Protein AF-0000000075585868 (afdb_homodimer)

Solvent-accessible surface area (backbone atoms only — not comparable to full-atom values): 58533 Å² total; per-residue (Å²): 136,66,82,73,65,58,44,35,64,57,44,41,52,47,52,51,50,49,51,44,43,50,49,41,49,50,51,48,49,52,52,46,49,53,54,52,51,53,47,49,53,52,50,51,51,36,48,53,51,29,33,47,51,21,40,40,52,28,52,28,49,52,51,51,44,54,46,36,36,45,55,50,44,45,71,47,59,74,42,99,74,31,48,68,58,28,42,47,48,16,54,26,70,57,27,80,34,19,35,36,26,30,76,89,39,43,64,52,47,43,61,59,72,79,59,60,94,83,49,54,39,66,80,35,68,60,39,44,48,11,58,72,63,67,39,70,40,60,50,71,80,43,65,36,87,64,78,63,44,65,26,32,38,33,17,26,45,34,72,54,97,90,39,75,62,28,30,33,32,30,31,28,66,55,61,68,58,37,52,54,33,50,64,38,48,54,42,92,73,23,41,23,31,29,30,34,77,90,25,28,21,69,30,40,69,52,72,88,46,46,66,34,50,48,48,78,55,18,83,67,47,45,54,65,56,42,52,55,36,32,72,33,90,81,51,74,62,43,76,33,46,47,90,84,39,56,25,38,27,49,30,37,69,28,67,89,54,63,35,30,43,32,44,35,36,32,45,67,72,72,43,47,57,57,57,52,45,52,52,54,50,51,53,47,44,55,54,45,47,52,53,43,50,51,52,51,46,52,58,46,49,58,57,49,50,50,49,48,51,52,31,50,53,34,33,35,40,36,76,56,71,14,52,40,73,67,73,56,80,42,82,64,78,26,66,60,18,49,33,24,44,23,45,38,43,27,36,47,48,49,28,52,47,44,48,52,48,46,54,42,24,53,48,41,36,51,43,20,49,50,49,42,52,51,33,50,51,49,46,54,48,37,53,50,45,52,52,36,50,52,51,33,53,53,30,49,52,52,33,51,53,36,40,51,49,36,32,51,40,26,54,52,38,32,52,47,30,53,50,40,26,52,46,26,52,54,28,28,51,36,30,53,52,31,41,51,34,32,49,52,39,42,52,42,38,51,53,42,50,53,48,38,52,51,42,32,50,47,18,51,52,39,30,49,52,17,50,52,42,32,52,54,17,59,73,53,48,85,82,13,56,69,49,31,54,51,18,51,50,45,27,53,49,17,51,50,39,32,52,47,31,52,52,41,49,53,41,39,54,51,38,44,51,37,35,54,53,27,36,53,34,36,53,51,32,27,51,40,24,51,50,38,31,54,46,28,52,51,39,40,53,41,27,49,49,35,37,51,32,32,51,52,34,52,54,30,51,51,53,38,52,52,34,52,52,52,46,50,52,48,40,53,51,48,52,52,48,31,54,52,50,45,52,44,22,50,51,38,39,51,42,19,50,51,44,42,53,56,43,64,52,37,44,62,132,136,67,83,73,65,61,44,36,62,58,43,42,51,47,50,51,50,50,50,45,42,50,50,42,49,51,52,49,49,51,52,46,48,52,53,52,51,54,46,49,53,52,49,50,52,36,47,52,51,29,33,46,50,22,41,40,50,27,49,28,50,54,51,51,46,54,44,36,36,45,54,50,42,46,70,46,60,73,42,99,73,30,47,68,58,28,42,47,49,18,53,27,69,58,27,81,37,19,33,36,26,31,76,88,38,44,64,52,49,42,59,60,74,80,59,60,93,83,48,55,39,66,78,34,67,60,39,44,50,10,58,71,65,69,39,68,40,62,49,71,81,41,67,36,87,65,78,64,42,67,25,31,37,33,16,26,45,34,72,55,98,90,39,76,60,28,28,36,33,30,30,30,66,56,60,69,58,36,52,55,33,50,64,39,47,55,42,94,72,24,42,22,31,29,29,34,76,87,26,29,21,68,30,40,68,50,71,87,47,46,64,34,49,48,49,76,56,17,82,67,48,44,54,66,57,44,51,54,35,32,73,33,90,81,51,75,61,43,76,35,46,48,91,85,39,56,26,38,28,49,31,36,68,29,67,87,54,60,36,29,44,33,43,35,38,30,46,68,73,73,42,45,57,57,55,52,45,52,52,53,50,50,53,47,44,55,54,45,47,50,54,43,50,53,54,51,46,52,58,46,48,60,58,50,50,50,50,49,52,52,32,51,52,32,34,35,40,35,76,55,72,14,52,41,75,68,73,56,82,42,84,62,79,25,66,60,17,49,32,24,44,23,45,40,44,26,35,48,48,50,28,53,46,46,48,52,47,48,54,42,22,53,49,41,37,52,43,22,49,51,48,42,53,50,34,52,52,49,46,52,48,37,52,51,45,52,52,36,50,52,51,35,53,52,31,50,51,52,33,51,51,36,39,52,48,37,33,52,40,26,52,50,38,33,52,49,30,54,50,39,26,51,46,25,51,52,27,29,52,36,30,54,51,31,41,53,35,32,50,52,38,41,52,42,38,49,52,42,50,52,48,38,51,51,41,32,48,46,17,48,51,41,28,49,53,17,50,53,42,32,51,53,16,57,74,53,49,84,83,13,55,69,50,32,52,52,18,50,52,45,27,51,49,18,50,50,37,32,52,47,30,52,50,42,48,54,41,39,54,52,36,44,51,37,34,55,53,27,36,52,33,36,51,51,32,27,51,40,23,52,50,39,33,53,47,30,54,50,39,38,52,40,26,50,50,35,36,51,33,33,53,52,33,52,55,28,50,52,53,37,51,51,33,51,53,53,46,51,52,48,41,53,51,48,52,52,49,33,54,53,49,45,51,44,23,51,50,37,39,51,41,20,48,50,46,43,52,55,42,63,52,37,43,63,133

Secondary structure (DSSP, 8-state):
--GGGGGSHHHHHHHHHHHHHHHHHHHHHHHHHHHHHHHHHHHHHHHHHHHHHHHHHHHHHHHHHHHHHHHHTHHHHTSS--HHHHHHHHHHHTEEEEEEEETTS-EEES--TT--TT--GGGSHHHHHHHHHSS-EEPPPEE-TTT-SEEEEEEEEEEETTEEEEEEEEEEESHHHHHHHHT--SSTT-EEEEEETTSBEEEESSGGGTTSBGGGT-TT--HHHHHHHHH-TTSPPEEEEETTEEEEEEEEEPTTSSEEEEEEEEHHHHHHHHHHHHHHHHHHHHHHHHHHHHHHHHHHHHHHHHHHHHHHHHHHHHTS--BTT------SSSHHHHHHHHHHHHHHHHHHHHHHHHHHHHHHHHHHHHHHHHHHHHHHHHHHHHHHHHHHHHHHHHHHHHHHHHHHHHHHHHHHHHHHHHHHHHHHHHHHHHHHHHHHHHHHHHHHHHHHHHHHHHHHHHHHHHHHHHHHHHHTGGGGHHHHHHHHHHHHHHHHHHHHHHHHHHHHHHHHHHHHHHHHHHHHHHHHHHHHHHHHHHHHHHHHHHHHHHHHHHHHHHHHHHHHHHHHHHHHHHHHHHHHHHHHHHHHHHHHHHHHHHHHTSB--/--GGGGGSHHHHHHHHHHHHHHHHHHHHHHHHHHHHHHHHHHHHHHHHHHHHHHHHHHHHHHHHHHHHHHHHTHHHHTSS--HHHHHHHHHHHTEEEEEEEETTS-EEES--TT--TT--GGGSHHHHHHHHHSS-EEPPPEE-TTT-SEEEEEEEEEEETTEEEEEEEEEEESHHHHHHHHT--SSTT-EEEEEETTSBEEEESSGGGTTSBGGGT-TT--HHHHHHHHH-TTSPPEEEEETTEEEEEEEEEPTTSSEEEEEEEEHHHHHHHHHHHHHHHHHHHHHHHHHHHHHHHHHHHHHHHHHHHHHHHHHHHHTS--BTT------SSSHHHHHHHHHHHHHHHHHHHHHHHHHHHHHHHHHHHHHHHHHHHHHHHHHHHHHHHHHHHHHHHHHHHHHHHHHHHHHHHHHHHHHHHHHHHHHHHHHHHHHHHHHHHHHHHHHHHHHHHHHHHHHHHHHHHHHHHHHHHHHTGGGGHHHHHHHHHHHHHHHHHHHHHHHHHHHHHHHHHHHHHHHHHHHHHHHHHHHHHHHHHHHHHHHHHHHHHHHHHHHHHHHHHHHHHHHHHHHHHHHHHHHHHHHHHHHHHHHHHHHHHHHHTSB--

pLDDT: mean 87.14, std 6.69, range [33.53, 96.56]

Organism: Burkholderia mallei (strain ATCC 23344) (NCBI:txid243160)

InterPro domains:
  IPR003660 HAMP domain [PF00672] (305-352)
  IPR003660 HAMP domain [PS50885] (301-355)
  IPR003660 HAMP domain [SM00304] (301-355)
  IPR004089 Methyl-accepting chemotaxis protein (MCP) signalling domain [PF00015] (415-570)
  IPR004089 Methyl-accepting chemotaxis protein (MCP) signalling domain [PS50111] (360-589)
  IPR004089 Methyl-accepting chemotaxis protein (MCP) signalling domain [SM00283] (356-603)
  IPR004090 Chemotaxis methyl-accepting receptor [PR00260] (377-406)
  IPR004090 Chemotaxis methyl-accepting receptor [PR00260] (454-481)
  IPR004090 Chemotaxis methyl-accepting receptor [PR00260] (483-512)
  IPR004090 Chemotaxis methyl-accepting receptor [PR00260] (531-560)
  IPR029151 Periplasmic sensor-like domain superfamily [SSF103190] (95-179)
  IPR033479 Double Cache domain 1 [PF02743] (85-263)

Radius of gyration: 98.24 Å; Cα contacts (8 Å, |Δi|>4): 2006; chains: 2; bounding box: 54×299×159 Å

Sequence (1210 aa):
MSPFMLSSIRSRILVACLAIVIGSLVINTALNYFVANRYNRESISQNLSAVLTGHEAGIADWVASKTQMIVSVEDAAISPDPIPALKQIAAAGGFTNVYVGYADKTAKFSDPTGIPPDYDPTGRPWYKQAAQAGKPVVTPPYVDVGTGKLVVAFAAPIMRDGALKGVVSGDVAMDSVIANVKAIHPTPGSFGMLVDRSGHIVAHADSKLTLKPVTDLSDDLSIDALAAASADENAAPIDAHVAGAAKLMRARAVPGTDWLTVVALDKSDVTAGMHSLLLVSIGTLVALAAVAALIVGAITGVAFRGLARIRDAMESIGSGTGDLTQRLPDSGRDEVAQIARSFNAFVSKLQEVMRVIRDASESVRHAAGEIASGNHDLSRRTESAAASLQQTAASIEEITSTVTQSAGAARQANDIATNAASVASRGGTVVSDVVSTMHEIEGASGKIADIIGVIDGIAFQTNILALNAAVEAARAGEEGRGFAVVAGEVRSLAQRSAQAAKEIKALIDSSVTSVSTGATLVQQAGQTMSDIVGTVSNVTTIMREISNAADEQTRGIQEVNRAVAQLDEMVQQNAALVEQSAAAASALQTQAVELADAVGQFKVAMSPFMLSSIRSRILVACLAIVIGSLVINTALNYFVANRYNRESISQNLSAVLTGHEAGIADWVASKTQMIVSVEDAAISPDPIPALKQIAAAGGFTNVYVGYADKTAKFSDPTGIPPDYDPTGRPWYKQAAQAGKPVVTPPYVDVGTGKLVVAFAAPIMRDGALKGVVSGDVAMDSVIANVKAIHPTPGSFGMLVDRSGHIVAHADSKLTLKPVTDLSDDLSIDALAAASADENAAPIDAHVAGAAKLMRARAVPGTDWLTVVALDKSDVTAGMHSLLLVSIGTLVALAAVAALIVGAITGVAFRGLARIRDAMESIGSGTGDLTQRLPDSGRDEVAQIARSFNAFVSKLQEVMRVIRDASESVRHAAGEIASGNHDLSRRTESAAASLQQTAASIEEITSTVTQSAGAARQANDIATNAASVASRGGTVVSDVVSTMHEIEGASGKIADIIGVIDGIAFQTNILALNAAVEAARAGEEGRGFAVVAGEVRSLAQRSAQAAKEIKALIDSSVTSVSTGATLVQQAGQTMSDIVGTVSNVTTIMREISNAADEQTRGIQEVNRAVAQLDEMVQQNAALVEQSAAAASALQTQAVELADAVGQFKVA

Structure (mmCIF, N/CA/C/O backbone):
data_AF-0000000075585868-model_v1
#
loop_
_entity.id
_entity.type
_entity.pdbx_description
1 polymer 'Methyl-accepting chemotaxis protein, putative'
#
loop_
_atom_site.group_PDB
_atom_site.id
_atom_site.type_symbol
_atom_site.label_atom_id
_atom_site.label_alt_id
_atom_site.label_comp_id
_atom_site.label_asym_id
_atom_site.label_entity_id
_atom_site.label_seq_id
_atom_site.pdbx_PDB_ins_code
_atom_site.Cartn_x
_atom_site.Cartn_y
_atom_site.Cartn_z
_atom_site.occupancy
_atom_site.B_iso_or_equiv
_atom_site.auth_seq_id
_atom_site.auth_comp_id
_atom_site.auth_asym_id
_atom_site.auth_atom_id
_atom_site.pdbx_PDB_model_num
ATOM 1 N N . MET A 1 1 ? -19.531 33.844 6.598 1 33.53 1 MET A N 1
ATOM 2 C CA . MET A 1 1 ? -18.469 32.875 6.34 1 33.53 1 MET A CA 1
ATOM 3 C C . MET A 1 1 ? -18.875 31.484 6.785 1 33.53 1 MET A C 1
ATOM 5 O O . MET A 1 1 ? -19.203 31.266 7.957 1 33.53 1 MET A O 1
ATOM 9 N N . SER A 1 2 ? -19.328 30.531 6.016 1 41 2 SER A N 1
ATOM 10 C CA . SER A 1 2 ? -20.156 29.344 6.176 1 41 2 SER A CA 1
ATOM 11 C C . SER A 1 2 ? -19.469 28.297 7.047 1 41 2 SER A C 1
ATOM 13 O O . SER A 1 2 ? -18.234 28.188 7.051 1 41 2 SER A O 1
ATOM 15 N N . PRO A 1 3 ? -20.062 27.625 7.828 1 47.03 3 PRO A N 1
ATOM 16 C CA . PRO A 1 3 ? -19.625 26.547 8.727 1 47.03 3 PRO A CA 1
ATOM 17 C C . PRO A 1 3 ? -18.766 25.5 8.031 1 47.03 3 PRO A C 1
ATOM 19 O O . PRO A 1 3 ? -18.078 24.719 8.688 1 47.03 3 PRO A O 1
ATOM 22 N N . PHE A 1 4 ? -18.875 25.266 6.816 1 48.06 4 PHE A N 1
ATOM 23 C CA . PHE A 1 4 ? -18.25 24.281 5.93 1 48.06 4 PHE A CA 1
ATOM 24 C C . PHE A 1 4 ? -16.766 24.594 5.754 1 48.06 4 PHE A C 1
ATOM 26 O O . PHE A 1 4 ? -15.992 23.703 5.363 1 48.06 4 PHE A O 1
ATOM 33 N N . MET A 1 5 ? -16.359 25.75 5.715 1 49.78 5 MET A N 1
ATOM 34 C CA . MET A 1 5 ? -15 26.203 5.465 1 49.78 5 MET A CA 1
ATOM 35 C C . MET A 1 5 ? -14.062 25.797 6.602 1 49.78 5 MET A C 1
ATOM 37 O O . MET A 1 5 ? -12.844 25.797 6.438 1 49.78 5 MET A O 1
ATOM 41 N N . LEU A 1 6 ? -14.516 25.359 7.793 1 64.69 6 LEU A N 1
ATOM 42 C CA . LEU A 1 6 ? -13.703 24.938 8.93 1 64.69 6 LEU A CA 1
ATOM 43 C C . LEU A 1 6 ? -13.453 23.438 8.875 1 64.69 6 LEU A C 1
ATOM 45 O O . LEU A 1 6 ? -13.078 22.828 9.883 1 64.69 6 LEU A O 1
ATOM 49 N N . SER A 1 7 ? -13.648 22.953 7.789 1 69.38 7 SER A N 1
ATOM 50 C CA . SER A 1 7 ? -13.516 21.5 7.723 1 69.38 7 SER A CA 1
ATOM 51 C C . SER A 1 7 ? -12.07 21.094 7.48 1 69.38 7 SER A C 1
ATOM 53 O O . SER A 1 7 ? -11.656 20 7.879 1 69.38 7 SER A O 1
ATOM 55 N N . SER A 1 8 ? -11.25 22.031 7.047 1 78.88 8 SER A N 1
ATOM 56 C CA . SER A 1 8 ? -9.852 21.688 6.809 1 78.88 8 SER A CA 1
ATOM 57 C C . SER A 1 8 ? -8.977 22.078 7.996 1 78.88 8 SER A C 1
ATOM 59 O O . SER A 1 8 ? -9.273 23.031 8.703 1 78.88 8 SER A O 1
ATOM 61 N N . ILE A 1 9 ? -8.031 21.266 8.336 1 79.25 9 ILE A N 1
ATOM 62 C CA . ILE A 1 9 ? -7.074 21.578 9.398 1 79.25 9 ILE A CA 1
ATOM 63 C C . ILE A 1 9 ? -6.379 22.906 9.094 1 79.25 9 ILE A C 1
ATOM 65 O O . ILE A 1 9 ? -6.164 23.719 9.992 1 79.25 9 ILE A O 1
ATOM 69 N N . ARG A 1 10 ? -6.16 23.172 7.844 1 80.56 10 ARG A N 1
ATOM 70 C CA . ARG A 1 10 ? -5.551 24.422 7.406 1 80.56 10 ARG A CA 1
ATOM 71 C C . ARG A 1 10 ? -6.414 25.609 7.797 1 80.56 10 ARG A C 1
ATOM 73 O O . ARG A 1 10 ? -5.918 26.578 8.391 1 80.56 10 ARG A O 1
ATOM 80 N N . SER A 1 11 ? -7.621 25.484 7.461 1 81.12 11 SER A N 1
ATOM 81 C CA . SER A 1 11 ? -8.547 26.578 7.746 1 81.12 11 SER A CA 1
ATOM 82 C C . SER A 1 11 ? -8.75 26.766 9.25 1 81.12 11 SER A C 1
ATOM 84 O O . SER A 1 11 ? -8.867 27.891 9.734 1 81.12 11 SER A O 1
ATOM 86 N N . ARG A 1 12 ? -8.695 25.672 9.938 1 81.81 12 ARG A N 1
ATOM 87 C CA . ARG A 1 12 ? -8.867 25.75 11.391 1 81.81 12 ARG A CA 1
ATOM 88 C C . ARG A 1 12 ? -7.688 26.453 12.047 1 81.81 12 ARG A C 1
ATOM 90 O O . ARG A 1 12 ? -7.875 27.281 12.938 1 81.81 12 ARG A O 1
ATOM 97 N N . ILE A 1 13 ? -6.531 26.156 11.547 1 82.06 13 ILE A N 1
ATOM 98 C CA . ILE A 1 13 ? -5.332 26.781 12.102 1 82.06 13 ILE A CA 1
ATOM 99 C C . ILE A 1 13 ? -5.312 28.266 11.742 1 82.06 13 ILE A C 1
ATOM 101 O O . ILE A 1 13 ? -5.027 29.109 12.602 1 82.06 13 ILE A O 1
ATOM 105 N N . LEU A 1 14 ? -5.695 28.562 10.547 1 82.88 14 LEU A N 1
ATOM 106 C CA . LEU A 1 14 ? -5.707 29.953 10.094 1 82.88 14 LEU A CA 1
ATOM 107 C C . LEU A 1 14 ? -6.723 30.766 10.875 1 82.88 14 LEU A C 1
ATOM 109 O O . LEU A 1 14 ? -6.41 31.859 11.359 1 82.88 14 LEU A O 1
ATOM 113 N N . VAL A 1 15 ? -7.902 30.25 11.047 1 82.25 15 VAL A N 1
ATOM 114 C CA . VAL A 1 15 ? -8.969 30.953 11.742 1 82.25 15 VAL A CA 1
ATOM 115 C C . VAL A 1 15 ? -8.617 31.109 13.219 1 82.25 15 VAL A C 1
ATOM 117 O O . VAL A 1 15 ? -8.844 32.156 13.812 1 82.25 15 VAL A O 1
ATOM 120 N N . ALA A 1 16 ? -8.031 30.078 13.781 1 82.38 16 ALA A N 1
ATOM 121 C CA . ALA A 1 16 ? -7.656 30.141 15.188 1 82.38 16 ALA A CA 1
ATOM 122 C C . ALA A 1 16 ? -6.555 31.172 15.422 1 82.38 16 ALA A C 1
ATOM 124 O O . ALA A 1 16 ? -6.625 31.953 16.375 1 82.38 16 ALA A O 1
ATOM 125 N N . CYS A 1 17 ? -5.551 31.219 14.539 1 82.5 17 CYS A N 1
ATOM 126 C CA . CYS A 1 17 ? -4.457 32.188 14.664 1 82.5 17 CYS A CA 1
ATOM 127 C C . CYS A 1 17 ? -4.953 33.594 14.492 1 82.5 17 CYS A C 1
ATOM 129 O O . CYS A 1 17 ? -4.582 34.5 15.258 1 82.5 17 CYS A O 1
ATOM 131 N N . LEU A 1 18 ? -5.855 33.781 13.477 1 84.81 18 LEU A N 1
ATOM 132 C CA . LEU A 1 18 ? -6.398 35.125 13.234 1 84.81 18 LEU A CA 1
ATOM 133 C C . LEU A 1 18 ? -7.273 35.562 14.398 1 84.81 18 LEU A C 1
ATOM 135 O O . LEU A 1 18 ? -7.219 36.719 14.805 1 84.81 18 LEU A O 1
ATOM 139 N N . ALA A 1 19 ? -8.047 34.656 14.93 1 83.88 19 ALA A N 1
ATOM 140 C CA . ALA A 1 19 ? -8.898 34.969 16.078 1 83.88 19 ALA A CA 1
ATOM 141 C C . ALA A 1 19 ? -8.062 35.344 17.297 1 83.88 19 ALA A C 1
ATOM 143 O O . ALA A 1 19 ? -8.398 36.281 18.016 1 83.88 19 ALA A O 1
ATOM 144 N N . ILE A 1 20 ? -6.953 34.719 17.453 1 84.69 20 ILE A N 1
ATOM 145 C CA . ILE A 1 20 ? -6.082 35 18.594 1 84.69 20 ILE A CA 1
ATOM 146 C C . ILE A 1 20 ? -5.402 36.344 18.422 1 84.69 20 ILE A C 1
ATOM 148 O O . ILE A 1 20 ? -5.332 37.125 19.359 1 84.69 20 ILE A O 1
ATOM 152 N N . VAL A 1 21 ? -4.93 36.656 17.188 1 83.12 21 VAL A N 1
ATOM 153 C CA . VAL A 1 21 ? -4.242 37.906 16.922 1 83.12 21 VAL A CA 1
ATOM 154 C C . VAL A 1 21 ? -5.215 39.062 17.078 1 83.12 21 VAL A C 1
ATOM 156 O O . VAL A 1 21 ? -4.922 40.031 17.797 1 83.12 21 VAL A O 1
ATOM 159 N N . ILE A 1 22 ? -6.398 38.906 16.469 1 83.88 22 ILE A N 1
ATOM 160 C CA . ILE A 1 22 ? -7.398 39.969 16.531 1 83.88 22 ILE A CA 1
ATOM 161 C C . ILE A 1 22 ? -7.895 40.125 17.969 1 83.88 22 ILE A C 1
ATOM 163 O O . ILE A 1 22 ? -7.984 41.25 18.469 1 83.88 22 ILE A O 1
ATOM 167 N N . GLY A 1 23 ? -8.18 39.031 18.641 1 83.81 23 GLY A N 1
ATOM 168 C CA . GLY A 1 23 ? -8.625 39.062 20.016 1 83.81 23 GLY A CA 1
ATOM 169 C C . GLY A 1 23 ? -7.605 39.688 20.953 1 83.81 23 GLY A C 1
ATOM 170 O O . GLY A 1 23 ? -7.953 40.5 21.812 1 83.81 23 GLY A O 1
ATOM 171 N N . SER A 1 24 ? -6.355 39.344 20.734 1 83.25 24 SER A N 1
ATOM 172 C CA . SER A 1 24 ? -5.289 39.875 21.578 1 83.25 24 SER A CA 1
ATOM 173 C C . SER A 1 24 ? -5.102 41.375 21.375 1 83.25 24 SER A C 1
ATOM 175 O O . SER A 1 24 ? -4.91 42.125 22.344 1 83.25 24 SER A O 1
ATOM 177 N N . LEU A 1 25 ? -5.184 41.781 20.141 1 83.25 25 LEU A N 1
ATOM 178 C CA . LEU A 1 25 ? -4.996 43.188 19.828 1 83.25 25 LEU A CA 1
ATOM 179 C C . LEU A 1 25 ? -6.164 44.031 20.344 1 83.25 25 LEU A C 1
ATOM 181 O O . LEU A 1 25 ? -5.965 45.125 20.859 1 83.25 25 LEU A O 1
ATOM 185 N N . VAL A 1 26 ? -7.387 43.438 20.25 1 83.56 26 VAL A N 1
ATOM 186 C CA . VAL A 1 26 ? -8.578 44.125 20.734 1 83.56 26 VAL A CA 1
ATOM 187 C C . VAL A 1 26 ? -8.531 44.25 22.25 1 83.56 26 VAL A C 1
ATOM 189 O O . VAL A 1 26 ? -8.789 45.312 22.812 1 83.56 26 VAL A O 1
ATOM 192 N N . ILE A 1 27 ? -8.133 43.219 22.922 1 84.56 27 ILE A N 1
ATOM 193 C CA . ILE A 1 27 ? -8.07 43.219 24.375 1 84.56 27 ILE A CA 1
ATOM 194 C C . ILE A 1 27 ? -6.98 44.188 24.844 1 84.56 27 ILE A C 1
ATOM 196 O O . ILE A 1 27 ? -7.195 44.969 25.766 1 84.56 27 ILE A O 1
ATOM 200 N N . ASN A 1 28 ? -5.867 44.125 24.141 1 82.31 28 ASN A N 1
ATOM 201 C CA . ASN A 1 28 ? -4.77 45.031 24.484 1 82.31 28 ASN A CA 1
ATOM 202 C C . ASN A 1 28 ? -5.156 46.5 24.297 1 82.31 28 ASN A C 1
ATOM 204 O O . ASN A 1 28 ? -4.867 47.344 25.156 1 82.31 28 ASN A O 1
ATOM 208 N N . THR A 1 29 ? -5.812 46.688 23.188 1 79.94 29 THR A N 1
ATOM 209 C CA . THR A 1 29 ? -6.223 48.062 22.875 1 79.94 29 THR A CA 1
ATOM 210 C C . THR A 1 29 ? -7.273 48.531 23.875 1 79.94 29 THR A C 1
ATOM 212 O O . THR A 1 29 ? -7.223 49.688 24.344 1 79.94 29 THR A O 1
ATOM 215 N N . ALA A 1 30 ? -8.203 47.719 24.25 1 83.12 30 ALA A N 1
ATOM 216 C CA . ALA A 1 30 ? -9.266 48.062 25.188 1 83.12 30 ALA A CA 1
ATOM 217 C C . ALA A 1 30 ? -8.695 48.375 26.578 1 83.12 30 ALA A C 1
ATOM 219 O O . ALA A 1 30 ? -9.055 49.344 27.203 1 83.12 30 ALA A O 1
ATOM 220 N N . LEU A 1 31 ? -7.75 47.594 27.016 1 82.44 31 LEU A N 1
ATOM 221 C CA . LEU A 1 31 ? -7.16 47.781 28.328 1 82.44 31 LEU A CA 1
ATOM 222 C C . LEU A 1 31 ? -6.305 49.062 28.375 1 82.44 31 LEU A C 1
ATOM 224 O O . LEU A 1 31 ? -6.355 49.812 29.344 1 82.44 31 LEU A O 1
ATOM 228 N N . ASN A 1 32 ? -5.602 49.281 27.281 1 79.5 32 ASN A N 1
ATOM 229 C CA . ASN A 1 32 ? -4.789 50.469 27.203 1 79.5 32 ASN A CA 1
ATOM 230 C C . ASN A 1 32 ? -5.652 51.719 27.188 1 79.5 32 ASN A C 1
ATOM 232 O O . ASN A 1 32 ? -5.305 52.719 27.812 1 79.5 32 ASN A O 1
ATOM 236 N N . TYR A 1 33 ? -6.742 51.594 26.516 1 80.12 33 TYR A N 1
ATOM 237 C CA . TYR A 1 33 ? -7.656 52.75 26.438 1 80.12 33 TYR A CA 1
ATOM 238 C C . TYR A 1 33 ? -8.273 53.031 27.797 1 80.12 33 TYR A C 1
ATOM 240 O O . TYR A 1 33 ? -8.414 54.188 28.188 1 80.12 33 TYR A O 1
ATOM 248 N N . PHE A 1 34 ? -8.594 52.031 28.547 1 82.75 34 PHE A N 1
ATOM 249 C CA . PHE A 1 34 ? -9.211 52.188 29.859 1 82.75 34 PHE A CA 1
ATOM 250 C C . PHE A 1 34 ? -8.242 52.844 30.844 1 82.75 34 PHE A C 1
ATOM 252 O O . PHE A 1 34 ? -8.609 53.75 31.578 1 82.75 34 PHE A O 1
ATOM 259 N N . VAL A 1 35 ? -7.062 52.406 30.828 1 79.88 35 VAL A N 1
ATOM 260 C CA . VAL A 1 35 ? -6.051 52.938 31.734 1 79.88 35 VAL A CA 1
ATOM 261 C C . VAL A 1 35 ? -5.727 54.406 31.359 1 79.88 35 VAL A C 1
ATOM 263 O O . VAL A 1 35 ? -5.656 55.281 32.219 1 79.88 35 VAL A O 1
ATOM 266 N N . ALA A 1 36 ? -5.594 54.688 30.062 1 79.38 36 ALA A N 1
ATOM 267 C CA . ALA A 1 36 ? -5.293 56.031 29.578 1 79.38 36 ALA A CA 1
ATOM 268 C C . ALA A 1 36 ? -6.41 57 29.938 1 79.38 36 ALA A C 1
ATOM 270 O O . ALA A 1 36 ? -6.148 58.156 30.312 1 79.38 36 ALA A O 1
ATOM 271 N N . ASN A 1 37 ? -7.633 56.531 29.812 1 82.75 37 ASN A N 1
ATOM 272 C CA . ASN A 1 37 ? -8.789 57.375 30.094 1 82.75 37 ASN A CA 1
ATOM 273 C C . ASN A 1 37 ? -8.859 57.75 31.578 1 82.75 37 ASN A C 1
ATOM 275 O O . ASN A 1 37 ? -9.203 58.875 31.922 1 82.75 37 ASN A O 1
ATOM 279 N N . ARG A 1 38 ? -8.539 56.844 32.406 1 82.94 38 ARG A N 1
ATOM 280 C CA . ARG A 1 38 ? -8.562 57.094 33.844 1 82.94 38 ARG A CA 1
ATOM 281 C C . ARG A 1 38 ? -7.527 58.156 34.25 1 82.94 38 ARG A C 1
ATOM 283 O O . ARG A 1 38 ? -7.832 59.094 34.969 1 82.94 38 ARG A O 1
ATOM 290 N N . TYR A 1 39 ? -6.363 58.031 33.75 1 78.81 39 TYR A N 1
ATOM 291 C CA . TYR A 1 39 ? -5.297 58.969 34.062 1 78.81 39 TYR A CA 1
ATOM 292 C C . TYR A 1 39 ? -5.566 60.344 33.469 1 78.81 39 TYR A C 1
ATOM 294 O O . TYR A 1 39 ? -5.258 61.375 34.062 1 78.81 39 TYR A O 1
ATOM 302 N N . ASN A 1 40 ? -6.219 60.312 32.281 1 82.56 40 ASN A N 1
ATOM 303 C CA . ASN A 1 40 ? -6.562 61.562 31.625 1 82.56 40 ASN A CA 1
ATOM 304 C C . ASN A 1 40 ? -7.594 62.375 32.438 1 82.56 40 ASN A C 1
ATOM 306 O O . ASN A 1 40 ? -7.469 63.594 32.562 1 82.56 40 ASN A O 1
ATOM 310 N N . ARG A 1 41 ? -8.523 61.781 33.031 1 82.69 41 ARG A N 1
ATOM 311 C CA . ARG A 1 41 ? -9.555 62.438 33.812 1 82.69 41 ARG A CA 1
ATOM 312 C C . ARG A 1 41 ? -8.961 63.031 35.094 1 82.69 41 ARG A C 1
ATOM 314 O O . ARG A 1 41 ? -9.328 64.188 35.469 1 82.69 41 ARG A O 1
ATOM 321 N N . GLU A 1 42 ? -8.094 62.281 35.656 1 82.19 42 GLU A N 1
ATOM 322 C CA . GLU A 1 42 ? -7.438 62.781 36.844 1 82.19 42 GLU A CA 1
ATOM 323 C C . GLU A 1 42 ? -6.582 64 36.531 1 82.19 42 GLU A C 1
ATOM 325 O O . GLU A 1 42 ? -6.59 65 37.281 1 82.19 42 GLU A O 1
ATOM 330 N N . SER A 1 43 ? -5.914 63.906 35.438 1 82.62 43 SER A N 1
ATOM 331 C CA . SER A 1 43 ? -5.059 65 35 1 82.62 43 SER A CA 1
ATOM 332 C C . SER A 1 43 ? -5.875 66.25 34.688 1 82.62 43 SER A C 1
ATOM 334 O O . SER A 1 43 ? -5.484 67.375 35.062 1 82.62 43 SER A O 1
ATOM 336 N N . ILE A 1 44 ? -7 66.125 34.062 1 83.69 44 ILE A N 1
ATOM 337 C CA . ILE A 1 44 ? -7.875 67.188 33.719 1 83.69 44 ILE A CA 1
ATOM 338 C C . ILE A 1 44 ? -8.367 67.938 35 1 83.69 44 ILE A C 1
ATOM 340 O O . ILE A 1 44 ? -8.328 69.125 35.094 1 83.69 44 ILE A O 1
ATOM 344 N N . SER A 1 45 ? -8.75 67.125 35.938 1 86.31 45 SER A N 1
ATOM 345 C CA . SER A 1 45 ? -9.273 67.688 37.188 1 86.31 45 SER A CA 1
ATOM 346 C C . SER A 1 45 ? -8.211 68.5 37.938 1 86.31 45 SER A C 1
ATOM 348 O O . SER A 1 45 ? -8.484 69.562 38.438 1 86.31 45 SER A O 1
ATOM 350 N N . GLN A 1 46 ? -7.012 67.938 37.969 1 83 46 GLN A N 1
ATOM 351 C CA . GLN A 1 46 ? -5.914 68.625 38.656 1 83 46 GLN A CA 1
ATOM 352 C C . GLN A 1 46 ? -5.527 69.938 37.938 1 83 46 GLN A C 1
ATOM 354 O O . GLN A 1 46 ? -5.293 70.938 38.594 1 83 46 GLN A O 1
ATOM 359 N N . ASN A 1 47 ? -5.543 69.812 36.625 1 83.94 47 ASN A N 1
ATOM 360 C CA . ASN A 1 47 ? -5.176 71 35.844 1 83.94 47 ASN A CA 1
ATOM 361 C C . ASN A 1 47 ? -6.207 72.125 36 1 83.94 47 ASN A C 1
ATOM 363 O O . ASN A 1 47 ? -5.84 73.312 36.125 1 83.94 47 ASN A O 1
ATOM 367 N N . LEU A 1 48 ? -7.422 71.812 36 1 87.5 48 LEU A N 1
ATOM 368 C CA . LEU A 1 48 ? -8.492 72.812 36.156 1 87.5 48 LEU A CA 1
ATOM 369 C C . LEU A 1 48 ? -8.398 73.5 37.531 1 87.5 48 LEU A C 1
ATOM 371 O O . LEU A 1 48 ? -8.547 74.688 37.625 1 87.5 48 LEU A O 1
ATOM 375 N N . SER A 1 49 ? -8.109 72.75 38.5 1 87.81 49 SER A N 1
ATOM 376 C CA . SER A 1 49 ? -8 73.25 39.875 1 87.81 49 SER A CA 1
ATOM 377 C C . SER A 1 49 ? -6.812 74.188 40 1 87.81 49 SER A C 1
ATOM 379 O O . SER A 1 49 ? -6.906 75.25 40.625 1 87.81 49 SER A O 1
ATOM 381 N N . ALA A 1 50 ? -5.75 73.812 39.344 1 86.62 50 ALA A N 1
ATOM 382 C CA . ALA A 1 50 ? -4.535 74.625 39.438 1 86.62 50 ALA A CA 1
ATOM 383 C C . ALA A 1 50 ? -4.719 76 38.719 1 86.62 50 ALA A C 1
ATOM 385 O O . ALA A 1 50 ? -4.316 77 39.25 1 86.62 50 ALA A O 1
ATOM 386 N N . VAL A 1 51 ? -5.328 75.938 37.594 1 89 51 VAL A N 1
ATOM 387 C CA . VAL A 1 51 ? -5.586 77.188 36.812 1 89 51 VAL A CA 1
ATOM 388 C C . VAL A 1 51 ? -6.523 78.062 37.594 1 89 51 VAL A C 1
ATOM 390 O O . VAL A 1 51 ? -6.285 79.312 37.688 1 89 51 VAL A O 1
ATOM 393 N N . LEU A 1 52 ? -7.492 77.5 38.188 1 90.56 52 LEU A N 1
ATOM 394 C CA . LEU A 1 52 ? -8.477 78.312 38.938 1 90.56 52 LEU A CA 1
ATOM 395 C C . LEU A 1 52 ? -7.848 78.938 40.188 1 90.56 52 LEU A C 1
ATOM 397 O O . LEU A 1 52 ? -8.164 80.062 40.531 1 90.56 52 LEU A O 1
ATOM 401 N N . THR A 1 53 ? -7.012 78.188 40.781 1 87.44 53 THR A N 1
ATOM 402 C CA . THR A 1 53 ? -6.359 78.688 42 1 87.44 53 THR A CA 1
ATOM 403 C C . THR A 1 53 ? -5.52 79.938 41.688 1 87.44 53 THR A C 1
ATOM 405 O O . THR A 1 53 ? -5.527 80.938 42.438 1 87.44 53 THR A O 1
ATOM 408 N N . GLY A 1 54 ? -4.859 79.938 40.562 1 87.38 54 GLY A N 1
ATOM 409 C CA . GLY A 1 54 ? -4.043 81.062 40.188 1 87.38 54 GLY A CA 1
ATOM 410 C C . GLY A 1 54 ? -4.855 82.312 39.906 1 87.38 54 GLY A C 1
ATOM 411 O O . GLY A 1 54 ? -4.527 83.375 40.438 1 87.38 54 GLY A O 1
ATOM 412 N N . HIS A 1 55 ? -5.906 82.25 39.281 1 90.25 55 HIS A N 1
ATOM 413 C CA . HIS A 1 55 ? -6.734 83.375 38.938 1 90.25 55 HIS A CA 1
ATOM 414 C C . HIS A 1 55 ? -7.555 83.875 40.125 1 90.25 55 HIS A C 1
ATOM 416 O O . HIS A 1 55 ? -7.707 85.062 40.312 1 90.25 55 HIS A O 1
ATOM 422 N N . GLU A 1 56 ? -8.008 82.938 40.875 1 91.12 56 GLU A N 1
ATOM 423 C CA . GLU A 1 56 ? -8.781 83.25 42.062 1 91.12 56 GLU A CA 1
ATOM 424 C C . GLU A 1 56 ? -7.93 84.062 43.062 1 91.12 56 GLU A C 1
ATOM 426 O O . GLU A 1 56 ? -8.414 85 43.656 1 91.12 56 GLU A O 1
ATOM 431 N N . ALA A 1 57 ? -6.746 83.688 43.188 1 87.62 57 ALA A N 1
ATOM 432 C CA . ALA A 1 57 ? -5.844 84.375 44.094 1 87.62 57 ALA A CA 1
ATOM 433 C C . ALA A 1 57 ? -5.641 85.875 43.656 1 87.62 57 ALA A C 1
ATOM 435 O O . ALA A 1 57 ? -5.598 86.75 44.469 1 87.62 57 ALA A O 1
ATOM 436 N N . GLY A 1 58 ? -5.582 86 42.375 1 86.75 58 GLY A N 1
ATOM 437 C CA . GLY A 1 58 ? -5.449 87.375 41.844 1 86.75 58 GLY A CA 1
ATOM 438 C C . GLY A 1 58 ? -6.668 88.25 42.094 1 86.75 58 GLY A C 1
ATOM 439 O O . GLY A 1 58 ? -6.543 89.375 42.5 1 86.75 58 GLY A O 1
ATOM 440 N N . ILE A 1 59 ? -7.77 87.688 42 1 91.19 59 ILE A N 1
ATOM 441 C CA . ILE A 1 59 ? -9.016 88.438 42.188 1 91.19 59 ILE A CA 1
ATOM 442 C C . ILE A 1 59 ? -9.242 88.688 43.688 1 91.19 59 ILE A C 1
ATOM 444 O O . ILE A 1 59 ? -9.664 89.812 44.062 1 91.19 59 ILE A O 1
ATOM 448 N N . ALA A 1 60 ? -8.93 87.75 44.438 1 92.44 60 ALA A N 1
ATOM 449 C CA . ALA A 1 60 ? -9.07 87.875 45.875 1 92.44 60 ALA A CA 1
ATOM 450 C C . ALA A 1 60 ? -8.172 89 46.406 1 92.44 60 ALA A C 1
ATOM 452 O O . ALA A 1 60 ? -8.594 89.812 47.281 1 92.44 60 ALA A O 1
ATOM 453 N N . ASP A 1 61 ? -7.062 89.062 45.875 1 90.31 61 ASP A N 1
ATOM 454 C CA . ASP A 1 61 ? -6.117 90.062 46.281 1 90.31 61 ASP A CA 1
ATOM 455 C C . ASP A 1 61 ? -6.602 91.438 45.844 1 90.31 61 ASP A C 1
ATOM 457 O O . ASP A 1 61 ? -6.418 92.438 46.562 1 90.31 61 ASP A O 1
ATOM 461 N N . TRP A 1 62 ? -7.145 91.562 44.688 1 90.88 62 TRP A N 1
ATOM 462 C CA . TRP A 1 62 ? -7.723 92.75 44.188 1 90.88 62 TRP A CA 1
ATOM 463 C C . TRP A 1 62 ? -8.844 93.25 45.094 1 90.88 62 TRP A C 1
ATOM 465 O O . TRP A 1 62 ? -8.891 94.438 45.438 1 90.88 62 TRP A O 1
ATOM 475 N N . VAL A 1 63 ? -9.602 92.438 45.562 1 93.06 63 VAL A N 1
ATOM 476 C CA . VAL A 1 63 ? -10.727 92.75 46.438 1 93.06 63 VAL A CA 1
ATOM 477 C C . VAL A 1 63 ? -10.211 93.188 47.781 1 93.06 63 VAL A C 1
ATOM 479 O O . VAL A 1 63 ? -10.664 94.188 48.344 1 93.06 63 VAL A O 1
ATOM 482 N N . ALA A 1 64 ? -9.312 92.562 48.25 1 92.12 64 ALA A N 1
ATOM 483 C CA . ALA A 1 64 ? -8.75 92.875 49.562 1 92.12 64 ALA A CA 1
ATOM 484 C C . ALA A 1 64 ? -8.078 94.188 49.562 1 92.12 64 ALA A C 1
ATOM 486 O O . ALA A 1 64 ? -8.219 95 50.531 1 92.12 64 ALA A O 1
ATOM 487 N N . SER A 1 65 ? -7.441 94.438 48.531 1 91.75 65 SER A N 1
ATOM 488 C CA . SER A 1 65 ? -6.723 95.688 48.406 1 91.75 65 SER A CA 1
ATOM 489 C C . SER A 1 65 ? -7.684 96.875 48.344 1 91.75 65 SER A C 1
ATOM 491 O O . SER A 1 65 ? -7.512 97.875 49.031 1 91.75 65 SER A O 1
ATOM 493 N N . LYS A 1 66 ? -8.641 96.812 47.531 1 94.69 66 LYS A N 1
ATOM 494 C CA . LYS A 1 66 ? -9.625 97.875 47.406 1 94.69 66 LYS A CA 1
ATOM 495 C C . LYS A 1 66 ? -10.398 98.062 48.688 1 94.69 66 LYS A C 1
ATOM 497 O O . LYS A 1 66 ? -10.672 99.188 49.094 1 94.69 66 LYS A O 1
ATOM 502 N N . THR A 1 67 ? -10.688 97.062 49.375 1 94.56 67 THR A N 1
ATOM 503 C CA . THR A 1 67 ? -11.375 97.125 50.656 1 94.56 67 THR A CA 1
ATOM 504 C C . THR A 1 67 ? -10.516 97.812 51.688 1 94.56 67 THR A C 1
ATOM 506 O O . THR A 1 67 ? -11.008 98.688 52.406 1 94.56 67 THR A O 1
ATOM 509 N N . GLN A 1 68 ? -9.344 97.5 51.625 1 93.62 68 GLN A N 1
ATOM 510 C CA . GLN A 1 68 ? -8.422 98.125 52.562 1 93.62 68 GLN A CA 1
ATOM 511 C C . GLN A 1 68 ? -8.297 99.625 52.312 1 93.62 68 GLN A C 1
ATOM 513 O O . GLN A 1 68 ? -8.203 100.375 53.25 1 93.62 68 GLN A O 1
ATOM 518 N N . MET A 1 69 ? -8.336 100 51.156 1 94.5 69 MET A N 1
ATOM 519 C CA . MET A 1 69 ? -8.242 101.438 50.781 1 94.5 69 MET A CA 1
ATOM 520 C C . MET A 1 69 ? -9.445 102.188 51.312 1 94.5 69 MET A C 1
ATOM 522 O O . MET A 1 69 ? -9.297 103.25 51.875 1 94.5 69 MET A O 1
ATOM 526 N N . ILE A 1 70 ? -10.516 101.625 51.188 1 95.19 70 ILE A N 1
ATOM 527 C CA . ILE A 1 70 ? -11.742 102.25 51.625 1 95.19 70 ILE A CA 1
ATOM 528 C C . ILE A 1 70 ? -11.828 102.312 53.125 1 95.19 70 ILE A C 1
ATOM 530 O O . ILE A 1 70 ? -12.211 103.312 53.719 1 95.19 70 ILE A O 1
ATOM 534 N N . VAL A 1 71 ? -11.398 101.312 53.781 1 94.19 71 VAL A N 1
ATOM 535 C CA . VAL A 1 71 ? -11.398 101.188 55.25 1 94.19 71 VAL A CA 1
ATOM 536 C C . VAL A 1 71 ? -10.422 102.25 55.812 1 94.19 71 VAL A C 1
ATOM 538 O O . VAL A 1 71 ? -10.672 102.812 56.875 1 94.19 71 VAL A O 1
ATOM 541 N N . SER A 1 72 ? -9.453 102.562 55.094 1 92.81 72 SER A N 1
ATOM 542 C CA . SER A 1 72 ? -8.391 103.438 55.594 1 92.81 72 SER A CA 1
ATOM 543 C C . SER A 1 72 ? -8.859 104.875 55.656 1 92.81 72 SER A C 1
ATOM 545 O O . SER A 1 72 ? -8.266 105.688 56.375 1 92.81 72 SER A O 1
ATOM 547 N N . VAL A 1 73 ? -9.883 105.188 55 1 93.06 73 VAL A N 1
ATOM 548 C CA . VAL A 1 73 ? -10.305 106.562 54.938 1 93.06 73 VAL A CA 1
ATOM 549 C C . VAL A 1 73 ? -11.43 106.812 55.969 1 93.06 73 VAL A C 1
ATOM 551 O O . VAL A 1 73 ? -11.914 107.938 56.094 1 93.06 73 VAL A O 1
ATOM 554 N N . GLU A 1 74 ? -11.695 105.875 56.781 1 92.19 74 GLU A N 1
ATOM 555 C CA . GLU A 1 74 ? -12.797 105.938 57.75 1 92.19 74 GLU A CA 1
ATOM 556 C C . GLU A 1 74 ? -12.633 107.125 58.688 1 92.19 74 GLU A C 1
ATOM 558 O O . GLU A 1 74 ? -13.562 107.875 58.906 1 92.19 74 GLU A O 1
ATOM 563 N N . ASP A 1 75 ? -11.484 107.312 59.25 1 90.56 75 ASP A N 1
ATOM 564 C CA . ASP A 1 75 ? -11.234 108.375 60.219 1 90.56 75 ASP A CA 1
ATOM 565 C C . ASP A 1 75 ? -11.289 109.75 59.562 1 90.56 75 ASP A C 1
ATOM 567 O O . ASP A 1 75 ? -11.859 110.688 60.156 1 90.56 75 ASP A O 1
ATOM 571 N N . ALA A 1 76 ? -10.758 109.875 58.406 1 91.62 76 ALA A N 1
ATOM 572 C CA . ALA A 1 76 ? -10.773 111.125 57.688 1 91.62 76 ALA A CA 1
ATOM 573 C C . ALA A 1 76 ? -12.188 111.5 57.25 1 91.62 76 ALA A C 1
ATOM 575 O O . ALA A 1 76 ? -12.531 112.625 57.156 1 91.62 76 ALA A O 1
ATOM 576 N N . ALA A 1 77 ? -12.938 110.5 57.094 1 92.5 77 ALA A N 1
ATOM 577 C CA . ALA A 1 77 ? -14.297 110.688 56.594 1 92.5 77 ALA A CA 1
ATOM 578 C C . ALA A 1 77 ? -15.18 111.375 57.625 1 92.5 77 ALA A C 1
ATOM 580 O O . ALA A 1 77 ? -16.172 112.062 57.281 1 92.5 77 ALA A O 1
ATOM 581 N N . ILE A 1 78 ? -14.82 111.312 58.875 1 89.81 78 ILE A N 1
ATOM 582 C CA . ILE A 1 78 ? -15.648 111.938 59.906 1 89.81 78 ILE A CA 1
ATOM 583 C C . ILE A 1 78 ? -14.992 113.188 60.406 1 89.81 78 ILE A C 1
ATOM 585 O O . ILE A 1 78 ? -15.477 113.812 61.344 1 89.81 78 ILE A O 1
ATOM 589 N N . SER A 1 79 ? -13.969 113.625 59.781 1 90.06 79 SER A N 1
ATOM 590 C CA . SER A 1 79 ? -13.328 114.938 60.062 1 90.06 79 SER A CA 1
ATOM 591 C C . SER A 1 79 ? -14.094 116.062 59.438 1 90.06 79 SER A C 1
ATOM 593 O O . SER A 1 79 ? -14.969 115.875 58.594 1 90.06 79 SER A O 1
ATOM 595 N N . PRO A 1 80 ? -13.859 117.375 59.938 1 88.88 80 PRO A N 1
ATOM 596 C CA . PRO A 1 80 ? -14.602 118.562 59.406 1 88.88 80 PRO A CA 1
ATOM 597 C C . PRO A 1 80 ? -14.438 118.75 57.906 1 88.88 80 PRO A C 1
ATOM 599 O O . PRO A 1 80 ? -15.367 119.188 57.219 1 88.88 80 PRO A O 1
ATOM 602 N N . ASP A 1 81 ? -13.273 118.375 57.344 1 91 81 ASP A N 1
ATOM 603 C CA . ASP A 1 81 ? -13.031 118.5 55.906 1 91 81 ASP A CA 1
ATOM 604 C C . ASP A 1 81 ? -12.453 117.188 55.344 1 91 81 ASP A C 1
ATOM 606 O O . ASP A 1 81 ? -11.234 117.062 55.188 1 91 81 ASP A O 1
ATOM 610 N N . PRO A 1 82 ? -13.312 116.25 54.938 1 92.94 82 PRO A N 1
ATOM 611 C CA . PRO A 1 82 ? -12.852 114.938 54.5 1 92.94 82 PRO A CA 1
ATOM 612 C C . PRO A 1 82 ? -12.43 114.938 53.031 1 92.94 82 PRO A C 1
ATOM 614 O O . PRO A 1 82 ? -11.836 113.938 52.562 1 92.94 82 PRO A O 1
ATOM 617 N N . ILE A 1 83 ? -12.562 115.875 52.188 1 93.38 83 ILE A N 1
ATOM 618 C CA . ILE A 1 83 ? -12.484 115.875 50.75 1 93.38 83 ILE A CA 1
ATOM 619 C C . ILE A 1 83 ? -11.055 115.625 50.312 1 93.38 83 ILE A C 1
ATOM 621 O O . ILE A 1 83 ? -10.836 114.812 49.406 1 93.38 83 ILE A O 1
ATOM 625 N N . PRO A 1 84 ? -10.023 116.188 50.969 1 89 84 PRO A N 1
ATOM 626 C CA . PRO A 1 84 ? -8.664 115.875 50.5 1 89 84 PRO A CA 1
ATOM 627 C C . PRO A 1 84 ? -8.305 114.438 50.656 1 89 84 PRO A C 1
ATOM 629 O O . PRO A 1 84 ? -7.656 113.875 49.781 1 89 84 PRO A O 1
ATOM 632 N N . ALA A 1 85 ? -8.766 113.812 51.656 1 91.31 85 ALA A N 1
ATOM 633 C CA . ALA A 1 85 ? -8.492 112.375 51.875 1 91.31 85 ALA A CA 1
ATOM 634 C C . ALA A 1 85 ? -9.242 111.5 50.875 1 91.31 85 ALA A C 1
ATOM 636 O O . ALA A 1 85 ? -8.711 110.5 50.375 1 91.31 85 ALA A O 1
ATOM 637 N N . LEU A 1 86 ? -10.477 111.875 50.562 1 95.38 86 LEU A N 1
ATOM 638 C CA . LEU A 1 86 ? -11.273 111.188 49.562 1 95.38 86 LEU A CA 1
ATOM 639 C C . LEU A 1 86 ? -10.641 111.25 48.188 1 95.38 86 LEU A C 1
ATOM 641 O O . LEU A 1 86 ? -10.578 110.25 47.469 1 95.38 86 LEU A O 1
ATOM 645 N N . LYS A 1 87 ? -10.094 112.438 47.875 1 93.62 87 LYS A N 1
ATOM 646 C CA . LYS A 1 87 ? -9.453 112.625 46.562 1 93.62 87 LYS A CA 1
ATOM 647 C C . LYS A 1 87 ? -8.156 111.812 46.469 1 93.62 87 LYS A C 1
ATOM 649 O O . LYS A 1 87 ? -7.832 111.25 45.438 1 93.62 87 LYS A O 1
ATOM 654 N N . GLN A 1 88 ? -7.5 111.688 47.562 1 91.88 88 GLN A N 1
ATOM 655 C CA . GLN A 1 88 ? -6.246 110.938 47.594 1 91.88 88 GLN A CA 1
ATOM 656 C C . GLN A 1 88 ? -6.488 109.438 47.375 1 91.88 88 GLN A C 1
ATOM 658 O O . GLN A 1 88 ? -5.758 108.812 46.625 1 91.88 88 GLN A O 1
ATOM 663 N N . ILE A 1 89 ? -7.461 108.938 48 1 93.75 89 ILE A N 1
ATOM 664 C CA . ILE A 1 89 ? -7.758 107.5 47.875 1 93.75 89 ILE A CA 1
ATOM 665 C C . ILE A 1 89 ? -8.312 107.188 46.5 1 93.75 89 ILE A C 1
ATOM 667 O O . ILE A 1 89 ? -8.039 106.125 45.906 1 93.75 89 ILE A O 1
ATOM 671 N N . ALA A 1 90 ? -9.078 108.062 45.969 1 94.44 90 ALA A N 1
ATOM 672 C CA . ALA A 1 90 ? -9.586 107.875 44.625 1 94.44 90 ALA A CA 1
ATOM 673 C C . ALA A 1 90 ? -8.438 107.75 43.625 1 94.44 90 ALA A C 1
ATOM 675 O O . ALA A 1 90 ? -8.461 106.875 42.75 1 94.44 90 ALA A O 1
ATOM 676 N N . ALA A 1 91 ? -7.457 108.562 43.812 1 92.06 91 ALA A N 1
ATOM 677 C CA . ALA A 1 91 ? -6.301 108.562 42.906 1 92.06 91 ALA A CA 1
ATOM 678 C C . ALA A 1 91 ? -5.438 107.312 43.188 1 92.06 91 ALA A C 1
ATOM 680 O O . ALA A 1 91 ? -4.926 106.688 42.25 1 92.06 91 ALA A O 1
ATOM 681 N N . ALA A 1 92 ? -5.328 106.938 44.406 1 92.25 92 ALA A N 1
ATOM 682 C CA . ALA A 1 92 ? -4.465 105.875 44.812 1 92.25 92 ALA A CA 1
ATOM 683 C C . ALA A 1 92 ? -5.039 104.5 44.344 1 92.25 92 ALA A C 1
ATOM 685 O O . ALA A 1 92 ? -4.293 103.625 43.906 1 92.25 92 ALA A O 1
ATOM 686 N N . GLY A 1 93 ? -6.305 104.438 44.438 1 93 93 GLY A N 1
ATOM 687 C CA . GLY A 1 93 ? -6.914 103.125 44.156 1 93 93 GLY A CA 1
ATOM 688 C C . GLY A 1 93 ? -7.547 103.062 42.781 1 93 93 GLY A C 1
ATOM 689 O O . GLY A 1 93 ? -8.031 102.062 42.344 1 93 93 GLY A O 1
ATOM 690 N N . GLY A 1 94 ? -7.516 104.188 42.062 1 90.38 94 GLY A N 1
ATOM 691 C CA . GLY A 1 94 ? -8.172 104.25 40.781 1 90.38 94 GLY A CA 1
ATOM 692 C C . GLY A 1 94 ? -9.68 104.188 40.875 1 90.38 94 GLY A C 1
ATOM 693 O O . GLY A 1 94 ? -10.328 103.562 40.031 1 90.38 94 GLY A O 1
ATOM 694 N N . PHE A 1 95 ? -10.227 104.688 41.938 1 93.12 95 PHE A N 1
ATOM 695 C CA . PHE A 1 95 ? -11.68 104.688 42.094 1 93.12 95 PHE A CA 1
ATOM 696 C C . PHE A 1 95 ? -12.266 105.875 41.25 1 93.12 95 PHE A C 1
ATOM 698 O O . PHE A 1 95 ? -11.68 106.938 41.156 1 93.12 95 PHE A O 1
ATOM 705 N N . THR A 1 96 ? -13.297 105.625 40.625 1 90.56 96 THR A N 1
ATOM 706 C CA . THR A 1 96 ? -13.992 106.688 39.906 1 90.56 96 THR A CA 1
ATOM 707 C C . THR A 1 96 ? -14.5 107.75 40.875 1 90.56 96 THR A C 1
ATOM 709 O O . THR A 1 96 ? -14.531 108.938 40.531 1 90.56 96 THR A O 1
ATOM 712 N N . ASN A 1 97 ? -14.875 107.312 42 1 92.06 97 ASN A N 1
ATOM 713 C CA . ASN A 1 97 ? -15.336 108.188 43.062 1 92.06 97 ASN A CA 1
ATOM 714 C C . ASN A 1 97 ? -15.195 107.562 44.438 1 92.06 97 ASN A C 1
ATOM 716 O O . ASN A 1 97 ? -15.344 106.312 44.562 1 92.06 97 ASN A O 1
ATOM 720 N N . VAL A 1 98 ? -14.828 108.312 45.344 1 95.56 98 VAL A N 1
ATOM 721 C CA . VAL A 1 98 ? -14.852 107.938 46.75 1 95.56 98 VAL A CA 1
ATOM 722 C C . VAL A 1 98 ? -15.719 108.875 47.562 1 95.56 98 VAL A C 1
ATOM 724 O O . VAL A 1 98 ? -15.578 110.125 47.406 1 95.56 98 VAL A O 1
ATOM 727 N N . TYR A 1 99 ? -16.562 108.375 48.344 1 94.88 99 TYR A N 1
ATOM 728 C CA . TYR A 1 99 ? -17.531 109.25 49 1 94.88 99 TYR A CA 1
ATOM 729 C C . TYR A 1 99 ? -17.938 108.688 50.344 1 94.88 99 TYR A C 1
ATOM 731 O O . TYR A 1 99 ? -17.688 107.5 50.625 1 94.88 99 TYR A O 1
ATOM 739 N N . VAL A 1 100 ? -18.547 109.625 51.156 1 95.94 100 VAL A N 1
ATOM 740 C CA . VAL A 1 100 ? -19.047 109.25 52.469 1 95.94 100 VAL A CA 1
ATOM 741 C C . VAL A 1 100 ? -20.484 109.75 52.625 1 95.94 100 VAL A C 1
ATOM 743 O O . VAL A 1 100 ? -20.812 110.812 52.188 1 95.94 100 VAL A O 1
ATOM 746 N N . GLY A 1 101 ? -21.297 108.812 53.031 1 95.12 101 GLY A N 1
ATOM 747 C CA . GLY A 1 101 ? -22.656 109.125 53.438 1 95.12 101 GLY A CA 1
ATOM 748 C C . GLY A 1 101 ? -22.875 109.125 54.938 1 95.12 101 GLY A C 1
ATOM 749 O O . GLY A 1 101 ? -22.422 108.188 55.625 1 95.12 101 GLY A O 1
ATOM 750 N N . TYR A 1 102 ? -23.531 110.25 55.375 1 93.56 102 TYR A N 1
ATOM 751 C CA . TYR A 1 102 ? -23.75 110.375 56.812 1 93.56 102 TYR A CA 1
ATOM 752 C C . TYR A 1 102 ? -25.188 110.062 57.156 1 93.56 102 TYR A C 1
ATOM 754 O O . TYR A 1 102 ? -26.078 110.062 56.312 1 93.56 102 TYR A O 1
ATOM 762 N N . ALA A 1 103 ? -25.438 109.75 58.375 1 89.06 103 ALA A N 1
ATOM 763 C CA . ALA A 1 103 ? -26.75 109.375 58.875 1 89.06 103 ALA A CA 1
ATOM 764 C C . ALA A 1 103 ? -27.75 110.5 58.719 1 89.06 103 ALA A C 1
ATOM 766 O O . ALA A 1 103 ? -28.969 110.25 58.625 1 89.06 103 ALA A O 1
ATOM 767 N N . ASP A 1 104 ? -27.281 111.75 58.75 1 88.69 104 ASP A N 1
ATOM 768 C CA . ASP A 1 104 ? -28.156 112.938 58.625 1 88.69 104 ASP A CA 1
ATOM 769 C C . ASP A 1 104 ? -28.547 113.188 57.188 1 88.69 104 ASP A C 1
ATOM 771 O O . ASP A 1 104 ? -29 114.25 56.844 1 88.69 104 ASP A O 1
ATOM 775 N N . LYS A 1 105 ? -28.172 112.312 56.188 1 91 105 LYS A N 1
ATOM 776 C CA . LYS A 1 105 ? -28.562 112.312 54.781 1 91 105 LYS A CA 1
ATOM 777 C C . LYS A 1 105 ? -27.703 113.25 53.969 1 91 105 LYS A C 1
ATOM 779 O O . LYS A 1 105 ? -28.094 113.688 52.906 1 91 105 LYS A O 1
ATOM 784 N N . THR A 1 106 ? -26.625 113.688 54.531 1 92.56 106 THR A N 1
ATOM 785 C CA . THR A 1 106 ? -25.641 114.438 53.75 1 92.56 106 THR A CA 1
ATOM 786 C C . THR A 1 106 ? -24.516 113.562 53.281 1 92.56 106 THR A C 1
ATOM 788 O O . THR A 1 106 ? -24.297 112.5 53.812 1 92.56 106 THR A O 1
ATOM 791 N N . ALA A 1 107 ? -23.891 114 52.219 1 94.44 107 ALA A N 1
ATOM 792 C CA . ALA A 1 107 ? -22.797 113.188 51.656 1 94.44 107 ALA A CA 1
ATOM 793 C C . ALA A 1 107 ? -21.688 114.125 51.125 1 94.44 107 ALA A C 1
ATOM 795 O O . ALA A 1 107 ? -21.922 115.312 50.812 1 94.44 107 ALA A O 1
ATOM 796 N N . LYS A 1 108 ? -20.5 113.75 51.156 1 95.25 108 LYS A N 1
ATOM 797 C CA . LYS A 1 108 ? -19.344 114.375 50.562 1 95.25 108 LYS A CA 1
ATOM 798 C C . LYS A 1 108 ? -18.656 113.438 49.562 1 95.25 108 LYS A C 1
ATOM 800 O O . LYS A 1 108 ? -18.578 112.25 49.781 1 95.25 108 LYS A O 1
ATOM 805 N N . PHE A 1 109 ? -18.266 114.062 48.469 1 94 109 PHE A N 1
ATOM 806 C CA . PHE A 1 109 ? -17.703 113.312 47.375 1 94 109 PHE A CA 1
ATOM 807 C C . PHE A 1 109 ? -16.312 113.812 47 1 94 109 PHE A C 1
ATOM 809 O O . PHE A 1 109 ? -16.062 115 47.094 1 94 109 PHE A O 1
ATOM 816 N N . SER A 1 110 ? -15.484 112.875 46.594 1 94.31 110 SER A N 1
ATOM 817 C CA . SER A 1 110 ? -14.211 113.312 46 1 94.31 110 SER A CA 1
ATOM 818 C C . SER A 1 110 ? -14.43 114.062 44.719 1 94.31 110 SER A C 1
ATOM 820 O O . SER A 1 110 ? -13.688 115 44.406 1 94.31 110 SER A O 1
ATOM 822 N N . ASP A 1 111 ? -15.383 113.625 43.969 1 91.5 111 ASP A N 1
ATOM 823 C CA . ASP A 1 111 ? -15.82 114.312 42.719 1 91.5 111 ASP A CA 1
ATOM 824 C C . ASP A 1 111 ? -17.344 114.438 42.719 1 91.5 111 ASP A C 1
ATOM 826 O O . ASP A 1 111 ? -18.078 113.562 42.406 1 91.5 111 ASP A O 1
ATOM 830 N N . PRO A 1 112 ? -17.797 115.625 42.969 1 89.31 112 PRO A N 1
ATOM 831 C CA . PRO A 1 112 ? -19.234 115.812 43.062 1 89.31 112 PRO A CA 1
ATOM 832 C C . PRO A 1 112 ? -19.906 116.062 41.719 1 89.31 112 PRO A C 1
ATOM 834 O O . PRO A 1 112 ? -21.109 116.312 41.656 1 89.31 112 PRO A O 1
ATOM 837 N N . THR A 1 113 ? -19.172 115.875 40.688 1 86.81 113 THR A N 1
ATOM 838 C CA . THR A 1 113 ? -19.703 116.125 39.344 1 86.81 113 THR A 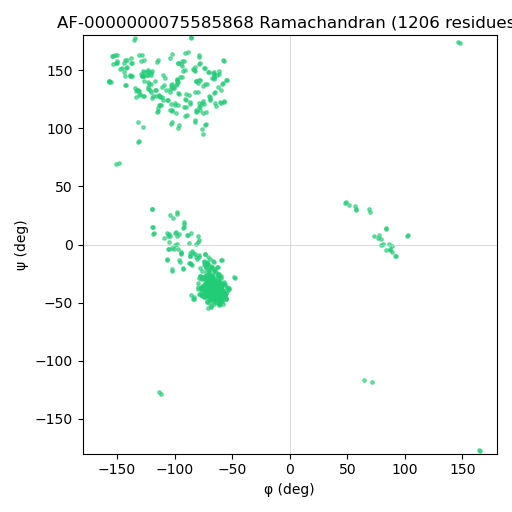CA 1
ATOM 839 C C . THR A 1 113 ? -20.906 115.25 39.062 1 86.81 113 THR A C 1
ATOM 841 O O . THR A 1 113 ? -20.812 114 39.219 1 86.81 113 THR A O 1
ATOM 844 N N . GLY A 1 114 ? -22.094 115.75 38.75 1 81.81 114 GLY A N 1
ATOM 845 C CA . GLY A 1 114 ? -23.266 115 38.344 1 81.81 114 GLY A CA 1
ATOM 846 C C . GLY A 1 114 ? -24.125 114.562 39.5 1 81.81 114 GLY A C 1
ATOM 847 O O . GLY A 1 114 ? -25.141 113.875 39.312 1 81.81 114 GLY A O 1
ATOM 848 N N . ILE A 1 115 ? -23.734 114.875 40.719 1 86.31 115 ILE A N 1
ATOM 849 C CA . ILE A 1 115 ? -24.484 114.438 41.906 1 86.31 115 ILE A CA 1
ATOM 850 C C . ILE A 1 115 ? -25.516 115.5 42.281 1 86.31 115 ILE A C 1
ATOM 852 O O . ILE A 1 115 ? -25.172 116.688 42.469 1 86.31 115 ILE A O 1
ATOM 856 N N . PRO A 1 116 ? -26.703 115.125 42.375 1 84.56 116 PRO A N 1
ATOM 857 C CA . PRO A 1 116 ? -27.75 116.125 42.719 1 84.56 116 PRO A CA 1
ATOM 858 C C . PRO A 1 116 ? -27.594 116.688 44.156 1 84.56 116 PRO A C 1
ATOM 860 O O . PRO A 1 116 ? -27.125 116 45.031 1 84.56 116 PRO A O 1
ATOM 863 N N . PRO A 1 117 ? -27.969 117.938 44.312 1 83.31 117 PRO A N 1
ATOM 864 C CA . PRO A 1 117 ? -27.828 118.625 45.625 1 83.31 117 PRO A CA 1
ATOM 865 C C . PRO A 1 117 ? -28.672 117.938 46.719 1 83.31 117 PRO A C 1
ATOM 867 O O . PRO A 1 117 ? -28.344 118 47.875 1 83.31 117 PRO A O 1
ATOM 870 N N . ASP A 1 118 ? -29.766 117.25 46.281 1 85.62 118 ASP A N 1
ATOM 871 C CA . ASP A 1 118 ? -30.656 116.562 47.219 1 85.62 118 ASP A CA 1
ATOM 872 C C . ASP A 1 118 ? -30.312 115.062 47.312 1 85.62 118 ASP A C 1
ATOM 874 O O . ASP A 1 118 ? -31.172 114.25 47.688 1 85.62 118 ASP A O 1
ATOM 878 N N . TYR A 1 119 ? -29.062 114.75 47.031 1 89.12 119 TYR A N 1
ATOM 879 C CA . TYR A 1 119 ? -28.641 113.375 47.062 1 89.12 119 TYR A CA 1
ATOM 880 C C . TYR A 1 119 ? -28.719 112.812 48.469 1 89.12 119 TYR A C 1
ATOM 882 O O . TYR A 1 119 ? -28.109 113.312 49.406 1 89.12 119 TYR A O 1
ATOM 890 N N . ASP A 1 120 ? -29.531 111.688 48.656 1 91.31 120 ASP A N 1
ATOM 891 C CA . ASP A 1 120 ? -29.656 110.938 49.906 1 91.31 120 ASP A CA 1
ATOM 892 C C . ASP A 1 120 ? -28.875 109.625 49.875 1 91.31 120 ASP A C 1
ATOM 894 O O . ASP A 1 120 ? -29.297 108.688 49.25 1 91.31 120 ASP A O 1
ATOM 898 N N . PRO A 1 121 ? -27.734 109.562 50.531 1 92.44 121 PRO A N 1
ATOM 899 C CA . PRO A 1 121 ? -26.922 108.375 50.531 1 92.44 121 PRO A CA 1
ATOM 900 C C . PRO A 1 121 ? -27.562 107.25 51.281 1 92.44 121 PRO A C 1
ATOM 902 O O . PRO A 1 121 ? -27.266 106.062 51.031 1 92.44 121 PRO A O 1
ATOM 905 N N . THR A 1 122 ? -28.406 107.438 52.219 1 92 122 THR A N 1
ATOM 906 C CA . THR A 1 122 ? -28.938 106.375 53.125 1 92 122 THR A CA 1
ATOM 907 C C . THR A 1 122 ? -29.891 105.438 52.406 1 92 122 THR A C 1
ATOM 909 O O . THR A 1 122 ? -30.156 104.375 52.906 1 92 122 THR A O 1
ATOM 912 N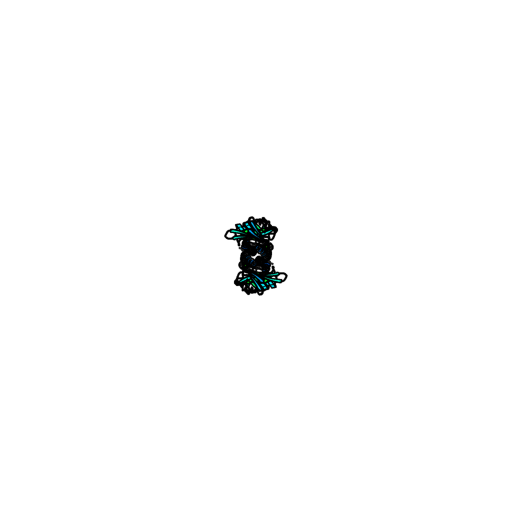 N . GLY A 1 123 ? -30.406 105.75 51.312 1 88.44 123 GLY A N 1
ATOM 913 C CA . GLY A 1 123 ? -31.297 104.938 50.531 1 88.44 123 GLY A CA 1
ATOM 914 C C . GLY A 1 123 ? -30.578 104.125 49.469 1 88.44 123 GLY A C 1
ATOM 915 O O . GLY A 1 123 ? -31.203 103.312 48.781 1 88.44 123 GLY A O 1
ATOM 916 N N . ARG A 1 124 ? -29.375 104.312 49.281 1 87.62 124 ARG A N 1
ATOM 917 C CA . ARG A 1 124 ? -28.609 103.688 48.219 1 87.62 124 ARG A CA 1
ATOM 918 C C . ARG A 1 124 ? -28.156 102.312 48.656 1 87.62 124 ARG A C 1
ATOM 920 O O . ARG A 1 124 ? -27.875 102.062 49.844 1 87.62 124 ARG A O 1
ATOM 927 N N . PRO A 1 125 ? -27.969 101.375 47.75 1 85.69 125 PRO A N 1
ATOM 928 C CA . PRO A 1 125 ? -27.609 100 48.094 1 85.69 125 PRO A CA 1
ATOM 929 C C . PRO A 1 125 ? -26.281 99.938 48.844 1 85.69 125 PRO A C 1
ATOM 931 O O . PRO A 1 125 ? -26.156 99.125 49.781 1 85.69 125 PRO A O 1
ATOM 934 N N . TRP A 1 126 ? -25.312 100.688 48.438 1 90.69 126 TRP A N 1
ATOM 935 C CA . TRP A 1 126 ? -24 100.625 49.094 1 90.69 126 TRP A CA 1
ATOM 936 C C . TRP A 1 126 ? -24.094 101 50.562 1 90.69 126 TRP A C 1
ATOM 938 O O . TRP A 1 126 ? -23.438 100.375 51.406 1 90.69 126 TRP A O 1
ATOM 948 N N . TYR A 1 127 ? -24.906 101.938 50.875 1 92.62 127 TYR A N 1
ATOM 949 C CA . TYR A 1 127 ? -25.062 102.438 52.25 1 92.62 127 TYR A CA 1
ATOM 950 C C . TYR A 1 127 ? -25.828 101.375 53.062 1 92.62 127 TYR A C 1
ATOM 952 O O . TYR A 1 127 ? -25.406 101 54.156 1 92.62 127 TYR A O 1
ATOM 960 N N . LYS A 1 128 ? -26.875 100.812 52.469 1 92.38 128 LYS A N 1
ATOM 961 C CA . LYS A 1 128 ? -27.734 99.812 53.156 1 92.38 128 LYS A CA 1
ATOM 962 C C . LYS A 1 128 ? -26.984 98.5 53.438 1 92.38 128 LYS A C 1
ATOM 964 O O . LYS A 1 128 ? -27.047 98 54.531 1 92.38 128 LYS A O 1
ATOM 969 N N . GLN A 1 129 ? -26.344 98.25 52.531 1 91 129 GLN A N 1
ATOM 970 C CA . GLN A 1 129 ? -25.641 96.938 52.656 1 91 129 GLN A CA 1
ATOM 971 C C . GLN A 1 129 ? -24.531 97.062 53.688 1 91 129 GLN A C 1
ATOM 973 O O . GLN A 1 129 ? -24.391 96.125 54.5 1 91 129 GLN A O 1
ATOM 978 N N . ALA A 1 130 ? -23.703 97.938 53.562 1 93.88 130 ALA A N 1
ATOM 979 C CA . ALA A 1 130 ? -22.594 98.125 54.5 1 93.88 130 ALA A CA 1
ATOM 980 C C . ALA A 1 130 ? -23.109 98.312 55.938 1 93.88 130 ALA A C 1
ATOM 982 O O . ALA A 1 130 ? -22.562 97.812 56.906 1 93.88 130 ALA A O 1
ATOM 983 N N . ALA A 1 131 ? -24.234 99.188 56 1 93.94 131 ALA A N 1
ATOM 984 C CA . ALA A 1 131 ? -24.828 99.438 57.312 1 93.94 131 ALA A CA 1
ATOM 985 C C . ALA A 1 131 ? -25.406 98.188 57.938 1 93.94 131 ALA A C 1
ATOM 987 O O . ALA A 1 131 ? -25.266 97.938 59.125 1 93.94 131 ALA A O 1
ATOM 988 N N . GLN A 1 132 ? -26.047 97.438 57.156 1 92.62 132 GLN A N 1
ATOM 989 C CA . GLN A 1 132 ? -26.672 96.188 57.625 1 92.62 132 GLN A CA 1
ATOM 990 C C . GLN A 1 132 ? -25.625 95.125 58 1 92.62 132 GLN A C 1
ATOM 992 O O . GLN A 1 132 ? -25.781 94.438 58.969 1 92.62 132 GLN A O 1
ATOM 997 N N . ALA A 1 133 ? -24.594 95.062 57.25 1 91 133 ALA A N 1
ATOM 998 C CA . ALA A 1 133 ? -23.562 94.062 57.469 1 91 133 ALA A CA 1
ATOM 999 C C . ALA A 1 133 ? -22.672 94.375 58.656 1 91 133 ALA A C 1
ATOM 1001 O O . ALA A 1 133 ? -22.141 93.5 59.312 1 91 133 ALA A O 1
ATOM 1002 N N . GLY A 1 134 ? -22.406 95.562 58.781 1 90.19 134 GLY A N 1
ATOM 1003 C CA . GLY A 1 134 ? -21.531 96.062 59.875 1 90.19 134 GLY A CA 1
ATOM 1004 C C . GLY A 1 134 ? -20.062 95.812 59.594 1 90.19 134 GLY A C 1
ATOM 1005 O O . GLY A 1 134 ? -19.219 95.938 60.469 1 90.19 134 GLY A O 1
ATOM 1006 N N . LYS A 1 135 ? -19.797 95.375 58.406 1 91.94 135 LYS A N 1
ATOM 1007 C CA . LYS A 1 135 ? -18.438 95.125 57.938 1 91.94 135 LYS A CA 1
ATOM 1008 C C . LYS A 1 135 ? -18.312 95.562 56.469 1 91.94 135 LYS A C 1
ATOM 1010 O O . LYS A 1 135 ? -19.312 95.812 55.812 1 91.94 135 LYS A O 1
ATOM 1015 N N . PRO A 1 136 ? -17.094 95.812 56 1 93.62 136 PRO A N 1
ATOM 1016 C CA . PRO A 1 136 ? -16.922 96.25 54.594 1 93.62 136 PRO A CA 1
ATOM 1017 C C . PRO A 1 136 ? -17.562 95.25 53.625 1 93.62 136 PRO A C 1
ATOM 1019 O O . PRO A 1 136 ? -17.5 94 53.844 1 93.62 136 PRO A O 1
ATOM 1022 N N . VAL A 1 137 ? -18.172 95.625 52.594 1 92.56 137 VAL A N 1
ATOM 1023 C CA . VAL A 1 137 ? -18.859 94.75 51.656 1 92.56 137 VAL A CA 1
ATOM 1024 C C . VAL A 1 137 ? -18.531 95.25 50.219 1 92.56 137 VAL A C 1
ATOM 1026 O O . VAL A 1 137 ? -18.156 96.375 50 1 92.56 137 VAL A O 1
ATOM 1029 N N . VAL A 1 138 ? -18.656 94.312 49.375 1 91.81 138 VAL A N 1
ATOM 1030 C CA . VAL A 1 138 ? -18.594 94.625 47.938 1 91.81 138 VAL A CA 1
ATOM 1031 C C . VAL A 1 138 ? -19.969 94.438 47.312 1 91.81 138 VAL A C 1
ATOM 1033 O O . VAL A 1 138 ? -20.625 93.438 47.531 1 91.81 138 VAL A O 1
ATOM 1036 N N . THR A 1 139 ? -20.422 95.438 46.656 1 87.56 139 THR A N 1
ATOM 1037 C CA . THR A 1 139 ? -21.734 95.375 46.062 1 87.56 139 THR A CA 1
ATOM 1038 C C . THR A 1 139 ? -21.688 94.562 44.75 1 87.56 139 THR A C 1
ATOM 1040 O O . THR A 1 139 ? -20.625 94.438 44.156 1 87.56 139 THR A O 1
ATOM 1043 N N . PRO A 1 140 ? -22.766 94 44.344 1 82.12 140 PRO A N 1
ATOM 1044 C CA . PRO A 1 140 ? -22.828 93.562 42.938 1 82.12 140 PRO A CA 1
ATOM 1045 C C . PRO A 1 140 ? -22.609 94.688 41.938 1 82.12 140 PRO A C 1
ATOM 1047 O O . PRO A 1 140 ? -22.75 95.875 42.281 1 82.12 140 PRO A O 1
ATOM 1050 N N . PRO A 1 141 ? -22.203 94.25 40.688 1 82.19 141 PRO A N 1
ATOM 1051 C CA . PRO A 1 141 ? -22.031 95.312 39.719 1 82.19 141 PRO A CA 1
ATOM 1052 C C . PRO A 1 141 ? -23.328 96.062 39.438 1 82.19 141 PRO A C 1
ATOM 1054 O O . PRO A 1 141 ? -24.406 95.5 39.375 1 82.19 141 PRO A O 1
ATOM 1057 N N . TYR A 1 142 ? -23.234 97.375 39.406 1 77.06 142 TYR A N 1
ATOM 1058 C CA . TYR A 1 142 ? -24.375 98.25 39.094 1 77.06 142 TYR A CA 1
ATOM 1059 C C . TYR A 1 142 ? -23.938 99.438 38.281 1 77.06 142 TYR A C 1
ATOM 1061 O O . TYR A 1 142 ? -22.75 99.75 38.156 1 77.06 142 TYR A O 1
ATOM 1069 N N . VAL A 1 143 ? -24.812 100.125 37.531 1 76.31 143 VAL A N 1
ATOM 1070 C CA . VAL A 1 143 ? -24.547 101.25 36.688 1 76.31 143 VAL A CA 1
ATOM 1071 C C . VAL A 1 143 ? -24.438 102.5 37.562 1 76.31 143 VAL A C 1
ATOM 1073 O O . VAL A 1 143 ? -25.375 102.875 38.312 1 76.31 143 VAL A O 1
ATOM 1076 N N . ASP A 1 144 ? -23.328 103.125 37.469 1 73.44 144 ASP A N 1
ATOM 1077 C CA . ASP A 1 144 ? -23.078 104.375 38.219 1 73.44 144 ASP A CA 1
ATOM 1078 C C . ASP A 1 144 ? -23.984 105.5 37.75 1 73.44 144 ASP A C 1
ATOM 1080 O O . ASP A 1 144 ? -24.172 105.688 36.562 1 73.44 144 ASP A O 1
ATOM 1084 N N . VAL A 1 145 ? -24.641 106.188 38.562 1 67.44 145 VAL A N 1
ATOM 1085 C CA . VAL A 1 145 ? -25.609 107.25 38.25 1 67.44 145 VAL A CA 1
ATOM 1086 C C . VAL A 1 145 ? -24.891 108.438 37.594 1 67.44 145 VAL A C 1
ATOM 1088 O O . VAL A 1 145 ? -25.438 109.062 36.719 1 67.44 145 VAL A O 1
ATOM 1091 N N . GLY A 1 146 ? -23.656 108.625 37.969 1 67.62 146 GLY A N 1
ATOM 1092 C CA . GLY A 1 146 ? -22.906 109.75 37.469 1 67.62 146 GLY A CA 1
ATOM 1093 C C . GLY A 1 146 ? -22.281 109.5 36.094 1 67.62 146 GLY A C 1
ATOM 1094 O O . GLY A 1 146 ? -22.516 110.25 35.156 1 67.62 146 GLY A O 1
ATOM 1095 N N . THR A 1 147 ? -21.672 108.375 36 1 71.69 147 THR A N 1
ATOM 1096 C CA . THR A 1 147 ? -20.875 108.062 34.812 1 71.69 147 THR A CA 1
ATOM 1097 C C . THR A 1 147 ? -21.625 107.125 33.875 1 71.69 147 THR A C 1
ATOM 1099 O O . THR A 1 147 ? -21.297 107.062 32.688 1 71.69 147 THR A O 1
ATOM 1102 N N . GLY A 1 148 ? -22.625 106.375 34.312 1 70.44 148 GLY A N 1
ATOM 1103 C CA . GLY A 1 148 ? -23.328 105.375 33.531 1 70.44 148 GLY A CA 1
ATOM 1104 C C . GLY A 1 148 ? -22.531 104.125 33.281 1 70.44 148 GLY A C 1
ATOM 1105 O O . GLY A 1 148 ? -22.938 103.25 32.5 1 70.44 148 GLY A O 1
ATOM 1106 N N . LYS A 1 149 ? -21.422 104.062 33.906 1 75.12 149 LYS A N 1
ATOM 1107 C CA . LYS A 1 149 ? -20.562 102.875 33.688 1 75.12 149 LYS A CA 1
ATOM 1108 C C . LYS A 1 149 ? -20.812 101.812 34.75 1 75.12 149 LYS A C 1
ATOM 1110 O O . LYS A 1 149 ? -21.281 102.125 35.844 1 75.12 149 LYS A O 1
ATOM 1115 N N . LEU A 1 150 ? -20.516 100.625 34.406 1 77 150 LEU A N 1
ATOM 1116 C CA . LEU A 1 150 ? -20.656 99.5 35.344 1 77 150 LEU A CA 1
ATOM 1117 C C . LEU A 1 150 ? -19.531 99.5 36.375 1 77 150 LEU A C 1
ATOM 1119 O O . LEU A 1 150 ? -18.359 99.438 36 1 77 150 LEU A O 1
ATOM 1123 N N . VAL A 1 151 ? -19.922 99.75 37.594 1 85.56 151 VAL A N 1
ATOM 1124 C CA . VAL A 1 151 ? -18.922 99.812 38.656 1 85.56 151 VAL A CA 1
ATOM 1125 C C . VAL A 1 151 ? -19.297 98.875 39.812 1 85.56 151 VAL A C 1
ATOM 1127 O O . VAL A 1 151 ? -20.438 98.438 39.875 1 85.56 151 VAL A O 1
ATOM 1130 N N . VAL A 1 152 ? -18.344 98.5 40.594 1 89.81 152 VAL A N 1
ATOM 1131 C CA . VAL A 1 152 ? -18.516 97.875 41.875 1 89.81 152 VAL A CA 1
ATOM 1132 C C . VAL A 1 152 ? -18.125 98.812 43 1 89.81 152 VAL A C 1
ATOM 1134 O O . VAL A 1 152 ? -17.156 99.562 42.906 1 89.81 152 VAL A O 1
ATOM 1137 N N . ALA A 1 153 ? -18.969 98.75 43.969 1 92.69 153 ALA A N 1
ATOM 1138 C CA . ALA A 1 153 ? -18.703 99.688 45.094 1 92.69 153 ALA A CA 1
ATOM 1139 C C . ALA A 1 153 ? -18.109 98.875 46.25 1 92.69 153 ALA A C 1
ATOM 1141 O O . ALA A 1 153 ? -18.547 97.75 46.562 1 92.69 153 ALA A O 1
ATOM 1142 N N . PHE A 1 154 ? -17.125 99.375 46.781 1 95.56 154 PHE A N 1
ATOM 1143 C CA . PHE A 1 154 ? -16.562 98.938 48.062 1 95.56 154 PHE A CA 1
ATOM 1144 C C . PHE A 1 154 ? -17.016 99.812 49.188 1 95.56 154 PHE A C 1
ATOM 1146 O O . PHE A 1 154 ? -16.656 101 49.219 1 95.56 154 PHE A O 1
ATOM 1153 N N . ALA A 1 155 ? -17.797 99.312 50.094 1 95.88 155 ALA A N 1
ATOM 1154 C CA . ALA A 1 155 ? -18.391 100.125 51.125 1 95.88 155 ALA A CA 1
ATOM 1155 C C . ALA A 1 155 ? -18.016 99.625 52.5 1 95.88 155 ALA A C 1
ATOM 1157 O O . ALA A 1 155 ? -17.938 98.438 52.75 1 95.88 155 ALA A O 1
ATOM 1158 N N . ALA A 1 156 ? -17.719 100.5 53.375 1 96 156 ALA A N 1
ATOM 1159 C CA . ALA A 1 156 ? -17.375 100.125 54.75 1 96 156 ALA A CA 1
ATOM 1160 C C . ALA A 1 156 ? -18.125 101.062 55.75 1 96 156 ALA A C 1
ATOM 1162 O O . ALA A 1 156 ? -18.141 102.25 55.594 1 96 156 ALA A O 1
ATOM 1163 N N . PRO A 1 157 ? -18.656 100.438 56.719 1 95.38 157 PRO A N 1
ATOM 1164 C CA . PRO A 1 157 ? -19.328 101.25 57.719 1 95.38 157 PRO A CA 1
ATOM 1165 C C . PRO A 1 157 ? -18.344 101.938 58.688 1 95.38 157 PRO A C 1
ATOM 1167 O O . PRO A 1 157 ? -17.328 101.312 59.062 1 95.38 157 PRO A O 1
ATOM 1170 N N . ILE A 1 158 ? -18.641 103.188 59.062 1 94.88 158 ILE A N 1
ATOM 1171 C CA . ILE A 1 158 ? -17.844 103.875 60.062 1 94.88 158 ILE A CA 1
ATOM 1172 C C . ILE A 1 158 ? -18.516 103.75 61.438 1 94.88 158 ILE A C 1
ATOM 1174 O O . ILE A 1 158 ? -19.406 104.562 61.781 1 94.88 158 ILE A O 1
ATOM 1178 N N . MET A 1 159 ? -17.953 102.812 62.188 1 92.12 159 MET A N 1
ATOM 1179 C CA . MET A 1 159 ? -18.5 102.562 63.531 1 92.12 159 MET A CA 1
ATOM 1180 C C . MET A 1 159 ? -17.656 103.25 64.625 1 92.12 159 MET A C 1
ATOM 1182 O O . MET A 1 159 ? -16.453 103 64.688 1 92.12 159 MET A O 1
ATOM 1186 N N . ARG A 1 160 ? -18.219 104.125 65.375 1 88.5 160 ARG A N 1
ATOM 1187 C CA . ARG A 1 160 ? -17.562 104.75 66.562 1 88.5 160 ARG A CA 1
ATOM 1188 C C . ARG A 1 160 ? -18.406 104.625 67.812 1 88.5 160 ARG A C 1
ATOM 1190 O O . ARG A 1 160 ? -19.594 104.938 67.812 1 88.5 160 ARG A O 1
ATOM 1197 N N . ASP A 1 161 ? -17.906 104.125 68.938 1 85.81 161 ASP A N 1
ATOM 1198 C CA . ASP A 1 161 ? -18.578 103.875 70.188 1 85.81 161 ASP A CA 1
ATOM 1199 C C . ASP A 1 161 ? -19.891 103.125 70 1 85.81 161 ASP A C 1
ATOM 1201 O O . ASP A 1 161 ? -20.906 103.5 70.625 1 85.81 161 ASP A O 1
ATOM 1205 N N . GLY A 1 162 ? -19.938 102.188 69 1 85.75 162 GLY A N 1
ATOM 1206 C CA . GLY A 1 162 ? -21.078 101.312 68.812 1 85.75 162 GLY A CA 1
ATOM 1207 C C . GLY A 1 162 ? -22.141 101.938 67.938 1 85.75 162 GLY A C 1
ATOM 1208 O O . GLY A 1 162 ? -23.156 101.25 67.625 1 85.75 162 GLY A O 1
ATOM 1209 N N . ALA A 1 163 ? -22 103.188 67.5 1 88.56 163 ALA A N 1
ATOM 1210 C CA . ALA A 1 163 ? -22.984 103.875 66.688 1 88.56 163 ALA A CA 1
ATOM 1211 C C . ALA A 1 163 ? -22.453 104.062 65.25 1 88.56 163 ALA A C 1
ATOM 1213 O O . ALA A 1 163 ? -21.25 104.312 65.062 1 88.56 163 ALA A O 1
ATOM 1214 N N . LEU A 1 164 ? -23.312 104 64.312 1 93.38 164 LEU A N 1
ATOM 1215 C CA . LEU A 1 164 ? -22.969 104.25 62.938 1 93.38 164 LEU A CA 1
ATOM 1216 C C . LEU A 1 164 ? -22.922 105.688 62.656 1 93.38 164 LEU A C 1
ATOM 1218 O O . LEU A 1 164 ? -23.938 106.438 62.75 1 93.38 164 LEU A O 1
ATOM 1222 N N . LYS A 1 165 ? -21.766 106.25 62.312 1 92.69 165 LYS A N 1
ATOM 1223 C CA . LYS A 1 165 ? -21.578 107.688 62.031 1 92.69 165 LYS A CA 1
ATOM 1224 C C . LYS A 1 165 ? -21.734 107.938 60.562 1 92.69 165 LYS A C 1
ATOM 1226 O O . LYS A 1 165 ? -22.031 109.062 60.156 1 92.69 165 LYS A O 1
ATOM 1231 N N . GLY A 1 166 ? -21.578 106.875 59.719 1 94.5 166 GLY A N 1
ATOM 1232 C CA . GLY A 1 166 ? -21.672 107 58.25 1 94.5 166 GLY A CA 1
ATOM 1233 C C . GLY A 1 166 ? -21.109 105.75 57.531 1 94.5 166 GLY A C 1
ATOM 1234 O O . GLY A 1 166 ? -20.75 104.75 58.156 1 94.5 166 GLY A O 1
ATOM 1235 N N . VAL A 1 167 ? -21.125 105.812 56.188 1 96.31 167 VAL A N 1
ATOM 1236 C CA . VAL A 1 167 ? -20.547 104.812 55.344 1 96.31 167 VAL A CA 1
ATOM 1237 C C . VAL A 1 167 ? -19.656 105.438 54.281 1 96.31 167 VAL A C 1
ATOM 1239 O O . VAL A 1 167 ? -20.062 106.375 53.625 1 96.31 167 VAL A O 1
ATOM 1242 N N . VAL A 1 168 ? -18.469 104.938 54.188 1 96.5 168 VAL A N 1
ATOM 1243 C CA . VAL A 1 168 ? -17.562 105.312 53.125 1 96.5 168 VAL A CA 1
ATOM 1244 C C . VAL A 1 168 ? -17.578 104.312 51.969 1 96.5 168 VAL A C 1
ATOM 1246 O O . VAL A 1 168 ? -17.656 103.125 52.25 1 96.5 168 VAL A O 1
ATOM 1249 N N . SER A 1 169 ? -17.531 104.812 50.812 1 95.81 169 SER A N 1
ATOM 1250 C CA . SER A 1 169 ? -17.594 103.875 49.656 1 95.81 169 SER A CA 1
ATOM 1251 C C . SER A 1 169 ? -16.75 104.375 48.5 1 95.81 169 SER A C 1
ATOM 1253 O O . SER A 1 169 ? -16.453 105.625 48.438 1 95.81 169 SER A O 1
ATOM 1255 N N . GLY A 1 170 ? -16.25 103.562 47.688 1 94.88 170 GLY A N 1
ATOM 1256 C CA . GLY A 1 170 ? -15.539 103.812 46.469 1 94.88 170 GLY A CA 1
ATOM 1257 C C . GLY A 1 170 ? -16 103 45.281 1 94.88 170 GLY A C 1
ATOM 1258 O O . GLY A 1 170 ? -16.281 101.812 45.438 1 94.88 170 GLY A O 1
ATOM 1259 N N . ASP A 1 171 ? -16.188 103.625 44.188 1 93.75 171 ASP A N 1
ATOM 1260 C CA . ASP A 1 171 ? -16.578 102.938 42.969 1 93.75 171 ASP A CA 1
ATOM 1261 C C . ASP A 1 171 ? -15.359 102.625 42.094 1 93.75 171 ASP A C 1
ATOM 1263 O O . ASP A 1 171 ? -14.523 103.562 41.906 1 93.75 171 ASP A O 1
ATOM 1267 N N . VAL A 1 172 ? -15.289 101.438 41.719 1 90.88 172 VAL A N 1
ATOM 1268 C CA . VAL A 1 172 ? -14.164 101.062 40.875 1 90.88 172 VAL A CA 1
ATOM 1269 C C . VAL A 1 172 ? -14.672 100.375 39.625 1 90.88 172 VAL A C 1
ATOM 1271 O O . VAL A 1 172 ? -15.648 99.625 39.688 1 90.88 172 VAL A O 1
ATOM 1274 N N . ALA A 1 173 ? -13.953 100.625 38.469 1 87.19 173 ALA A N 1
ATOM 1275 C CA . ALA A 1 173 ? -14.227 99.875 37.25 1 87.19 173 ALA A CA 1
ATOM 1276 C C . ALA A 1 173 ? -13.719 98.438 37.312 1 87.19 173 ALA A C 1
ATOM 1278 O O . ALA A 1 173 ? -12.734 98.188 38 1 87.19 173 ALA A O 1
ATOM 1279 N N . MET A 1 174 ? -14.289 97.562 36.656 1 85.56 174 MET A N 1
ATOM 1280 C CA . MET A 1 174 ? -14.008 96.125 36.719 1 85.56 174 MET A CA 1
ATOM 1281 C C . MET A 1 174 ? -12.961 95.688 35.688 1 85.56 174 MET A C 1
ATOM 1283 O O . MET A 1 174 ? -12.75 94.5 35.438 1 85.56 174 MET A O 1
ATOM 1287 N N . ASP A 1 175 ? -12.273 96.5 35.125 1 83.88 175 ASP A N 1
ATOM 1288 C CA . ASP A 1 175 ? -11.391 96.25 34 1 83.88 175 ASP A CA 1
ATOM 1289 C C . ASP A 1 175 ? -10.289 95.25 34.375 1 83.88 175 ASP A C 1
ATOM 1291 O O . ASP A 1 175 ? -9.984 94.375 33.594 1 83.88 175 ASP A O 1
ATOM 1295 N N . SER A 1 176 ? -9.727 95.438 35.531 1 84.56 176 SER A N 1
ATOM 1296 C CA . SER A 1 176 ? -8.641 94.562 35.938 1 84.56 176 SER A CA 1
ATOM 1297 C C . SER A 1 176 ? -9.156 93.125 36.156 1 84.56 176 SER A C 1
ATOM 1299 O O . SER A 1 176 ? -8.477 92.125 35.812 1 84.56 176 SER A O 1
ATOM 1301 N N . VAL A 1 177 ? -10.281 93 36.75 1 88.75 177 VAL A N 1
ATOM 1302 C CA . VAL A 1 177 ? -10.883 91.75 37 1 88.75 177 VAL A CA 1
ATOM 1303 C C . VAL A 1 177 ? -11.273 91.062 35.656 1 88.75 177 VAL A C 1
ATOM 1305 O O . VAL A 1 177 ? -11.07 89.875 35.469 1 88.75 177 VAL A O 1
ATOM 1308 N N . ILE A 1 178 ? -11.844 91.812 34.781 1 88.69 178 ILE A N 1
ATOM 1309 C CA . ILE A 1 178 ? -12.211 91.312 33.469 1 88.69 178 ILE A CA 1
ATOM 1310 C C . ILE A 1 178 ? -10.969 90.812 32.719 1 88.69 178 ILE A C 1
ATOM 1312 O O . ILE A 1 178 ? -10.984 89.75 32.062 1 88.69 178 ILE A O 1
ATOM 1316 N N . ALA A 1 179 ? -9.945 91.562 32.812 1 87.44 179 ALA A N 1
ATOM 1317 C CA . ALA A 1 179 ? -8.695 91.125 32.188 1 87.44 179 ALA A CA 1
ATOM 1318 C C . ALA A 1 179 ? -8.164 89.812 32.75 1 87.44 179 ALA A C 1
ATOM 1320 O O . ALA A 1 179 ? -7.637 89 32.031 1 87.44 179 ALA A O 1
ATOM 1321 N N . ASN A 1 180 ? -8.25 89.75 34 1 89.62 180 ASN A N 1
ATOM 1322 C CA . ASN A 1 180 ? -7.852 88.5 34.688 1 89.62 180 ASN A CA 1
ATOM 1323 C C . ASN A 1 180 ? -8.672 87.312 34.188 1 89.62 180 ASN A C 1
ATOM 1325 O O . ASN A 1 180 ? -8.109 86.25 33.844 1 89.62 180 ASN A O 1
ATOM 1329 N N . VAL A 1 181 ? -9.914 87.438 34.125 1 91.75 181 VAL A N 1
ATOM 1330 C CA . VAL A 1 181 ? -10.812 86.375 33.719 1 91.75 181 VAL A CA 1
ATOM 1331 C C . VAL A 1 181 ? -10.57 86 32.219 1 91.75 181 VAL A C 1
ATOM 1333 O O . VAL A 1 181 ? -10.609 84.875 31.828 1 91.75 181 VAL A O 1
ATOM 1336 N N . LYS A 1 182 ? -10.344 87 31.422 1 89.81 182 LYS A N 1
ATOM 1337 C CA . LYS A 1 182 ? -10.094 86.812 30 1 89.81 182 LYS A CA 1
ATOM 1338 C C . LYS A 1 182 ? -8.789 86.062 29.75 1 89.81 182 LYS A C 1
ATOM 1340 O O . LYS A 1 182 ? -8.625 85.438 28.719 1 89.81 182 LYS A O 1
ATOM 1345 N N . ALA A 1 183 ? -7.941 86.125 30.688 1 88.06 183 ALA A N 1
ATOM 1346 C CA . ALA A 1 183 ? -6.645 85.5 30.562 1 88.06 183 ALA A CA 1
ATOM 1347 C C . ALA A 1 183 ? -6.762 84 30.812 1 88.06 183 ALA A C 1
ATOM 1349 O O . ALA A 1 183 ? -5.836 83.25 30.531 1 88.06 183 ALA A O 1
ATOM 1350 N N . ILE A 1 184 ? -7.871 83.562 31.281 1 90.88 184 ILE A N 1
ATOM 1351 C CA . ILE A 1 184 ? -8.094 82.125 31.547 1 90.88 184 ILE A CA 1
ATOM 1352 C C . ILE A 1 184 ? -8.312 81.375 30.234 1 90.88 184 ILE A C 1
ATOM 1354 O O . ILE A 1 184 ? -9.445 81.312 29.734 1 90.88 184 ILE A O 1
ATOM 1358 N N . HIS A 1 185 ? -7.266 80.812 29.719 1 87.88 185 HIS A N 1
ATOM 1359 C CA . HIS A 1 185 ? -7.336 80 28.484 1 87.88 185 HIS A CA 1
ATOM 1360 C C . HIS A 1 185 ? -6.312 78.875 28.484 1 87.88 185 HIS A C 1
ATOM 1362 O O . HIS A 1 185 ? -5.398 78.875 27.656 1 87.88 185 HIS A O 1
ATOM 1368 N N . PRO A 1 186 ? -6.531 77.875 29.328 1 84.5 186 PRO A N 1
ATOM 1369 C CA . PRO A 1 186 ? -5.586 76.75 29.391 1 84.5 186 PRO A CA 1
ATOM 1370 C C . PRO A 1 186 ? -5.508 76 28.062 1 84.5 186 PRO A C 1
ATOM 1372 O O . PRO A 1 186 ? -4.465 75.438 27.75 1 84.5 186 PRO A O 1
ATOM 1375 N N . THR A 1 187 ? -6.574 75.938 27.422 1 85.69 187 THR A N 1
ATOM 1376 C CA . THR A 1 187 ? -6.605 75.375 26.078 1 85.69 187 THR A CA 1
ATOM 1377 C C . THR A 1 187 ? -7.277 76.312 25.094 1 85.69 187 THR A C 1
ATOM 1379 O O . THR A 1 187 ? -7.957 77.25 25.484 1 85.69 187 THR A O 1
ATOM 1382 N N . PRO A 1 188 ? -7.102 76.125 23.766 1 82.69 188 PRO A N 1
ATOM 1383 C CA . PRO A 1 188 ? -7.664 77 22.781 1 82.69 188 PRO A CA 1
ATOM 1384 C C . PRO A 1 188 ? -9.18 77.188 22.906 1 82.69 188 PRO A C 1
ATOM 1386 O O . PRO A 1 188 ? -9.711 78.25 22.75 1 82.69 188 PRO A O 1
ATOM 1389 N N . GLY A 1 189 ? -9.867 76.188 23.234 1 85.25 189 GLY A N 1
ATOM 1390 C CA . GLY A 1 189 ? -11.32 76.25 23.328 1 85.25 189 GLY A CA 1
ATOM 1391 C C . GLY A 1 189 ? -11.82 76.5 24.734 1 85.25 189 GLY A C 1
ATOM 1392 O O . GLY A 1 189 ? -13.016 76.375 25 1 85.25 189 GLY A O 1
ATOM 1393 N N . SER A 1 190 ? -10.961 76.812 25.641 1 89.75 190 SER A N 1
ATOM 1394 C CA . SER A 1 190 ? -11.336 77.062 27.031 1 89.75 190 SER A CA 1
ATOM 1395 C C . SER A 1 190 ? -11.625 78.5 27.312 1 89.75 190 SER A C 1
ATOM 1397 O O . SER A 1 190 ? -11.281 79.375 26.516 1 89.75 190 SER A O 1
ATOM 1399 N N . PHE A 1 191 ? -12.375 78.875 28.359 1 91.69 191 PHE A N 1
ATOM 1400 C CA . PHE A 1 191 ? -12.617 80.25 28.781 1 91.69 191 PHE A CA 1
ATOM 1401 C C . PHE A 1 191 ? -12.914 80.312 30.266 1 91.69 191 PHE A C 1
ATOM 1403 O O . PHE A 1 191 ? -13.203 79.25 30.891 1 91.69 191 PHE A O 1
ATOM 1410 N N . GLY A 1 192 ? -12.797 81.5 30.859 1 92.75 192 GLY A N 1
ATOM 1411 C CA . GLY A 1 192 ? -13.133 81.75 32.25 1 92.75 192 GLY A CA 1
ATOM 1412 C C . GLY A 1 192 ? -14.297 82.688 32.406 1 92.75 192 GLY A C 1
ATOM 1413 O O . GLY A 1 192 ? -14.648 83.438 31.469 1 92.75 192 GLY A O 1
ATOM 1414 N N . MET A 1 193 ? -14.898 82.625 33.5 1 94.06 193 MET A N 1
ATOM 1415 C CA . MET A 1 193 ? -15.953 83.562 33.812 1 94.06 193 MET A CA 1
ATOM 1416 C C . MET A 1 193 ? -16.078 83.75 35.312 1 94.06 193 MET A C 1
ATOM 1418 O O . MET A 1 193 ? -15.594 82.938 36.125 1 94.06 193 MET A O 1
ATOM 1422 N N . LEU A 1 194 ? -16.625 84.938 35.625 1 94.06 194 LEU A N 1
ATOM 1423 C CA . LEU A 1 194 ? -16.938 85.25 37 1 94.06 194 LEU A CA 1
ATOM 1424 C C . LEU A 1 194 ? -18.453 85.375 37.188 1 94.06 194 LEU A C 1
ATOM 1426 O O . LEU A 1 194 ? -19.125 86.125 36.438 1 94.06 194 LEU A O 1
ATOM 1430 N N . VAL A 1 195 ? -18.922 84.625 38.219 1 93.19 195 VAL A N 1
ATOM 1431 C CA . VAL A 1 195 ? -20.375 84.625 38.438 1 93.19 195 VAL A CA 1
ATOM 1432 C C . VAL A 1 195 ? -20.656 85 39.906 1 93.19 195 VAL A C 1
ATOM 1434 O O . VAL A 1 195 ? -19.906 84.625 40.812 1 93.19 195 VAL A O 1
ATOM 1437 N N . ASP A 1 196 ? -21.703 85.688 40.031 1 89.75 196 ASP A N 1
ATOM 1438 C CA . ASP A 1 196 ? -22.109 86.062 41.375 1 89.75 196 ASP A CA 1
ATOM 1439 C C . ASP A 1 196 ? -23.062 85 41.938 1 89.75 196 ASP A C 1
ATOM 1441 O O . ASP A 1 196 ? -23.562 84.125 41.219 1 89.75 196 ASP A O 1
ATOM 1445 N N . ARG A 1 197 ? -23.297 85 43.188 1 86.06 197 ARG A N 1
ATOM 1446 C CA . ARG A 1 197 ? -24.078 83.938 43.875 1 86.06 197 ARG A CA 1
ATOM 1447 C C . ARG A 1 197 ? -25.531 84 43.438 1 86.06 197 ARG A C 1
ATOM 1449 O O . ARG A 1 197 ? -26.266 83 43.625 1 86.06 197 ARG A O 1
ATOM 1456 N N . SER A 1 198 ? -25.953 85.125 42.875 1 85.81 198 SER A N 1
ATOM 1457 C CA . SER A 1 198 ? -27.312 85.25 42.344 1 85.81 198 SER A CA 1
ATOM 1458 C C . SER A 1 198 ? -27.406 84.625 40.969 1 85.81 198 SER A C 1
ATOM 1460 O O . SER A 1 198 ? -28.516 84.438 40.438 1 85.81 198 SER A O 1
ATOM 1462 N N . GLY A 1 199 ? -26.297 84.312 40.375 1 88.62 199 GLY A N 1
ATOM 1463 C CA . GLY A 1 199 ? -26.281 83.562 39.094 1 88.62 199 GLY A CA 1
ATOM 1464 C C . GLY A 1 199 ? -26.016 84.438 37.906 1 88.62 199 GLY A C 1
ATOM 1465 O O . GLY A 1 199 ? -26.188 84 36.75 1 88.62 199 GLY A O 1
ATOM 1466 N N . HIS A 1 200 ? -25.672 85.688 38.125 1 90.38 200 HIS A N 1
ATOM 1467 C CA . HIS A 1 200 ? -25.375 86.625 37 1 90.38 200 HIS A CA 1
ATOM 1468 C C . HIS A 1 200 ? -23.875 86.688 36.719 1 90.38 200 HIS A C 1
ATOM 1470 O O . HIS A 1 200 ? -23.062 86.625 37.656 1 90.38 200 HIS A O 1
ATOM 1476 N N . ILE A 1 201 ? -23.562 86.812 35.5 1 92.12 201 ILE A N 1
ATOM 1477 C CA . ILE A 1 201 ? -22.172 86.875 35.062 1 92.12 201 ILE A CA 1
ATOM 1478 C C . ILE A 1 201 ? -21.609 88.312 35.344 1 92.12 201 ILE A C 1
ATOM 1480 O O . ILE A 1 201 ? -22.125 89.312 34.875 1 92.12 201 ILE A O 1
ATOM 1484 N N . VAL A 1 202 ? -20.656 88.188 36.125 1 89.94 202 VAL A N 1
ATOM 1485 C CA . VAL A 1 202 ? -20 89.438 36.5 1 89.94 202 VAL A CA 1
ATOM 1486 C C . VAL A 1 202 ? -18.953 89.812 35.469 1 89.94 202 VAL A C 1
ATOM 1488 O O . VAL A 1 202 ? -18.844 91 35.094 1 89.94 202 VAL A O 1
ATOM 1491 N N . ALA A 1 203 ? -18.172 88.812 35.031 1 90.56 203 ALA A N 1
ATOM 1492 C CA . ALA A 1 203 ? -17.125 89 34.031 1 90.56 203 ALA A CA 1
ATOM 1493 C C . ALA A 1 203 ? -17.016 87.812 33.094 1 90.56 203 ALA A C 1
ATOM 1495 O O . ALA A 1 203 ? -17.125 86.688 33.562 1 90.56 203 ALA A O 1
ATOM 1496 N N . HIS A 1 204 ? -16.875 88.062 31.953 1 89.88 204 HIS A N 1
ATOM 1497 C CA . HIS A 1 204 ? -16.703 87.062 30.906 1 89.88 204 HIS A CA 1
ATOM 1498 C C . HIS A 1 204 ? -15.875 87.625 29.75 1 89.88 204 HIS A C 1
ATOM 1500 O O . HIS A 1 204 ? -15.781 88.812 29.562 1 89.88 204 HIS A O 1
ATOM 1506 N N . ALA A 1 205 ? -15.258 86.688 29.031 1 81.69 205 ALA A N 1
ATOM 1507 C CA . ALA A 1 205 ? -14.484 87.125 27.875 1 81.69 205 ALA A CA 1
ATOM 1508 C C . ALA A 1 205 ? -15.375 87.875 26.859 1 81.69 205 ALA A C 1
ATOM 1510 O O . ALA A 1 205 ? -14.93 88.75 26.188 1 81.69 205 ALA A O 1
ATOM 1511 N N . ASP A 1 206 ? -16.594 87.438 26.734 1 84.88 206 ASP A N 1
ATOM 1512 C CA . ASP A 1 206 ? -17.594 88.062 25.906 1 84.88 206 ASP A CA 1
ATOM 1513 C C . ASP A 1 206 ? -18.375 89.125 26.703 1 84.88 206 ASP A C 1
ATOM 1515 O O . ASP A 1 206 ? -19.203 88.75 27.547 1 84.88 206 ASP A O 1
ATOM 1519 N N . SER A 1 207 ? -18.172 90.312 26.344 1 81.69 207 SER A N 1
ATOM 1520 C CA . SER A 1 207 ? -18.75 91.438 27.078 1 81.69 207 SER A CA 1
ATOM 1521 C C . SER A 1 207 ? -20.266 91.438 27 1 81.69 207 SER A C 1
ATOM 1523 O O . SER A 1 207 ? -20.953 92 27.859 1 81.69 207 SER A O 1
ATOM 1525 N N . LYS A 1 208 ? -20.875 90.75 25.969 1 86.5 208 LYS A N 1
ATOM 1526 C CA . LYS A 1 208 ? -22.312 90.688 25.781 1 86.5 208 LYS A CA 1
ATOM 1527 C C . LYS A 1 208 ? -22.969 89.812 26.859 1 86.5 208 LYS A C 1
ATOM 1529 O O . LYS A 1 208 ? -24.172 89.938 27.109 1 86.5 208 LYS A O 1
ATOM 1534 N N . LEU A 1 209 ? -22.141 89.125 27.578 1 88.31 209 LEU A N 1
ATOM 1535 C CA . LEU A 1 209 ? -22.688 88.188 28.562 1 88.31 209 LEU A CA 1
ATOM 1536 C C . LEU A 1 209 ? -22.656 88.812 29.953 1 88.31 209 LEU A C 1
ATOM 1538 O O . LEU A 1 209 ? -23.188 88.188 30.906 1 88.31 209 LEU A O 1
ATOM 1542 N N . THR A 1 210 ? -22.203 89.938 30.031 1 84.56 210 THR A N 1
ATOM 1543 C CA . THR A 1 210 ? -22.094 90.562 31.344 1 84.56 210 THR A CA 1
ATOM 1544 C C . THR A 1 210 ? -23.469 90.875 31.906 1 84.56 210 THR A C 1
ATOM 1546 O O . THR A 1 210 ? -24.344 91.375 31.203 1 84.56 210 THR A O 1
ATOM 1549 N N . LEU A 1 211 ? -23.703 90.438 33.062 1 87.38 211 LEU A N 1
ATOM 1550 C CA . LEU A 1 211 ? -24.906 90.688 33.875 1 87.38 211 LEU A CA 1
ATOM 1551 C C . LEU A 1 211 ? -26.031 89.75 33.438 1 87.38 211 LEU A C 1
ATOM 1553 O O . LEU A 1 211 ? -27.125 89.75 34 1 87.38 211 LEU A O 1
ATOM 1557 N N . LYS A 1 212 ? -25.781 88.938 32.5 1 90 212 LYS A N 1
ATOM 1558 C CA . LYS A 1 212 ? -26.766 87.938 32.094 1 90 212 LYS A CA 1
ATOM 1559 C C . LYS A 1 212 ? -26.703 86.688 33 1 90 212 LYS A C 1
ATOM 1561 O O . LYS A 1 212 ? -25.672 86.438 33.625 1 90 212 LYS A O 1
ATOM 1566 N N . PRO A 1 213 ? -27.812 86.062 33.156 1 91.56 213 PRO A N 1
ATOM 1567 C CA . PRO A 1 213 ? -27.781 84.875 33.969 1 91.56 213 PRO A CA 1
ATOM 1568 C C . PRO A 1 213 ? -26.938 83.75 33.312 1 91.56 213 PRO A C 1
ATOM 1570 O O . PRO A 1 213 ? -26.844 83.688 32.094 1 91.56 213 PRO A O 1
ATOM 1573 N N . VAL A 1 214 ? -26.312 82.938 34.125 1 90.81 214 VAL A N 1
ATOM 1574 C CA . VAL A 1 214 ? -25.422 81.875 33.656 1 90.81 214 VAL A CA 1
ATOM 1575 C C . VAL A 1 214 ? -26.219 80.875 32.781 1 90.81 214 VAL A C 1
ATOM 1577 O O . VAL A 1 214 ? -25.656 80.25 31.906 1 90.81 214 VAL A O 1
ATOM 1580 N N . THR A 1 215 ? -27.5 80.75 33 1 90.62 215 THR A N 1
ATOM 1581 C CA . THR A 1 215 ? -28.375 79.875 32.25 1 90.62 215 THR A CA 1
ATOM 1582 C C . THR A 1 215 ? -28.438 80.312 30.781 1 90.62 215 THR A C 1
ATOM 1584 O O . THR A 1 215 ? -28.828 79.5 29.922 1 90.62 215 THR A O 1
ATOM 1587 N N . ASP A 1 216 ? -28.062 81.562 30.453 1 89.25 216 ASP A N 1
ATOM 1588 C CA . ASP A 1 216 ? -27.984 82 29.062 1 89.25 216 ASP A CA 1
ATOM 1589 C C . ASP A 1 216 ? -26.797 81.375 28.344 1 89.25 216 ASP A C 1
ATOM 1591 O O . ASP A 1 216 ? -26.781 81.312 27.109 1 89.25 216 ASP A O 1
ATOM 1595 N N . LEU A 1 217 ? -25.859 81.125 29.109 1 88.19 217 LEU A N 1
ATOM 1596 C CA . LEU A 1 217 ? -24.688 80.438 28.531 1 88.19 217 LEU A CA 1
ATOM 1597 C C . LEU A 1 217 ? -24.953 79 28.266 1 88.19 217 LEU A C 1
ATOM 1599 O O . LEU A 1 217 ? -24.531 78.438 27.234 1 88.19 217 LEU A O 1
ATOM 1603 N N . SER A 1 218 ? -25.562 78.375 29.203 1 88.06 218 SER A N 1
ATOM 1604 C CA . SER A 1 218 ? -25.922 77 29.062 1 88.06 218 SER A CA 1
ATOM 1605 C C . SER A 1 218 ? -27.094 76.625 29.953 1 88.06 218 SER A C 1
ATOM 1607 O O . SER A 1 218 ? -27.141 77 31.125 1 88.06 218 SER A O 1
ATOM 1609 N N . ASP A 1 219 ? -28 75.812 29.422 1 84.19 219 ASP A N 1
ATOM 1610 C CA . ASP A 1 219 ? -29.172 75.375 30.156 1 84.19 219 ASP A CA 1
ATOM 1611 C C . ASP A 1 219 ? -28.797 74.375 31.25 1 84.19 219 ASP A C 1
ATOM 1613 O O . ASP A 1 219 ? -29.547 74.125 32.188 1 84.19 219 ASP A O 1
ATOM 1617 N N . ASP A 1 220 ? -27.578 73.875 31.078 1 83.19 220 ASP A N 1
ATOM 1618 C CA . ASP A 1 220 ? -27.125 72.875 32 1 83.19 220 ASP A CA 1
ATOM 1619 C C . ASP A 1 220 ? -26.484 73.438 33.25 1 83.19 220 ASP A C 1
ATOM 1621 O O . ASP A 1 220 ? -26.156 72.75 34.188 1 83.19 220 ASP A O 1
ATOM 1625 N N . LEU A 1 221 ? -26.297 74.688 33.156 1 85 221 LEU A N 1
ATOM 1626 C CA . LEU A 1 221 ? -25.547 75.375 34.219 1 85 221 LEU A CA 1
ATOM 1627 C C . LEU A 1 221 ? -26.469 76 35.219 1 85 221 LEU A C 1
ATOM 1629 O O . LEU A 1 221 ? -27.453 76.688 34.812 1 85 221 LEU A O 1
ATOM 1633 N N . SER A 1 222 ? -26.375 75.625 36.406 1 86.19 222 SER A N 1
ATOM 1634 C CA . SER A 1 222 ? -27.094 76.312 37.5 1 86.19 222 SER A CA 1
ATOM 1635 C C . SER A 1 222 ? -26.125 76.875 38.562 1 86.19 222 SER A C 1
ATOM 1637 O O . SER A 1 222 ? -25.047 76.25 38.75 1 86.19 222 SER A O 1
ATOM 1639 N N . ILE A 1 223 ? -26.562 77.938 39.125 1 86.94 223 ILE A N 1
ATOM 1640 C CA . ILE A 1 223 ? -25.734 78.5 40.156 1 86.94 223 ILE A CA 1
ATOM 1641 C C . ILE A 1 223 ? -25.562 77.562 41.312 1 86.94 223 ILE A C 1
ATOM 1643 O O . ILE A 1 223 ? -24.5 77.5 41.938 1 86.94 223 ILE A O 1
ATOM 1647 N N . ASP A 1 224 ? -26.5 76.75 41.438 1 86.75 224 ASP A N 1
ATOM 1648 C CA . ASP A 1 224 ? -26.422 75.75 42.5 1 86.75 224 ASP A CA 1
ATOM 1649 C C . ASP A 1 224 ? -25.344 74.688 42.188 1 86.75 224 ASP A C 1
ATOM 1651 O O . ASP A 1 224 ? -24.594 74.312 43.094 1 86.75 224 ASP A O 1
ATOM 1655 N N . ALA A 1 225 ? -25.328 74.375 41.031 1 85.75 225 ALA A N 1
ATOM 1656 C CA . ALA A 1 225 ? -24.328 73.438 40.625 1 85.75 225 ALA A CA 1
ATOM 1657 C C . ALA A 1 225 ? -22.922 74 40.719 1 85.75 225 ALA A C 1
ATOM 1659 O O . ALA A 1 225 ? -22 73.312 41.188 1 85.75 225 ALA A O 1
ATOM 1660 N N . LEU A 1 226 ? -22.766 75.125 40.344 1 87.88 226 LEU A N 1
ATOM 1661 C CA . LEU A 1 226 ? -21.484 75.812 40.406 1 87.88 226 LEU A CA 1
ATOM 1662 C C . LEU A 1 226 ? -21.047 76.062 41.844 1 87.88 226 LEU A C 1
ATOM 1664 O O . LEU A 1 226 ? -19.875 75.875 42.188 1 87.88 226 LEU A O 1
ATOM 1668 N N . ALA A 1 227 ? -22 76.375 42.625 1 87.12 227 ALA A N 1
ATOM 1669 C CA . ALA A 1 227 ? -21.703 76.625 44.062 1 87.12 227 ALA A CA 1
ATOM 1670 C C . ALA A 1 227 ? -21.312 75.312 44.75 1 87.12 227 ALA A C 1
ATOM 1672 O O . ALA A 1 227 ? -20.375 75.312 45.562 1 87.12 227 ALA A O 1
ATOM 1673 N N . ALA A 1 228 ? -21.984 74.312 44.375 1 84.69 228 ALA A N 1
ATOM 1674 C CA . ALA A 1 228 ? -21.672 73 44.938 1 84.69 228 ALA A CA 1
ATOM 1675 C C . ALA A 1 228 ? -20.266 72.562 44.531 1 84.69 228 ALA A C 1
ATOM 1677 O O . ALA A 1 228 ? -19.531 72 45.344 1 84.69 228 ALA A O 1
ATOM 1678 N N . ALA A 1 229 ? -19.953 72.812 43.344 1 80.94 229 ALA A N 1
ATOM 1679 C CA . ALA A 1 229 ? -18.625 72.438 42.844 1 80.94 229 ALA A CA 1
ATOM 1680 C C . ALA A 1 229 ? -17.531 73.25 43.5 1 80.94 229 ALA A C 1
ATOM 1682 O O . ALA A 1 229 ? -16.406 72.812 43.656 1 80.94 229 ALA A O 1
ATOM 1683 N N . SER A 1 230 ? -17.828 74.438 43.812 1 83.75 230 SER A N 1
ATOM 1684 C CA . SER A 1 230 ? -16.844 75.312 44.438 1 83.75 230 SER A CA 1
ATOM 1685 C C . SER A 1 230 ? -16.562 74.938 45.875 1 83.75 230 SER A C 1
ATOM 1687 O O . SER A 1 230 ? -15.5 75.25 46.406 1 83.75 230 SER A O 1
ATOM 1689 N N . ALA A 1 231 ? -17.5 74.188 46.438 1 81 231 ALA A N 1
ATOM 1690 C CA . ALA A 1 231 ? -17.375 73.812 47.844 1 81 231 ALA A CA 1
ATOM 1691 C C . ALA A 1 231 ? -16.422 72.688 48.031 1 81 231 ALA A C 1
ATOM 1693 O O . ALA A 1 231 ? -15.805 72.5 49.094 1 81 231 ALA A O 1
ATOM 1694 N N . ASP A 1 232 ? -16.344 71.875 47 1 79.25 232 ASP A N 1
ATOM 1695 C CA . ASP A 1 232 ? -15.484 70.688 47.062 1 79.25 232 ASP A CA 1
ATOM 1696 C C . ASP A 1 232 ? -14.328 70.812 46.062 1 79.25 232 ASP A C 1
ATOM 1698 O O . ASP A 1 232 ? -14.547 70.688 44.844 1 79.25 232 ASP A O 1
ATOM 1702 N N . GLU A 1 233 ? -13.188 70.875 46.594 1 73.88 233 GLU A N 1
ATOM 1703 C CA . GLU A 1 233 ? -12 71 45.75 1 73.88 233 GLU A CA 1
ATOM 1704 C C . GLU A 1 233 ? -11.734 69.75 45 1 73.88 233 GLU A C 1
ATOM 1706 O O . GLU A 1 233 ? -11.078 69.75 43.938 1 73.88 233 GLU A O 1
ATOM 1711 N N . ASN A 1 234 ? -12.305 68.688 45.469 1 77.38 234 ASN A N 1
ATOM 1712 C CA . ASN A 1 234 ? -12.031 67.375 44.875 1 77.38 234 ASN A CA 1
ATOM 1713 C C . ASN A 1 234 ? -13.219 66.875 44.031 1 77.38 234 ASN A C 1
ATOM 1715 O O . ASN A 1 234 ? -13.195 65.75 43.531 1 77.38 234 ASN A O 1
ATOM 1719 N N . ALA A 1 235 ? -14.18 67.75 43.875 1 82.06 235 ALA A N 1
ATOM 1720 C CA . ALA A 1 235 ? -15.359 67.375 43.125 1 82.06 235 ALA A CA 1
ATOM 1721 C C . ALA A 1 235 ? -15.023 67.25 41.625 1 82.06 235 ALA A C 1
ATOM 1723 O O . ALA A 1 235 ? -14.141 67.938 41.125 1 82.06 235 ALA A O 1
ATOM 1724 N N . ALA A 1 236 ? -15.711 66.375 41 1 86.56 236 ALA A N 1
ATOM 1725 C CA . ALA A 1 236 ? -15.555 66.188 39.562 1 86.56 236 ALA A CA 1
ATOM 1726 C C . ALA A 1 236 ? -16.031 67.438 38.812 1 86.56 236 ALA A C 1
ATOM 1728 O O . ALA A 1 236 ? -16.969 68.125 39.25 1 86.56 236 ALA A O 1
ATOM 1729 N N . PRO A 1 237 ? -15.227 67.625 37.719 1 88.94 237 PRO A N 1
ATOM 1730 C CA . PRO A 1 237 ? -15.688 68.812 36.906 1 88.94 237 PRO A CA 1
ATOM 1731 C C . PRO A 1 237 ? -17.109 68.625 36.375 1 88.94 237 PRO A C 1
ATOM 1733 O O . PRO A 1 237 ? -17.547 67.5 36.125 1 88.94 237 PRO A O 1
ATOM 1736 N N . ILE A 1 238 ? -17.812 69.688 36.281 1 89.31 238 ILE A N 1
ATOM 1737 C CA . ILE A 1 238 ? -19.188 69.688 35.812 1 89.31 238 ILE A CA 1
ATOM 1738 C C . ILE A 1 238 ? -19.203 69.625 34.281 1 89.31 238 ILE A C 1
ATOM 1740 O O . ILE A 1 238 ? -18.5 70.438 33.625 1 89.31 238 ILE A O 1
ATOM 1744 N N . ASP A 1 239 ? -19.984 68.75 33.781 1 89.94 239 ASP A N 1
ATOM 1745 C CA . ASP A 1 239 ? -20.203 68.688 32.344 1 89.94 239 ASP A CA 1
ATOM 1746 C C . ASP A 1 239 ? -21.312 69.625 31.906 1 89.94 239 ASP A C 1
ATOM 1748 O O . ASP A 1 239 ? -22.422 69.625 32.469 1 89.94 239 ASP A O 1
ATOM 1752 N N . ALA A 1 240 ? -20.953 70.5 31.016 1 89.88 240 ALA A N 1
ATOM 1753 C CA . ALA A 1 240 ? -21.969 71.438 30.484 1 89.88 240 ALA A CA 1
ATOM 1754 C C . ALA A 1 240 ? -21.766 71.688 29 1 89.88 240 ALA A C 1
ATOM 1756 O O . ALA A 1 240 ? -20.656 71.5 28.484 1 89.88 240 ALA A O 1
ATOM 1757 N N . HIS A 1 241 ? -22.844 72 28.328 1 91.88 241 HIS A N 1
ATOM 1758 C CA . HIS A 1 241 ? -22.766 72.312 26.906 1 91.88 241 HIS A CA 1
ATOM 1759 C C . HIS A 1 241 ? -22.891 73.812 26.703 1 91.88 241 HIS A C 1
ATOM 1761 O O . HIS A 1 241 ? -23.859 74.438 27.141 1 91.88 241 HIS A O 1
ATOM 1767 N N . VAL A 1 242 ? -21.828 74.375 26.203 1 89.38 242 VAL A N 1
ATOM 1768 C CA . VAL A 1 242 ? -21.828 75.812 25.891 1 89.38 242 VAL A CA 1
ATOM 1769 C C . VAL A 1 242 ? -21.719 76 24.391 1 89.38 242 VAL A C 1
ATOM 1771 O O . VAL A 1 242 ? -20.75 75.562 23.766 1 89.38 242 VAL A O 1
ATOM 1774 N N . ALA A 1 243 ? -22.781 76.688 23.766 1 83.88 243 ALA A N 1
ATOM 1775 C CA . ALA A 1 243 ? -22.812 76.938 22.328 1 83.88 243 ALA A CA 1
ATOM 1776 C C . ALA A 1 243 ? -22.594 75.688 21.516 1 83.88 243 ALA A C 1
ATOM 1778 O O . ALA A 1 243 ? -21.844 75.688 20.547 1 83.88 243 ALA A O 1
ATOM 1779 N N . GLY A 1 244 ? -23.094 74.5 22.016 1 83.81 244 GLY A N 1
ATOM 1780 C CA . GLY A 1 244 ? -23.062 73.25 21.297 1 83.81 244 GLY A CA 1
ATOM 1781 C C . GLY A 1 244 ? -21.828 72.438 21.578 1 83.81 244 GLY A C 1
ATOM 1782 O O . GLY A 1 244 ? -21.719 71.312 21.141 1 83.81 244 GLY A O 1
ATOM 1783 N N . ALA A 1 245 ? -20.875 72.938 22.219 1 89.94 245 ALA A N 1
ATOM 1784 C CA . ALA A 1 245 ? -19.641 72.188 22.516 1 89.94 245 ALA A CA 1
ATOM 1785 C C . ALA A 1 245 ? -19.641 71.688 23.969 1 89.94 245 ALA A C 1
ATOM 1787 O O . ALA A 1 245 ? -20.078 72.438 24.875 1 89.94 245 ALA A O 1
ATOM 1788 N N . ALA A 1 246 ? -19.25 70.438 24.172 1 91.5 246 ALA A N 1
ATOM 1789 C CA . ALA A 1 246 ? -19.141 69.875 25.516 1 91.5 246 ALA A CA 1
ATOM 1790 C C . ALA A 1 246 ? -17.984 70.5 26.281 1 91.5 246 ALA A C 1
ATOM 1792 O O . ALA A 1 246 ? -16.859 70.625 25.75 1 91.5 246 ALA A O 1
ATOM 1793 N N . LYS A 1 247 ? -18.266 71.062 27.453 1 92.38 247 LYS A N 1
ATOM 1794 C CA . LYS A 1 247 ? -17.25 71.75 28.297 1 92.38 247 LYS A CA 1
ATOM 1795 C C . LYS A 1 247 ? -17.172 71.062 29.672 1 92.38 247 LYS A C 1
ATOM 1797 O O . LYS A 1 247 ? -18.172 70.5 30.156 1 92.38 247 LYS A O 1
ATOM 1802 N N . LEU A 1 248 ? -15.953 71.062 30.266 1 92.25 248 LEU A N 1
ATOM 1803 C CA . LEU A 1 248 ? -15.719 70.688 31.656 1 92.25 248 LEU A CA 1
ATOM 1804 C C . LEU A 1 248 ? -15.43 71.938 32.531 1 92.25 248 LEU A C 1
ATOM 1806 O O . LEU A 1 248 ? -14.523 72.75 32.219 1 92.25 248 LEU A O 1
ATOM 1810 N N . MET A 1 249 ? -16.25 72 33.531 1 92.06 249 MET A N 1
ATOM 1811 C CA . MET A 1 249 ? -16.141 73.25 34.281 1 92.06 249 MET A CA 1
ATOM 1812 C C . MET A 1 249 ? -15.859 73 35.75 1 92.06 249 MET A C 1
ATOM 1814 O O . MET A 1 249 ? -16.281 71.938 36.281 1 92.06 249 MET A O 1
ATOM 1818 N N . ARG A 1 250 ? -15.18 73.875 36.344 1 93.25 250 ARG A N 1
ATOM 1819 C CA . ARG A 1 250 ? -14.93 73.938 37.781 1 93.25 250 ARG A CA 1
ATOM 1820 C C . ARG A 1 250 ? -15.07 75.375 38.312 1 93.25 250 ARG A C 1
ATOM 1822 O O . ARG A 1 250 ? -14.805 76.312 37.594 1 93.25 250 ARG A O 1
ATOM 1829 N N . ALA A 1 251 ? -15.562 75.5 39.5 1 93.19 251 ALA A N 1
ATOM 1830 C CA . ALA A 1 251 ? -15.797 76.812 40.094 1 93.19 251 ALA A CA 1
ATOM 1831 C C . ALA A 1 251 ? -15.133 76.875 41.469 1 93.19 251 ALA A C 1
ATOM 1833 O O . ALA A 1 251 ? -14.977 75.875 42.156 1 93.19 251 ALA A O 1
ATOM 1834 N N . ARG A 1 252 ? -14.734 78.062 41.781 1 91.69 252 ARG A N 1
ATOM 1835 C CA . ARG A 1 252 ? -14.172 78.375 43.094 1 91.69 252 ARG A CA 1
ATOM 1836 C C . ARG A 1 252 ? -14.664 79.688 43.594 1 91.69 252 ARG A C 1
ATOM 1838 O O . ARG A 1 252 ? -14.797 80.625 42.812 1 91.69 252 ARG A O 1
ATOM 1845 N N . ALA A 1 253 ? -14.852 79.812 44.844 1 92.31 253 ALA A N 1
ATOM 1846 C CA . ALA A 1 253 ? -15.352 81 45.469 1 92.31 253 ALA A CA 1
ATOM 1847 C C . ALA A 1 253 ? -14.219 82 45.656 1 92.31 253 ALA A C 1
ATOM 1849 O O . ALA A 1 253 ? -13.109 81.625 46.062 1 92.31 253 ALA A O 1
ATOM 1850 N N . VAL A 1 254 ? -14.492 83.25 45.438 1 91.69 254 VAL A N 1
ATOM 1851 C CA . VAL A 1 254 ? -13.547 84.312 45.688 1 91.69 254 VAL A CA 1
ATOM 1852 C C . VAL A 1 254 ? -13.719 84.875 47.125 1 91.69 254 VAL A C 1
ATOM 1854 O O . VAL A 1 254 ? -14.766 85.375 47.469 1 91.69 254 VAL A O 1
ATOM 1857 N N . PRO A 1 255 ? -12.758 84.75 47.844 1 88.75 255 PRO A N 1
ATOM 1858 C CA . PRO A 1 255 ? -12.883 85.25 49.219 1 88.75 255 PRO A CA 1
ATOM 1859 C C . PRO A 1 255 ? -13.227 86.688 49.312 1 88.75 255 PRO A C 1
ATOM 1861 O O . PRO A 1 255 ? -12.703 87.5 48.531 1 88.75 255 PRO A O 1
ATOM 1864 N N . GLY A 1 256 ? -14.109 87.125 50.219 1 85 256 GLY A N 1
ATOM 1865 C CA . GLY A 1 256 ? -14.492 88.5 50.469 1 85 256 GLY A CA 1
ATOM 1866 C C . GLY A 1 256 ? -15.625 89 49.594 1 85 256 GLY A C 1
ATOM 1867 O O . GLY A 1 256 ? -16.094 90.125 49.719 1 85 256 GLY A O 1
ATOM 1868 N N . THR A 1 257 ? -15.992 88.062 48.656 1 89.38 257 THR A N 1
ATOM 1869 C CA . THR A 1 257 ? -17.078 88.438 47.75 1 89.38 257 THR A CA 1
ATOM 1870 C C . THR A 1 257 ? -18.062 87.312 47.625 1 89.38 257 THR A C 1
ATOM 1872 O O . THR A 1 257 ? -17.875 86.25 48.25 1 89.38 257 THR A O 1
ATOM 1875 N N . ASP A 1 258 ? -19.094 87.5 46.906 1 88.62 258 ASP A N 1
ATOM 1876 C CA . ASP A 1 258 ? -20.047 86.438 46.562 1 88.62 258 ASP A CA 1
ATOM 1877 C C . ASP A 1 258 ? -19.828 86 45.125 1 88.62 258 ASP A C 1
ATOM 1879 O O . ASP A 1 258 ? -20.75 85.438 44.5 1 88.62 258 ASP A O 1
ATOM 1883 N N . TRP A 1 259 ? -18.641 86.188 44.656 1 91.94 259 TRP A N 1
ATOM 1884 C CA . TRP A 1 259 ? -18.328 85.812 43.281 1 91.94 259 TRP A CA 1
ATOM 1885 C C . TRP A 1 259 ? -17.75 84.375 43.219 1 91.94 259 TRP A C 1
ATOM 1887 O O . TRP A 1 259 ? -17.141 83.938 44.188 1 91.94 259 TRP A O 1
ATOM 1897 N N . LEU A 1 260 ? -18.016 83.75 42.125 1 93.56 260 LEU A N 1
ATOM 1898 C CA . LEU A 1 260 ? -17.406 82.5 41.781 1 93.56 260 LEU A CA 1
ATOM 1899 C C . LEU A 1 260 ? -16.594 82.562 40.5 1 93.56 260 LEU A C 1
ATOM 1901 O O . LEU A 1 260 ? -17.078 83.125 39.5 1 93.56 260 LEU A O 1
ATOM 1905 N N . THR A 1 261 ? -15.367 82.125 40.594 1 93.75 261 THR A N 1
ATOM 1906 C CA . THR A 1 261 ? -14.562 82.062 39.375 1 93.75 261 THR A CA 1
ATOM 1907 C C . THR A 1 261 ? -14.742 80.688 38.719 1 93.75 261 THR A C 1
ATOM 1909 O O . THR A 1 261 ? -14.656 79.625 39.406 1 93.75 261 THR A O 1
ATOM 1912 N N . VAL A 1 262 ? -15.039 80.625 37.469 1 93.81 262 VAL A N 1
ATOM 1913 C CA . VAL A 1 262 ? -15.305 79.375 36.75 1 93.81 262 VAL A CA 1
ATOM 1914 C C . VAL A 1 262 ? -14.359 79.25 35.562 1 93.81 262 VAL A C 1
ATOM 1916 O O . VAL A 1 262 ? -14.117 80.25 34.844 1 93.81 262 VAL A O 1
ATOM 1919 N N . VAL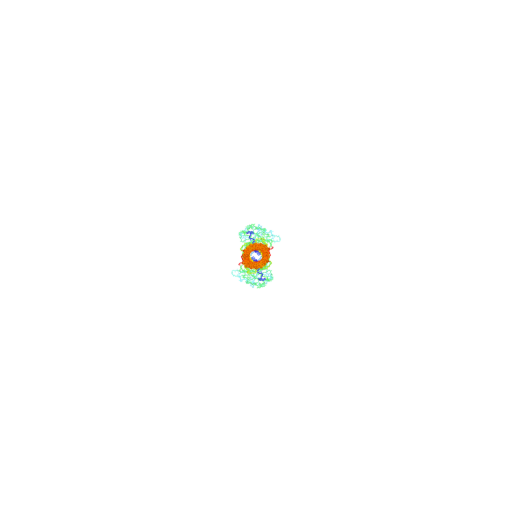 A 1 263 ? -13.805 78.125 35.375 1 93.19 263 VAL A N 1
ATOM 1920 C CA . VAL A 1 263 ? -13.023 77.75 34.188 1 93.19 263 VAL A CA 1
ATOM 1921 C C . VAL A 1 263 ? -13.719 76.688 33.406 1 93.19 263 VAL A C 1
ATOM 1923 O O . VAL A 1 263 ? -14.164 75.688 34 1 93.19 263 VAL A O 1
ATOM 1926 N N . ALA A 1 264 ? -13.922 76.875 32.156 1 92.69 264 ALA A N 1
ATOM 1927 C CA . ALA A 1 264 ? -14.531 75.875 31.25 1 92.69 264 ALA A CA 1
ATOM 1928 C C . ALA A 1 264 ? -13.523 75.375 30.234 1 92.69 264 ALA A C 1
ATOM 1930 O O . ALA A 1 264 ? -12.969 76.125 29.453 1 92.69 264 ALA A O 1
ATOM 1931 N N . LEU A 1 265 ? -13.32 74.062 30.297 1 90.75 265 LEU A N 1
ATOM 1932 C CA . LEU A 1 265 ? -12.422 73.375 29.375 1 90.75 265 LEU A CA 1
ATOM 1933 C C . LEU A 1 265 ? -13.203 72.625 28.281 1 90.75 265 LEU A C 1
ATOM 1935 O O . LEU A 1 265 ? -14.219 72 28.578 1 90.75 265 LEU A O 1
ATOM 1939 N N . ASP A 1 266 ? -12.672 72.75 27.016 1 90.56 266 ASP A N 1
ATOM 1940 C CA . ASP A 1 266 ? -13.305 72 25.922 1 90.56 266 ASP A CA 1
ATOM 1941 C C . ASP A 1 266 ? -12.961 70.562 25.984 1 90.56 266 ASP A C 1
ATOM 1943 O O . ASP A 1 266 ? -11.789 70.188 25.984 1 90.56 266 ASP A O 1
ATOM 1947 N N . LYS A 1 267 ? -14.008 69.812 26.047 1 88.81 267 LYS A N 1
ATOM 1948 C CA . LYS A 1 267 ? -13.812 68.375 26.141 1 88.81 267 LYS A CA 1
ATOM 1949 C C . LYS A 1 267 ? -13.07 67.812 24.906 1 88.81 267 LYS A C 1
ATOM 1951 O O . LYS A 1 267 ? -12.25 66.938 25.031 1 88.81 267 LYS A O 1
ATOM 1956 N N . SER A 1 268 ? -13.359 68.312 23.734 1 86.88 268 SER A N 1
ATOM 1957 C CA . SER A 1 268 ? -12.719 67.875 22.5 1 86.88 268 SER A CA 1
ATOM 1958 C C . SER A 1 268 ? -11.219 68.125 22.516 1 86.88 268 SER A C 1
ATOM 1960 O O . SER A 1 268 ? -10.43 67.375 22 1 86.88 268 SER A O 1
ATOM 1962 N N . ASP A 1 269 ? -10.805 69.188 23.188 1 82.12 269 ASP A N 1
ATOM 1963 C CA . ASP A 1 269 ? -9.391 69.562 23.266 1 82.12 269 ASP A CA 1
ATOM 1964 C C . ASP A 1 269 ? -8.625 68.625 24.156 1 82.12 269 ASP A C 1
ATOM 1966 O O . ASP A 1 269 ? -7.496 68.25 23.844 1 82.12 269 ASP A O 1
ATOM 1970 N N . VAL A 1 270 ? -9.305 68.125 25.172 1 79.38 270 VAL A N 1
ATOM 1971 C CA . VAL A 1 270 ? -8.57 67.375 26.156 1 79.38 270 VAL A CA 1
ATOM 1972 C C . VAL A 1 270 ? -8.672 65.875 25.844 1 79.38 270 VAL A C 1
ATOM 1974 O O . VAL A 1 270 ? -7.926 65.062 26.391 1 79.38 270 VAL A O 1
ATOM 1977 N N . THR A 1 271 ? -9.578 65.5 24.969 1 79.75 271 THR A N 1
ATOM 1978 C CA . THR A 1 271 ? -9.711 64.062 24.609 1 79.75 271 THR A CA 1
ATOM 1979 C C . THR A 1 271 ? -9.125 63.812 23.219 1 79.75 271 THR A C 1
ATOM 1981 O O . THR A 1 271 ? -9.164 62.656 22.734 1 79.75 271 THR A O 1
ATOM 1984 N N . ALA A 1 272 ? -8.695 64.812 22.531 1 76.56 272 ALA A N 1
ATOM 1985 C CA . ALA A 1 272 ? -8.133 64.625 21.188 1 76.56 272 ALA A CA 1
ATOM 1986 C C . ALA A 1 272 ? -7.031 63.594 21.172 1 76.56 272 ALA A C 1
ATOM 1988 O O . ALA A 1 272 ? -6.953 62.781 20.234 1 76.56 272 ALA A O 1
ATOM 1989 N N . GLY A 1 273 ? -6.227 63.562 22.188 1 73.75 273 GLY A N 1
ATOM 1990 C CA . GLY A 1 273 ? -5.168 62.562 22.281 1 73.75 273 GLY A CA 1
ATOM 1991 C C . GLY A 1 273 ? -5.688 61.125 22.359 1 73.75 273 GLY A C 1
ATOM 1992 O O . GLY A 1 273 ? -5.133 60.219 21.719 1 73.75 273 GLY A O 1
ATOM 1993 N N . MET A 1 274 ? -6.805 60.844 22.953 1 79.56 274 MET A N 1
ATOM 1994 C CA . MET A 1 274 ? -7.402 59.531 23.125 1 79.56 274 MET A CA 1
ATOM 1995 C C . MET A 1 274 ? -7.984 59.031 21.812 1 79.56 274 MET A C 1
ATOM 1997 O O . MET A 1 274 ? -7.836 57.844 21.484 1 79.56 274 MET A O 1
ATOM 2001 N N . HIS A 1 275 ? -8.641 59.875 21.047 1 79.69 275 HIS A N 1
ATOM 2002 C CA . HIS A 1 275 ? -9.195 59.5 19.75 1 79.69 275 HIS A CA 1
ATOM 2003 C C . HIS A 1 275 ? -8.094 59.125 18.766 1 79.69 275 HIS A C 1
ATOM 2005 O O . HIS A 1 275 ? -8.234 58.156 18.016 1 79.69 275 HIS A O 1
ATOM 2011 N N . SER A 1 276 ? -6.992 59.812 18.828 1 78.19 276 SER A N 1
ATOM 2012 C CA . SER A 1 276 ? -5.855 59.531 17.969 1 78.19 276 SER A CA 1
ATOM 2013 C C . SER A 1 276 ? -5.227 58.188 18.344 1 78.19 276 SER A C 1
ATOM 2015 O O . SER A 1 276 ? -4.836 57.406 17.469 1 78.19 276 SER A O 1
ATOM 2017 N N . LEU A 1 277 ? -5.23 57.875 19.609 1 77.62 277 LEU A N 1
ATOM 2018 C CA . LEU A 1 277 ? -4.727 56.594 20.078 1 77.62 277 LEU A CA 1
ATOM 2019 C C . LEU A 1 277 ? -5.586 55.469 19.547 1 77.62 277 LEU A C 1
ATOM 2021 O O . LEU A 1 277 ? -5.059 54.438 19.109 1 77.62 277 LEU A O 1
ATOM 2025 N N . LEU A 1 278 ? -6.895 55.625 19.516 1 79.25 278 LEU A N 1
ATOM 2026 C CA . LEU A 1 278 ? -7.816 54.594 19.062 1 79.25 278 LEU A CA 1
ATOM 2027 C C . LEU A 1 278 ? -7.664 54.344 17.562 1 79.25 278 LEU A C 1
ATOM 2029 O O . LEU A 1 278 ? -7.672 53.219 17.094 1 79.25 278 LEU A O 1
ATOM 2033 N N . LEU A 1 279 ? -7.434 55.438 16.766 1 80.62 279 LEU A N 1
ATOM 2034 C CA . LEU A 1 279 ? -7.32 55.312 15.312 1 80.62 279 LEU A CA 1
ATOM 2035 C C . LEU A 1 279 ? -6.02 54.594 14.93 1 80.62 279 LEU A C 1
ATOM 2037 O O . LEU A 1 279 ? -6.008 53.75 14.047 1 80.62 279 LEU A O 1
ATOM 2041 N N . VAL A 1 280 ? -4.957 54.969 15.594 1 79.38 280 VAL A N 1
ATOM 2042 C CA . VAL A 1 280 ? -3.672 54.312 15.328 1 79.38 280 VAL A CA 1
ATOM 2043 C C . VAL A 1 280 ? -3.729 52.844 15.734 1 79.38 280 VAL A C 1
ATOM 2045 O O . VAL A 1 280 ? -3.207 52 15.023 1 79.38 280 VAL A O 1
ATOM 2048 N N . SER A 1 281 ? -4.441 52.594 16.844 1 82.25 281 SER A N 1
ATOM 2049 C CA . SER A 1 281 ? -4.559 51.219 17.328 1 82.25 281 SER A CA 1
ATOM 2050 C C . SER A 1 281 ? -5.363 50.375 16.344 1 82.25 281 SER A C 1
ATOM 2052 O O . SER A 1 281 ? -5.004 49.219 16.078 1 82.25 281 SER A O 1
ATOM 2054 N N . ILE A 1 282 ? -6.461 50.875 15.719 1 81.62 282 ILE A N 1
ATOM 2055 C CA . ILE A 1 282 ? -7.289 50.156 14.766 1 81.62 282 ILE A CA 1
ATOM 2056 C C . ILE A 1 282 ? -6.504 49.906 13.484 1 81.62 282 ILE A C 1
ATOM 2058 O O . ILE A 1 282 ? -6.531 48.781 12.93 1 81.62 282 ILE A O 1
ATOM 2062 N N . GLY A 1 283 ? -5.777 51 13 1 81.81 283 GLY A N 1
ATOM 2063 C CA . GLY A 1 283 ? -4.945 50.812 11.82 1 81.81 283 GLY A CA 1
ATOM 2064 C C . GLY A 1 283 ? -3.877 49.75 11.992 1 81.81 283 GLY A C 1
ATOM 2065 O O . GLY A 1 283 ? -3.676 48.938 11.109 1 81.81 283 GLY A O 1
ATOM 2066 N N . THR A 1 284 ? -3.252 49.781 13.125 1 82.38 284 THR A N 1
ATOM 2067 C CA . THR A 1 284 ? -2.213 48.781 13.398 1 82.38 284 THR A CA 1
ATOM 2068 C C . THR A 1 284 ? -2.809 47.375 13.5 1 82.38 284 THR A C 1
ATOM 2070 O O . THR A 1 284 ? -2.203 46.406 13.047 1 82.38 284 THR A O 1
ATOM 2073 N N . LEU A 1 285 ? -4.043 47.281 14.055 1 81.25 285 LEU A N 1
ATOM 2074 C CA . LEU A 1 285 ? -4.742 46 14.172 1 81.25 285 LEU A CA 1
ATOM 2075 C C . LEU A 1 285 ? -4.984 45.375 12.797 1 81.25 285 LEU A C 1
ATOM 2077 O O . LEU A 1 285 ? -4.695 44.219 12.578 1 81.25 285 LEU A O 1
ATOM 2081 N N . VAL A 1 286 ? -5.465 46.156 11.867 1 82.94 286 VAL A N 1
ATOM 2082 C CA . VAL A 1 286 ? -5.801 45.656 10.539 1 82.94 286 VAL A CA 1
ATOM 2083 C C . VAL A 1 286 ? -4.527 45.25 9.797 1 82.94 286 VAL A C 1
ATOM 2085 O O . VAL A 1 286 ? -4.477 44.219 9.164 1 82.94 286 VAL A O 1
ATOM 2088 N N . ALA A 1 287 ? -3.49 46.125 9.953 1 84.94 287 ALA A N 1
ATOM 2089 C CA . ALA A 1 287 ? -2.227 45.844 9.273 1 84.94 287 ALA A CA 1
ATOM 2090 C C . ALA A 1 287 ? -1.593 44.562 9.805 1 84.94 287 ALA A C 1
ATOM 2092 O O . ALA A 1 287 ? -1.174 43.719 9.031 1 84.94 287 ALA A O 1
ATOM 2093 N N . LEU A 1 288 ? -1.584 44.406 11.094 1 85.31 288 LEU A N 1
ATOM 2094 C CA . LEU A 1 288 ? -0.943 43.25 11.711 1 85.31 288 LEU A CA 1
ATOM 2095 C C . LEU A 1 288 ? -1.763 41.969 11.469 1 85.31 288 LEU A C 1
ATOM 2097 O O . LEU A 1 288 ? -1.202 40.906 11.281 1 85.31 288 LEU A O 1
ATOM 2101 N N . ALA A 1 289 ? -3.078 42.062 11.484 1 82.19 289 ALA A N 1
ATOM 2102 C CA . ALA A 1 289 ? -3.943 40.938 11.172 1 82.19 289 ALA A CA 1
ATOM 2103 C C . ALA A 1 289 ? -3.719 40.469 9.742 1 82.19 289 ALA A C 1
ATOM 2105 O O . ALA A 1 289 ? -3.672 39.25 9.492 1 82.19 289 ALA A O 1
ATOM 2106 N N . ALA A 1 290 ? -3.557 41.344 8.812 1 85.25 290 ALA A N 1
ATOM 2107 C CA . ALA A 1 290 ? -3.316 41 7.414 1 85.25 290 ALA A CA 1
ATOM 2108 C C . ALA A 1 290 ? -1.974 40.281 7.246 1 85.25 290 ALA A C 1
ATOM 2110 O O . ALA A 1 290 ? -1.876 39.281 6.543 1 85.25 290 ALA A O 1
ATOM 2111 N N . VAL A 1 291 ? -0.926 40.844 7.891 1 84.56 291 VAL A N 1
ATOM 2112 C CA . VAL A 1 291 ? 0.402 40.25 7.828 1 84.56 291 VAL A CA 1
ATOM 2113 C C . VAL A 1 291 ? 0.363 38.844 8.43 1 84.56 291 VAL A C 1
ATOM 2115 O O . VAL A 1 291 ? 0.948 37.906 7.879 1 84.56 291 VAL A O 1
ATOM 2118 N N . ALA A 1 292 ? -0.375 38.719 9.562 1 83.5 292 ALA A N 1
ATOM 2119 C CA . ALA A 1 292 ? -0.518 37.406 10.203 1 83.5 292 ALA A CA 1
ATOM 2120 C C . ALA A 1 292 ? -1.211 36.406 9.273 1 83.5 292 ALA A C 1
ATOM 2122 O O . ALA A 1 292 ? -0.776 35.281 9.148 1 83.5 292 ALA A O 1
ATOM 2123 N N . ALA A 1 293 ? -2.262 36.812 8.641 1 81.81 293 ALA A N 1
ATOM 2124 C CA . ALA A 1 293 ? -3.008 35.969 7.715 1 81.81 293 ALA A CA 1
ATOM 2125 C C . ALA A 1 293 ? -2.121 35.5 6.562 1 81.81 293 ALA A C 1
ATOM 2127 O O . ALA A 1 293 ? -2.174 34.344 6.16 1 81.81 293 ALA A O 1
ATOM 2128 N N . LEU A 1 294 ? -1.293 36.375 6.074 1 84.75 294 LEU A N 1
ATOM 2129 C CA . LEU A 1 294 ? -0.422 36.062 4.945 1 84.75 294 LEU A CA 1
ATOM 2130 C C . LEU A 1 294 ? 0.649 35.062 5.348 1 84.75 294 LEU A C 1
ATOM 2132 O O . LEU A 1 294 ? 0.889 34.062 4.637 1 84.75 294 LEU A O 1
ATOM 2136 N N . ILE A 1 295 ? 1.238 35.219 6.523 1 83.38 295 ILE A N 1
ATOM 2137 C CA . ILE A 1 295 ? 2.334 34.344 6.969 1 83.38 295 ILE A CA 1
ATOM 2138 C C . ILE A 1 295 ? 1.797 32.969 7.312 1 83.38 295 ILE A C 1
ATOM 2140 O O . ILE A 1 295 ? 2.326 31.953 6.844 1 83.38 295 ILE A O 1
ATOM 2144 N N . VAL A 1 296 ? 0.728 32.938 8.109 1 81.25 296 VAL A N 1
ATOM 2145 C CA . VAL A 1 296 ? 0.155 31.656 8.523 1 81.25 296 VAL A CA 1
ATOM 2146 C C . VAL A 1 296 ? -0.426 30.938 7.312 1 81.25 296 VAL A C 1
ATOM 2148 O O . VAL A 1 296 ? -0.299 29.719 7.191 1 81.25 296 VAL A O 1
ATOM 2151 N N . GLY A 1 297 ? -1.022 31.656 6.406 1 81.81 297 GLY A N 1
ATOM 2152 C CA . GLY A 1 297 ? -1.552 31.062 5.184 1 81.81 297 GLY A CA 1
ATOM 2153 C C . GLY A 1 297 ? -0.481 30.438 4.309 1 81.81 297 GLY A C 1
ATOM 2154 O O . GLY A 1 297 ? -0.675 29.344 3.766 1 81.81 297 GLY A O 1
ATOM 2155 N N . ALA A 1 298 ? 0.627 31.078 4.199 1 82.81 298 ALA A N 1
ATOM 2156 C CA . ALA A 1 298 ? 1.726 30.562 3.383 1 82.81 298 ALA A CA 1
ATOM 2157 C C . ALA A 1 298 ? 2.322 29.297 3.988 1 82.81 298 ALA A C 1
ATOM 2159 O O . ALA A 1 298 ? 2.568 28.328 3.279 1 82.81 298 ALA A O 1
ATOM 2160 N N . ILE A 1 299 ? 2.523 29.266 5.281 1 79.94 299 ILE A N 1
ATOM 2161 C CA . ILE A 1 299 ? 3.137 28.141 5.957 1 79.94 299 ILE A CA 1
ATOM 2162 C C . ILE A 1 299 ? 2.205 26.922 5.895 1 79.94 299 ILE A C 1
ATOM 2164 O O . ILE A 1 299 ? 2.631 25.828 5.551 1 79.94 299 ILE A O 1
ATOM 2168 N N . THR A 1 300 ? 0.95 27.172 6.191 1 80.31 300 THR A N 1
ATOM 2169 C CA . THR A 1 300 ? -0.015 26.078 6.164 1 80.31 300 THR A CA 1
ATOM 2170 C C . THR A 1 300 ? -0.266 25.609 4.73 1 80.31 300 THR A C 1
ATOM 2172 O O . THR A 1 300 ? -0.485 24.422 4.488 1 80.31 300 THR A O 1
ATOM 2175 N N . GLY A 1 301 ? -0.161 26.484 3.775 1 81.25 301 GLY A N 1
ATOM 2176 C CA . GLY A 1 301 ? -0.347 26.125 2.377 1 81.25 301 GLY A CA 1
ATOM 2177 C C . GLY A 1 301 ? 0.689 25.141 1.869 1 81.25 301 GLY A C 1
ATOM 2178 O O . GLY A 1 301 ? 0.347 24.156 1.215 1 81.25 301 GLY A O 1
ATOM 2179 N N . VAL A 1 302 ? 1.896 25.359 2.127 1 78.62 302 VAL A N 1
ATOM 2180 C CA . VAL A 1 302 ? 2.988 24.5 1.681 1 78.62 302 VAL A CA 1
ATOM 2181 C C . VAL A 1 302 ? 2.881 23.125 2.35 1 78.62 302 VAL A C 1
ATOM 2183 O O . VAL A 1 302 ? 3.023 22.094 1.689 1 78.62 302 VAL A O 1
ATOM 2186 N N . ALA A 1 303 ? 2.631 23.094 3.633 1 76 303 ALA A N 1
ATOM 2187 C CA . ALA A 1 303 ? 2.535 21.844 4.387 1 76 303 ALA A CA 1
ATOM 2188 C C . ALA A 1 303 ? 1.368 21 3.898 1 76 303 ALA A C 1
ATOM 2190 O O . ALA A 1 303 ? 1.512 19.781 3.707 1 76 303 ALA A O 1
ATOM 2191 N N . PHE A 1 304 ? 0.321 21.594 3.574 1 80 304 PHE A N 1
ATOM 2192 C CA . PHE A 1 304 ? -0.886 20.828 3.262 1 80 304 PHE A CA 1
ATOM 2193 C C . PHE A 1 304 ? -0.896 20.406 1.797 1 80 304 PHE A C 1
ATOM 2195 O O . PHE A 1 304 ? -1.596 19.469 1.421 1 80 304 PHE A O 1
ATOM 2202 N N . ARG A 1 305 ? -0.106 21 0.986 1 85.19 305 ARG A N 1
ATOM 2203 C CA . ARG A 1 305 ? 0.084 20.516 -0.379 1 85.19 305 ARG A CA 1
ATOM 2204 C C . ARG A 1 305 ? 0.786 19.172 -0.391 1 85.19 305 ARG A C 1
ATOM 2206 O O . ARG A 1 305 ? 0.455 18.297 -1.2 1 85.19 305 ARG A O 1
ATOM 2213 N N . GLY A 1 306 ? 1.688 19.078 0.442 1 80 306 GLY A N 1
ATOM 2214 C CA . GLY A 1 306 ? 2.359 17.797 0.574 1 80 306 GLY A CA 1
ATOM 2215 C C . GLY A 1 306 ? 1.431 16.688 1.004 1 80 306 GLY A C 1
ATOM 2216 O O . GLY A 1 306 ? 1.497 15.57 0.47 1 80 306 GLY A O 1
ATOM 2217 N N . LEU A 1 307 ? 0.552 16.922 1.876 1 81.69 307 LEU A N 1
ATOM 2218 C CA . LEU A 1 307 ? -0.409 15.938 2.359 1 81.69 307 LEU A CA 1
ATOM 2219 C C . LEU A 1 307 ? -1.393 15.555 1.258 1 81.69 307 LEU A C 1
ATOM 2221 O O . LEU A 1 307 ? -1.78 14.391 1.146 1 81.69 307 LEU A O 1
ATOM 2225 N N . ALA A 1 308 ? -1.693 16.531 0.49 1 82 308 ALA A N 1
ATOM 2226 C CA . ALA A 1 308 ? -2.6 16.266 -0.623 1 82 308 ALA A CA 1
ATOM 2227 C C . ALA A 1 308 ? -1.961 15.328 -1.637 1 82 308 ALA A C 1
ATOM 2229 O O . ALA A 1 308 ? -2.629 14.438 -2.178 1 82 308 ALA A O 1
ATOM 2230 N N . ARG A 1 309 ? -0.692 15.383 -1.894 1 87 309 ARG A N 1
ATOM 2231 C CA . ARG A 1 309 ? 0.025 14.5 -2.807 1 87 309 ARG A CA 1
ATOM 2232 C C . ARG A 1 309 ? 0.018 13.062 -2.295 1 87 309 ARG A C 1
ATOM 2234 O O . ARG A 1 309 ? -0.129 12.117 -3.076 1 87 309 ARG A O 1
ATOM 2241 N N . ILE A 1 310 ? 0.186 12.984 -1.078 1 84.69 310 ILE A N 1
ATOM 2242 C CA . ILE A 1 310 ? 0.174 11.656 -0.469 1 84.69 310 ILE A CA 1
ATOM 2243 C C . ILE A 1 310 ? -1.208 11.023 -0.629 1 84.69 310 ILE A C 1
ATOM 2245 O O . ILE A 1 310 ? -1.325 9.867 -1.024 1 84.69 310 ILE A O 1
ATOM 2249 N N . ARG A 1 311 ? -2.18 11.867 -0.252 1 82.94 311 ARG A N 1
ATOM 2250 C CA . ARG A 1 311 ? -3.555 11.406 -0.409 1 82.94 311 ARG A CA 1
ATOM 2251 C C . ARG A 1 311 ? -3.83 10.977 -1.848 1 82.94 311 ARG A C 1
ATOM 2253 O O . ARG A 1 311 ? -4.371 9.898 -2.088 1 82.94 311 ARG A O 1
ATOM 2260 N N . ASP A 1 312 ? -3.412 11.82 -2.789 1 83.62 312 ASP A N 1
ATOM 2261 C CA . ASP A 1 312 ? -3.658 11.555 -4.203 1 83.62 312 ASP A CA 1
ATOM 2262 C C . ASP A 1 312 ? -2.924 10.297 -4.656 1 83.62 312 ASP A C 1
ATOM 2264 O O . ASP A 1 312 ? -3.457 9.508 -5.438 1 83.62 312 ASP A O 1
ATOM 2268 N N . ALA A 1 313 ? -1.729 10.094 -4.242 1 83.06 313 ALA A N 1
ATOM 2269 C CA . ALA A 1 313 ? -0.946 8.906 -4.586 1 83.06 313 ALA A CA 1
ATOM 2270 C C . ALA A 1 313 ? -1.609 7.641 -4.055 1 83.06 313 ALA A C 1
ATOM 2272 O O . ALA A 1 313 ? -1.707 6.641 -4.77 1 83.06 313 ALA A O 1
ATOM 2273 N N . MET A 1 314 ? -2.104 7.633 -2.914 1 83.62 314 MET A N 1
ATOM 2274 C CA . MET A 1 314 ? -2.777 6.492 -2.309 1 83.62 314 MET A CA 1
ATOM 2275 C C . MET A 1 314 ? -4.098 6.199 -3.016 1 83.62 314 MET A C 1
ATOM 2277 O O . MET A 1 314 ? -4.438 5.039 -3.244 1 83.62 314 MET A O 1
ATOM 2281 N N . GLU A 1 315 ? -4.75 7.309 -3.307 1 81.31 315 GLU A N 1
ATOM 2282 C CA . GLU A 1 315 ? -6.008 7.16 -4.031 1 81.31 315 GLU A CA 1
ATOM 2283 C C . GLU A 1 315 ? -5.781 6.562 -5.418 1 81.31 315 GLU A C 1
ATOM 2285 O O . GLU A 1 315 ? -6.566 5.73 -5.875 1 81.31 315 GLU A O 1
ATOM 2290 N N . SER A 1 316 ? -4.742 7.012 -6.02 1 82.31 316 SER A N 1
ATOM 2291 C CA . SER A 1 316 ? -4.41 6.504 -7.348 1 82.31 316 SER A CA 1
ATOM 2292 C C . SER A 1 316 ? -4.109 5.008 -7.309 1 82.31 316 SER A C 1
ATOM 2294 O O . SER A 1 316 ? -4.488 4.273 -8.219 1 82.31 316 SER A O 1
ATOM 2296 N N . ILE A 1 317 ? -3.461 4.535 -6.379 1 78.81 317 ILE A N 1
ATOM 2297 C CA . ILE A 1 317 ? -3.123 3.123 -6.262 1 78.81 317 ILE A CA 1
ATOM 2298 C C . ILE A 1 317 ? -4.348 2.338 -5.801 1 78.81 317 ILE A C 1
ATOM 2300 O O . ILE A 1 317 ? -4.621 1.246 -6.305 1 78.81 317 ILE A O 1
ATOM 2304 N N . GLY A 1 318 ? -5.105 2.867 -4.785 1 73.44 318 GLY A N 1
ATOM 2305 C CA . GLY A 1 318 ? -6.266 2.188 -4.23 1 73.44 318 GLY A CA 1
ATOM 2306 C C . GLY A 1 318 ? -7.426 2.1 -5.203 1 73.44 318 GLY A C 1
ATOM 2307 O O . GLY A 1 318 ? -8.062 1.052 -5.328 1 73.44 318 GLY A O 1
ATOM 2308 N N . SER A 1 319 ? -7.891 3.188 -5.793 1 68.25 319 SER A N 1
ATOM 2309 C CA . SER A 1 319 ? -9.094 3.221 -6.613 1 68.25 319 SER A CA 1
ATOM 2310 C C . SER A 1 319 ? -8.758 3.34 -8.094 1 68.25 319 SER A C 1
ATOM 2312 O O . SER A 1 319 ? -9.609 3.092 -8.953 1 68.25 319 SER A O 1
ATOM 2314 N N . GLY A 1 320 ? -7.539 3.643 -8.477 1 63.12 320 GLY A N 1
ATOM 2315 C CA . GLY A 1 320 ? -7.273 4.008 -9.859 1 63.12 320 GLY A CA 1
ATOM 2316 C C . GLY A 1 320 ? -6.41 2.994 -10.594 1 63.12 320 GLY A C 1
ATOM 2317 O O . GLY A 1 320 ? -6.738 1.807 -10.633 1 63.12 320 GLY A O 1
ATOM 2318 N N . THR A 1 321 ? -5.309 3.537 -11.203 1 67.19 321 THR A N 1
ATOM 2319 C CA . THR A 1 321 ? -4.422 2.912 -12.18 1 67.19 321 THR A CA 1
ATOM 2320 C C . THR A 1 321 ? -3.516 1.885 -11.508 1 67.19 321 THR A C 1
ATOM 2322 O O . THR A 1 321 ? -2.906 1.052 -12.18 1 67.19 321 THR A O 1
ATOM 2325 N N . GLY A 1 322 ? -3.568 1.862 -10.078 1 78.56 322 GLY A N 1
ATOM 2326 C CA . GLY A 1 322 ? -2.73 0.917 -9.359 1 78.56 322 GLY A CA 1
ATOM 2327 C C . GLY A 1 322 ? -1.254 1.071 -9.672 1 78.56 322 GLY A C 1
ATOM 2328 O O . GLY A 1 322 ? -0.531 0.079 -9.781 1 78.56 322 GLY A O 1
ATOM 2329 N N . ASP A 1 323 ? -0.788 2.225 -9.984 1 82.25 323 ASP A N 1
ATOM 2330 C CA . ASP A 1 323 ? 0.593 2.469 -10.391 1 82.25 323 ASP A CA 1
ATOM 2331 C C . ASP A 1 323 ? 1.539 2.389 -9.195 1 82.25 323 ASP A C 1
ATOM 2333 O O . ASP A 1 323 ? 1.662 3.348 -8.43 1 82.25 323 ASP A O 1
ATOM 2337 N N . LEU A 1 324 ? 2.258 1.252 -9.109 1 87 324 LEU A N 1
ATOM 2338 C CA . LEU A 1 324 ? 3.174 1.035 -7.996 1 87 324 LEU A CA 1
ATOM 2339 C C . LEU A 1 324 ? 4.559 1.591 -8.312 1 87 324 LEU A C 1
ATOM 2341 O O . LEU A 1 324 ? 5.5 1.396 -7.543 1 87 324 LEU A O 1
ATOM 2345 N N . THR A 1 325 ? 4.668 2.324 -9.461 1 87.06 325 THR A N 1
ATOM 2346 C CA . THR A 1 325 ? 5.957 2.908 -9.828 1 87.06 325 THR A CA 1
ATOM 2347 C C . THR A 1 325 ? 6.055 4.348 -9.336 1 87.06 325 THR A C 1
ATOM 2349 O O . THR A 1 325 ? 7.125 4.957 -9.383 1 87.06 325 THR A O 1
ATOM 2352 N N . GLN A 1 326 ? 4.984 4.902 -8.812 1 84.94 326 GLN A N 1
ATOM 2353 C CA . GLN A 1 326 ? 4.945 6.285 -8.344 1 84.94 326 GLN A CA 1
ATOM 2354 C C . GLN A 1 326 ? 5.719 6.445 -7.039 1 84.94 326 GLN A C 1
ATOM 2356 O O . GLN A 1 326 ? 5.691 5.562 -6.18 1 84.94 326 GLN A O 1
ATOM 2361 N N . ARG A 1 327 ? 6.445 7.543 -7.012 1 89.5 327 ARG A N 1
ATOM 2362 C CA . ARG A 1 327 ? 7.188 7.895 -5.805 1 89.5 327 ARG A CA 1
ATOM 2363 C C . ARG A 1 327 ? 6.883 9.32 -5.371 1 89.5 327 ARG A C 1
ATOM 2365 O O . ARG A 1 327 ? 6.609 10.188 -6.207 1 89.5 327 ARG A O 1
ATOM 2372 N N . LEU A 1 328 ? 6.844 9.594 -4.074 1 87.25 328 LEU A N 1
ATOM 2373 C CA . LEU A 1 328 ? 6.629 10.93 -3.518 1 87.25 328 LEU A CA 1
ATOM 2374 C C . LEU A 1 328 ? 7.957 11.57 -3.129 1 87.25 328 LEU A C 1
ATOM 2376 O O . LEU A 1 328 ? 8.867 10.891 -2.658 1 87.25 328 LEU A O 1
ATOM 2380 N N . PRO A 1 329 ? 8.102 12.891 -3.449 1 85.94 329 PRO A N 1
ATOM 2381 C CA . PRO A 1 329 ? 9.305 13.562 -2.965 1 85.94 329 PRO A CA 1
ATOM 2382 C C . PRO A 1 329 ? 9.461 13.484 -1.448 1 85.94 329 PRO A C 1
ATOM 2384 O O . PRO A 1 329 ? 8.539 13.844 -0.709 1 85.94 329 PRO A O 1
ATOM 2387 N N . ASP A 1 330 ? 10.523 12.969 -1.046 1 82.5 330 ASP A N 1
ATOM 2388 C CA . ASP A 1 330 ? 10.703 12.742 0.384 1 82.5 330 ASP A CA 1
ATOM 2389 C C . ASP A 1 330 ? 11.914 13.508 0.915 1 82.5 330 ASP A C 1
ATOM 2391 O O . ASP A 1 330 ? 12.492 13.133 1.931 1 82.5 330 ASP A O 1
ATOM 2395 N N . SER A 1 331 ? 12.109 14.703 0.178 1 80.31 331 SER A N 1
ATOM 2396 C CA . SER A 1 331 ? 13.234 15.531 0.604 1 80.31 331 SER A CA 1
ATOM 2397 C C . SER A 1 331 ? 12.852 16.406 1.79 1 80.31 331 SER A C 1
ATOM 2399 O O . SER A 1 331 ? 11.758 16.984 1.818 1 80.31 331 SER A O 1
ATOM 2401 N N . GLY A 1 332 ? 13.344 16.109 3.039 1 76.56 332 GLY A N 1
ATOM 2402 C CA . GLY A 1 332 ? 13.062 16.922 4.215 1 76.56 332 GLY A CA 1
ATOM 2403 C C . GLY A 1 332 ? 12.961 16.109 5.488 1 76.56 332 GLY A C 1
ATOM 2404 O O . GLY A 1 332 ? 13.156 14.891 5.469 1 76.56 332 GLY A O 1
ATOM 2405 N N . ARG A 1 333 ? 12.836 16.719 6.496 1 82.75 333 ARG A N 1
ATOM 2406 C CA . ARG A 1 333 ? 12.812 16.016 7.77 1 82.75 333 ARG A CA 1
ATOM 2407 C C . ARG A 1 333 ? 11.492 16.234 8.492 1 82.75 333 ARG A C 1
ATOM 2409 O O . ARG A 1 333 ? 11.336 15.852 9.656 1 82.75 333 ARG A O 1
ATOM 2416 N N . ASP A 1 334 ? 10.43 16.875 7.797 1 78.75 334 ASP A N 1
ATOM 2417 C CA . ASP A 1 334 ? 9.164 17.172 8.453 1 78.75 334 ASP A CA 1
ATOM 2418 C C . ASP A 1 334 ? 8.219 15.969 8.383 1 78.75 334 ASP A C 1
ATOM 2420 O O . ASP A 1 334 ? 8.602 14.898 7.91 1 78.75 334 ASP A O 1
ATOM 2424 N N . GLU A 1 335 ? 7.066 16.078 8.961 1 81.12 335 GLU A N 1
ATOM 2425 C CA . GLU A 1 335 ? 6.086 15 9.055 1 81.12 335 GLU A CA 1
ATOM 2426 C C . GLU A 1 335 ? 5.656 14.531 7.668 1 81.12 335 GLU A C 1
ATOM 2428 O O . GLU A 1 335 ? 5.473 13.328 7.445 1 81.12 335 GLU A O 1
ATOM 2433 N N . VAL A 1 336 ? 5.578 15.453 6.723 1 81.31 336 VAL A N 1
ATOM 2434 C CA . VAL A 1 336 ? 5.148 15.109 5.371 1 81.31 336 VAL A CA 1
ATOM 2435 C C . VAL A 1 336 ? 6.23 14.297 4.672 1 81.31 336 VAL A C 1
ATOM 2437 O O . VAL A 1 336 ? 5.934 13.297 4.012 1 81.31 336 VAL A O 1
ATOM 2440 N N . ALA A 1 337 ? 7.469 14.664 4.801 1 83.56 337 ALA A N 1
ATOM 2441 C CA . ALA A 1 337 ? 8.586 13.93 4.223 1 83.56 337 ALA A CA 1
ATOM 2442 C C . ALA A 1 337 ? 8.695 12.531 4.828 1 83.56 337 ALA A C 1
ATOM 2444 O O . ALA A 1 337 ? 9 11.562 4.125 1 83.56 337 ALA A O 1
ATOM 2445 N N . GLN A 1 338 ? 8.43 12.43 6.055 1 83.5 338 GLN A N 1
ATOM 2446 C CA . GLN A 1 338 ? 8.477 11.133 6.719 1 83.5 338 GLN A CA 1
ATOM 2447 C C . GLN A 1 338 ? 7.383 10.203 6.188 1 83.5 338 GLN A C 1
ATOM 2449 O O . GLN A 1 338 ? 7.629 9.023 5.945 1 83.5 338 GLN A O 1
ATOM 2454 N N . ILE A 1 339 ? 6.254 10.711 6.023 1 85.06 339 ILE A N 1
ATOM 2455 C CA . ILE A 1 339 ? 5.152 9.922 5.48 1 85.06 339 ILE A CA 1
ATOM 2456 C C . ILE A 1 339 ? 5.465 9.523 4.039 1 85.06 339 ILE A C 1
ATOM 2458 O O . ILE A 1 339 ? 5.203 8.391 3.631 1 85.06 339 ILE A O 1
ATOM 2462 N N . ALA A 1 340 ? 6 10.469 3.326 1 87.31 340 ALA A N 1
ATOM 2463 C CA . ALA A 1 340 ? 6.375 10.188 1.943 1 87.31 340 ALA A CA 1
ATOM 2464 C C . ALA A 1 340 ? 7.398 9.062 1.87 1 87.31 340 ALA A C 1
ATOM 2466 O O . ALA A 1 340 ? 7.293 8.172 1.021 1 87.31 340 ALA A O 1
ATOM 2467 N N . ARG A 1 341 ? 8.336 9.031 2.727 1 87.12 341 ARG A N 1
ATOM 2468 C CA . ARG A 1 341 ? 9.344 7.969 2.762 1 87.12 341 ARG A CA 1
ATOM 2469 C C . ARG A 1 341 ? 8.711 6.625 3.1 1 87.12 341 ARG A C 1
ATOM 2471 O O . ARG A 1 341 ? 9.039 5.605 2.488 1 87.12 341 ARG A O 1
ATOM 2478 N N . SER A 1 342 ? 7.891 6.652 4.109 1 85.88 342 SER A N 1
ATOM 2479 C CA . SER A 1 342 ? 7.195 5.422 4.484 1 85.88 342 SER A CA 1
ATOM 2480 C C . SER A 1 342 ? 6.32 4.914 3.348 1 85.88 342 SER A C 1
ATOM 2482 O O . SER A 1 342 ? 6.25 3.707 3.104 1 85.88 342 SER A O 1
ATOM 2484 N N . PHE A 1 343 ? 5.707 5.781 2.699 1 88.19 343 PHE A N 1
ATOM 2485 C CA . PHE A 1 343 ? 4.922 5.441 1.52 1 88.19 343 PHE A CA 1
ATOM 2486 C C . PHE A 1 343 ? 5.801 4.824 0.441 1 88.19 343 PHE A C 1
ATOM 2488 O O . PHE A 1 343 ? 5.469 3.771 -0.111 1 88.19 343 PHE A O 1
ATOM 2495 N N . ASN A 1 344 ? 6.867 5.492 0.124 1 88.06 344 ASN A N 1
ATOM 2496 C CA . ASN A 1 344 ? 7.777 4.988 -0.895 1 88.06 344 ASN A CA 1
ATOM 2497 C C . ASN A 1 344 ? 8.305 3.6 -0.541 1 88.06 344 ASN A C 1
ATOM 2499 O O . ASN A 1 344 ? 8.414 2.732 -1.409 1 88.06 344 ASN A O 1
ATOM 2503 N N . ALA A 1 345 ? 8.586 3.436 0.7 1 85.56 345 ALA A N 1
ATOM 2504 C CA . ALA A 1 345 ? 9.055 2.129 1.156 1 85.56 345 ALA A CA 1
ATOM 2505 C C . ALA A 1 345 ? 7.965 1.073 1.01 1 85.56 345 ALA A C 1
ATOM 2507 O O . ALA A 1 345 ? 8.234 -0.045 0.563 1 85.56 345 ALA A O 1
ATOM 2508 N N . PHE A 1 346 ? 6.844 1.402 1.357 1 86.75 346 PHE A N 1
ATOM 2509 C CA . PHE A 1 346 ? 5.684 0.528 1.251 1 86.75 346 PHE A CA 1
ATOM 2510 C C . PHE A 1 346 ? 5.426 0.144 -0.201 1 86.75 346 PHE A C 1
ATOM 2512 O O . PHE A 1 346 ? 5.312 -1.04 -0.524 1 86.75 346 PHE A O 1
ATOM 2519 N N . VAL A 1 347 ? 5.363 1.124 -1.029 1 86.88 347 VAL A N 1
ATOM 2520 C CA . VAL A 1 347 ? 5.062 0.907 -2.439 1 86.88 347 VAL A CA 1
ATOM 2521 C C . VAL A 1 347 ? 6.191 0.113 -3.094 1 86.88 347 VAL A C 1
ATOM 2523 O O . VAL A 1 347 ? 5.941 -0.736 -3.953 1 86.88 347 VAL A O 1
ATOM 2526 N N . SER A 1 348 ? 7.391 0.385 -2.68 1 87.06 348 SER A N 1
ATOM 2527 C CA . SER A 1 348 ? 8.523 -0.363 -3.207 1 87.06 348 SER A CA 1
ATOM 2528 C C . SER A 1 348 ? 8.43 -1.842 -2.848 1 87.06 348 SER A C 1
ATOM 2530 O O . SER A 1 348 ? 8.688 -2.707 -3.686 1 87.06 348 SER A O 1
ATOM 2532 N N . LYS A 1 349 ? 8.125 -2.109 -1.702 1 85.19 349 LYS A N 1
ATOM 2533 C CA . LYS A 1 349 ? 7.941 -3.488 -1.261 1 85.19 349 LYS A CA 1
ATOM 2534 C C . LYS A 1 349 ? 6.824 -4.172 -2.039 1 85.19 349 LYS A C 1
ATOM 2536 O O . LYS A 1 349 ? 6.977 -5.309 -2.49 1 85.19 349 LYS A O 1
ATOM 2541 N N . LEU A 1 350 ? 5.809 -3.586 -2.223 1 86.44 350 LEU A N 1
ATOM 2542 C CA . LEU A 1 350 ? 4.688 -4.129 -2.984 1 86.44 350 LEU A CA 1
ATOM 2543 C C . LEU A 1 350 ? 5.082 -4.367 -4.438 1 86.44 350 LEU A C 1
ATOM 2545 O O . LEU A 1 350 ? 4.699 -5.375 -5.031 1 86.44 350 LEU A O 1
ATOM 2549 N N . GLN A 1 351 ? 5.73 -3.328 -4.887 1 88.38 351 GLN A N 1
ATOM 2550 C CA . GLN A 1 351 ? 6.199 -3.453 -6.266 1 88.38 351 GLN A CA 1
ATOM 2551 C C . GLN A 1 351 ? 7.055 -4.707 -6.441 1 88.38 351 GLN A C 1
ATOM 2553 O O . GLN A 1 351 ? 6.891 -5.441 -7.418 1 88.38 351 GLN A O 1
ATOM 2558 N N . GLU A 1 352 ? 7.891 -5.023 -5.566 1 86.81 352 GLU A N 1
ATOM 2559 C CA . GLU A 1 352 ? 8.758 -6.199 -5.613 1 86.81 352 GLU A CA 1
ATOM 2560 C C . GLU A 1 352 ? 7.945 -7.488 -5.523 1 86.81 352 GLU A C 1
ATOM 2562 O O . GLU A 1 352 ? 8.164 -8.422 -6.297 1 86.81 352 GLU A O 1
ATOM 2567 N N . VAL A 1 353 ? 7.078 -7.535 -4.66 1 85.56 353 VAL A N 1
ATOM 2568 C CA . VAL A 1 353 ? 6.242 -8.711 -4.465 1 85.56 353 VAL A CA 1
ATOM 2569 C C . VAL A 1 353 ? 5.398 -8.961 -5.715 1 85.56 353 VAL A C 1
ATOM 2571 O O . VAL A 1 353 ? 5.277 -10.102 -6.176 1 85.56 353 VAL A O 1
ATOM 2574 N N . MET A 1 354 ? 4.871 -7.961 -6.27 1 87.12 354 MET A N 1
ATOM 2575 C CA . MET A 1 354 ? 4.051 -8.094 -7.469 1 87.12 354 MET A CA 1
ATOM 2576 C C . MET A 1 354 ? 4.883 -8.57 -8.656 1 87.12 354 MET A C 1
ATOM 2578 O O . MET A 1 354 ? 4.395 -9.32 -9.5 1 87.12 354 MET A O 1
ATOM 2582 N N . ARG A 1 355 ? 6.094 -8.164 -8.688 1 89.5 355 ARG A N 1
ATOM 2583 C CA . ARG A 1 355 ? 6.992 -8.648 -9.734 1 89.5 355 ARG A CA 1
ATOM 2584 C C . ARG A 1 355 ? 7.227 -10.148 -9.602 1 89.5 355 ARG A C 1
ATOM 2586 O O . ARG A 1 355 ? 7.211 -10.875 -10.602 1 89.5 355 ARG A O 1
ATOM 2593 N N . VAL A 1 356 ? 7.43 -10.578 -8.438 1 86.94 356 VAL A N 1
ATOM 2594 C CA . VAL A 1 356 ? 7.641 -12 -8.18 1 86.94 356 VAL A CA 1
ATOM 2595 C C . VAL A 1 356 ? 6.395 -12.789 -8.578 1 86.94 356 VAL A C 1
ATOM 2597 O O . VAL A 1 356 ? 6.496 -13.836 -9.219 1 86.94 356 VAL A O 1
ATOM 2600 N N . ILE A 1 357 ? 5.324 -12.289 -8.281 1 85 357 ILE A N 1
ATOM 2601 C CA . ILE A 1 357 ? 4.066 -12.961 -8.594 1 85 357 ILE A CA 1
ATOM 2602 C C . ILE A 1 357 ? 3.861 -12.992 -10.109 1 85 357 ILE A C 1
ATOM 2604 O O . ILE A 1 357 ? 3.408 -14 -10.656 1 85 357 ILE A O 1
ATOM 2608 N N . ARG A 1 358 ? 4.191 -11.914 -10.711 1 86.75 358 ARG A N 1
ATOM 2609 C CA . ARG A 1 358 ? 4.09 -11.883 -12.164 1 86.75 358 ARG A CA 1
ATOM 2610 C C . ARG A 1 358 ? 4.977 -12.953 -12.797 1 86.75 358 ARG A C 1
ATOM 2612 O O . ARG A 1 358 ? 4.531 -13.695 -13.672 1 86.75 358 ARG A O 1
ATOM 2619 N N . ASP A 1 359 ? 6.16 -13.047 -12.359 1 87.62 359 ASP A N 1
ATOM 2620 C CA . ASP A 1 359 ? 7.102 -14.039 -12.875 1 87.62 359 ASP A CA 1
ATOM 2621 C C . ASP A 1 359 ? 6.617 -15.461 -12.578 1 87.62 359 ASP A C 1
ATOM 2623 O O . ASP A 1 359 ? 6.699 -16.344 -13.438 1 87.62 359 ASP A O 1
ATOM 2627 N N . ALA A 1 360 ? 6.145 -15.625 -11.43 1 83.88 360 ALA A N 1
ATOM 2628 C CA . ALA A 1 360 ? 5.613 -16.938 -11.047 1 83.88 360 ALA A CA 1
ATOM 2629 C C . ALA A 1 360 ? 4.406 -17.297 -11.906 1 83.88 360 ALA A C 1
ATOM 2631 O O . ALA A 1 360 ? 4.258 -18.453 -12.312 1 83.88 360 ALA A O 1
ATOM 2632 N N . SER A 1 361 ? 3.562 -16.391 -12.172 1 86 361 SER A N 1
ATOM 2633 C CA . SER A 1 361 ? 2.393 -16.625 -13.016 1 86 361 SER A CA 1
ATOM 2634 C C . SER A 1 361 ? 2.799 -17.062 -14.422 1 86 361 SER A C 1
ATOM 2636 O O . SER A 1 361 ? 2.201 -17.969 -14.992 1 86 361 SER A O 1
ATOM 2638 N N . GLU A 1 362 ? 3.801 -16.453 -14.961 1 87.31 362 GLU A N 1
ATOM 2639 C CA . GLU A 1 362 ? 4.301 -16.828 -16.281 1 87.31 362 GLU A CA 1
ATOM 2640 C C . GLU A 1 362 ? 4.895 -18.234 -16.281 1 87.31 362 GLU A C 1
ATOM 2642 O O . GLU A 1 362 ? 4.688 -19 -17.219 1 87.31 362 GLU A O 1
ATOM 2647 N N . SER A 1 363 ? 5.547 -18.484 -15.25 1 87.38 363 SER A N 1
ATOM 2648 C CA . SER A 1 363 ? 6.145 -19.812 -15.125 1 87.38 363 SER A CA 1
ATOM 2649 C C . SER A 1 363 ? 5.074 -20.891 -15.016 1 87.38 363 SER A C 1
ATOM 2651 O O . SER A 1 363 ? 5.191 -21.953 -15.633 1 87.38 363 SER A O 1
ATOM 2653 N N . VAL A 1 364 ? 4.078 -20.703 -14.273 1 86.62 364 VAL A N 1
ATOM 2654 C CA . VAL A 1 364 ? 2.969 -21.641 -14.133 1 86.62 364 VAL A CA 1
ATOM 2655 C C . VAL A 1 364 ? 2.273 -21.812 -15.484 1 86.62 364 VAL A C 1
ATOM 2657 O O . VAL A 1 364 ? 1.933 -22.938 -15.867 1 86.62 364 VAL A O 1
ATOM 2660 N N . ARG A 1 365 ? 2.105 -20.75 -16.172 1 86.81 365 ARG A N 1
ATOM 2661 C CA . ARG A 1 365 ? 1.49 -20.812 -17.484 1 86.81 365 ARG A CA 1
ATOM 2662 C C . ARG A 1 365 ? 2.314 -21.688 -18.438 1 86.81 365 ARG A C 1
ATOM 2664 O O . ARG A 1 365 ? 1.768 -22.531 -19.141 1 86.81 365 ARG A O 1
ATOM 2671 N N . HIS A 1 366 ? 3.59 -21.531 -18.438 1 88.12 366 HIS A N 1
ATOM 2672 C CA . HIS A 1 366 ? 4.488 -22.312 -19.281 1 88.12 366 HIS A CA 1
ATOM 2673 C C . HIS A 1 366 ? 4.465 -23.781 -18.875 1 88.12 366 HIS A C 1
ATOM 2675 O O . HIS A 1 366 ? 4.348 -24.656 -19.734 1 88.12 366 HIS A O 1
ATOM 2681 N N . ALA A 1 367 ? 4.52 -23.969 -17.625 1 84.75 367 ALA A N 1
ATOM 2682 C CA . ALA A 1 367 ? 4.504 -25.344 -17.125 1 84.75 367 ALA A CA 1
ATOM 2683 C C . ALA A 1 367 ? 3.184 -26.031 -17.469 1 84.75 367 ALA A C 1
ATOM 2685 O O . ALA A 1 367 ? 3.17 -27.203 -17.875 1 84.75 367 ALA A O 1
ATOM 2686 N N . ALA A 1 368 ? 2.096 -25.406 -17.297 1 86.06 368 ALA A N 1
ATOM 2687 C CA . ALA A 1 368 ? 0.784 -25.938 -17.656 1 86.06 368 ALA A CA 1
ATOM 2688 C C . ALA A 1 368 ? 0.714 -26.281 -19.141 1 86.06 368 ALA A C 1
ATOM 2690 O O . ALA A 1 368 ? 0.143 -27.297 -19.531 1 86.06 368 ALA A O 1
ATOM 2691 N N . GLY A 1 369 ? 1.29 -25.422 -19.938 1 87.25 369 GLY A N 1
ATOM 2692 C CA . GLY A 1 369 ? 1.365 -25.703 -21.359 1 87.25 369 GLY A CA 1
ATOM 2693 C C . GLY A 1 369 ? 2.168 -26.953 -21.688 1 87.25 369 GLY A C 1
ATOM 2694 O O . GLY A 1 369 ? 1.763 -27.75 -22.531 1 87.25 369 GLY A O 1
ATOM 2695 N N . GLU A 1 370 ? 3.244 -27.078 -21.047 1 86.94 370 GLU A N 1
ATOM 2696 C CA . GLU A 1 370 ? 4.09 -28.25 -21.25 1 86.94 370 GLU A CA 1
ATOM 2697 C C . GLU A 1 370 ? 3.367 -29.531 -20.828 1 86.94 370 GLU A C 1
ATOM 2699 O O . GLU A 1 370 ? 3.439 -30.547 -21.516 1 86.94 370 GLU A O 1
ATOM 2704 N N . ILE A 1 371 ? 2.723 -29.469 -19.766 1 84.25 371 ILE A N 1
ATOM 2705 C CA . ILE A 1 371 ? 1.984 -30.625 -19.266 1 84.25 371 ILE A CA 1
ATOM 2706 C C . ILE A 1 371 ? 0.846 -30.969 -20.219 1 84.25 371 ILE A C 1
ATOM 2708 O O . ILE A 1 371 ? 0.615 -32.125 -20.531 1 84.25 371 ILE A O 1
ATOM 2712 N N . ALA A 1 372 ? 0.17 -29.953 -20.672 1 86.56 372 ALA A N 1
ATOM 2713 C CA . ALA A 1 372 ? -0.906 -30.156 -21.625 1 86.56 372 ALA A CA 1
ATOM 2714 C C . ALA A 1 372 ? -0.381 -30.828 -22.891 1 86.56 372 ALA A C 1
ATOM 2716 O O . ALA A 1 372 ? -0.989 -31.766 -23.406 1 86.56 372 ALA A O 1
ATOM 2717 N N . SER A 1 373 ? 0.73 -30.375 -23.375 1 89.88 373 SER A N 1
ATOM 2718 C CA . SER A 1 373 ? 1.351 -30.953 -24.562 1 89.88 373 SER A CA 1
ATOM 2719 C C . SER A 1 373 ? 1.783 -32.375 -24.312 1 89.88 373 SER A C 1
ATOM 2721 O O . SER A 1 373 ? 1.542 -33.281 -25.156 1 89.88 373 SER A O 1
ATOM 2723 N N . GLY A 1 374 ? 2.422 -32.531 -23.203 1 86.56 374 GLY A N 1
ATOM 2724 C CA . GLY A 1 374 ? 2.803 -33.875 -22.828 1 86.56 374 GLY A CA 1
ATOM 2725 C C . GLY A 1 374 ? 1.62 -34.812 -22.703 1 86.56 374 GLY A C 1
ATOM 2726 O O . GLY A 1 374 ? 1.699 -36 -23.109 1 86.56 374 GLY A O 1
ATOM 2727 N N . ASN A 1 375 ? 0.583 -34.406 -22.219 1 87.5 375 ASN A N 1
ATOM 2728 C CA . ASN A 1 375 ? -0.64 -35.188 -22.078 1 87.5 375 ASN A CA 1
ATOM 2729 C C . ASN A 1 375 ? -1.239 -35.531 -23.438 1 87.5 375 ASN A C 1
ATOM 2731 O O . ASN A 1 375 ? -1.767 -36.625 -23.609 1 87.5 375 ASN A O 1
ATOM 2735 N N . HIS A 1 376 ? -1.19 -34.656 -24.344 1 89.62 376 HIS A N 1
ATOM 2736 C CA . HIS A 1 376 ? -1.663 -34.938 -25.688 1 89.62 376 HIS A CA 1
ATOM 2737 C C . HIS A 1 376 ? -0.838 -36.031 -26.344 1 89.62 376 HIS A C 1
ATOM 2739 O O . HIS A 1 376 ? -1.392 -36.938 -26.984 1 89.62 376 HIS A O 1
ATOM 2745 N N . ASP A 1 377 ? 0.403 -35.938 -26.141 1 89.38 377 ASP A N 1
ATOM 2746 C CA . ASP A 1 377 ? 1.296 -36.969 -26.672 1 89.38 377 ASP A CA 1
ATOM 2747 C C . ASP A 1 377 ? 1.003 -38.312 -26.047 1 89.38 377 ASP A C 1
ATOM 2749 O O . ASP A 1 377 ? 0.944 -39.344 -26.75 1 89.38 377 ASP A O 1
ATOM 2753 N N . LEU A 1 378 ? 0.814 -38.25 -24.797 1 88.06 378 LEU A N 1
ATOM 2754 C CA . LEU A 1 378 ? 0.517 -39.5 -24.078 1 88.06 378 LEU A CA 1
ATOM 2755 C C . LEU A 1 378 ? -0.8 -40.094 -24.547 1 88.06 378 LEU A C 1
ATOM 2757 O O . LEU A 1 378 ? -0.91 -41.312 -24.703 1 88.06 378 LEU A O 1
ATOM 2761 N N . SER A 1 379 ? -1.785 -39.25 -24.766 1 90.94 379 SER A N 1
ATOM 2762 C CA . SER A 1 379 ? -3.078 -39.719 -25.25 1 90.94 379 SER A CA 1
ATOM 2763 C C . SER A 1 379 ? -2.941 -40.406 -26.609 1 90.94 379 SER A C 1
ATOM 2765 O O . SER A 1 379 ? -3.463 -41.531 -26.797 1 90.94 379 SER A O 1
ATOM 2767 N N . ARG A 1 380 ? -2.215 -39.812 -27.5 1 90.62 380 ARG A N 1
ATOM 2768 C CA . ARG A 1 380 ? -1.996 -40.375 -28.828 1 90.62 380 ARG A CA 1
ATOM 2769 C C . ARG A 1 380 ? -1.266 -41.719 -28.734 1 90.62 380 ARG A C 1
ATOM 2771 O O . ARG A 1 380 ? -1.627 -42.688 -29.422 1 90.62 380 ARG A O 1
ATOM 2778 N N . ARG A 1 381 ? -0.314 -41.688 -27.891 1 87.62 381 ARG A N 1
ATOM 2779 C CA . ARG A 1 381 ? 0.472 -42.906 -27.719 1 87.62 381 ARG A CA 1
ATOM 2780 C C . ARG A 1 381 ? -0.37 -44.031 -27.094 1 87.62 381 ARG A C 1
ATOM 2782 O O . ARG A 1 381 ? -0.232 -45.188 -27.453 1 87.62 381 ARG A O 1
ATOM 2789 N N . THR A 1 382 ? -1.147 -43.688 -26.172 1 88.81 382 THR A N 1
ATOM 2790 C CA . THR A 1 382 ? -2.035 -44.656 -25.531 1 88.81 382 THR A CA 1
ATOM 2791 C C . THR A 1 382 ? -3.008 -45.25 -26.547 1 88.81 382 THR A C 1
ATOM 2793 O O . THR A 1 382 ? -3.24 -46.438 -26.547 1 88.81 382 THR A O 1
ATOM 2796 N N . GLU A 1 383 ? -3.529 -44.469 -27.469 1 91.06 383 GLU A N 1
ATOM 2797 C CA . GLU A 1 383 ? -4.426 -44.938 -28.531 1 91.06 383 GLU A CA 1
ATOM 2798 C C . GLU A 1 383 ? -3.705 -45.906 -29.469 1 91.06 383 GLU A C 1
ATOM 2800 O O . GLU A 1 383 ? -4.246 -46.938 -29.828 1 91.06 383 GLU A O 1
ATOM 2805 N N . SER A 1 384 ? -2.518 -45.5 -29.766 1 90.56 384 SER A N 1
ATOM 2806 C CA . SER A 1 384 ? -1.716 -46.344 -30.656 1 90.56 384 SER A CA 1
ATOM 2807 C C . SER A 1 384 ? -1.389 -47.656 -29.984 1 90.56 384 SER A C 1
ATOM 2809 O O . SER A 1 384 ? -1.41 -48.719 -30.641 1 90.56 384 SER A O 1
ATOM 2811 N N . ALA A 1 385 ? -1.105 -47.594 -28.75 1 89.75 385 ALA A N 1
ATOM 2812 C CA . ALA A 1 385 ? -0.808 -48.812 -28 1 89.75 385 ALA A CA 1
ATOM 2813 C C . ALA A 1 385 ? -2.023 -49.75 -27.953 1 89.75 385 ALA A C 1
ATOM 2815 O O . ALA A 1 385 ? -1.893 -50.969 -28.094 1 89.75 385 ALA A O 1
ATOM 2816 N N . ALA A 1 386 ? -3.184 -49.156 -27.734 1 90.88 386 ALA A N 1
ATOM 2817 C CA . ALA A 1 386 ? -4.414 -49.938 -27.719 1 90.88 386 ALA A CA 1
ATOM 2818 C C . ALA A 1 386 ? -4.613 -50.688 -29.047 1 90.88 386 ALA A C 1
ATOM 2820 O O . ALA A 1 386 ? -4.938 -51.875 -29.062 1 90.88 386 ALA A O 1
ATOM 2821 N N . ALA A 1 387 ? -4.367 -49.969 -30.141 1 91.62 387 ALA A N 1
ATOM 2822 C CA . ALA A 1 387 ? -4.512 -50.562 -31.469 1 91.62 387 ALA A CA 1
ATOM 2823 C C . ALA A 1 387 ? -3.508 -51.688 -31.672 1 91.62 387 ALA A C 1
ATOM 2825 O O . ALA A 1 387 ? -3.861 -52.75 -32.188 1 91.62 387 ALA A O 1
ATOM 2826 N N . SER A 1 388 ? -2.285 -51.438 -31.266 1 90.88 388 SER A N 1
ATOM 2827 C CA . SER A 1 388 ? -1.233 -52.438 -31.406 1 90.88 388 SER A CA 1
ATOM 2828 C C . SER A 1 388 ? -1.543 -53.688 -30.578 1 90.88 388 SER A C 1
ATOM 2830 O O . SER A 1 388 ? -1.309 -54.812 -31.031 1 90.88 388 SER A O 1
ATOM 2832 N N . LEU A 1 389 ? -2.096 -53.531 -29.438 1 92.88 389 LEU A N 1
ATOM 2833 C CA . LEU A 1 389 ? -2.453 -54.625 -28.562 1 92.88 389 LEU A CA 1
ATOM 2834 C C . LEU A 1 389 ? -3.596 -55.438 -29.156 1 92.88 389 LEU A C 1
ATOM 2836 O O . LEU A 1 389 ? -3.604 -56.688 -29.062 1 92.88 389 LEU A O 1
ATOM 2840 N N . GLN A 1 390 ? -4.574 -54.781 -29.797 1 92 390 GLN A N 1
ATOM 2841 C CA . GLN A 1 390 ? -5.668 -55.469 -30.469 1 92 390 GLN A CA 1
ATOM 2842 C C . GLN A 1 390 ? -5.148 -56.344 -31.609 1 92 390 GLN A C 1
ATOM 2844 O O . GLN A 1 390 ? -5.574 -57.5 -31.766 1 92 390 GLN A O 1
ATOM 2849 N N . GLN A 1 391 ? -4.254 -55.719 -32.312 1 89.75 391 GLN A N 1
ATOM 2850 C CA . GLN A 1 391 ? -3.652 -56.469 -33.406 1 89.75 391 GLN A CA 1
ATOM 2851 C C . GLN A 1 391 ? -2.863 -57.688 -32.906 1 89.75 391 GLN A C 1
ATOM 2853 O O . GLN A 1 391 ? -2.924 -58.75 -33.469 1 89.75 391 GLN A O 1
ATOM 2858 N N . THR A 1 392 ? -2.152 -57.469 -31.859 1 90.88 392 THR A N 1
ATOM 2859 C CA . THR A 1 392 ? -1.375 -58.562 -31.266 1 90.88 392 THR A CA 1
ATOM 2860 C C . THR A 1 392 ? -2.291 -59.688 -30.781 1 90.88 392 THR A C 1
ATOM 2862 O O . THR A 1 392 ? -2.029 -60.844 -31.031 1 90.88 392 THR A O 1
ATOM 2865 N N . ALA A 1 393 ? -3.334 -59.312 -30.109 1 92.94 393 ALA A N 1
ATOM 2866 C CA . ALA A 1 393 ? -4.293 -60.281 -29.625 1 92.94 393 ALA A CA 1
ATOM 2867 C C . ALA A 1 393 ? -4.871 -61.125 -30.766 1 92.94 393 ALA A C 1
ATOM 2869 O O . ALA A 1 393 ? -4.988 -62.344 -30.672 1 92.94 393 ALA A O 1
ATOM 2870 N N . ALA A 1 394 ? -5.191 -60.438 -31.859 1 93.12 394 ALA A N 1
ATOM 2871 C CA . ALA A 1 394 ? -5.738 -61.125 -33.031 1 93.12 394 ALA A CA 1
ATOM 2872 C C . ALA A 1 394 ? -4.715 -62.094 -33.625 1 93.12 394 ALA A C 1
ATOM 2874 O O . ALA A 1 394 ? -5.055 -63.219 -33.969 1 93.12 394 ALA A O 1
ATOM 2875 N N . SER A 1 395 ? -3.525 -61.594 -33.719 1 93.44 395 SER A N 1
ATOM 2876 C CA . SER A 1 395 ? -2.461 -62.438 -34.281 1 93.44 395 SER A CA 1
ATOM 2877 C C . SER A 1 395 ? -2.195 -63.656 -33.406 1 93.44 395 SER A C 1
ATOM 2879 O O . SER A 1 395 ? -1.986 -64.75 -33.938 1 93.44 395 SER A O 1
ATOM 2881 N N . ILE A 1 396 ? -2.238 -63.469 -32.125 1 94.25 396 ILE A N 1
ATOM 2882 C CA . ILE A 1 396 ? -1.992 -64.562 -31.203 1 94.25 396 ILE A CA 1
ATOM 2883 C C . ILE A 1 396 ? -3.127 -65.562 -31.297 1 94.25 396 ILE A C 1
ATOM 2885 O O . ILE A 1 396 ? -2.896 -66.812 -31.203 1 94.25 396 ILE A O 1
ATOM 2889 N N . GLU A 1 397 ? -4.336 -65.188 -31.5 1 93.31 397 GLU A N 1
ATOM 2890 C CA . GLU A 1 397 ? -5.457 -66.125 -31.703 1 93.31 397 GLU A CA 1
ATOM 2891 C C . GLU A 1 397 ? -5.266 -66.938 -32.969 1 93.31 397 GLU A C 1
ATOM 2893 O O . GLU A 1 397 ? -5.527 -68.125 -32.938 1 93.31 397 GLU A O 1
ATOM 2898 N N . GLU A 1 398 ? -4.816 -66.25 -33.938 1 93.5 398 GLU A N 1
ATOM 2899 C CA . GLU A 1 398 ? -4.562 -66.938 -35.188 1 93.5 398 GLU A CA 1
ATOM 2900 C C . GLU A 1 398 ? -3.453 -68 -35.031 1 93.5 398 GLU A C 1
ATOM 2902 O O . GLU A 1 398 ? -3.58 -69.125 -35.5 1 93.5 398 GLU A O 1
ATOM 2907 N N . ILE A 1 399 ? -2.441 -67.625 -34.375 1 93.88 399 ILE A N 1
ATOM 2908 C CA . ILE A 1 399 ? -1.324 -68.5 -34.125 1 93.88 399 ILE A CA 1
ATOM 2909 C C . ILE A 1 399 ? -1.794 -69.688 -33.281 1 93.88 399 ILE A C 1
ATOM 2911 O O . ILE A 1 399 ? -1.438 -70.875 -33.562 1 93.88 399 ILE A O 1
ATOM 2915 N N . THR A 1 400 ? -2.561 -69.438 -32.281 1 94.38 400 THR A N 1
ATOM 2916 C CA . THR A 1 400 ? -3.104 -70.5 -31.422 1 94.38 400 THR A CA 1
ATOM 2917 C C . THR A 1 400 ? -3.891 -71.5 -32.25 1 94.38 400 THR A C 1
ATOM 2919 O O . THR A 1 400 ? -3.715 -72.688 -32.062 1 94.38 400 THR A O 1
ATOM 2922 N N . SER A 1 401 ? -4.688 -71.062 -33.125 1 95.06 401 SER A N 1
ATOM 2923 C CA . SER A 1 401 ? -5.504 -71.875 -33.938 1 95.06 401 SER A CA 1
ATOM 2924 C C . SER A 1 401 ? -4.641 -72.75 -34.844 1 95.06 401 SER A C 1
ATOM 2926 O O . SER A 1 401 ? -4.883 -74 -34.969 1 95.06 401 SER A O 1
ATOM 2928 N N . THR A 1 402 ? -3.688 -72.125 -35.375 1 93.94 402 THR A N 1
ATOM 2929 C CA . THR A 1 402 ? -2.844 -72.875 -36.312 1 93.94 402 THR A CA 1
ATOM 2930 C C . THR A 1 402 ? -1.975 -73.875 -35.594 1 93.94 402 THR A C 1
ATOM 2932 O O . THR A 1 402 ? -1.672 -74.938 -36.125 1 93.94 402 THR A O 1
ATOM 2935 N N . VAL A 1 403 ? -1.532 -73.562 -34.438 1 94.62 403 VAL A N 1
ATOM 2936 C CA . VAL A 1 403 ? -0.759 -74.5 -33.625 1 94.62 403 VAL A CA 1
ATOM 2937 C C . VAL A 1 403 ? -1.618 -75.75 -33.281 1 94.62 403 VAL A C 1
ATOM 2939 O O . VAL A 1 403 ? -1.154 -76.875 -33.344 1 94.62 403 VAL A O 1
ATOM 2942 N N . THR A 1 404 ? -2.863 -75.5 -32.906 1 94.06 404 THR A N 1
ATOM 2943 C CA . THR A 1 404 ? -3.795 -76.562 -32.594 1 94.06 404 THR A CA 1
ATOM 2944 C C . THR A 1 404 ? -4.02 -77.438 -33.812 1 94.06 404 THR A C 1
ATOM 2946 O O . THR A 1 404 ? -4.062 -78.688 -33.719 1 94.06 404 THR A O 1
ATOM 2949 N N . GLN A 1 405 ? -4.113 -76.812 -34.906 1 92.44 405 GLN A N 1
ATOM 2950 C CA . GLN A 1 405 ? -4.285 -77.562 -36.156 1 92.44 405 GLN A CA 1
ATOM 2951 C C . GLN A 1 405 ? -3.074 -78.438 -36.469 1 92.44 405 GLN A C 1
ATOM 2953 O O . GLN A 1 405 ? -3.221 -79.625 -36.875 1 92.44 405 GLN A O 1
ATOM 2958 N N . SER A 1 406 ? -1.928 -77.875 -36.219 1 93.06 406 SER A N 1
ATOM 2959 C CA . SER A 1 406 ? -0.696 -78.625 -36.469 1 93.06 406 SER A CA 1
ATOM 2960 C C . SER A 1 406 ? -0.586 -79.812 -35.531 1 93.06 406 SER A C 1
ATOM 2962 O O . SER A 1 406 ? -0.202 -80.938 -35.969 1 93.06 406 SER A O 1
ATOM 2964 N N . ALA A 1 407 ? -0.935 -79.625 -34.312 1 92.44 407 ALA A N 1
ATOM 2965 C CA . ALA A 1 407 ? -0.917 -80.688 -33.344 1 92.44 407 ALA A CA 1
ATOM 2966 C C . ALA A 1 407 ? -1.898 -81.812 -33.75 1 92.44 407 ALA A C 1
ATOM 2968 O O . ALA A 1 407 ? -1.574 -83 -33.656 1 92.44 407 ALA A O 1
ATOM 2969 N N . GLY A 1 408 ? -3.08 -81.438 -34.188 1 93.38 408 GLY A N 1
ATOM 2970 C CA . GLY A 1 408 ? -4.066 -82.375 -34.656 1 93.38 408 GLY A CA 1
ATOM 2971 C C . GLY A 1 408 ? -3.623 -83.125 -35.875 1 93.38 408 GLY A C 1
ATOM 2972 O O . GLY A 1 408 ? -3.785 -84.375 -35.969 1 93.38 408 GLY A O 1
ATOM 2973 N N . ALA A 1 409 ? -3.049 -82.375 -36.719 1 92.88 409 ALA A N 1
ATOM 2974 C CA . ALA A 1 409 ? -2.527 -83 -37.969 1 92.88 409 ALA A CA 1
ATOM 2975 C C . ALA A 1 409 ? -1.413 -84 -37.625 1 92.88 409 ALA A C 1
ATOM 2977 O O . ALA A 1 409 ? -1.359 -85.062 -38.219 1 92.88 409 ALA A O 1
ATOM 2978 N N . ALA A 1 410 ? -0.596 -83.688 -36.75 1 93.19 410 ALA A N 1
ATOM 2979 C CA . ALA A 1 410 ? 0.496 -84.562 -36.344 1 93.19 410 ALA A CA 1
ATOM 2980 C C . ALA A 1 410 ? -0.039 -85.875 -35.75 1 93.19 410 ALA A C 1
ATOM 2982 O O . ALA A 1 410 ? 0.462 -86.938 -36.031 1 93.19 410 ALA A O 1
ATOM 2983 N N . ARG A 1 411 ? -1.091 -85.75 -34.938 1 93.25 411 ARG A N 1
ATOM 2984 C CA . ARG A 1 411 ? -1.699 -86.938 -34.312 1 93.25 411 ARG A CA 1
ATOM 2985 C C . ARG A 1 411 ? -2.326 -87.875 -35.375 1 93.25 411 ARG A C 1
ATOM 2987 O O . ARG A 1 411 ? -2.162 -89.062 -35.312 1 93.25 411 ARG A O 1
ATOM 2994 N N . GLN A 1 412 ? -2.938 -87.25 -36.281 1 92.56 412 GLN A N 1
ATOM 2995 C CA . GLN A 1 412 ? -3.561 -88 -37.375 1 92.56 412 GLN A CA 1
ATOM 2996 C C . GLN A 1 412 ? -2.512 -88.75 -38.219 1 92.56 412 GLN A C 1
ATOM 2998 O O . GLN A 1 412 ? -2.664 -89.938 -38.531 1 92.56 412 GLN A O 1
ATOM 3003 N N . ALA A 1 413 ? -1.497 -87.938 -38.469 1 91.75 413 ALA A N 1
ATOM 3004 C CA . ALA A 1 413 ? -0.406 -88.562 -39.25 1 91.75 413 ALA A CA 1
ATOM 3005 C C . ALA A 1 413 ? 0.225 -89.688 -38.5 1 91.75 413 ALA A C 1
ATOM 3007 O O . ALA A 1 413 ? 0.547 -90.75 -39.094 1 91.75 413 ALA A O 1
ATOM 3008 N N . ASN A 1 414 ? 0.396 -89.562 -37.219 1 91.25 414 ASN A N 1
ATOM 3009 C CA . ASN A 1 414 ? 0.934 -90.625 -36.406 1 91.25 414 ASN A CA 1
ATOM 3010 C C . ASN A 1 414 ? 0.055 -91.875 -36.438 1 91.25 414 ASN A C 1
ATOM 3012 O O . ASN A 1 414 ? 0.56 -93 -36.562 1 91.25 414 ASN A O 1
ATOM 3016 N N . ASP A 1 415 ? -1.24 -91.75 -36.438 1 92.31 415 ASP A N 1
ATOM 3017 C CA . ASP A 1 415 ? -2.18 -92.875 -36.5 1 92.31 415 ASP A CA 1
ATOM 3018 C C . ASP A 1 415 ? -2.102 -93.625 -37.844 1 92.31 415 ASP A C 1
ATOM 3020 O O . ASP A 1 415 ? -2.066 -94.812 -37.906 1 92.31 415 ASP A O 1
ATOM 3024 N N . ILE A 1 416 ? -2.018 -92.75 -38.812 1 89 416 ILE A N 1
ATOM 3025 C CA . ILE A 1 416 ? -1.941 -93.312 -40.188 1 89 416 ILE A CA 1
ATOM 3026 C C . ILE A 1 416 ? -0.635 -94.062 -40.344 1 89 416 ILE A C 1
ATOM 3028 O O . ILE A 1 416 ? -0.628 -95.188 -40.906 1 89 416 ILE A O 1
ATOM 3032 N N . ALA A 1 417 ? 0.403 -93.562 -39.844 1 87.38 417 ALA A N 1
ATOM 3033 C CA . ALA A 1 417 ? 1.716 -94.188 -39.938 1 87.38 417 ALA A CA 1
ATOM 3034 C C . ALA A 1 417 ? 1.75 -95.5 -39.156 1 87.38 417 ALA A C 1
ATOM 3036 O O . ALA A 1 417 ? 2.238 -96.5 -39.656 1 87.38 417 ALA A O 1
ATOM 3037 N N . THR A 1 418 ? 1.213 -95.562 -38.031 1 87.44 418 THR A N 1
ATOM 3038 C CA . THR A 1 418 ? 1.172 -96.75 -37.188 1 87.44 418 THR A CA 1
ATOM 3039 C C . THR A 1 418 ? 0.363 -97.875 -37.875 1 87.44 418 THR A C 1
ATOM 3041 O O . THR A 1 418 ? 0.773 -99 -37.875 1 87.44 418 THR A O 1
ATOM 3044 N N . ASN A 1 419 ? -0.712 -97.5 -38.438 1 88.62 419 ASN A N 1
ATOM 3045 C CA . ASN A 1 419 ? -1.523 -98.438 -39.188 1 88.62 419 ASN A CA 1
ATOM 3046 C C . ASN A 1 419 ? -0.779 -99 -40.406 1 88.62 419 ASN A C 1
ATOM 3048 O O . ASN A 1 419 ? -0.813 -100.188 -40.656 1 88.62 419 ASN A O 1
ATOM 3052 N N . ALA A 1 420 ? -0.111 -98.062 -41.062 1 85.5 420 ALA A N 1
ATOM 3053 C CA . ALA A 1 420 ? 0.672 -98.438 -42.219 1 85.5 420 ALA A CA 1
ATOM 3054 C C . ALA A 1 420 ? 1.764 -99.438 -41.812 1 85.5 420 ALA A C 1
ATOM 3056 O O . ALA A 1 420 ? 1.996 -100.438 -42.531 1 85.5 420 ALA A O 1
ATOM 3057 N N . ALA A 1 421 ? 2.414 -99.188 -40.688 1 85.44 421 ALA A N 1
ATOM 3058 C CA . ALA A 1 421 ? 3.447 -100.125 -40.188 1 85.44 421 ALA A CA 1
ATOM 3059 C C . ALA A 1 421 ? 2.869 -101.5 -39.875 1 85.44 421 ALA A C 1
ATOM 3061 O O . ALA A 1 421 ? 3.488 -102.5 -40.188 1 85.44 421 ALA A O 1
ATOM 3062 N N . SER A 1 422 ? 1.686 -101.562 -39.375 1 89.12 422 SER A N 1
ATOM 3063 C CA . SER A 1 422 ? 1.018 -102.812 -39.062 1 89.12 422 SER A CA 1
ATOM 3064 C C . SER A 1 422 ? 0.672 -103.625 -40.312 1 89.12 422 SER A C 1
ATOM 3066 O O . SER A 1 422 ? 0.888 -104.812 -40.375 1 89.12 422 SER A O 1
ATOM 3068 N N . VAL A 1 423 ? 0.236 -102.875 -41.219 1 84.31 423 VAL A N 1
ATOM 3069 C CA . VAL A 1 423 ? -0.128 -103.5 -42.5 1 84.31 423 VAL A CA 1
ATOM 3070 C C . VAL A 1 423 ? 1.123 -104.062 -43.188 1 84.31 423 VAL A C 1
ATOM 3072 O O . VAL A 1 423 ? 1.122 -105.188 -43.688 1 84.31 423 VAL A O 1
ATOM 3075 N N . ALA A 1 424 ? 2.158 -103.312 -43.125 1 84.5 424 ALA A N 1
ATOM 3076 C CA . ALA A 1 424 ? 3.422 -103.688 -43.719 1 84.5 424 ALA A CA 1
ATOM 3077 C C . ALA A 1 424 ? 3.98 -104.938 -43 1 84.5 424 ALA A C 1
ATOM 3079 O O . ALA A 1 424 ? 4.48 -105.875 -43.656 1 84.5 424 ALA A O 1
ATOM 3080 N N . SER A 1 425 ? 3.881 -105 -41.719 1 88.5 425 SER A N 1
ATOM 3081 C CA . SER A 1 425 ? 4.344 -106.188 -40.938 1 88.5 425 SER A CA 1
ATOM 3082 C C . SER A 1 425 ? 3.566 -107.438 -41.281 1 88.5 425 SER A C 1
ATOM 3084 O O . SER A 1 425 ? 4.156 -108.5 -41.469 1 88.5 425 SER A O 1
ATOM 3086 N N . ARG A 1 426 ? 2.305 -107.312 -41.469 1 85.44 426 ARG A N 1
ATOM 3087 C CA . ARG A 1 426 ? 1.476 -108.5 -41.875 1 85.44 426 ARG A CA 1
ATOM 3088 C C . ARG A 1 426 ? 1.836 -108.938 -43.281 1 85.44 426 ARG A C 1
ATOM 3090 O O . ARG A 1 426 ? 1.889 -110.125 -43.531 1 85.44 426 ARG A O 1
ATOM 3097 N N . GLY A 1 427 ? 2.059 -107.812 -44 1 83.12 427 GLY A N 1
ATOM 3098 C CA . GLY A 1 427 ? 2.512 -108.125 -45.344 1 83.12 427 GLY A CA 1
ATOM 3099 C C . GLY A 1 427 ? 3.822 -108.875 -45.375 1 83.12 427 GLY A C 1
ATOM 3100 O O . GLY A 1 427 ? 3.982 -109.875 -46.156 1 83.12 427 GLY A O 1
ATOM 3101 N N . GLY A 1 428 ? 4.73 -108.562 -44.5 1 83.56 428 GLY A N 1
ATOM 3102 C CA . GLY A 1 428 ? 5.988 -109.25 -44.375 1 83.56 428 GLY A CA 1
ATOM 3103 C C . GLY A 1 428 ? 5.801 -110.688 -44 1 83.56 428 GLY A C 1
ATOM 3104 O O . GLY A 1 428 ? 6.48 -111.562 -44.531 1 83.56 428 GLY A O 1
ATOM 3105 N N . THR A 1 429 ? 4.84 -111.125 -43.25 1 87.81 429 THR A N 1
ATOM 3106 C CA . THR A 1 429 ? 4.547 -112.5 -42.812 1 87.81 429 THR A CA 1
ATOM 3107 C C . THR A 1 429 ? 3.979 -113.312 -43.969 1 87.81 429 THR A C 1
ATOM 3109 O O . THR A 1 429 ? 4.363 -114.438 -44.188 1 87.81 429 THR A O 1
ATOM 3112 N N . VAL A 1 430 ? 3.127 -112.625 -44.688 1 84.62 430 VAL A N 1
ATOM 3113 C CA . VAL A 1 430 ? 2.52 -113.25 -45.844 1 84.62 430 VAL A CA 1
ATOM 3114 C C . VAL A 1 430 ? 3.598 -113.625 -46.875 1 84.62 430 VAL A C 1
ATOM 3116 O O . VAL A 1 430 ? 3.598 -114.75 -47.406 1 84.62 430 VAL A O 1
ATOM 3119 N N . VAL A 1 431 ? 4.516 -112.688 -47.031 1 85.56 431 VAL A N 1
ATOM 3120 C CA . VAL A 1 431 ? 5.613 -112.938 -47.969 1 85.56 431 VAL A CA 1
ATOM 3121 C C . VAL A 1 431 ? 6.484 -114.062 -47.5 1 85.56 431 VAL A C 1
ATOM 3123 O O . VAL A 1 431 ? 6.91 -114.938 -48.312 1 85.56 431 VAL A O 1
ATOM 3126 N N . SER A 1 432 ? 6.688 -114.25 -46.25 1 86.44 432 SER A N 1
ATOM 3127 C CA . SER A 1 432 ? 7.465 -115.312 -45.688 1 86.44 432 SER A CA 1
ATOM 3128 C C . SER A 1 432 ? 6.785 -116.688 -45.938 1 86.44 432 SER A C 1
ATOM 3130 O O . SER A 1 432 ? 7.445 -117.688 -46.281 1 86.44 432 SER A O 1
ATOM 3132 N N . ASP A 1 433 ? 5.527 -116.75 -45.875 1 87.44 433 ASP A N 1
ATOM 3133 C CA . ASP A 1 433 ? 4.762 -117.938 -46.125 1 87.44 433 ASP A CA 1
ATOM 3134 C C . ASP A 1 433 ? 4.863 -118.375 -47.594 1 87.44 433 ASP A C 1
ATOM 3136 O O . ASP A 1 433 ? 4.969 -119.562 -47.906 1 87.44 433 ASP A O 1
ATOM 3140 N N . VAL A 1 434 ? 4.891 -117.312 -48.375 1 86.94 434 VAL A N 1
ATOM 3141 C CA . VAL A 1 434 ? 4.996 -117.625 -49.812 1 86.94 434 VAL A CA 1
ATOM 3142 C C . VAL A 1 434 ? 6.363 -118.188 -50.125 1 86.94 434 VAL A C 1
ATOM 3144 O O . VAL A 1 434 ? 6.465 -119.125 -50.938 1 86.94 434 VAL A O 1
ATOM 3147 N N . VAL A 1 435 ? 7.375 -117.75 -49.531 1 84.62 435 VAL A N 1
ATOM 3148 C CA . VAL A 1 435 ? 8.719 -118.25 -49.719 1 84.62 435 VAL A CA 1
ATOM 3149 C C . VAL A 1 435 ? 8.781 -119.75 -49.312 1 84.62 435 VAL A C 1
ATOM 3151 O O . VAL A 1 435 ? 9.359 -120.562 -50 1 84.62 435 VAL A O 1
ATOM 3154 N N . SER A 1 436 ? 8.109 -120.062 -48.281 1 87.62 436 SER A N 1
ATOM 3155 C CA . SER A 1 436 ? 8.07 -121.438 -47.812 1 87.62 436 SER A CA 1
ATOM 3156 C C . SER A 1 436 ? 7.332 -122.375 -48.812 1 87.62 436 SER A C 1
ATOM 3158 O O . SER A 1 436 ? 7.777 -123.438 -49.125 1 87.62 436 SER A O 1
ATOM 3160 N N . THR A 1 437 ? 6.293 -121.75 -49.281 1 84.38 437 THR A N 1
ATOM 3161 C CA . THR A 1 437 ? 5.512 -122.5 -50.25 1 84.38 437 THR A CA 1
ATOM 3162 C C . THR A 1 437 ? 6.332 -122.75 -51.531 1 84.38 437 THR A C 1
ATOM 3164 O O . THR A 1 437 ? 6.289 -123.812 -52.094 1 84.38 437 THR A O 1
ATOM 3167 N N . MET A 1 438 ? 7.117 -121.812 -51.906 1 85.06 438 MET A N 1
ATOM 3168 C CA . MET A 1 438 ? 7.977 -121.938 -53.062 1 85.06 438 MET A CA 1
ATOM 3169 C C . MET A 1 438 ? 9.055 -123 -52.844 1 85.06 438 MET A C 1
ATOM 3171 O O . MET A 1 438 ? 9.352 -123.812 -53.781 1 85.06 438 MET A O 1
ATOM 3175 N N . HIS A 1 439 ? 9.469 -123.188 -51.688 1 85.31 439 HIS A N 1
ATOM 3176 C CA . HIS A 1 439 ? 10.445 -124.25 -51.375 1 85.31 439 HIS A CA 1
ATOM 3177 C C . HIS A 1 439 ? 9.812 -125.625 -51.438 1 85.31 439 HIS A C 1
ATOM 3179 O O . HIS A 1 439 ? 10.445 -126.562 -51.875 1 85.31 439 HIS A O 1
ATOM 3185 N N . GLU A 1 440 ? 8.648 -125.688 -51.031 1 86.94 440 GLU A N 1
ATOM 3186 C CA . GLU A 1 440 ? 7.93 -126.938 -51.094 1 86.94 440 GLU A CA 1
ATOM 3187 C C . GLU A 1 440 ? 7.73 -127.375 -52.562 1 86.94 440 GLU A C 1
ATOM 3189 O O . GLU A 1 440 ? 7.906 -128.625 -52.875 1 86.94 440 GLU A O 1
ATOM 3194 N N . ILE A 1 441 ? 7.516 -126.375 -53.281 1 87.38 441 ILE A N 1
ATOM 3195 C CA . ILE A 1 441 ? 7.316 -126.688 -54.688 1 87.38 441 ILE A CA 1
ATOM 3196 C C . ILE A 1 441 ? 8.633 -127.125 -55.344 1 87.38 441 ILE A C 1
ATOM 3198 O O . ILE A 1 441 ? 8.664 -128 -56.125 1 87.38 441 ILE A O 1
ATOM 3202 N N . GLU A 1 442 ? 9.602 -126.438 -54.969 1 85.62 442 GLU A N 1
ATOM 3203 C CA . GLU A 1 442 ? 10.93 -126.812 -55.438 1 85.62 442 GLU A CA 1
ATOM 3204 C C . GLU A 1 442 ? 11.281 -128.25 -55.031 1 85.62 442 GLU A C 1
ATOM 3206 O O . GLU A 1 442 ? 11.797 -129 -55.844 1 85.62 442 GLU A O 1
ATOM 3211 N N . GLY A 1 443 ? 10.953 -128.625 -53.844 1 88.19 443 GLY A N 1
ATOM 3212 C CA . GLY A 1 443 ? 11.203 -130 -53.375 1 88.19 443 GLY A CA 1
ATOM 3213 C C . GLY A 1 443 ? 10.398 -131.125 -54.125 1 88.19 443 GLY A C 1
ATOM 3214 O O . GLY A 1 443 ? 10.93 -132.125 -54.531 1 88.19 443 GLY A O 1
ATOM 3215 N N . ALA A 1 444 ? 9.227 -130.75 -54.281 1 89.31 444 ALA A N 1
ATOM 3216 C CA . ALA A 1 444 ? 8.352 -131.625 -55 1 89.31 444 ALA A CA 1
ATOM 3217 C C . ALA A 1 444 ? 8.828 -131.75 -56.438 1 89.31 444 ALA A C 1
ATOM 3219 O O . ALA A 1 444 ? 8.836 -132.875 -56.969 1 89.31 444 ALA A O 1
ATOM 3220 N N . SER A 1 445 ? 9.242 -130.75 -57 1 89.81 445 SER A N 1
ATOM 3221 C CA . SER A 1 445 ? 9.742 -130.75 -58.375 1 89.81 445 SER A CA 1
ATOM 3222 C C . SER A 1 445 ? 11.016 -131.625 -58.469 1 89.81 445 SER A C 1
ATOM 3224 O O . SER A 1 445 ? 11.195 -132.375 -59.438 1 89.81 445 SER A O 1
ATOM 3226 N N . GLY A 1 446 ? 11.75 -131.5 -57.5 1 88.25 446 GLY A N 1
ATOM 3227 C CA . GLY A 1 446 ? 12.938 -132.375 -57.469 1 88.25 446 GLY A CA 1
ATOM 3228 C C . GLY A 1 446 ? 12.609 -133.875 -57.375 1 88.25 446 GLY A C 1
ATOM 3229 O O . GLY A 1 446 ? 13.211 -134.625 -58.094 1 88.25 446 GLY A O 1
ATOM 3230 N N . LYS A 1 447 ? 11.703 -134.25 -56.688 1 92.94 447 LYS A N 1
ATOM 3231 C CA . LYS A 1 447 ? 11.281 -135.625 -56.531 1 92.94 447 LYS A CA 1
ATOM 3232 C C . LYS A 1 447 ? 10.672 -136.125 -57.844 1 92.94 447 LYS A C 1
ATOM 3234 O O . LYS A 1 447 ? 10.914 -137.25 -58.219 1 92.94 447 LYS A O 1
ATOM 3239 N N . ILE A 1 448 ? 10.031 -135.25 -58.344 1 92.38 448 ILE A N 1
ATOM 3240 C CA . ILE A 1 448 ? 9.414 -135.625 -59.625 1 92.38 448 ILE A CA 1
ATOM 3241 C C . ILE A 1 448 ? 10.508 -135.875 -60.656 1 92.38 448 ILE A C 1
ATOM 3243 O O . ILE A 1 448 ? 10.43 -136.75 -61.406 1 92.38 448 ILE A O 1
ATOM 3247 N N . ALA A 1 449 ? 11.438 -135 -60.625 1 90.25 449 ALA A N 1
ATOM 3248 C CA . ALA A 1 449 ? 12.555 -135.25 -61.562 1 90.25 449 ALA A CA 1
ATOM 3249 C C . ALA A 1 449 ? 13.234 -136.5 -61.344 1 90.25 449 ALA A C 1
ATOM 3251 O O . ALA A 1 449 ? 13.578 -137.25 -62.312 1 90.25 449 ALA A O 1
ATOM 3252 N N . ASP A 1 450 ? 13.281 -137 -60.219 1 92.56 450 ASP A N 1
ATOM 3253 C CA . ASP A 1 450 ? 13.906 -138.25 -59.906 1 92.56 450 ASP A CA 1
ATOM 3254 C C . ASP A 1 450 ? 13.047 -139.375 -60.406 1 92.56 450 ASP A C 1
ATOM 3256 O O . ASP A 1 450 ? 13.562 -140.375 -61 1 92.56 450 ASP A O 1
ATOM 3260 N N . ILE A 1 451 ? 11.914 -139.25 -60.156 1 95.31 451 ILE A N 1
ATOM 3261 C CA . ILE A 1 451 ? 11.008 -140.375 -60.5 1 95.31 451 ILE A CA 1
ATOM 3262 C C . ILE A 1 451 ? 10.898 -140.5 -62 1 95.31 451 ILE A C 1
ATOM 3264 O O . ILE A 1 451 ? 10.82 -141.625 -62.562 1 95.31 451 ILE A O 1
ATOM 3268 N N . ILE A 1 452 ? 10.93 -139.375 -62.562 1 94.69 452 ILE A N 1
ATOM 3269 C CA . ILE A 1 452 ? 10.867 -139.375 -64 1 94.69 452 ILE A CA 1
ATOM 3270 C C . ILE A 1 452 ? 12.133 -140 -64.562 1 94.69 452 ILE A C 1
ATOM 3272 O O . ILE A 1 452 ? 12.086 -140.625 -65.625 1 94.69 452 ILE A O 1
ATOM 3276 N N . GLY A 1 453 ? 13.148 -140 -64 1 91.94 453 GLY A N 1
ATOM 3277 C CA . GLY A 1 453 ? 14.359 -140.625 -64.375 1 91.94 453 GLY A CA 1
ATOM 3278 C C . GLY A 1 453 ? 14.211 -142.25 -64.312 1 91.94 453 GLY A C 1
ATOM 3279 O O . GLY A 1 453 ? 14.672 -142.875 -65.188 1 91.94 453 GLY A O 1
ATOM 3280 N N . VAL A 1 454 ? 13.547 -142.625 -63.406 1 93.38 454 VAL A N 1
ATOM 3281 C CA . VAL A 1 454 ? 13.281 -144 -63.219 1 93.38 454 VAL A CA 1
ATOM 3282 C C . VAL A 1 454 ? 12.359 -144.5 -64.312 1 93.38 454 VAL A C 1
ATOM 3284 O O . VAL A 1 454 ? 12.602 -145.625 -64.938 1 93.38 454 VAL A O 1
ATOM 3287 N N . ILE A 1 455 ? 11.484 -143.625 -64.625 1 94.06 455 ILE A N 1
ATOM 3288 C CA . ILE A 1 455 ? 10.539 -144 -65.625 1 94.06 455 ILE A CA 1
ATOM 3289 C C . ILE A 1 455 ? 11.258 -144.125 -67 1 94.06 455 ILE A C 1
ATOM 3291 O O . ILE A 1 455 ? 11.023 -145 -67.812 1 94.06 455 ILE A O 1
ATOM 3295 N N . ASP A 1 456 ? 12.016 -143.25 -67.188 1 92.94 456 ASP A N 1
ATOM 3296 C CA . ASP A 1 456 ? 12.82 -143.25 -68.438 1 92.94 456 ASP A CA 1
ATOM 3297 C C . ASP A 1 456 ? 13.711 -144.5 -68.5 1 92.94 456 ASP A C 1
ATOM 3299 O O . ASP A 1 456 ? 13.844 -145.125 -69.562 1 92.94 456 ASP A O 1
ATOM 3303 N N . GLY A 1 457 ? 14.227 -144.875 -67.5 1 93.12 457 GLY A N 1
ATOM 3304 C CA . GLY A 1 457 ? 15.008 -146.125 -67.375 1 93.12 457 GLY A CA 1
ATOM 3305 C C . GLY A 1 457 ? 14.188 -147.375 -67.625 1 93.12 457 GLY A C 1
ATOM 3306 O O . GLY A 1 457 ? 14.641 -148.25 -68.312 1 93.12 457 GLY A O 1
ATOM 3307 N N . ILE A 1 458 ? 13.141 -147.25 -67.062 1 93.56 458 ILE A N 1
ATOM 3308 C CA . ILE A 1 458 ? 12.227 -148.375 -67.25 1 93.56 458 ILE A CA 1
ATOM 3309 C C . ILE A 1 458 ? 11.82 -148.5 -68.75 1 93.56 458 ILE A C 1
ATOM 3311 O O . ILE A 1 458 ? 11.781 -149.625 -69.25 1 93.56 458 ILE A O 1
ATOM 3315 N N . ALA A 1 459 ? 11.547 -147.375 -69.25 1 94.94 459 ALA A N 1
ATOM 3316 C CA . ALA A 1 459 ? 11.18 -147.375 -70.688 1 94.94 459 ALA A CA 1
ATOM 3317 C C . ALA A 1 459 ? 12.328 -147.875 -71.562 1 94.94 459 ALA A C 1
ATOM 3319 O O . ALA A 1 459 ? 12.109 -148.625 -72.5 1 94.94 459 ALA A O 1
ATOM 3320 N N . PHE A 1 460 ? 13.43 -147.625 -71.25 1 92 460 PHE A N 1
ATOM 3321 C CA . PHE A 1 460 ? 14.609 -148.125 -71.938 1 92 460 PHE A CA 1
ATOM 3322 C C . PHE A 1 460 ? 14.797 -149.625 -71.812 1 92 460 PHE A C 1
ATOM 3324 O O . PHE A 1 460 ? 15.031 -150.375 -72.75 1 92 460 PHE A O 1
ATOM 3331 N N . GLN A 1 461 ? 14.672 -150.125 -70.688 1 94.12 461 GLN A N 1
ATOM 3332 C CA . GLN A 1 461 ? 14.828 -151.5 -70.375 1 94.12 461 GLN A CA 1
ATOM 3333 C C . GLN A 1 461 ? 13.734 -152.25 -71.062 1 94.12 461 GLN A C 1
ATOM 3335 O O . GLN A 1 461 ? 14.008 -153.375 -71.625 1 94.12 461 GLN A O 1
ATOM 3340 N N . THR A 1 462 ? 12.633 -151.625 -71 1 92.19 462 THR A N 1
ATOM 3341 C CA . THR A 1 462 ? 11.516 -152.25 -71.625 1 92.19 462 THR A CA 1
ATOM 3342 C C . THR A 1 462 ? 11.734 -152.375 -73.125 1 92.19 462 THR A C 1
ATOM 3344 O O . THR A 1 462 ? 11.422 -153.375 -73.812 1 92.19 462 THR A O 1
ATOM 3347 N N . ASN A 1 463 ? 12.219 -151.375 -73.688 1 92.19 463 ASN A N 1
ATOM 3348 C CA . ASN A 1 463 ? 12.539 -151.25 -75.062 1 92.19 463 ASN A CA 1
ATOM 3349 C C . ASN A 1 463 ? 13.586 -152.375 -75.438 1 92.19 463 ASN A C 1
ATOM 3351 O O . ASN A 1 463 ? 13.469 -153 -76.5 1 92.19 463 ASN A O 1
ATOM 3355 N N . ILE A 1 464 ? 14.461 -152.625 -74.75 1 92.06 464 ILE A N 1
ATOM 3356 C CA . ILE A 1 464 ? 15.531 -153.625 -75 1 92.06 464 ILE A CA 1
ATOM 3357 C C . ILE A 1 464 ? 14.977 -155 -74.938 1 92.06 464 ILE A C 1
ATOM 3359 O O . ILE A 1 464 ? 15.305 -155.875 -75.75 1 92.06 464 ILE A O 1
ATOM 3363 N N . LEU A 1 465 ? 14.227 -155.125 -73.938 1 90.75 465 LEU A N 1
ATOM 3364 C CA . LEU A 1 465 ? 13.617 -156.5 -73.75 1 90.75 465 LEU A CA 1
ATOM 3365 C C . LEU A 1 465 ? 12.703 -156.75 -74.938 1 90.75 465 LEU A C 1
ATOM 3367 O O . LEU A 1 465 ? 12.68 -157.875 -75.375 1 90.75 465 LEU A O 1
ATOM 3371 N N . ALA A 1 466 ? 12.094 -155.75 -75.375 1 90.12 466 ALA A N 1
ATOM 3372 C CA . ALA A 1 466 ? 11.203 -156 -76.5 1 90.12 466 ALA A CA 1
ATOM 3373 C C . ALA A 1 466 ? 12 -156.25 -77.812 1 90.12 466 ALA A C 1
ATOM 3375 O O . ALA A 1 466 ? 11.602 -157 -78.625 1 90.12 466 ALA A O 1
ATOM 3376 N N . LEU A 1 467 ? 13.109 -155.75 -77.938 1 89.38 467 LEU A N 1
ATOM 3377 C CA . LEU A 1 467 ? 13.984 -156 -79.062 1 89.38 467 LEU A CA 1
ATOM 3378 C C . LEU A 1 467 ? 14.555 -157.375 -79.062 1 89.38 467 LEU A C 1
ATOM 3380 O O . LEU A 1 467 ? 14.586 -158 -80.062 1 89.38 467 LEU A O 1
ATOM 3384 N N . ASN A 1 468 ? 14.891 -157.875 -78.062 1 88 468 ASN A N 1
ATOM 3385 C CA . ASN A 1 468 ? 15.422 -159.125 -77.875 1 88 468 ASN A CA 1
ATOM 3386 C C . ASN A 1 468 ? 14.352 -160.25 -78.188 1 88 468 ASN A C 1
ATOM 3388 O O . ASN A 1 468 ? 14.625 -161.25 -78.812 1 88 468 ASN A O 1
ATOM 3392 N N . ALA A 1 469 ? 13.219 -159.75 -77.688 1 84.94 469 ALA A N 1
ATOM 3393 C CA . ALA A 1 469 ? 12.094 -160.625 -77.875 1 84.94 469 ALA A CA 1
ATOM 3394 C C . ALA A 1 469 ? 11.727 -160.75 -79.375 1 84.94 469 ALA A C 1
ATOM 3396 O O . ALA A 1 469 ? 11.352 -161.75 -79.875 1 84.94 469 ALA A O 1
ATOM 3397 N N . ALA A 1 470 ? 11.914 -159.75 -80.062 1 87.06 470 ALA A N 1
ATOM 3398 C CA . ALA A 1 470 ? 11.656 -159.625 -81.5 1 87.06 470 ALA A CA 1
ATOM 3399 C C . ALA A 1 470 ? 12.688 -160.5 -82.25 1 87.06 470 ALA A C 1
ATOM 3401 O O . ALA A 1 470 ? 12.352 -161.125 -83.25 1 87.06 470 ALA A O 1
ATOM 3402 N N . VAL A 1 471 ? 13.805 -160.625 -81.875 1 85.06 471 VAL A N 1
ATOM 3403 C CA . VAL A 1 471 ? 14.867 -161.375 -82.562 1 85.06 471 VAL A CA 1
ATOM 3404 C C . VAL A 1 471 ? 14.656 -162.75 -82.312 1 85.06 471 VAL A C 1
ATOM 3406 O O . VAL A 1 471 ? 14.797 -163.625 -83.25 1 85.06 471 VAL A O 1
ATOM 3409 N N . GLU A 1 472 ? 14.352 -163.125 -81.188 1 80.31 472 GLU A N 1
ATOM 3410 C CA . GLU A 1 472 ? 14.125 -164.5 -80.875 1 80.31 472 GLU A CA 1
ATOM 3411 C C . GLU A 1 472 ? 12.898 -165 -81.625 1 80.31 472 GLU A C 1
ATOM 3413 O O . GLU A 1 472 ? 12.883 -166.125 -82 1 80.31 472 GLU A O 1
ATOM 3418 N N . ALA A 1 473 ? 11.891 -164.125 -81.688 1 84.12 473 ALA A N 1
ATOM 3419 C CA . ALA A 1 473 ? 10.688 -164.5 -82.438 1 84.12 473 ALA A CA 1
ATOM 3420 C C . ALA A 1 473 ? 10.992 -164.75 -83.938 1 84.12 473 ALA A C 1
ATOM 3422 O O . ALA A 1 473 ? 10.422 -165.625 -84.562 1 84.12 473 ALA A O 1
ATOM 3423 N N . ALA A 1 474 ? 11.836 -164.125 -84.438 1 82.25 474 ALA A N 1
ATOM 3424 C CA . ALA A 1 474 ? 12.25 -164.25 -85.875 1 82.25 474 ALA A CA 1
ATOM 3425 C C . ALA A 1 474 ? 13.031 -165.625 -86.062 1 82.25 474 ALA A C 1
ATOM 3427 O O . ALA A 1 474 ? 12.891 -166.25 -87.062 1 82.25 474 ALA A O 1
ATOM 3428 N N . ARG A 1 475 ? 13.719 -166 -85.188 1 80.25 475 ARG A N 1
ATOM 3429 C CA . ARG A 1 475 ? 14.555 -167.25 -85.25 1 80.25 475 ARG A CA 1
ATOM 3430 C C . ARG A 1 475 ? 13.711 -168.5 -85.188 1 80.25 475 ARG A C 1
ATOM 3432 O O . ARG A 1 475 ? 14.094 -169.5 -85.688 1 80.25 475 ARG A O 1
ATOM 3439 N N . ALA A 1 476 ? 12.617 -168.25 -84.5 1 80.5 476 ALA A N 1
ATOM 3440 C CA . ALA A 1 476 ? 11.734 -169.375 -84.312 1 80.5 476 ALA A CA 1
ATOM 3441 C C . ALA A 1 476 ? 10.867 -169.625 -85.5 1 80.5 476 ALA A C 1
ATOM 3443 O O . ALA A 1 476 ? 10.07 -170.625 -85.562 1 80.5 476 ALA A O 1
ATOM 3444 N N . GLY A 1 477 ? 10.914 -168.875 -86.625 1 78.25 477 GLY A N 1
ATOM 3445 C CA . GLY A 1 477 ? 10.281 -169 -87.938 1 78.25 477 GLY A CA 1
ATOM 3446 C C . GLY A 1 477 ? 8.781 -168.875 -87.875 1 78.25 477 GLY A C 1
ATOM 3447 O O . GLY A 1 477 ? 8.289 -167.875 -87.438 1 78.25 477 GLY A O 1
ATOM 3448 N N . GLU A 1 478 ? 7.957 -170 -88.25 1 76 478 GLU A N 1
ATOM 3449 C CA . GLU A 1 478 ? 6.504 -169.875 -88.375 1 76 478 GLU A CA 1
ATOM 3450 C C . GLU A 1 478 ? 5.809 -169.875 -87.062 1 76 478 GLU A C 1
ATOM 3452 O O . GLU A 1 478 ? 4.711 -169.375 -86.875 1 76 478 GLU A O 1
ATOM 3457 N N . GLU A 1 479 ? 6.465 -170.375 -86.062 1 74.31 479 GLU A N 1
ATOM 3458 C CA . GLU A 1 479 ? 5.887 -170.625 -84.75 1 74.31 479 GLU A CA 1
ATOM 3459 C C . GLU A 1 479 ? 6.047 -169.25 -83.938 1 74.31 479 GLU A C 1
ATOM 3461 O O . GLU A 1 479 ? 5.367 -169.125 -82.938 1 74.31 479 GLU A O 1
ATOM 3466 N N . GLY A 1 480 ? 6.773 -168.375 -84.5 1 77.81 480 GLY A N 1
ATOM 3467 C CA . GLY A 1 480 ? 7.082 -167.125 -83.75 1 77.81 480 GLY A CA 1
ATOM 3468 C C . GLY A 1 480 ? 6.363 -165.875 -84.312 1 77.81 480 GLY A C 1
ATOM 3469 O O . GLY A 1 480 ? 6.559 -164.875 -83.75 1 77.81 480 GLY A O 1
ATOM 3470 N N . ARG A 1 481 ? 5.594 -166.125 -85.188 1 84.38 481 ARG A N 1
ATOM 3471 C CA . ARG A 1 481 ? 4.953 -165 -85.812 1 84.38 481 ARG A CA 1
ATOM 3472 C C . ARG A 1 481 ? 4.078 -164.125 -84.812 1 84.38 481 ARG A C 1
ATOM 3474 O O . ARG A 1 481 ? 4.07 -163 -84.812 1 84.38 481 ARG A O 1
ATOM 3481 N N . GLY A 1 482 ? 3.422 -164.75 -84 1 81.25 482 GLY A N 1
ATOM 3482 C CA . GLY A 1 482 ? 2.572 -164.125 -83 1 81.25 482 GLY A CA 1
ATOM 3483 C C . GLY A 1 482 ? 3.355 -163.375 -81.938 1 81.25 482 GLY A C 1
ATOM 3484 O O . GLY A 1 482 ? 2.982 -162.25 -81.562 1 81.25 482 GLY A O 1
ATOM 3485 N N . PHE A 1 483 ? 4.535 -163.875 -81.562 1 82.69 483 PHE A N 1
ATOM 3486 C CA . PHE A 1 483 ? 5.391 -163.25 -80.562 1 82.69 483 PHE A CA 1
ATOM 3487 C C . PHE A 1 483 ? 6.105 -162 -81.125 1 82.69 483 PHE A C 1
ATOM 3489 O O . PHE A 1 483 ? 6.352 -161 -80.438 1 82.69 483 PHE A O 1
ATOM 3496 N N . ALA A 1 484 ? 6.312 -162.125 -82.438 1 85.75 484 ALA A N 1
ATOM 3497 C CA . ALA A 1 484 ? 6.957 -161 -83.062 1 85.75 484 ALA A CA 1
ATOM 3498 C C . ALA A 1 484 ? 6.047 -159.75 -83.125 1 85.75 484 ALA A C 1
ATOM 3500 O O . ALA A 1 484 ? 6.516 -158.625 -82.938 1 85.75 484 ALA A O 1
ATOM 3501 N N . VAL A 1 485 ? 4.758 -160 -83.125 1 87.81 485 VAL A N 1
ATOM 3502 C CA . VAL A 1 485 ? 3.783 -158.875 -83.125 1 87.81 485 VAL A CA 1
ATOM 3503 C C . VAL A 1 485 ? 3.68 -158.25 -81.688 1 87.81 485 VAL A C 1
ATOM 3505 O O . VAL A 1 485 ? 3.684 -157 -81.562 1 87.81 485 VAL A O 1
ATOM 3508 N N . VAL A 1 486 ? 3.766 -159.125 -80.812 1 88.25 486 VAL A N 1
ATOM 3509 C CA . VAL A 1 486 ? 3.686 -158.625 -79.375 1 88.25 486 VAL A CA 1
ATOM 3510 C C . VAL A 1 486 ? 4.957 -157.875 -79.062 1 88.25 486 VAL A C 1
ATOM 3512 O O . VAL A 1 486 ? 4.895 -156.75 -78.438 1 88.25 486 VAL A O 1
ATOM 3515 N N . ALA A 1 487 ? 6.066 -158.375 -79.438 1 86.56 487 ALA A N 1
ATOM 3516 C CA . ALA A 1 487 ? 7.34 -157.625 -79.188 1 86.56 487 ALA A CA 1
ATOM 3517 C C . ALA A 1 487 ? 7.41 -156.25 -79.875 1 86.56 487 ALA A C 1
ATOM 3519 O O . ALA A 1 487 ? 7.922 -155.375 -79.25 1 86.56 487 ALA A O 1
ATOM 3520 N N . GLY A 1 488 ? 6.82 -156.125 -81 1 87.94 488 GLY A N 1
ATOM 3521 C CA . GLY A 1 488 ? 6.777 -154.875 -81.75 1 87.94 488 GLY A CA 1
ATOM 3522 C C . GLY A 1 488 ? 5.891 -153.875 -81.062 1 87.94 488 GLY A C 1
ATOM 3523 O O . GLY A 1 488 ? 6.238 -152.75 -81 1 87.94 488 GLY A O 1
ATOM 3524 N N . GLU A 1 489 ? 4.863 -154.375 -80.5 1 92.19 489 GLU A N 1
ATOM 3525 C CA . GLU A 1 489 ? 3.941 -153.5 -79.875 1 92.19 489 GLU A CA 1
ATOM 3526 C C . GLU A 1 489 ? 4.52 -153 -78.5 1 92.19 489 GLU A C 1
ATOM 3528 O O . GLU A 1 489 ? 4.398 -151.875 -78.188 1 92.19 489 GLU A O 1
ATOM 3533 N N . VAL A 1 490 ? 5.141 -153.875 -77.75 1 92 490 VAL A N 1
ATOM 3534 C CA . VAL A 1 490 ? 5.766 -153.5 -76.5 1 92 490 VAL A CA 1
ATOM 3535 C C . VAL A 1 490 ? 6.914 -152.5 -76.75 1 92 490 VAL A C 1
ATOM 3537 O O . VAL A 1 490 ? 7.117 -151.5 -76 1 92 490 VAL A O 1
ATOM 3540 N N . ARG A 1 491 ? 7.566 -152.75 -77.875 1 93.44 491 ARG A N 1
ATOM 3541 C CA . ARG A 1 491 ? 8.648 -151.875 -78.188 1 93.44 491 ARG A CA 1
ATOM 3542 C C . ARG A 1 491 ? 8.102 -150.375 -78.5 1 93.44 491 ARG A C 1
ATOM 3544 O O . ARG A 1 491 ? 8.656 -149.375 -78.062 1 93.44 491 ARG A O 1
ATOM 3551 N N . SER A 1 492 ? 7.016 -150.375 -79.125 1 93.38 492 SER A N 1
ATOM 3552 C CA . SER A 1 492 ? 6.391 -149.125 -79.5 1 93.38 492 SER A CA 1
ATOM 3553 C C . SER A 1 492 ? 5.879 -148.375 -78.25 1 93.38 492 SER A C 1
ATOM 3555 O O . SER A 1 492 ? 6.039 -147.125 -78.125 1 93.38 492 SER A O 1
ATOM 3557 N N . LEU A 1 493 ? 5.441 -149 -77.312 1 93.69 493 LEU A N 1
ATOM 3558 C CA . LEU A 1 493 ? 4.938 -148.5 -76.062 1 93.69 493 LEU A CA 1
ATOM 3559 C C . LEU A 1 493 ? 6.086 -148 -75.188 1 93.69 493 LEU A C 1
ATOM 3561 O O . LEU A 1 493 ? 5.973 -146.875 -74.562 1 93.69 493 LEU A O 1
ATOM 3565 N N . ALA A 1 494 ? 7.113 -148.625 -75.188 1 93.81 494 ALA A N 1
ATOM 3566 C CA . ALA A 1 494 ? 8.297 -148.25 -74.438 1 93.81 494 ALA A CA 1
ATOM 3567 C C . ALA A 1 494 ? 8.867 -147 -75 1 93.81 494 ALA A C 1
ATOM 3569 O O . ALA A 1 494 ? 9.273 -146.125 -74.25 1 93.81 494 ALA A O 1
ATOM 3570 N N . GLN A 1 495 ? 8.781 -146.875 -76.312 1 93.25 495 GLN A N 1
ATOM 3571 C CA . GLN A 1 495 ? 9.273 -145.625 -77 1 93.25 495 GLN A CA 1
ATOM 3572 C C . GLN A 1 495 ? 8.367 -144.5 -76.688 1 93.25 495 GLN A C 1
ATOM 3574 O O . GLN A 1 495 ? 8.844 -143.375 -76.438 1 93.25 495 GLN A O 1
ATOM 3579 N N . ARG A 1 496 ? 7.23 -144.75 -76.562 1 93.31 496 ARG A N 1
ATOM 3580 C CA . ARG A 1 496 ? 6.285 -143.75 -76.25 1 93.31 496 ARG A CA 1
ATOM 3581 C C . ARG A 1 496 ? 6.43 -143.25 -74.75 1 93.31 496 ARG A C 1
ATOM 3583 O O . ARG A 1 496 ? 6.305 -142.125 -74.438 1 93.31 496 ARG A O 1
ATOM 3590 N N . SER A 1 497 ? 6.672 -144.125 -73.938 1 94 497 SER A N 1
ATOM 3591 C CA . SER A 1 497 ? 6.883 -143.75 -72.562 1 94 497 SER A CA 1
ATOM 3592 C C . SER A 1 497 ? 8.164 -143 -72.312 1 94 497 SER A C 1
ATOM 3594 O O . SER A 1 497 ? 8.195 -142 -71.5 1 94 497 SER A O 1
ATOM 3596 N N . ALA A 1 498 ? 9.109 -143.375 -73.062 1 93.06 498 ALA A N 1
ATOM 3597 C CA . ALA A 1 498 ? 10.375 -142.625 -73 1 93.06 498 ALA A CA 1
ATOM 3598 C C . ALA A 1 498 ? 10.203 -141.25 -73.5 1 93.06 498 ALA A C 1
ATOM 3600 O O . ALA A 1 498 ? 10.773 -140.25 -72.875 1 93.06 498 ALA A O 1
ATOM 3601 N N . GLN A 1 499 ? 9.398 -141.125 -74.5 1 94.62 499 GLN A N 1
ATOM 3602 C CA . GLN A 1 499 ? 9.148 -139.75 -75 1 94.62 499 GLN A CA 1
ATOM 3603 C C . GLN A 1 499 ? 8.336 -139 -74.062 1 94.62 499 GLN A C 1
ATOM 3605 O O . GLN A 1 499 ? 8.609 -137.75 -73.812 1 94.62 499 GLN A O 1
ATOM 3610 N N . ALA A 1 500 ? 7.52 -139.5 -73.375 1 93.69 500 ALA A N 1
ATOM 3611 C CA . ALA A 1 500 ? 6.715 -138.75 -72.375 1 93.69 500 ALA A CA 1
ATOM 3612 C C . ALA A 1 500 ? 7.57 -138.375 -71.188 1 93.69 500 ALA A C 1
ATOM 3614 O O . ALA A 1 500 ? 7.438 -137.25 -70.625 1 93.69 500 ALA A O 1
ATOM 3615 N N . ALA A 1 501 ? 8.398 -139.125 -70.75 1 92.62 501 ALA A N 1
ATOM 3616 C CA . ALA A 1 501 ? 9.305 -138.875 -69.688 1 92.62 501 ALA A CA 1
ATOM 3617 C C . ALA A 1 501 ? 10.203 -137.75 -70 1 92.62 501 ALA A C 1
ATOM 3619 O O . ALA A 1 501 ? 10.453 -136.875 -69.125 1 92.62 501 ALA A O 1
ATOM 3620 N N . LYS A 1 502 ? 10.57 -137.75 -71.25 1 94 502 LYS A N 1
ATOM 3621 C CA . LYS A 1 502 ? 11.422 -136.625 -71.688 1 94 502 LYS A CA 1
ATOM 3622 C C . LYS A 1 502 ? 10.656 -135.375 -71.688 1 94 502 LYS A C 1
ATOM 3624 O O . LYS A 1 502 ? 11.203 -134.25 -71.312 1 94 502 LYS A O 1
ATOM 3629 N N . GLU A 1 503 ? 9.484 -135.375 -71.938 1 94.06 503 GLU A N 1
ATOM 3630 C CA . GLU A 1 503 ? 8.656 -134.25 -71.938 1 94.06 503 GLU A CA 1
ATOM 3631 C C . GLU A 1 503 ? 8.406 -133.75 -70.5 1 94.06 503 GLU A C 1
ATOM 3633 O O . GLU A 1 503 ? 8.461 -132.5 -70.25 1 94.06 503 GLU A O 1
ATOM 3638 N N . ILE A 1 504 ? 8.227 -134.5 -69.625 1 94 504 ILE A N 1
ATOM 3639 C CA . ILE A 1 504 ? 7.988 -134.125 -68.25 1 94 504 ILE A CA 1
ATOM 3640 C C . ILE A 1 504 ? 9.258 -133.5 -67.625 1 94 504 ILE A C 1
ATOM 3642 O O . ILE A 1 504 ? 9.195 -132.5 -66.875 1 94 504 ILE A O 1
ATOM 3646 N N . LYS A 1 505 ? 10.312 -134.25 -68 1 92.12 505 LYS A N 1
ATOM 3647 C CA . LYS A 1 505 ? 11.578 -133.75 -67.5 1 92.12 505 LYS A CA 1
ATOM 3648 C C . LYS A 1 505 ? 11.789 -132.25 -67.875 1 92.12 505 LYS A C 1
ATOM 3650 O O . LYS A 1 505 ? 12.234 -131.5 -67.062 1 92.12 505 LYS A O 1
ATOM 3655 N N . ALA A 1 506 ? 11.367 -131.875 -69.125 1 93.19 506 ALA A N 1
ATOM 3656 C CA . ALA A 1 506 ? 11.508 -130.5 -69.562 1 93.19 506 ALA A CA 1
ATOM 3657 C C . ALA A 1 506 ? 10.578 -129.625 -68.812 1 93.19 506 ALA A C 1
ATOM 3659 O O . ALA A 1 506 ? 10.969 -128.5 -68.438 1 93.19 506 ALA A O 1
ATOM 3660 N N . LEU A 1 507 ? 9.516 -130 -68.438 1 91.12 507 LEU A N 1
ATOM 3661 C CA . LEU A 1 507 ? 8.531 -129.125 -67.75 1 91.12 507 LEU A CA 1
ATOM 3662 C C . LEU A 1 507 ? 8.945 -129 -66.312 1 91.12 507 LEU A C 1
ATOM 3664 O O . LEU A 1 507 ? 8.766 -127.875 -65.75 1 91.12 507 LEU A O 1
ATOM 3668 N N . ILE A 1 508 ? 9.523 -130 -65.75 1 90.88 508 ILE A N 1
ATOM 3669 C CA . ILE A 1 508 ? 9.969 -129.875 -64.375 1 90.88 508 ILE A CA 1
ATOM 3670 C C . ILE A 1 508 ? 11.141 -129 -64.25 1 90.88 508 ILE A C 1
ATOM 3672 O O . ILE A 1 508 ? 11.203 -128.125 -63.312 1 90.88 508 ILE A O 1
ATOM 3676 N N . ASP A 1 509 ? 11.969 -129.125 -65.25 1 89.38 509 ASP A N 1
ATOM 3677 C CA . ASP A 1 509 ? 13.102 -128.125 -65.312 1 89.38 509 ASP A CA 1
ATOM 3678 C C . ASP A 1 509 ? 12.633 -126.75 -65.375 1 89.38 509 ASP A C 1
ATOM 3680 O O . ASP A 1 509 ? 13.156 -125.812 -64.688 1 89.38 509 ASP A O 1
ATOM 3684 N N . SER A 1 510 ? 11.625 -126.562 -66.125 1 87.12 510 SER A N 1
ATOM 3685 C CA . SER A 1 510 ? 11.062 -125.25 -66.312 1 87.12 510 SER A CA 1
ATOM 3686 C C . SER A 1 510 ? 10.352 -124.75 -65 1 87.12 510 SER A C 1
ATOM 3688 O O . SER A 1 510 ? 10.461 -123.625 -64.625 1 87.12 510 SER A O 1
ATOM 3690 N N . SER A 1 511 ? 9.766 -125.625 -64.312 1 85.81 511 SER A N 1
ATOM 3691 C CA . SER A 1 511 ? 9.055 -125.312 -63.094 1 85.81 511 SER A CA 1
ATOM 3692 C C . SER A 1 511 ? 10.031 -124.938 -61.969 1 85.81 511 SER A C 1
ATOM 3694 O O . SER A 1 511 ? 9.805 -124 -61.219 1 85.81 511 SER A O 1
ATOM 3696 N N . VAL A 1 512 ? 11.047 -125.75 -61.969 1 85.31 512 VAL A N 1
ATOM 3697 C CA . VAL A 1 512 ? 12.062 -125.5 -60.938 1 85.31 512 VAL A CA 1
ATOM 3698 C C . VAL A 1 512 ? 12.68 -124.125 -61.156 1 85.31 512 VAL A C 1
ATOM 3700 O O . VAL A 1 512 ? 12.922 -123.375 -60.188 1 85.31 512 VAL A O 1
ATOM 3703 N N . THR A 1 513 ? 12.812 -123.75 -62.406 1 87.94 513 THR A N 1
ATOM 3704 C CA . THR A 1 513 ? 13.375 -122.438 -62.719 1 87.94 513 THR A CA 1
ATOM 3705 C C . THR A 1 513 ? 12.398 -121.312 -62.344 1 87.94 513 THR A C 1
ATOM 3707 O O . THR A 1 513 ? 12.797 -120.312 -61.781 1 87.94 513 THR A O 1
ATOM 3710 N N . SER A 1 514 ? 11.188 -121.562 -62.531 1 83.44 514 SER A N 1
ATOM 3711 C CA . SER A 1 514 ? 10.164 -120.562 -62.219 1 83.44 514 SER A CA 1
ATOM 3712 C C . SER A 1 514 ? 10.016 -120.375 -60.719 1 83.44 514 SER A C 1
ATOM 3714 O O . SER A 1 514 ? 9.867 -119.25 -60.219 1 83.44 514 SER A O 1
ATOM 3716 N N . VAL A 1 515 ? 10.117 -121.375 -59.938 1 84.06 515 VAL A N 1
ATOM 3717 C CA . VAL A 1 515 ? 10.008 -121.312 -58.5 1 84.06 515 VAL A CA 1
ATOM 3718 C C . VAL A 1 515 ? 11.195 -120.562 -57.906 1 84.06 515 VAL A C 1
ATOM 3720 O O . VAL A 1 515 ? 11.023 -119.75 -57 1 84.06 515 VAL A O 1
ATOM 3723 N N . SER A 1 516 ? 12.297 -120.938 -58.562 1 86.19 516 SER A N 1
ATOM 3724 C CA . SER A 1 516 ? 13.5 -120.25 -58.062 1 86.19 516 SER A CA 1
ATOM 3725 C C . SER A 1 516 ? 13.43 -118.75 -58.281 1 86.19 516 SER A C 1
ATOM 3727 O O . SER A 1 516 ? 13.742 -117.938 -57.406 1 86.19 516 SER A O 1
ATOM 3729 N N . THR A 1 517 ? 12.898 -118.375 -59.406 1 85.12 517 THR A N 1
ATOM 3730 C CA . THR A 1 517 ? 12.758 -116.938 -59.75 1 85.12 517 THR A CA 1
ATOM 3731 C C . THR A 1 517 ? 11.68 -116.312 -58.875 1 85.12 517 THR A C 1
ATOM 3733 O O . THR A 1 517 ? 11.875 -115.188 -58.344 1 85.12 517 THR A O 1
ATOM 3736 N N . GLY A 1 518 ? 10.695 -116.938 -58.625 1 80.06 518 GLY A N 1
ATOM 3737 C CA . GLY A 1 518 ? 9.625 -116.438 -57.781 1 80.06 518 GLY A CA 1
ATOM 3738 C C . GLY A 1 518 ? 10.047 -116.25 -56.312 1 80.06 518 GLY A C 1
ATOM 3739 O O . GLY A 1 518 ? 9.719 -115.25 -55.688 1 80.06 518 GLY A O 1
ATOM 3740 N N . ALA A 1 519 ? 10.75 -117.25 -55.906 1 82.38 519 ALA A N 1
ATOM 3741 C CA . ALA A 1 519 ? 11.227 -117.188 -54.531 1 82.38 519 ALA A CA 1
ATOM 3742 C C . ALA A 1 519 ? 12.109 -116 -54.281 1 82.38 519 ALA A C 1
ATOM 3744 O O . ALA A 1 519 ? 12 -115.312 -53.281 1 82.38 519 ALA A O 1
ATOM 3745 N N . THR A 1 520 ? 12.883 -115.688 -55.312 1 87.38 520 THR A N 1
ATOM 3746 C CA . THR A 1 520 ? 13.766 -114.5 -55.219 1 87.38 520 THR A CA 1
ATOM 3747 C C . THR A 1 520 ? 12.953 -113.25 -55.219 1 87.38 520 THR A C 1
ATOM 3749 O O . THR A 1 520 ? 13.234 -112.312 -54.438 1 87.38 520 THR A O 1
ATOM 3752 N N . LEU A 1 521 ? 11.945 -113.188 -55.938 1 83.88 521 LEU A N 1
ATOM 3753 C CA . LEU A 1 521 ? 11.102 -112 -56.031 1 83.88 521 LEU A CA 1
ATOM 3754 C C . LEU A 1 521 ? 10.312 -111.812 -54.75 1 83.88 521 LEU A C 1
ATOM 3756 O O . LEU A 1 521 ? 10.188 -110.688 -54.25 1 83.88 521 LEU A O 1
ATOM 3760 N N . VAL A 1 522 ? 9.883 -112.75 -54.156 1 82.81 522 VAL A N 1
ATOM 3761 C CA . VAL A 1 522 ? 9.117 -112.688 -52.938 1 82.81 522 VAL A CA 1
ATOM 3762 C C . VAL A 1 522 ? 10.023 -112.25 -51.781 1 82.81 522 VAL A C 1
ATOM 3764 O O . VAL A 1 522 ? 9.609 -111.5 -50.906 1 82.81 522 VAL A O 1
ATOM 3767 N N . GLN A 1 523 ? 11.203 -112.812 -51.875 1 83.31 523 GLN A N 1
ATOM 3768 C CA . GLN A 1 523 ? 12.156 -112.375 -50.875 1 83.31 523 GLN A CA 1
ATOM 3769 C C . GLN A 1 523 ? 12.43 -110.875 -50.969 1 83.31 523 GLN A C 1
ATOM 3771 O O . GLN A 1 523 ? 12.539 -110.188 -49.938 1 83.31 523 GLN A O 1
ATOM 3776 N N . GLN A 1 524 ? 12.445 -110.375 -52.125 1 83.69 524 GLN A N 1
ATOM 3777 C CA . GLN A 1 524 ? 12.633 -108.938 -52.344 1 83.69 524 GLN A CA 1
ATOM 3778 C C . GLN A 1 524 ? 11.422 -108.125 -51.844 1 83.69 524 GLN A C 1
ATOM 3780 O O . GLN A 1 524 ? 11.578 -107.062 -51.25 1 83.69 524 GLN A O 1
ATOM 3785 N N . ALA A 1 525 ? 10.266 -108.625 -51.969 1 81.19 525 ALA A N 1
ATOM 3786 C CA . ALA A 1 525 ? 9.055 -108 -51.469 1 81.19 525 ALA A CA 1
ATOM 3787 C C . ALA A 1 525 ? 9.039 -107.938 -49.938 1 81.19 525 ALA A C 1
ATOM 3789 O O . ALA A 1 525 ? 8.625 -106.938 -49.344 1 81.19 525 ALA A O 1
ATOM 3790 N N . GLY A 1 526 ? 9.531 -109.062 -49.438 1 82.75 526 GLY A N 1
ATOM 3791 C CA . GLY A 1 526 ? 9.641 -109.125 -48 1 82.75 526 GLY A CA 1
ATOM 3792 C C . GLY A 1 526 ? 10.586 -108.062 -47.438 1 82.75 526 GLY A C 1
ATOM 3793 O O . GLY A 1 526 ? 10.289 -107.438 -46.438 1 82.75 526 GLY A O 1
ATOM 3794 N N . GLN A 1 527 ? 11.672 -107.812 -48.125 1 86 527 GLN A N 1
ATOM 3795 C CA . GLN A 1 527 ? 12.617 -106.812 -47.719 1 86 527 GLN A CA 1
ATOM 3796 C C . GLN A 1 527 ? 12.016 -105.438 -47.844 1 86 527 GLN A C 1
ATOM 3798 O O . GLN A 1 527 ? 12.227 -104.562 -47 1 86 527 GLN A O 1
ATOM 3803 N N . THR A 1 528 ? 11.258 -105.25 -48.812 1 83.12 528 THR A N 1
ATOM 3804 C CA . THR A 1 528 ? 10.586 -104 -49 1 83.12 528 THR A CA 1
ATOM 3805 C C . THR A 1 528 ? 9.602 -103.688 -47.875 1 83.12 528 THR A C 1
ATOM 3807 O O . THR A 1 528 ? 9.547 -102.562 -47.375 1 83.12 528 THR A O 1
ATOM 3810 N N . MET A 1 529 ? 8.891 -104.688 -47.469 1 85.38 529 MET A N 1
ATOM 3811 C CA . MET A 1 529 ? 7.949 -104.5 -46.375 1 85.38 529 MET A CA 1
ATOM 3812 C C . MET A 1 529 ? 8.68 -104.188 -45.094 1 85.38 529 MET A C 1
ATOM 3814 O O . MET A 1 529 ? 8.219 -103.312 -44.312 1 85.38 529 MET A O 1
ATOM 3818 N N . SER A 1 530 ? 9.797 -104.812 -44.969 1 87 530 SER A N 1
ATOM 3819 C CA . SER A 1 530 ? 10.594 -104.5 -43.781 1 87 530 SER A CA 1
ATOM 3820 C C . SER A 1 530 ? 11.109 -103.062 -43.781 1 87 530 SER A C 1
ATOM 3822 O O . SER A 1 530 ? 11.109 -102.375 -42.781 1 87 530 SER A O 1
ATOM 3824 N N . ASP A 1 531 ? 11.461 -102.562 -44.938 1 86 531 ASP A N 1
ATOM 3825 C CA . ASP A 1 531 ? 11.93 -101.188 -45.094 1 86 531 ASP A CA 1
ATOM 3826 C C . ASP A 1 531 ? 10.812 -100.188 -44.812 1 86 531 ASP A C 1
ATOM 3828 O O . ASP A 1 531 ? 11.039 -99.125 -44.219 1 86 531 ASP A O 1
ATOM 3832 N N . ILE A 1 532 ? 9.672 -100.562 -45.188 1 83.88 532 ILE A N 1
ATOM 3833 C CA . ILE A 1 532 ? 8.523 -99.688 -45 1 83.88 532 ILE A CA 1
ATOM 3834 C C . ILE A 1 532 ? 8.227 -99.562 -43.5 1 83.88 532 ILE A C 1
ATOM 3836 O O . ILE A 1 532 ? 7.941 -98.5 -43 1 83.88 532 ILE A O 1
ATOM 3840 N N . VAL A 1 533 ? 8.258 -100.688 -42.812 1 85.25 533 VAL A N 1
ATOM 3841 C CA . VAL A 1 533 ? 8.039 -100.688 -41.375 1 85.25 533 VAL A CA 1
ATOM 3842 C C . VAL A 1 533 ? 9.062 -99.75 -40.719 1 85.25 533 VAL A C 1
ATOM 3844 O O . VAL A 1 533 ? 8.711 -98.938 -39.844 1 85.25 533 VAL A O 1
ATOM 3847 N N . GLY A 1 534 ? 10.32 -99.812 -41.156 1 86.25 534 GLY A N 1
ATOM 3848 C CA . GLY A 1 534 ? 11.344 -98.938 -40.625 1 86.25 534 GLY A CA 1
ATOM 3849 C C . GLY A 1 534 ? 11.094 -97.438 -40.969 1 86.25 534 GLY A C 1
ATOM 3850 O O . GLY A 1 534 ? 11.234 -96.562 -40.094 1 86.25 534 GLY A O 1
ATOM 3851 N N . THR A 1 535 ? 10.703 -97.125 -42.094 1 84.75 535 THR A N 1
ATOM 3852 C CA . THR A 1 535 ? 10.43 -95.75 -42.531 1 84.75 535 THR A CA 1
ATOM 3853 C C . THR A 1 535 ? 9.266 -95.188 -41.75 1 84.75 535 THR A C 1
ATOM 3855 O O . THR A 1 535 ? 9.32 -94 -41.344 1 84.75 535 THR A O 1
ATOM 3858 N N . VAL A 1 536 ? 8.234 -95.875 -41.531 1 84.75 536 VAL A N 1
ATOM 3859 C CA . VAL A 1 536 ? 7.051 -95.438 -40.812 1 84.75 536 VAL A CA 1
ATOM 3860 C C . VAL A 1 536 ? 7.402 -95.125 -39.375 1 84.75 536 VAL A C 1
ATOM 3862 O O . VAL A 1 536 ? 6.879 -94.188 -38.781 1 84.75 536 VAL A O 1
ATOM 3865 N N . SER A 1 537 ? 8.273 -96 -38.938 1 87.5 537 SER A N 1
ATOM 3866 C CA . SER A 1 537 ? 8.742 -95.75 -37.562 1 87.5 537 SER A CA 1
ATOM 3867 C C . SER A 1 537 ? 9.414 -94.375 -37.469 1 87.5 537 SER A C 1
ATOM 3869 O O . SER A 1 537 ? 9.219 -93.625 -36.469 1 87.5 537 SER A O 1
ATOM 3871 N N . ASN A 1 538 ? 10.078 -94 -38.469 1 89.31 538 ASN A N 1
ATOM 3872 C CA . ASN A 1 538 ? 10.703 -92.688 -38.5 1 89.31 538 ASN A CA 1
ATOM 3873 C C . ASN A 1 538 ? 9.664 -91.562 -38.562 1 89.31 538 ASN A C 1
ATOM 3875 O O . ASN A 1 538 ? 9.797 -90.5 -37.875 1 89.31 538 ASN A O 1
ATOM 3879 N N . VAL A 1 539 ? 8.625 -91.75 -39.25 1 88.94 539 VAL A N 1
ATOM 3880 C CA . VAL A 1 539 ? 7.559 -90.75 -39.375 1 88.94 539 VAL A CA 1
ATOM 3881 C C . VAL A 1 539 ? 6.887 -90.562 -38 1 88.94 539 VAL A C 1
ATOM 3883 O O . VAL A 1 539 ? 6.605 -89.438 -37.594 1 88.94 539 VAL A O 1
ATOM 3886 N N . THR A 1 540 ? 6.707 -91.625 -37.312 1 90.5 540 THR A N 1
ATOM 3887 C CA . THR A 1 540 ? 6.086 -91.562 -36 1 90.5 540 THR A CA 1
ATOM 3888 C C . THR A 1 540 ? 6.949 -90.688 -35.062 1 90.5 540 THR A C 1
ATOM 3890 O O . THR A 1 540 ? 6.426 -89.938 -34.219 1 90.5 540 THR A O 1
ATOM 3893 N N . THR A 1 541 ? 8.266 -90.812 -35.219 1 92.19 541 THR A N 1
ATOM 3894 C CA . THR A 1 541 ? 9.18 -90.062 -34.375 1 92.19 541 THR A CA 1
ATOM 3895 C C . THR A 1 541 ? 9.086 -88.562 -34.688 1 92.19 541 THR A C 1
ATOM 3897 O O . THR A 1 541 ? 9.047 -87.75 -33.781 1 92.19 541 THR A O 1
ATOM 3900 N N . ILE A 1 542 ? 8.969 -88.25 -35.906 1 93 542 ILE A N 1
ATOM 3901 C CA . ILE A 1 542 ? 8.891 -86.875 -36.344 1 93 542 ILE A CA 1
ATOM 3902 C C . ILE A 1 542 ? 7.566 -86.25 -35.875 1 93 542 ILE A C 1
ATOM 3904 O O . ILE A 1 542 ? 7.523 -85.125 -35.438 1 93 542 ILE A O 1
ATOM 3908 N N . MET A 1 543 ? 6.527 -87.062 -35.938 1 93.06 543 MET A N 1
ATOM 3909 C CA . MET A 1 543 ? 5.223 -86.562 -35.5 1 93.06 543 MET A CA 1
ATOM 3910 C C . MET A 1 543 ? 5.215 -86.312 -34 1 93.06 543 MET A C 1
ATOM 3912 O O . MET A 1 543 ? 4.578 -85.312 -33.531 1 93.06 543 MET A O 1
ATOM 3916 N N . ARG A 1 544 ? 6.004 -87 -33.281 1 92.31 544 ARG A N 1
ATOM 3917 C CA . ARG A 1 544 ? 6.141 -86.75 -31.844 1 92.31 544 ARG A CA 1
ATOM 3918 C C . ARG A 1 544 ? 6.898 -85.438 -31.594 1 92.31 544 ARG A C 1
ATOM 3920 O O . ARG A 1 544 ? 6.547 -84.688 -30.688 1 92.31 544 ARG A O 1
ATOM 3927 N N . GLU A 1 545 ? 7.797 -85.25 -32.5 1 92.75 545 GLU A N 1
ATOM 3928 C CA . GLU A 1 545 ? 8.547 -84 -32.375 1 92.75 545 GLU A CA 1
ATOM 3929 C C . GLU A 1 545 ? 7.66 -82.812 -32.688 1 92.75 545 GLU A C 1
ATOM 3931 O O . GLU A 1 545 ? 7.727 -81.812 -31.984 1 92.75 545 GLU A O 1
ATOM 3936 N N . ILE A 1 546 ? 6.844 -82.875 -33.594 1 93.12 546 ILE A N 1
ATOM 3937 C CA . ILE A 1 546 ? 5.938 -81.812 -33.969 1 93.12 546 ILE A CA 1
ATOM 3938 C C . ILE A 1 546 ? 4.914 -81.562 -32.844 1 93.12 546 ILE A C 1
ATOM 3940 O O . ILE A 1 546 ? 4.594 -80.438 -32.5 1 93.12 546 ILE A O 1
ATOM 3944 N N . SER A 1 547 ? 4.438 -82.625 -32.344 1 93.38 547 SER A N 1
ATOM 3945 C CA . SER A 1 547 ? 3.498 -82.5 -31.219 1 93.38 547 SER A CA 1
ATOM 3946 C C . SER A 1 547 ? 4.137 -81.812 -30.016 1 93.38 547 SER A C 1
ATOM 3948 O O . SER A 1 547 ? 3.518 -81 -29.391 1 93.38 547 SER A O 1
ATOM 3950 N N . ASN A 1 548 ? 5.402 -82.188 -29.75 1 93.62 548 ASN A N 1
ATOM 3951 C CA . ASN A 1 548 ? 6.121 -81.562 -28.656 1 93.62 548 ASN A CA 1
ATOM 3952 C C . ASN A 1 548 ? 6.348 -80.062 -28.922 1 93.62 548 ASN A C 1
ATOM 3954 O O . ASN A 1 548 ? 6.219 -79.25 -28.031 1 93.62 548 ASN A O 1
ATOM 3958 N N . ALA A 1 549 ? 6.664 -79.812 -30.125 1 93.69 549 ALA A N 1
ATOM 3959 C CA . ALA A 1 549 ? 6.852 -78.375 -30.516 1 93.69 549 ALA A CA 1
ATOM 3960 C C . ALA A 1 549 ? 5.555 -77.625 -30.359 1 93.69 549 ALA A C 1
ATOM 3962 O O . ALA A 1 549 ? 5.566 -76.438 -29.875 1 93.69 549 ALA A O 1
ATOM 3963 N N . ALA A 1 550 ? 4.473 -78.125 -30.734 1 93.38 550 ALA A N 1
ATOM 3964 C CA . ALA A 1 550 ? 3.172 -77.5 -30.625 1 93.38 550 ALA A CA 1
ATOM 3965 C C . ALA A 1 550 ? 2.82 -77.25 -29.156 1 93.38 550 ALA A C 1
ATOM 3967 O O . ALA A 1 550 ? 2.254 -76.188 -28.812 1 93.38 550 ALA A O 1
ATOM 3968 N N . ASP A 1 551 ? 3.25 -78.188 -28.359 1 94 551 ASP A N 1
ATOM 3969 C CA . ASP A 1 551 ? 3.027 -78 -26.922 1 94 551 ASP A CA 1
ATOM 3970 C C . ASP A 1 551 ? 3.855 -76.812 -26.391 1 94 551 ASP A C 1
ATOM 3972 O O . ASP A 1 551 ? 3.361 -76 -25.594 1 94 551 ASP A O 1
ATOM 3976 N N . GLU A 1 552 ? 5.051 -76.75 -26.828 1 93.88 552 GLU A N 1
ATOM 3977 C CA . GLU A 1 552 ? 5.91 -75.688 -26.422 1 93.88 552 GLU A CA 1
ATOM 3978 C C . GLU A 1 552 ? 5.379 -74.312 -26.953 1 93.88 552 GLU A C 1
ATOM 3980 O O . GLU A 1 552 ? 5.402 -73.312 -26.234 1 93.88 552 GLU A O 1
ATOM 3985 N N . GLN A 1 553 ? 4.902 -74.312 -28.125 1 94.38 553 GLN A N 1
ATOM 3986 C CA . GLN A 1 553 ? 4.316 -73.125 -28.703 1 94.38 553 GLN A CA 1
ATOM 3987 C C . GLN A 1 553 ? 3.096 -72.688 -27.906 1 94.38 553 GLN A C 1
ATOM 3989 O O . GLN A 1 553 ? 2.934 -71.5 -27.641 1 94.38 553 GLN A O 1
ATOM 3994 N N . THR A 1 554 ? 2.332 -73.625 -27.562 1 94.31 554 THR A N 1
ATOM 3995 C CA . THR A 1 554 ? 1.137 -73.312 -26.797 1 94.31 554 THR A CA 1
ATOM 3996 C C . THR A 1 554 ? 1.509 -72.625 -25.469 1 94.31 554 THR A C 1
ATOM 3998 O O . THR A 1 554 ? 0.86 -71.625 -25.062 1 94.31 554 THR A O 1
ATOM 4001 N N . ARG A 1 555 ? 2.578 -73 -24.766 1 93.94 555 ARG A N 1
ATOM 4002 C CA . ARG A 1 555 ? 3.047 -72.375 -23.531 1 93.94 555 ARG A CA 1
ATOM 4003 C C . ARG A 1 555 ? 3.551 -71 -23.797 1 93.94 555 ARG A C 1
ATOM 4005 O O . ARG A 1 555 ? 3.271 -70.062 -23.016 1 93.94 555 ARG A O 1
ATOM 4012 N N . GLY A 1 556 ? 4.309 -70.938 -24.891 1 92.44 556 GLY A N 1
ATOM 4013 C CA . GLY A 1 556 ? 4.766 -69.625 -25.281 1 92.44 556 GLY A CA 1
ATOM 4014 C C . GLY A 1 556 ? 3.627 -68.688 -25.562 1 92.44 556 GLY A C 1
ATOM 4015 O O . GLY A 1 556 ? 3.668 -67.5 -25.141 1 92.44 556 GLY A O 1
ATOM 4016 N N . ILE A 1 557 ? 2.621 -69.062 -26.234 1 94.31 557 ILE A N 1
ATOM 4017 C CA . ILE A 1 557 ? 1.447 -68.25 -26.578 1 94.31 557 ILE A CA 1
ATOM 4018 C C . ILE A 1 557 ? 0.747 -67.812 -25.297 1 94.31 557 ILE A C 1
ATOM 4020 O O . ILE A 1 557 ? 0.302 -66.625 -25.188 1 94.31 557 ILE A O 1
ATOM 4024 N N . GLN A 1 558 ? 0.707 -68.625 -24.297 1 93.88 558 GLN A N 1
ATOM 4025 C CA . GLN A 1 558 ? 0.089 -68.312 -23.031 1 93.88 558 GLN A CA 1
ATOM 4026 C C . GLN A 1 558 ? 0.872 -67.188 -22.312 1 93.88 558 GLN A C 1
ATOM 4028 O O . GLN A 1 558 ? 0.282 -66.312 -21.719 1 93.88 558 GLN A O 1
ATOM 4033 N N . GLU A 1 559 ? 2.148 -67.25 -22.422 1 93.69 559 GLU A N 1
ATOM 4034 C CA . GLU A 1 559 ? 2.984 -66.25 -21.844 1 93.69 559 GLU A CA 1
ATOM 4035 C C . GLU A 1 559 ? 2.76 -64.875 -22.531 1 93.69 559 GLU A C 1
ATOM 4037 O O . GLU A 1 559 ? 2.662 -63.844 -21.875 1 93.69 559 GLU A O 1
ATOM 4042 N N . VAL A 1 560 ? 2.617 -64.875 -23.797 1 92.94 560 VAL A N 1
ATOM 4043 C CA . VAL A 1 560 ? 2.369 -63.625 -24.562 1 92.94 560 VAL A CA 1
ATOM 4044 C C . VAL A 1 560 ? 0.991 -63.094 -24.203 1 92.94 560 VAL A C 1
ATOM 4046 O O . VAL A 1 560 ? 0.825 -61.875 -24.047 1 92.94 560 VAL A O 1
ATOM 4049 N N . ASN A 1 561 ? 0.068 -63.969 -24.062 1 93.31 561 ASN A N 1
ATOM 4050 C CA . ASN A 1 561 ? -1.279 -63.531 -23.688 1 93.31 561 ASN A CA 1
ATOM 4051 C C . ASN A 1 561 ? -1.297 -62.844 -22.328 1 93.31 561 ASN A C 1
ATOM 4053 O O . ASN A 1 561 ? -2.002 -61.844 -22.141 1 93.31 561 ASN A O 1
ATOM 4057 N N . ARG A 1 562 ? -0.535 -63.344 -21.422 1 93.44 562 ARG A N 1
ATOM 4058 C CA . ARG A 1 562 ? -0.433 -62.719 -20.109 1 93.44 562 ARG A CA 1
ATOM 4059 C C . ARG A 1 562 ? 0.204 -61.312 -20.219 1 93.44 562 ARG A C 1
ATOM 4061 O O . ARG A 1 562 ? -0.266 -60.375 -19.594 1 93.44 562 ARG A O 1
ATOM 4068 N N . ALA A 1 563 ? 1.209 -61.281 -21 1 91.25 563 ALA A N 1
ATOM 4069 C CA . ALA A 1 563 ? 1.887 -60.031 -21.188 1 91.25 563 ALA A CA 1
ATOM 4070 C C . ALA A 1 563 ? 0.962 -59 -21.844 1 91.25 563 ALA A C 1
ATOM 4072 O O . ALA A 1 563 ? 0.931 -57.844 -21.453 1 91.25 563 ALA A O 1
ATOM 4073 N N . VAL A 1 564 ? 0.211 -59.344 -22.828 1 91.19 564 VAL A N 1
ATOM 4074 C CA . VAL A 1 564 ? -0.724 -58.5 -23.547 1 91.19 564 VAL A CA 1
ATOM 4075 C C . VAL A 1 564 ? -1.817 -58 -22.594 1 91.19 564 VAL A C 1
ATOM 4077 O O . VAL A 1 564 ? -2.213 -56.844 -22.625 1 91.19 564 VAL A O 1
ATOM 4080 N N . ALA A 1 565 ? -2.246 -58.875 -21.734 1 91.06 565 ALA A N 1
ATOM 4081 C CA . ALA A 1 565 ? -3.252 -58.469 -20.75 1 91.06 565 ALA A CA 1
ATOM 4082 C C . ALA A 1 565 ? -2.709 -57.438 -19.797 1 91.06 565 ALA A C 1
ATOM 4084 O O . ALA A 1 565 ? -3.406 -56.469 -19.469 1 91.06 565 ALA A O 1
ATOM 4085 N N . GLN A 1 566 ? -1.518 -57.625 -19.391 1 90.31 566 GLN A N 1
ATOM 4086 C CA . GLN A 1 566 ? -0.877 -56.656 -18.5 1 90.31 566 GLN A CA 1
ATOM 4087 C C . GLN A 1 566 ? -0.693 -55.312 -19.203 1 90.31 566 GLN A C 1
ATOM 4089 O O . GLN A 1 566 ? -0.94 -54.25 -18.609 1 90.31 566 GLN A O 1
ATOM 4094 N N . LEU A 1 567 ? -0.31 -55.312 -20.375 1 90.56 567 LEU A N 1
ATOM 4095 C CA . LEU A 1 567 ? -0.119 -54.094 -21.156 1 90.56 567 LEU A CA 1
ATOM 4096 C C . LEU A 1 567 ? -1.452 -53.375 -21.422 1 90.56 567 LEU A C 1
ATOM 4098 O O . LEU A 1 567 ? -1.517 -52.156 -21.453 1 90.56 567 LEU A O 1
ATOM 4102 N N . ASP A 1 568 ? -2.443 -54.156 -21.656 1 92.69 568 ASP A N 1
ATOM 4103 C CA . ASP A 1 568 ? -3.779 -53.594 -21.812 1 92.69 568 ASP A CA 1
ATOM 4104 C C . ASP A 1 568 ? -4.223 -52.844 -20.562 1 92.69 568 ASP A C 1
ATOM 4106 O O . ASP A 1 568 ? -4.812 -51.781 -20.656 1 92.69 568 ASP A O 1
ATOM 4110 N N . GLU A 1 569 ? -3.943 -53.438 -19.422 1 90.81 569 GLU A N 1
ATOM 4111 C CA . GLU A 1 569 ? -4.238 -52.781 -18.156 1 90.81 569 GLU A CA 1
ATOM 4112 C C . GLU A 1 569 ? -3.471 -51.469 -18.047 1 90.81 569 GLU A C 1
ATOM 4114 O O . GLU A 1 569 ? -4.027 -50.438 -17.609 1 90.81 569 GLU A O 1
ATOM 4119 N N . MET A 1 570 ? -2.281 -51.469 -18.438 1 86.12 570 MET A N 1
ATOM 4120 C CA . MET A 1 570 ? -1.443 -50.25 -18.406 1 86.12 570 MET A CA 1
ATOM 4121 C C . MET A 1 570 ? -2.008 -49.188 -19.328 1 86.12 570 MET A C 1
ATOM 4123 O O . MET A 1 570 ? -2.07 -48 -18.953 1 86.12 570 MET A O 1
ATOM 4127 N N . VAL A 1 571 ? -2.426 -49.562 -20.484 1 90.62 571 VAL A N 1
ATOM 4128 C CA . VAL A 1 571 ? -2.982 -48.656 -21.469 1 90.62 571 VAL A CA 1
ATOM 4129 C C . VAL A 1 571 ? -4.254 -48 -20.906 1 90.62 571 VAL A C 1
ATOM 4131 O O . VAL A 1 571 ? -4.473 -46.812 -21.062 1 90.62 571 VAL A O 1
ATOM 4134 N N . GLN A 1 572 ? -5.043 -48.781 -20.203 1 90.94 572 GLN A N 1
ATOM 4135 C CA . GLN A 1 572 ? -6.262 -48.25 -19.594 1 90.94 572 GLN A CA 1
ATOM 4136 C C . GLN A 1 572 ? -5.938 -47.281 -18.484 1 90.94 572 GLN A C 1
ATOM 4138 O O . GLN A 1 572 ? -6.562 -46.219 -18.391 1 90.94 572 GLN A O 1
ATOM 4143 N N . GLN A 1 573 ? -4.965 -47.625 -17.734 1 89.94 573 GLN A N 1
ATOM 4144 C CA . GLN A 1 573 ? -4.559 -46.719 -16.641 1 89.94 573 GLN A CA 1
ATOM 4145 C C . GLN A 1 573 ? -3.93 -45.438 -17.172 1 89.94 573 GLN A C 1
ATOM 4147 O O . GLN A 1 573 ? -4.125 -44.375 -16.609 1 89.94 573 GLN A O 1
ATOM 4152 N N . ASN A 1 574 ? -3.207 -45.562 -18.219 1 88.5 574 ASN A N 1
ATOM 4153 C CA . ASN A 1 574 ? -2.631 -44.375 -18.859 1 88.5 574 ASN A CA 1
ATOM 4154 C C . ASN A 1 574 ? -3.715 -43.469 -19.422 1 88.5 574 ASN A C 1
ATOM 4156 O O . ASN A 1 574 ? -3.592 -42.25 -19.344 1 88.5 574 ASN A O 1
ATOM 4160 N N . ALA A 1 575 ? -4.707 -44.062 -19.953 1 89.62 575 ALA A N 1
ATOM 4161 C CA . ALA A 1 575 ? -5.832 -43.25 -20.438 1 89.62 575 ALA A CA 1
ATOM 4162 C C . ALA A 1 575 ? -6.473 -42.469 -19.312 1 89.62 575 ALA A C 1
ATOM 4164 O O . ALA A 1 575 ? -6.809 -41.281 -19.5 1 89.62 575 ALA A O 1
ATOM 4165 N N . ALA A 1 576 ? -6.594 -43.062 -18.109 1 90 576 ALA A N 1
ATOM 4166 C CA . ALA A 1 576 ? -7.133 -42.375 -16.953 1 90 576 ALA A CA 1
ATOM 4167 C C . ALA A 1 576 ? -6.203 -41.25 -16.5 1 90 576 ALA A C 1
ATOM 4169 O O . ALA A 1 576 ? -6.664 -40.156 -16.156 1 90 576 ALA A O 1
ATOM 4170 N N . LEU A 1 577 ? -4.953 -41.531 -16.531 1 87.5 577 LEU A N 1
ATOM 4171 C CA . LEU A 1 577 ? -3.961 -40.562 -16.141 1 87.5 577 LEU A CA 1
ATOM 4172 C C . LEU A 1 577 ? -3.994 -39.344 -17.094 1 87.5 577 LEU A C 1
ATOM 4174 O O . LEU A 1 577 ? -3.812 -38.219 -16.672 1 87.5 577 LEU A O 1
ATOM 4178 N N . VAL A 1 578 ? -4.203 -39.594 -18.391 1 88.56 578 VAL A N 1
ATOM 4179 C CA . VAL A 1 578 ? -4.312 -38.531 -19.391 1 88.56 578 VAL A CA 1
ATOM 4180 C C . VAL A 1 578 ? -5.477 -37.594 -19.047 1 88.56 578 VAL A C 1
ATOM 4182 O O . VAL A 1 578 ? -5.332 -36.375 -19.078 1 88.56 578 VAL A O 1
ATOM 4185 N N . GLU A 1 579 ? -6.566 -38.188 -18.594 1 89.5 579 GLU A N 1
ATOM 4186 C CA . GLU A 1 579 ? -7.73 -37.375 -18.234 1 89.5 579 GLU A CA 1
ATOM 4187 C C . GLU A 1 579 ? -7.465 -36.562 -16.984 1 89.5 579 GLU A C 1
ATOM 4189 O O . GLU A 1 579 ? -7.785 -35.375 -16.938 1 89.5 579 GLU A O 1
ATOM 4194 N N . GLN A 1 580 ? -6.871 -37.156 -16.047 1 86.5 580 GLN A N 1
ATOM 4195 C CA . GLN A 1 580 ? -6.57 -36.5 -14.781 1 86.5 580 GLN A CA 1
ATOM 4196 C C . GLN A 1 580 ? -5.562 -35.375 -14.984 1 86.5 580 GLN A C 1
ATOM 4198 O O . GLN A 1 580 ? -5.742 -34.281 -14.453 1 86.5 580 GLN A O 1
ATOM 4203 N N . SER A 1 581 ? -4.535 -35.594 -15.742 1 85.75 581 SER A N 1
ATOM 4204 C CA . SER A 1 581 ? -3.494 -34.625 -16 1 85.75 581 SER A CA 1
ATOM 4205 C C . SER A 1 581 ? -4.027 -33.469 -16.844 1 85.75 581 SER A C 1
ATOM 4207 O O . SER A 1 581 ? -3.621 -32.312 -16.656 1 85.75 581 SER A O 1
ATOM 4209 N N . ALA A 1 582 ? -4.887 -33.781 -17.781 1 86.5 582 ALA A N 1
ATOM 4210 C CA . ALA A 1 582 ? -5.523 -32.75 -18.562 1 86.5 582 ALA A CA 1
ATOM 4211 C C . ALA A 1 582 ? -6.332 -31.797 -17.688 1 86.5 582 ALA A C 1
ATOM 4213 O O . ALA A 1 582 ? -6.273 -30.578 -17.844 1 86.5 582 ALA A O 1
ATOM 4214 N N . ALA A 1 583 ? -7.012 -32.375 -16.734 1 86.94 583 ALA A N 1
ATOM 4215 C CA . ALA A 1 583 ? -7.797 -31.562 -15.805 1 86.94 583 ALA A CA 1
ATOM 4216 C C . ALA A 1 583 ? -6.895 -30.703 -14.93 1 86.94 583 ALA A C 1
ATOM 4218 O O . ALA A 1 583 ? -7.172 -29.531 -14.711 1 86.94 583 ALA A O 1
ATOM 4219 N N . ALA A 1 584 ? -5.863 -31.328 -14.484 1 84.31 584 ALA A N 1
ATOM 4220 C CA . ALA A 1 584 ? -4.914 -30.594 -13.648 1 84.31 584 ALA A CA 1
ATOM 4221 C C . ALA A 1 584 ? -4.254 -29.469 -14.43 1 84.31 584 ALA A C 1
ATOM 4223 O O . ALA A 1 584 ? -4.09 -28.359 -13.906 1 84.31 584 ALA A O 1
ATOM 4224 N N . ALA A 1 585 ? -3.895 -29.703 -15.695 1 86.19 585 ALA A N 1
ATOM 4225 C CA . ALA A 1 585 ? -3.285 -28.688 -16.547 1 86.19 585 ALA A CA 1
ATOM 4226 C C . ALA A 1 585 ? -4.258 -27.547 -16.797 1 86.19 585 ALA A C 1
ATOM 4228 O O . ALA A 1 585 ? -3.863 -26.375 -16.781 1 86.19 585 ALA A O 1
ATOM 4229 N N . SER A 1 586 ? -5.477 -27.828 -16.984 1 88.12 586 SER A N 1
ATOM 4230 C CA . SER A 1 586 ? -6.5 -26.812 -17.188 1 88.12 586 SER A CA 1
ATOM 4231 C C . SER A 1 586 ? -6.688 -25.953 -15.945 1 88.12 586 SER A C 1
ATOM 4233 O O . SER A 1 586 ? -6.801 -24.734 -16.047 1 88.12 586 SER A O 1
ATOM 4235 N N . ALA A 1 587 ? -6.695 -26.609 -14.844 1 86.38 587 ALA A N 1
ATOM 4236 C CA . ALA A 1 587 ? -6.809 -25.875 -13.578 1 86.38 587 ALA A CA 1
ATOM 4237 C C . ALA A 1 587 ? -5.621 -24.938 -13.375 1 86.38 587 ALA A C 1
ATOM 4239 O O . ALA A 1 587 ? -5.793 -23.797 -12.953 1 86.38 587 ALA A O 1
ATOM 4240 N N . LEU A 1 588 ? -4.48 -25.438 -13.711 1 87.56 588 LEU A N 1
ATOM 4241 C CA . LEU A 1 588 ? -3.264 -24.641 -13.594 1 87.56 588 LEU A CA 1
ATOM 4242 C C . LEU A 1 588 ? -3.309 -23.438 -14.531 1 87.56 588 LEU A C 1
ATOM 4244 O O . LEU A 1 588 ? -2.891 -22.344 -14.164 1 87.56 588 LEU A O 1
ATOM 4248 N N . GLN A 1 589 ? -3.818 -23.594 -15.695 1 87.94 589 GLN A N 1
ATOM 4249 C CA . GLN A 1 589 ? -3.955 -22.5 -16.641 1 87.94 589 GLN A CA 1
ATOM 4250 C C . GLN A 1 589 ? -4.922 -21.438 -16.125 1 87.94 589 GLN A C 1
ATOM 4252 O O . GLN A 1 589 ? -4.66 -20.25 -16.234 1 87.94 589 GLN A O 1
ATOM 4257 N N . THR A 1 590 ? -5.945 -21.891 -15.555 1 88.31 590 THR A N 1
ATOM 4258 C CA . THR A 1 590 ? -6.93 -20.984 -14.977 1 88.31 590 THR A CA 1
ATOM 4259 C C . THR A 1 590 ? -6.324 -20.188 -13.828 1 88.31 590 THR A C 1
ATOM 4261 O O . THR A 1 590 ? -6.527 -18.969 -13.727 1 88.31 590 THR A O 1
ATOM 4264 N N . GLN A 1 591 ? -5.613 -20.938 -13.047 1 86.12 591 GLN A N 1
ATOM 4265 C CA . GLN A 1 591 ? -4.965 -20.281 -11.922 1 86.12 591 GLN A CA 1
ATOM 4266 C C . GLN A 1 591 ? -3.934 -19.266 -12.391 1 86.12 591 GLN A C 1
ATOM 4268 O O . GLN A 1 591 ? -3.807 -18.188 -11.812 1 86.12 591 GLN A O 1
ATOM 4273 N N . ALA A 1 592 ? -3.18 -19.594 -13.414 1 87.12 592 ALA A N 1
ATOM 4274 C CA . ALA A 1 592 ? -2.193 -18.672 -13.969 1 87.12 592 ALA A CA 1
ATOM 4275 C C . ALA A 1 592 ? -2.861 -17.406 -14.492 1 87.12 592 ALA A C 1
ATOM 4277 O O . ALA A 1 592 ? -2.352 -16.297 -14.289 1 87.12 592 ALA A O 1
ATOM 4278 N N . VAL A 1 593 ? -3.959 -17.531 -15.078 1 88.19 593 VAL A N 1
ATOM 4279 C CA . VAL A 1 593 ? -4.703 -16.391 -15.602 1 88.19 593 VAL A CA 1
ATOM 4280 C C . VAL A 1 593 ? -5.215 -15.531 -14.445 1 88.19 593 VAL A C 1
ATOM 4282 O O . VAL A 1 593 ? -5.109 -14.305 -14.484 1 88.19 593 VAL A O 1
ATOM 4285 N N . GLU A 1 594 ? -5.668 -16.156 -13.445 1 86.31 594 GLU A N 1
ATOM 4286 C CA . GLU A 1 594 ? -6.156 -15.445 -12.273 1 86.31 594 GLU A CA 1
ATOM 4287 C C . GLU A 1 594 ? -5.039 -14.656 -11.602 1 86.31 594 GLU A C 1
ATOM 4289 O O . GLU A 1 594 ? -5.238 -13.508 -11.188 1 86.31 594 GLU A O 1
ATOM 4294 N N . LEU A 1 595 ? -3.928 -15.297 -11.484 1 86.38 595 LEU A N 1
ATOM 4295 C CA . LEU A 1 595 ? -2.76 -14.633 -10.922 1 86.38 595 LEU A CA 1
ATOM 4296 C C . LEU A 1 595 ? -2.346 -13.438 -11.781 1 86.38 595 LEU A C 1
ATOM 4298 O O . LEU A 1 595 ? -2.084 -12.352 -11.266 1 86.38 595 LEU A O 1
ATOM 4302 N N . ALA A 1 596 ? -2.328 -13.664 -13.055 1 86.44 596 ALA A N 1
ATOM 4303 C CA . ALA A 1 596 ? -1.971 -12.602 -13.992 1 86.44 596 ALA A CA 1
ATOM 4304 C C . ALA A 1 596 ? -2.959 -11.445 -13.914 1 86.44 596 ALA A C 1
ATOM 4306 O O . ALA A 1 596 ? -2.561 -10.273 -13.945 1 86.44 596 ALA A O 1
ATOM 4307 N N . ASP A 1 597 ? -4.156 -11.711 -13.742 1 86.94 597 ASP A N 1
ATOM 4308 C CA . ASP A 1 597 ? -5.195 -10.695 -13.625 1 86.94 597 ASP A CA 1
ATOM 4309 C C . ASP A 1 597 ? -5.047 -9.898 -12.328 1 86.94 597 ASP A C 1
ATOM 4311 O O . ASP A 1 597 ? -5.219 -8.68 -12.32 1 86.94 597 ASP A O 1
ATOM 4315 N N . ALA A 1 598 ? -4.77 -10.617 -11.312 1 81.44 598 ALA A N 1
ATOM 4316 C CA . ALA A 1 598 ? -4.594 -9.977 -10.008 1 81.44 598 ALA A CA 1
ATOM 4317 C C . ALA A 1 598 ? -3.406 -9.016 -10.031 1 81.44 598 ALA A C 1
ATOM 4319 O O . ALA A 1 598 ? -3.5 -7.887 -9.539 1 81.44 598 ALA A O 1
ATOM 4320 N N . VAL A 1 599 ? -2.35 -9.43 -10.648 1 84.94 599 VAL A N 1
ATOM 4321 C CA . VAL A 1 599 ? -1.145 -8.609 -10.742 1 84.94 599 VAL A CA 1
ATOM 4322 C C . VAL A 1 599 ? -1.349 -7.504 -11.781 1 84.94 599 VAL A C 1
ATOM 4324 O O . VAL A 1 599 ? -0.798 -6.41 -11.641 1 84.94 599 VAL A O 1
ATOM 4327 N N . GLY A 1 600 ? -2.068 -7.863 -12.844 1 85.81 600 GLY A N 1
ATOM 4328 C CA . GLY A 1 600 ? -2.309 -6.922 -13.922 1 85.81 600 GLY A CA 1
ATOM 4329 C C . GLY A 1 600 ? -3.029 -5.664 -13.477 1 85.81 600 GLY A C 1
ATOM 4330 O O . GLY A 1 600 ? -3.002 -4.648 -14.172 1 85.81 600 GLY A O 1
ATOM 4331 N N . GLN A 1 601 ? -3.596 -5.668 -12.273 1 81.25 601 GLN A N 1
ATOM 4332 C CA . GLN A 1 601 ? -4.262 -4.496 -11.719 1 81.25 601 GLN A CA 1
ATOM 4333 C C . GLN A 1 601 ? -3.25 -3.447 -11.266 1 81.25 601 GLN A C 1
ATOM 4335 O O . GLN A 1 601 ? -3.607 -2.291 -11.031 1 81.25 601 GLN A O 1
ATOM 4340 N N . PHE A 1 602 ? -2.068 -3.928 -11.195 1 84.44 602 PHE A N 1
ATOM 4341 C CA . PHE A 1 602 ? -1.015 -3.033 -10.734 1 84.44 602 PHE A CA 1
ATOM 4342 C C . PHE A 1 602 ? 0.027 -2.814 -11.828 1 84.44 602 PHE A C 1
ATOM 4344 O O . PHE A 1 602 ? 0.351 -3.738 -12.57 1 84.44 602 PHE A O 1
ATOM 4351 N N . LYS A 1 603 ? 0.425 -1.75 -12.117 1 86.88 603 LYS A N 1
ATOM 4352 C CA . LYS A 1 603 ? 1.564 -1.466 -12.984 1 86.88 603 LYS A CA 1
ATOM 4353 C C . LYS A 1 603 ? 2.881 -1.593 -12.219 1 86.88 603 LYS A C 1
ATOM 4355 O O . LYS A 1 603 ? 3.148 -0.817 -11.297 1 86.88 603 LYS A O 1
ATOM 4360 N N . VAL A 1 604 ? 3.811 -2.547 -12.5 1 81.62 604 VAL A N 1
ATOM 4361 C CA . VAL A 1 604 ? 5.031 -2.809 -11.742 1 81.62 604 VAL A CA 1
ATOM 4362 C C . VAL A 1 604 ? 6.25 -2.594 -12.641 1 81.62 604 VAL A C 1
ATOM 4364 O O . VAL A 1 604 ? 7.375 -2.916 -12.258 1 81.62 604 VAL A O 1
ATOM 4367 N N . ALA A 1 605 ? 6.465 -2 -13.828 1 72.38 605 ALA A N 1
ATOM 4368 C CA . ALA A 1 605 ? 7.477 -1.825 -14.867 1 72.38 605 ALA A CA 1
ATOM 4369 C C . ALA A 1 605 ? 8.047 -3.17 -15.312 1 72.38 605 ALA A C 1
ATOM 4371 O O . ALA A 1 605 ? 8.125 -4.109 -14.516 1 72.38 605 ALA A O 1
ATOM 4372 N N . MET B 1 1 ? 17.078 28.234 22.172 1 33.97 1 MET B N 1
ATOM 4373 C CA . MET B 1 1 ? 16.094 27.328 21.562 1 33.97 1 MET B CA 1
ATOM 4374 C C . MET B 1 1 ? 16.609 26.797 20.219 1 33.97 1 MET B C 1
ATOM 4376 O O . MET B 1 1 ? 16.891 27.578 19.312 1 33.97 1 MET B O 1
ATOM 4380 N N . SER B 1 2 ? 17.156 25.641 20.016 1 41.19 2 SER B N 1
ATOM 4381 C CA . SER B 1 2 ? 18.078 25.078 19.031 1 41.19 2 SER B CA 1
ATOM 4382 C C . SER B 1 2 ? 17.438 25 17.641 1 41.19 2 SER B C 1
ATOM 4384 O O . SER B 1 2 ? 16.219 24.844 17.531 1 41.19 2 SER B O 1
ATOM 4386 N N . PRO B 1 3 ? 18.047 25.203 16.641 1 47.62 3 PRO B N 1
ATOM 4387 C CA . PRO B 1 3 ? 17.672 25.156 15.227 1 47.62 3 PRO B CA 1
ATOM 4388 C C . PRO B 1 3 ? 16.891 23.875 14.867 1 47.62 3 PRO B C 1
ATOM 4390 O O . PRO B 1 3 ? 16.266 23.812 13.812 1 47.62 3 PRO B O 1
ATOM 4393 N N . PHE B 1 4 ? 17.062 22.812 15.484 1 48 4 PHE B N 1
ATOM 4394 C CA . PHE B 1 4 ? 16.547 21.453 15.312 1 48 4 PHE B CA 1
ATOM 4395 C C . PHE B 1 4 ? 15.047 21.391 15.617 1 48 4 PHE B C 1
ATOM 4397 O O . PHE B 1 4 ? 14.352 20.484 15.164 1 48 4 PHE B O 1
ATOM 4404 N N . MET B 1 5 ? 14.578 22.078 16.516 1 50.03 5 MET B N 1
ATOM 4405 C CA . MET B 1 5 ? 13.195 22.094 16.984 1 50.03 5 MET B CA 1
ATOM 4406 C C . MET B 1 5 ? 12.258 22.625 15.906 1 50.03 5 MET B C 1
ATOM 4408 O O . MET B 1 5 ? 11.047 22.391 15.961 1 50.03 5 MET B O 1
ATOM 4412 N N . LEU B 1 6 ? 12.695 23.281 14.828 1 64.69 6 LEU B N 1
ATOM 4413 C CA . LEU B 1 6 ? 11.883 23.812 13.742 1 64.69 6 LEU B CA 1
ATOM 4414 C C . LEU B 1 6 ? 11.75 22.797 12.617 1 64.69 6 LEU B C 1
ATOM 4416 O O . LEU B 1 6 ? 11.391 23.141 11.484 1 64.69 6 LEU B O 1
ATOM 4420 N N . SER B 1 7 ? 12 21.656 12.977 1 69.81 7 SER B N 1
ATOM 4421 C CA . SER B 1 7 ? 11.984 20.672 11.906 1 69.81 7 SER B CA 1
ATOM 4422 C C . SER B 1 7 ? 10.578 20.109 11.695 1 69.81 7 SER B C 1
ATOM 4424 O O . SER B 1 7 ? 10.242 19.672 10.586 1 69.81 7 SER B O 1
ATOM 4426 N N . SER B 1 8 ? 9.711 20.312 12.656 1 78.81 8 SER B N 1
ATOM 4427 C CA . SER B 1 8 ? 8.352 19.812 12.5 1 78.81 8 SER B CA 1
ATOM 4428 C C . SER B 1 8 ? 7.406 20.906 12.008 1 78.81 8 SER B C 1
ATOM 4430 O O . SER B 1 8 ? 7.613 22.094 12.289 1 78.81 8 SER B O 1
ATOM 4432 N N . ILE B 1 9 ? 6.492 20.594 11.156 1 79.38 9 ILE B N 1
ATOM 4433 C CA . ILE B 1 9 ? 5.484 21.531 10.688 1 79.38 9 ILE B CA 1
ATOM 4434 C C . ILE B 1 9 ? 4.711 22.094 11.875 1 79.38 9 ILE B C 1
ATOM 4436 O O . ILE B 1 9 ? 4.406 23.281 11.914 1 79.38 9 ILE B O 1
ATOM 4440 N N . ARG B 1 10 ? 4.516 21.281 12.859 1 80.62 10 ARG B N 1
ATOM 4441 C CA . ARG B 1 10 ? 3.836 21.703 14.078 1 80.62 10 ARG B CA 1
ATOM 4442 C C . ARG B 1 10 ? 4.602 22.828 14.766 1 80.62 10 ARG B C 1
ATOM 4444 O O . ARG B 1 10 ? 4.02 23.859 15.109 1 80.62 10 ARG B O 1
ATOM 4451 N N . SER B 1 11 ? 5.832 22.578 14.922 1 81.19 11 SER B N 1
ATOM 4452 C CA . SER B 1 11 ? 6.668 23.562 15.609 1 81.19 11 SER B CA 1
ATOM 4453 C C . SER B 1 11 ? 6.801 24.844 14.789 1 81.19 11 SER B C 1
ATOM 4455 O O . SER B 1 11 ? 6.82 25.938 15.344 1 81.19 11 SER B O 1
ATOM 4457 N N . ARG B 1 12 ? 6.809 24.672 13.508 1 82.5 12 ARG B N 1
ATOM 4458 C CA . ARG B 1 12 ? 6.922 25.844 12.641 1 82.5 12 ARG B CA 1
ATOM 4459 C C . ARG B 1 12 ? 5.676 26.719 12.727 1 82.5 12 ARG B C 1
ATOM 4461 O O . ARG B 1 12 ? 5.773 27.938 12.797 1 82.5 12 ARG B O 1
ATOM 4468 N N . ILE B 1 13 ? 4.551 26.062 12.773 1 82.25 13 ILE B N 1
ATOM 4469 C CA . ILE B 1 13 ? 3.295 26.797 12.859 1 82.25 13 ILE B CA 1
ATOM 4470 C C . ILE B 1 13 ? 3.182 27.469 14.227 1 82.25 13 ILE B C 1
ATOM 4472 O O . ILE B 1 13 ? 2.811 28.641 14.32 1 82.25 13 ILE B O 1
ATOM 4476 N N . LEU B 1 14 ? 3.574 26.781 15.234 1 83 14 LEU B N 1
ATOM 4477 C CA . LEU B 1 14 ? 3.502 27.312 16.594 1 83 14 LEU B CA 1
ATOM 4478 C C . LEU B 1 14 ? 4.43 28.516 16.75 1 83 14 LEU B C 1
ATOM 4480 O O . LEU B 1 14 ? 4.02 29.547 17.266 1 83 14 LEU B O 1
ATOM 4484 N N . VAL B 1 15 ? 5.637 28.391 16.281 1 82.31 15 VAL B N 1
ATOM 4485 C CA . VAL B 1 15 ? 6.625 29.469 16.422 1 82.31 15 VAL B CA 1
ATOM 4486 C C . VAL B 1 15 ? 6.215 30.672 15.578 1 82.31 15 VAL B C 1
ATOM 4488 O O . VAL B 1 15 ? 6.34 31.812 16.016 1 82.31 15 VAL B O 1
ATOM 4491 N N . ALA B 1 16 ? 5.688 30.391 14.406 1 82.5 16 ALA B N 1
ATOM 4492 C CA . ALA B 1 16 ? 5.262 31.484 13.531 1 82.5 16 ALA B CA 1
ATOM 4493 C C . ALA B 1 16 ? 4.082 32.25 14.133 1 82.5 16 ALA B C 1
ATOM 4495 O O . ALA B 1 16 ? 4.062 33.469 14.133 1 82.5 16 ALA B O 1
ATOM 4496 N N . CYS B 1 17 ? 3.109 31.516 14.711 1 82.5 17 CYS B N 1
ATOM 4497 C CA . CYS B 1 17 ? 1.945 32.156 15.32 1 82.5 17 CYS B CA 1
ATOM 4498 C C . CYS B 1 17 ? 2.346 32.969 16.547 1 82.5 17 CYS B C 1
ATOM 4500 O O . CYS B 1 17 ? 1.886 34.094 16.719 1 82.5 17 CYS B O 1
ATOM 4502 N N . LEU B 1 18 ? 3.262 32.375 17.359 1 84.75 18 LEU B N 1
ATOM 4503 C CA . LEU B 1 18 ? 3.713 33.062 18.547 1 84.75 18 LEU B CA 1
ATOM 4504 C C . LEU B 1 18 ? 4.508 34.312 18.188 1 84.75 18 LEU B C 1
ATOM 4506 O O . LEU B 1 18 ? 4.355 35.375 18.812 1 84.75 18 LEU B O 1
ATOM 4510 N N . ALA B 1 19 ? 5.324 34.219 17.172 1 84.12 19 ALA B N 1
ATOM 4511 C CA . ALA B 1 19 ? 6.109 35.344 16.703 1 84.12 19 ALA B CA 1
ATOM 4512 C C . ALA B 1 19 ? 5.203 36.469 16.188 1 84.12 19 ALA B C 1
ATOM 4514 O O . ALA B 1 19 ? 5.449 37.656 16.453 1 84.12 19 ALA B O 1
ATOM 4515 N N . ILE B 1 20 ? 4.141 36.094 15.562 1 84.69 20 ILE B N 1
ATOM 4516 C CA . ILE B 1 20 ? 3.213 37.062 15.008 1 84.69 20 ILE B CA 1
ATOM 4517 C C . ILE B 1 20 ? 2.441 37.75 16.125 1 84.69 20 ILE B C 1
ATOM 4519 O O . ILE B 1 20 ? 2.281 38.969 16.125 1 84.69 20 ILE B O 1
ATOM 4523 N N . VAL B 1 21 ? 2.004 36.969 17.141 1 83.19 21 VAL B N 1
ATOM 4524 C CA . VAL B 1 21 ? 1.236 37.531 18.25 1 83.19 21 VAL B CA 1
ATOM 4525 C C . VAL B 1 21 ? 2.115 38.469 19.078 1 83.19 21 VAL B C 1
ATOM 4527 O O . VAL B 1 21 ? 1.729 39.594 19.344 1 83.19 21 VAL B O 1
ATOM 4530 N N . ILE B 1 22 ? 3.326 37.969 19.391 1 84 22 ILE B N 1
ATOM 4531 C CA . ILE B 1 22 ? 4.242 38.781 20.203 1 84 22 ILE B CA 1
ATOM 4532 C C . ILE B 1 22 ? 4.672 40.031 19.406 1 84 22 ILE B C 1
ATOM 4534 O O . ILE B 1 22 ? 4.656 41.125 19.938 1 84 22 ILE B O 1
ATOM 4538 N N . GLY B 1 23 ? 5.016 39.844 18.125 1 83.88 23 GLY B N 1
ATOM 4539 C CA . GLY B 1 23 ? 5.406 40.969 17.297 1 83.88 23 GLY B CA 1
ATOM 4540 C C . GLY B 1 23 ? 4.312 42 17.141 1 83.88 23 GLY B C 1
ATOM 4541 O O . GLY B 1 23 ? 4.566 43.188 17.234 1 83.88 23 GLY B O 1
ATOM 4542 N N . SER B 1 24 ? 3.098 41.531 16.984 1 83.25 24 SER B N 1
ATOM 4543 C CA . SER B 1 24 ? 1.966 42.438 16.797 1 83.25 24 SER B CA 1
ATOM 4544 C C . SER B 1 24 ? 1.676 43.219 18.078 1 83.25 24 SER B C 1
ATOM 4546 O O . SER B 1 24 ? 1.4 44.406 18.031 1 83.25 24 SER B O 1
ATOM 4548 N N . LEU B 1 25 ? 1.77 42.531 19.188 1 83.25 25 LEU B N 1
ATOM 4549 C CA . LEU B 1 25 ? 1.49 43.188 20.469 1 83.25 25 LEU B CA 1
ATOM 4550 C C . LEU B 1 25 ? 2.574 44.188 20.797 1 83.25 25 LEU B C 1
ATOM 4552 O O . LEU B 1 25 ? 2.275 45.281 21.312 1 83.25 25 LEU B O 1
ATOM 4556 N N . VAL B 1 26 ? 3.834 43.844 20.453 1 83.81 26 VAL B N 1
ATOM 4557 C CA . VAL B 1 26 ? 4.953 44.75 20.719 1 83.81 26 VAL B CA 1
ATOM 4558 C C . VAL B 1 26 ? 4.848 46 19.828 1 83.81 26 VAL B C 1
ATOM 4560 O O . VAL B 1 26 ? 5 47.125 20.312 1 83.81 26 VAL B O 1
ATOM 4563 N N . ILE B 1 27 ? 4.5 45.812 18.594 1 84.62 27 ILE B N 1
ATOM 4564 C CA . ILE B 1 27 ? 4.383 46.906 17.656 1 84.62 27 ILE B CA 1
ATOM 4565 C C . ILE B 1 27 ? 3.211 47.812 18.062 1 84.62 27 ILE B C 1
ATOM 4567 O O . ILE B 1 27 ? 3.338 49.031 18.078 1 84.62 27 ILE B O 1
ATOM 4571 N N . ASN B 1 28 ? 2.125 47.156 18.438 1 82.38 28 ASN B N 1
ATOM 4572 C CA . ASN B 1 28 ? 0.955 47.906 18.859 1 82.38 28 ASN B CA 1
ATOM 4573 C C . ASN B 1 28 ? 1.24 48.719 20.125 1 82.38 28 ASN B C 1
ATOM 4575 O O . ASN B 1 28 ? 0.86 49.906 20.203 1 82.38 28 ASN B O 1
ATOM 4579 N N . THR B 1 29 ? 1.92 48.062 21.016 1 80.06 29 THR B N 1
ATOM 4580 C CA . THR B 1 29 ? 2.24 48.719 22.266 1 80.06 29 THR B CA 1
ATOM 4581 C C . THR B 1 29 ? 3.217 49.875 22.031 1 80.06 29 THR B C 1
ATOM 4583 O O . THR B 1 29 ? 3.064 50.969 22.609 1 80.06 29 THR B O 1
ATOM 4586 N N . ALA B 1 30 ? 4.188 49.688 21.172 1 83.25 30 ALA B N 1
ATOM 4587 C CA . ALA B 1 30 ? 5.184 50.719 20.891 1 83.25 30 ALA B CA 1
ATOM 4588 C C . ALA B 1 30 ? 4.543 51.938 20.203 1 83.25 30 ALA B C 1
ATOM 4590 O O . ALA B 1 30 ? 4.809 53.094 20.562 1 83.25 30 ALA B O 1
ATOM 4591 N N . LEU B 1 31 ? 3.643 51.719 19.312 1 82.5 31 LEU B N 1
ATOM 4592 C CA . LEU B 1 31 ? 2.992 52.781 18.594 1 82.5 31 LEU B CA 1
ATOM 4593 C C . LEU B 1 31 ? 2.047 53.562 19.5 1 82.5 31 LEU B C 1
ATOM 4595 O O . LEU B 1 31 ? 2.008 54.812 19.453 1 82.5 31 LEU B O 1
ATOM 4599 N N . ASN B 1 32 ? 1.371 52.844 20.344 1 79.44 32 ASN B N 1
ATOM 4600 C CA . ASN B 1 32 ? 0.476 53.469 21.297 1 79.44 32 ASN B CA 1
ATOM 4601 C C . ASN B 1 32 ? 1.245 54.344 22.297 1 79.44 32 ASN B C 1
ATOM 4603 O O . ASN B 1 32 ? 0.804 55.438 22.641 1 79.44 32 ASN B O 1
ATOM 4607 N N . TYR B 1 33 ? 2.363 53.812 22.656 1 80.38 33 TYR B N 1
ATOM 4608 C CA . TYR B 1 33 ? 3.195 54.562 23.609 1 80.38 33 TYR B CA 1
ATOM 4609 C C . TYR B 1 33 ? 3.738 55.844 22.969 1 80.38 33 TYR B C 1
ATOM 4611 O O . TYR B 1 33 ? 3.777 56.875 23.625 1 80.38 33 TYR B O 1
ATOM 4619 N N . PHE B 1 34 ? 4.105 55.781 21.75 1 82.75 34 PHE B N 1
ATOM 4620 C CA . PHE B 1 34 ? 4.664 56.938 21.047 1 82.75 34 PHE B CA 1
ATOM 4621 C C . PHE B 1 34 ? 3.615 58.031 20.875 1 82.75 34 PHE B C 1
ATOM 4623 O O . PHE B 1 34 ? 3.891 59.219 21.125 1 82.75 34 PHE B O 1
ATOM 4630 N N . VAL B 1 35 ? 2.467 57.656 20.531 1 79.81 35 VAL B N 1
ATOM 4631 C CA . VAL B 1 35 ? 1.39 58.625 20.312 1 79.81 35 VAL B CA 1
ATOM 4632 C C . VAL B 1 35 ? 0.974 59.219 21.656 1 79.81 35 VAL B C 1
ATOM 4634 O O . VAL B 1 35 ? 0.805 60.438 21.75 1 79.81 35 VAL B O 1
ATOM 4637 N N . ALA B 1 36 ? 0.875 58.438 22.688 1 79.38 36 ALA B N 1
ATOM 4638 C CA . ALA B 1 36 ? 0.493 58.875 24.016 1 79.38 36 ALA B CA 1
ATOM 4639 C C . ALA B 1 36 ? 1.524 59.875 24.578 1 79.38 36 ALA B C 1
ATOM 4641 O O . ALA B 1 36 ? 1.166 60.875 25.203 1 79.38 36 ALA B O 1
ATOM 4642 N N . ASN B 1 37 ? 2.781 59.562 24.328 1 82.94 37 ASN B N 1
ATOM 4643 C CA . ASN B 1 37 ? 3.859 60.406 24.828 1 82.94 37 ASN B CA 1
ATOM 4644 C C . ASN B 1 37 ? 3.85 61.781 24.172 1 82.94 37 ASN B C 1
ATOM 4646 O O . ASN B 1 37 ? 4.102 62.781 24.828 1 82.94 37 ASN B O 1
ATOM 4650 N N . ARG B 1 38 ? 3.57 61.812 22.938 1 82.94 38 ARG B N 1
ATOM 4651 C CA . ARG B 1 38 ? 3.521 63.094 22.203 1 82.94 38 ARG B CA 1
ATOM 4652 C C . ARG B 1 38 ? 2.398 63.969 22.719 1 82.94 38 ARG B C 1
ATOM 4654 O O . ARG B 1 38 ? 2.609 65.188 22.969 1 82.94 38 ARG B O 1
ATOM 4661 N N . TYR B 1 39 ? 1.263 63.438 22.922 1 78.88 39 TYR B N 1
ATOM 4662 C CA . TYR B 1 39 ? 0.118 64.188 23.406 1 78.88 39 TYR B CA 1
ATOM 4663 C C . TYR B 1 39 ? 0.309 64.625 24.859 1 78.88 39 TYR B C 1
ATOM 4665 O O . TYR B 1 39 ? -0.094 65.75 25.25 1 78.88 39 TYR B O 1
ATOM 4673 N N . ASN B 1 40 ? 1.001 63.75 25.609 1 82.56 40 ASN B N 1
ATOM 4674 C CA . ASN B 1 40 ? 1.278 64.062 27 1 82.56 40 ASN B CA 1
ATOM 4675 C C . ASN B 1 40 ? 2.221 65.25 27.125 1 82.56 40 ASN B C 1
ATOM 4677 O O . ASN B 1 40 ? 2.004 66.125 27.969 1 82.56 40 ASN B O 1
ATOM 4681 N N . ARG B 1 41 ? 3.168 65.438 26.312 1 82.62 41 ARG B N 1
ATOM 4682 C CA . ARG B 1 41 ? 4.125 66.5 26.328 1 82.62 41 ARG B CA 1
ATOM 4683 C C . ARG B 1 41 ? 3.445 67.875 25.984 1 82.62 41 ARG B C 1
ATOM 4685 O O . ARG B 1 41 ? 3.713 68.875 26.609 1 82.62 41 ARG B O 1
ATOM 4692 N N . GLU B 1 42 ? 2.615 67.688 25 1 82.25 42 GLU B N 1
ATOM 4693 C CA . GLU B 1 42 ? 1.885 68.875 24.594 1 82.25 42 GLU B CA 1
ATOM 4694 C C . GLU B 1 42 ? 0.951 69.375 25.688 1 82.25 42 GLU B C 1
ATOM 4696 O O . GLU B 1 42 ? 0.865 70.562 25.953 1 82.25 42 GLU B O 1
ATOM 4701 N N . SER B 1 43 ? 0.333 68.438 26.312 1 82.69 43 SER B N 1
ATOM 4702 C CA . SER B 1 43 ? -0.59 68.75 27.406 1 82.69 43 SER B CA 1
ATOM 4703 C C . SER B 1 43 ? 0.144 69.375 28.594 1 82.69 43 SER B C 1
ATOM 4705 O O . SER B 1 43 ? -0.34 70.312 29.203 1 82.69 43 SER B O 1
ATOM 4707 N N . ILE B 1 44 ? 1.3 68.875 28.906 1 83.88 44 ILE B N 1
ATOM 4708 C CA . ILE B 1 44 ? 2.105 69.438 30 1 83.88 44 ILE B CA 1
ATOM 4709 C C . ILE B 1 44 ? 2.502 70.875 29.734 1 83.88 44 ILE B C 1
ATOM 4711 O O . ILE B 1 44 ? 2.369 71.688 30.609 1 83.88 44 ILE B O 1
ATOM 4715 N N . SER B 1 45 ? 2.916 71.125 28.531 1 86.38 45 SER B N 1
ATOM 4716 C CA . SER B 1 45 ? 3.355 72.438 28.172 1 86.38 45 SER B CA 1
ATOM 4717 C C . SER B 1 45 ? 2.213 73.438 28.266 1 86.38 45 SER B C 1
ATOM 4719 O O . SER B 1 45 ? 2.387 74.562 28.812 1 86.38 45 SER B O 1
ATOM 4721 N N . GLN B 1 46 ? 1.059 73.062 27.812 1 83 46 GLN B N 1
ATOM 4722 C CA . GLN B 1 46 ? -0.109 73.938 27.844 1 83 46 GLN B CA 1
ATOM 4723 C C . GLN B 1 46 ? -0.561 74.188 29.281 1 83 46 GLN B C 1
ATOM 4725 O O . GLN B 1 46 ? -0.888 75.312 29.641 1 83 46 GLN B O 1
ATOM 4730 N N . ASN B 1 47 ? -0.5 73.125 30.062 1 83.94 47 ASN B N 1
ATOM 4731 C CA . ASN B 1 47 ? -0.923 73.25 31.453 1 83.94 47 ASN B CA 1
ATOM 4732 C C . ASN B 1 47 ? 0.018 74.125 32.25 1 83.94 47 ASN B C 1
ATOM 4734 O O . ASN B 1 47 ? -0.433 75 33.062 1 83.94 47 ASN B O 1
ATOM 4738 N N . LEU B 1 48 ? 1.251 74.062 32.062 1 87.62 48 LEU B N 1
ATOM 4739 C CA . LEU B 1 48 ? 2.24 74.875 32.75 1 87.62 48 LEU B CA 1
ATOM 4740 C C . LEU B 1 48 ? 2.059 76.312 32.375 1 87.62 48 LEU B C 1
ATOM 4742 O O . LEU B 1 48 ? 2.117 77.188 33.25 1 87.62 48 LEU B O 1
ATOM 4746 N N . SER B 1 49 ? 1.786 76.625 31.156 1 87.94 49 SER B N 1
ATOM 4747 C CA . SER B 1 49 ? 1.593 77.938 30.703 1 87.94 49 SER B CA 1
ATOM 4748 C C . SER B 1 49 ? 0.335 78.562 31.312 1 87.94 49 SER B C 1
ATOM 4750 O O . SER B 1 49 ? 0.336 79.75 31.703 1 87.94 49 SER B O 1
ATOM 4752 N N . ALA B 1 50 ? -0.673 77.75 31.391 1 86.81 50 ALA B N 1
ATOM 4753 C CA . ALA B 1 50 ? -1.945 78.25 31.906 1 86.81 50 ALA B CA 1
ATOM 4754 C C . ALA B 1 50 ? -1.834 78.625 33.406 1 86.81 50 ALA B C 1
ATOM 4756 O O . ALA B 1 50 ? -2.326 79.625 33.844 1 86.81 50 ALA B O 1
ATOM 4757 N N . VAL B 1 51 ? -1.186 77.75 34.125 1 89.19 51 VAL B N 1
ATOM 4758 C CA . VAL B 1 51 ? -0.989 77.938 35.562 1 89.19 51 VAL B CA 1
ATOM 4759 C C . VAL B 1 51 ? -0.144 79.188 35.781 1 89.19 51 VAL B C 1
ATOM 4761 O O . VAL B 1 51 ? -0.474 80.062 36.625 1 89.19 51 VAL B O 1
ATOM 4764 N N . LEU B 1 52 ? 0.838 79.375 35 1 90.75 52 LEU B N 1
ATOM 4765 C CA . LEU B 1 52 ? 1.74 80.5 35.156 1 90.75 52 LEU B CA 1
ATOM 4766 C C . LEU B 1 52 ? 1.021 81.812 34.812 1 90.75 52 LEU B C 1
ATOM 4768 O O . LEU B 1 52 ? 1.242 82.812 35.469 1 90.75 52 LEU B O 1
ATOM 4772 N N . THR B 1 53 ? 0.226 81.75 33.844 1 87.5 53 THR B N 1
ATOM 4773 C CA . THR B 1 53 ? -0.5 82.938 33.406 1 87.5 53 THR B CA 1
ATOM 4774 C C . THR B 1 53 ? -1.412 83.438 34.531 1 87.5 53 THR B C 1
ATOM 4776 O O . THR B 1 53 ? -1.497 84.625 34.781 1 87.5 53 THR B O 1
ATOM 4779 N N . GLY B 1 54 ? -2.031 82.562 35.219 1 87.5 54 GLY B N 1
ATOM 4780 C CA . GLY B 1 54 ? -2.908 82.938 36.312 1 87.5 54 GLY B CA 1
ATOM 4781 C C . GLY B 1 54 ? -2.176 83.562 37.469 1 87.5 54 GLY B C 1
ATOM 4782 O O . GLY B 1 54 ? -2.592 84.625 37.969 1 87.5 54 GLY B O 1
ATOM 4783 N N . HIS B 1 55 ? -1.096 83.125 37.844 1 90.5 55 HIS B N 1
ATOM 4784 C CA . HIS B 1 55 ? -0.337 83.625 39 1 90.5 55 HIS B CA 1
ATOM 4785 C C . HIS B 1 55 ? 0.408 84.875 38.625 1 90.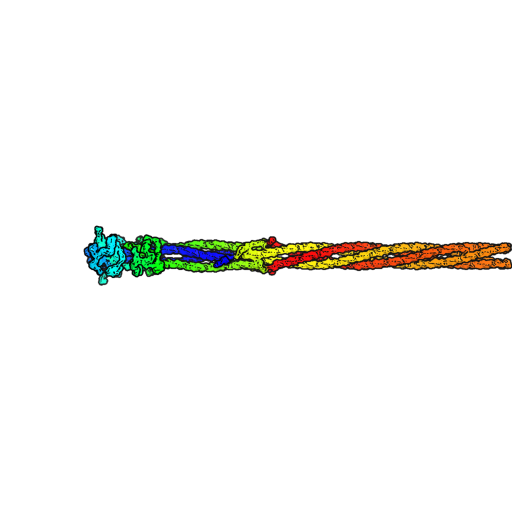5 55 HIS B C 1
ATOM 4787 O O . HIS B 1 55 ? 0.47 85.812 39.406 1 90.5 55 HIS B O 1
ATOM 4793 N N . GLU B 1 56 ? 0.89 84.875 37.406 1 91.19 56 GLU B N 1
ATOM 4794 C CA . GLU B 1 56 ? 1.592 86.062 36.938 1 91.19 56 GLU B CA 1
ATOM 4795 C C . GLU B 1 56 ? 0.659 87.312 36.906 1 91.19 56 GLU B C 1
ATOM 4797 O O . GLU B 1 56 ? 1.052 88.375 37.25 1 91.19 56 GLU B O 1
ATOM 4802 N N . ALA B 1 57 ? -0.494 87.062 36.5 1 87.69 57 ALA B N 1
ATOM 4803 C CA . ALA B 1 57 ? -1.475 88.188 36.438 1 87.69 57 ALA B CA 1
ATOM 4804 C C . ALA B 1 57 ? -1.763 88.75 37.812 1 87.69 57 ALA B C 1
ATOM 4806 O O . ALA B 1 57 ? -1.896 89.938 37.969 1 87.69 57 ALA B O 1
ATOM 4807 N N . GLY B 1 58 ? -1.793 87.875 38.75 1 86.88 58 GLY B N 1
ATOM 4808 C CA . GLY B 1 58 ? -2.004 88.312 40.125 1 86.88 58 GLY B CA 1
ATOM 4809 C C . GLY B 1 58 ? -0.857 89.125 40.656 1 86.88 58 GLY B C 1
ATOM 4810 O O . GLY B 1 58 ? -1.078 90.188 41.281 1 86.88 58 GLY B O 1
ATOM 4811 N N . ILE B 1 59 ? 0.274 88.812 40.344 1 91.31 59 ILE B N 1
ATOM 4812 C CA . ILE B 1 59 ? 1.457 89.562 40.844 1 91.31 59 ILE B CA 1
ATOM 4813 C C . ILE B 1 59 ? 1.616 90.875 40.094 1 91.31 59 ILE B C 1
ATOM 4815 O O . ILE B 1 59 ? 1.947 91.875 40.688 1 91.31 59 ILE B O 1
ATOM 4819 N N . ALA B 1 60 ? 1.355 90.812 38.844 1 92.5 60 ALA B N 1
ATOM 4820 C CA . ALA B 1 60 ? 1.438 92 38.031 1 92.5 60 ALA B CA 1
ATOM 4821 C C . ALA B 1 60 ? 0.448 93.062 38.531 1 92.5 60 ALA B C 1
ATOM 4823 O O . ALA B 1 60 ? 0.779 94.25 38.594 1 92.5 60 ALA B O 1
ATOM 4824 N N . ASP B 1 61 ? -0.647 92.625 38.844 1 90.31 61 ASP B N 1
ATOM 4825 C CA . ASP B 1 61 ? -1.675 93.5 39.375 1 90.31 61 ASP B CA 1
ATOM 4826 C C . ASP B 1 61 ? -1.275 94.062 40.719 1 90.31 61 ASP B C 1
ATOM 4828 O O . ASP B 1 61 ? -1.551 95.25 41 1 90.31 61 ASP B O 1
ATOM 4832 N N . TRP B 1 62 ? -0.699 93.312 41.531 1 90.88 62 TRP B N 1
ATOM 4833 C CA . TRP B 1 62 ? -0.193 93.75 42.812 1 90.88 62 TRP B CA 1
ATOM 4834 C C . TRP B 1 62 ? 0.86 94.812 42.656 1 90.88 62 TRP B C 1
ATOM 4836 O O . TRP B 1 62 ? 0.808 95.875 43.344 1 90.88 62 TRP B O 1
ATOM 4846 N N . VAL B 1 63 ? 1.654 94.688 41.75 1 93.12 63 VAL B N 1
ATOM 4847 C CA . VAL B 1 63 ? 2.723 95.625 41.469 1 93.12 63 VAL B CA 1
ATOM 4848 C C . VAL B 1 63 ? 2.131 96.938 40.906 1 93.12 63 VAL B C 1
ATOM 4850 O O . VAL B 1 63 ? 2.5 98.062 41.344 1 93.12 63 VAL B O 1
ATOM 4853 N N . ALA B 1 64 ? 1.272 96.812 40.094 1 92.12 64 ALA B N 1
ATOM 4854 C CA . ALA B 1 64 ? 0.65 98 39.469 1 92.12 64 ALA B CA 1
ATOM 4855 C C . ALA B 1 64 ? -0.121 98.812 40.469 1 92.12 64 ALA B C 1
ATOM 4857 O O . ALA B 1 64 ? -0.063 100.062 40.469 1 92.12 64 ALA B O 1
ATOM 4858 N N . SER B 1 65 ? -0.734 98.125 41.312 1 91.94 65 SER B N 1
ATOM 4859 C CA . SER B 1 65 ? -1.539 98.75 42.344 1 91.94 65 SER B CA 1
ATOM 4860 C C . SER B 1 65 ? -0.662 99.562 43.312 1 91.94 65 SER B C 1
ATOM 4862 O O . SER B 1 65 ? -0.927 100.688 43.625 1 91.94 65 SER B O 1
ATOM 4864 N N . LYS B 1 66 ? 0.326 98.938 43.781 1 94.75 66 LYS B N 1
ATOM 4865 C CA . LYS B 1 66 ? 1.238 99.562 44.719 1 94.75 66 LYS B CA 1
ATOM 4866 C C . LYS B 1 66 ? 1.95 100.75 44.062 1 94.75 66 LYS B C 1
ATOM 4868 O O . LYS B 1 66 ? 2.125 101.812 44.688 1 94.75 66 LYS B O 1
ATOM 4873 N N . THR B 1 67 ? 2.289 100.625 42.875 1 94.62 67 THR B N 1
ATOM 4874 C CA . THR B 1 67 ? 2.93 101.688 42.125 1 94.62 67 THR B CA 1
ATOM 4875 C C . THR B 1 67 ? 1.993 102.938 41.969 1 94.62 67 THR B C 1
ATOM 4877 O O . THR B 1 67 ? 2.4 104.062 42.219 1 94.62 67 THR B O 1
ATOM 4880 N N . GLN B 1 68 ? 0.847 102.562 41.719 1 93.75 68 GLN B N 1
ATOM 4881 C CA . GLN B 1 68 ? -0.145 103.625 41.562 1 93.75 68 GLN B CA 1
ATOM 4882 C C . GLN B 1 68 ? -0.367 104.375 42.844 1 93.75 68 GLN B C 1
ATOM 4884 O O . GLN B 1 68 ? -0.548 105.625 42.844 1 93.75 68 GLN B O 1
ATOM 4889 N N . MET B 1 69 ? -0.315 103.75 43.906 1 94.56 69 MET B N 1
ATOM 4890 C CA . MET B 1 69 ? -0.497 104.375 45.219 1 94.56 69 MET B CA 1
ATOM 4891 C C . MET B 1 69 ? 0.633 105.375 45.5 1 94.56 69 MET B C 1
ATOM 4893 O O . MET B 1 69 ? 0.388 106.438 45.969 1 94.56 69 MET B O 1
ATOM 4897 N N . ILE B 1 70 ? 1.736 104.938 45.188 1 95.19 70 ILE B N 1
ATOM 4898 C CA . ILE B 1 70 ? 2.906 105.75 45.469 1 95.19 70 ILE B CA 1
ATOM 4899 C C . ILE B 1 70 ? 2.938 106.938 44.5 1 95.19 70 ILE B C 1
ATOM 4901 O O . ILE B 1 70 ? 3.232 108.062 44.906 1 95.19 70 ILE B O 1
ATOM 4905 N N . VAL B 1 71 ? 2.57 106.812 43.281 1 94.25 71 VAL B N 1
ATOM 4906 C CA . VAL B 1 71 ? 2.531 107.875 42.281 1 94.25 71 VAL B CA 1
ATOM 4907 C C . VAL B 1 71 ? 1.467 108.875 42.688 1 94.25 71 VAL B C 1
ATOM 4909 O O . VAL B 1 71 ? 1.645 110.062 42.438 1 94.25 71 VAL B O 1
ATOM 4912 N N . SER B 1 72 ? 0.494 108.438 43.344 1 92.88 72 SER B N 1
ATOM 4913 C CA . SER B 1 72 ? -0.643 109.312 43.656 1 92.88 72 SER B CA 1
ATOM 4914 C C . SER B 1 72 ? -0.278 110.312 44.719 1 92.88 72 SER B C 1
ATOM 4916 O O . SER B 1 72 ? -0.95 111.375 44.875 1 92.88 72 SER B O 1
ATOM 4918 N N . VAL B 1 73 ? 0.743 110.125 45.438 1 93.19 73 VAL B N 1
ATOM 4919 C CA . VAL B 1 73 ? 1.062 111 46.562 1 93.19 73 VAL B CA 1
ATOM 4920 C C . VAL B 1 73 ? 2.133 112 46.125 1 93.19 73 VAL B C 1
ATOM 4922 O O . VAL B 1 73 ? 2.529 112.875 46.906 1 93.19 73 VAL B O 1
ATOM 4925 N N . GLU B 1 74 ? 2.439 112.062 44.844 1 92.25 74 GLU B N 1
ATOM 4926 C CA . GLU B 1 74 ? 3.506 112.875 44.344 1 92.25 74 GLU B CA 1
ATOM 4927 C C . GLU B 1 74 ? 3.223 114.375 44.625 1 92.25 74 GLU B C 1
ATOM 4929 O O . GLU B 1 74 ? 4.094 115.062 45.094 1 92.25 74 GLU B O 1
ATOM 4934 N N . ASP B 1 75 ? 2.053 114.812 44.375 1 90.75 75 ASP B N 1
ATOM 4935 C CA . ASP B 1 75 ? 1.695 116.25 44.531 1 90.75 75 ASP B CA 1
ATOM 4936 C C . ASP B 1 75 ? 1.681 116.625 46.031 1 90.75 75 ASP B C 1
ATOM 4938 O O . ASP B 1 75 ? 2.162 117.688 46.406 1 90.75 75 ASP B O 1
ATOM 4942 N N . ALA B 1 76 ? 1.175 115.75 46.844 1 91.81 76 ALA B N 1
ATOM 4943 C CA . ALA B 1 76 ? 1.125 116 48.281 1 91.81 76 ALA B CA 1
ATOM 4944 C C . ALA B 1 76 ? 2.525 116 48.875 1 91.81 76 ALA B C 1
ATOM 4946 O O . ALA B 1 76 ? 2.787 116.688 49.844 1 91.81 76 ALA B O 1
ATOM 4947 N N . ALA B 1 77 ? 3.357 115.312 48.281 1 92.62 77 ALA B N 1
ATOM 4948 C CA . ALA B 1 77 ? 4.715 115.125 48.781 1 92.62 77 ALA B CA 1
ATOM 4949 C C . ALA B 1 77 ? 5.512 116.438 48.656 1 92.62 77 ALA B C 1
ATOM 4951 O O . ALA B 1 77 ? 6.465 116.688 49.438 1 92.62 77 ALA B O 1
ATOM 4952 N N . ILE B 1 78 ? 5.113 117.312 47.781 1 90 78 ILE B N 1
ATOM 4953 C CA . ILE B 1 78 ? 5.859 118.562 47.594 1 90 78 ILE B CA 1
ATOM 4954 C C . ILE B 1 78 ? 5.102 119.688 48.25 1 90 78 ILE B C 1
ATOM 4956 O O . ILE B 1 78 ? 5.508 120.875 48.125 1 90 78 ILE B O 1
ATOM 4960 N N . SER B 1 79 ? 4.07 119.438 48.969 1 90.25 79 SER B N 1
ATOM 4961 C CA . SER B 1 79 ? 3.338 120.438 49.719 1 90.25 79 SER B CA 1
ATOM 4962 C C . SER B 1 79 ? 4.043 120.812 51.062 1 90.25 79 SER B C 1
ATOM 4964 O O . SER B 1 79 ? 4.953 120.062 51.469 1 90.25 79 SER B O 1
ATOM 4966 N N . PRO B 1 80 ? 3.703 121.938 51.719 1 89.12 80 PRO B N 1
ATOM 4967 C CA . PRO B 1 80 ? 4.375 122.375 52.969 1 89.12 80 PRO B CA 1
ATOM 4968 C C . PRO B 1 80 ? 4.238 121.312 54.062 1 89.12 80 PRO B C 1
ATOM 4970 O O . PRO B 1 80 ? 5.156 121.125 54.875 1 89.12 80 PRO B O 1
ATOM 4973 N N . ASP B 1 81 ? 3.129 120.562 54.125 1 91.12 81 ASP B N 1
ATOM 4974 C CA . ASP B 1 81 ? 2.924 119.5 55.125 1 91.12 81 ASP B CA 1
ATOM 4975 C C . ASP B 1 81 ? 2.459 118.25 54.469 1 91.12 81 ASP B C 1
ATOM 4977 O O . ASP B 1 81 ? 1.264 117.938 54.438 1 91.12 81 ASP B O 1
ATOM 4981 N N . PRO B 1 82 ? 3.398 117.375 54.031 1 93 82 PRO B N 1
ATOM 4982 C CA . PRO B 1 82 ? 3.051 116.188 53.312 1 93 82 PRO B CA 1
ATOM 4983 C C . PRO B 1 82 ? 2.68 115 54.219 1 93 82 PRO B C 1
ATOM 4985 O O . PRO B 1 82 ? 2.176 114 53.75 1 93 82 PRO B O 1
ATOM 4988 N N . ILE B 1 83 ? 2.766 115 55.5 1 93.5 83 ILE B N 1
ATOM 4989 C CA . ILE B 1 83 ? 2.736 113.938 56.438 1 93.5 83 ILE B CA 1
ATOM 4990 C C . ILE B 1 83 ? 1.346 113.25 56.469 1 93.5 83 ILE B C 1
ATOM 4992 O O . ILE B 1 83 ? 1.213 112.062 56.406 1 93.5 83 ILE B O 1
ATOM 4996 N N . PRO B 1 84 ? 0.243 114.062 56.469 1 89.12 84 PRO B N 1
ATOM 4997 C CA . PRO B 1 84 ? -1.077 113.438 56.469 1 89.12 84 PRO B CA 1
ATOM 4998 C C . PRO B 1 84 ? -1.336 112.625 55.25 1 89.12 84 PRO B C 1
ATOM 5000 O O . PRO B 1 84 ? -1.915 111.5 55.344 1 89.12 84 PRO B O 1
ATOM 5003 N N . ALA B 1 85 ? -0.867 113 54.156 1 91.38 85 ALA B N 1
ATOM 5004 C CA . ALA B 1 85 ? -1.047 112.25 52.906 1 91.38 85 ALA B CA 1
ATOM 5005 C C . ALA B 1 85 ? -0.206 111 52.938 1 91.38 85 ALA B C 1
ATOM 5007 O O . ALA B 1 85 ? -0.651 109.938 52.438 1 91.38 85 ALA B O 1
ATOM 5008 N N . LEU B 1 86 ? 1.014 111.062 53.438 1 95.44 86 LEU B N 1
ATOM 5009 C CA . LEU B 1 86 ? 1.889 109.875 53.531 1 95.44 86 LEU B CA 1
ATOM 5010 C C . LEU B 1 86 ? 1.294 108.812 54.469 1 95.44 86 LEU B C 1
ATOM 5012 O O . LEU B 1 86 ? 1.327 107.625 54.156 1 95.44 86 LEU B O 1
ATOM 5016 N N . LYS B 1 87 ? 0.675 109.312 55.562 1 93.81 87 LYS B N 1
ATOM 5017 C CA . LYS B 1 87 ? 0.062 108.375 56.531 1 93.81 87 LYS B CA 1
ATOM 5018 C C . LYS B 1 87 ? -1.171 107.688 55.938 1 93.81 87 LYS B C 1
ATOM 5020 O O . LYS B 1 87 ? -1.419 106.5 56.188 1 93.81 87 LYS B O 1
ATOM 5025 N N . GLN B 1 88 ? -1.85 108.438 55.125 1 91.94 88 GLN B N 1
ATOM 5026 C CA . GLN B 1 88 ? -3.049 107.875 54.5 1 91.94 88 GLN B CA 1
ATOM 5027 C C . GLN B 1 88 ? -2.695 106.75 53.5 1 91.94 88 GLN B C 1
ATOM 5029 O O . GLN B 1 88 ? -3.35 105.75 53.469 1 91.94 88 GLN B O 1
ATOM 5034 N N . ILE B 1 89 ? -1.714 107 52.719 1 93.81 89 ILE B N 1
ATOM 5035 C CA . ILE B 1 89 ? -1.314 106 51.719 1 93.81 89 ILE B CA 1
ATOM 5036 C C . ILE B 1 89 ? -0.692 104.812 52.406 1 93.81 89 ILE B C 1
ATOM 5038 O O . ILE B 1 89 ? -0.876 103.625 51.938 1 93.81 89 ILE B O 1
ATOM 5042 N N . ALA B 1 90 ? 0.034 105 53.438 1 94.56 90 ALA B N 1
ATOM 5043 C CA . ALA B 1 90 ? 0.597 103.875 54.188 1 94.56 90 ALA B CA 1
ATOM 5044 C C . ALA B 1 90 ? -0.502 102.938 54.688 1 94.56 90 ALA B C 1
ATOM 5046 O O . ALA B 1 90 ? -0.394 101.75 54.562 1 94.56 90 ALA B O 1
ATOM 5047 N N . ALA B 1 91 ? -1.552 103.562 55.156 1 92.12 91 ALA B N 1
ATOM 5048 C CA . ALA B 1 91 ? -2.674 102.75 55.688 1 92.12 91 ALA B CA 1
ATOM 5049 C C . ALA B 1 91 ? -3.459 102.125 54.531 1 92.12 91 ALA B C 1
ATOM 5051 O O . ALA B 1 91 ? -3.893 101 54.656 1 92.12 91 ALA B O 1
ATOM 5052 N N . ALA B 1 92 ? -3.578 102.812 53.438 1 92.31 92 ALA B N 1
ATOM 5053 C CA . ALA B 1 92 ? -4.371 102.375 52.312 1 92.31 92 ALA B CA 1
ATOM 5054 C C . ALA B 1 92 ? -3.691 101.188 51.625 1 92.31 92 ALA B C 1
ATOM 5056 O O . ALA B 1 92 ? -4.359 100.25 51.188 1 92.31 92 ALA B O 1
ATOM 5057 N N . GLY B 1 93 ? -2.428 101.312 51.531 1 93.06 93 GLY B N 1
ATOM 5058 C CA . GLY B 1 93 ? -1.715 100.312 50.75 1 93.06 93 GLY B CA 1
ATOM 5059 C C . GLY B 1 93 ? -1.038 99.25 51.625 1 93.06 93 GLY B C 1
ATOM 5060 O O . GLY B 1 93 ? -0.471 98.25 51.094 1 93.06 93 GLY B O 1
ATOM 5061 N N . GLY B 1 94 ? -1.133 99.438 52.938 1 90.31 94 GLY B N 1
ATOM 5062 C CA . GLY B 1 94 ? -0.443 98.5 53.812 1 90.31 94 GLY B CA 1
ATOM 5063 C C . GLY B 1 94 ? 1.067 98.625 53.75 1 90.31 94 GLY B C 1
ATOM 5064 O O . GLY B 1 94 ? 1.784 97.625 53.844 1 90.31 94 GLY B O 1
ATOM 5065 N N . PHE B 1 95 ? 1.545 99.812 53.438 1 93.12 95 PHE B N 1
ATOM 5066 C CA . PHE B 1 95 ? 2.979 100.062 53.438 1 93.12 95 PHE B CA 1
ATOM 5067 C C . PHE B 1 95 ? 3.516 100.188 54.875 1 93.12 95 PHE B C 1
ATOM 5069 O O . PHE B 1 95 ? 2.854 100.75 55.719 1 93.12 95 PHE B O 1
ATOM 5076 N N . THR B 1 96 ? 4.574 99.625 55.156 1 90.69 96 THR B N 1
ATOM 5077 C CA . THR B 1 96 ? 5.215 99.812 56.438 1 90.69 96 THR B CA 1
ATOM 5078 C C . THR B 1 96 ? 5.617 101.25 56.656 1 90.69 96 THR B C 1
ATOM 5080 O O . THR B 1 96 ? 5.57 101.75 57.781 1 90.69 96 THR B O 1
ATOM 5083 N N . ASN B 1 97 ? 5.996 101.875 55.625 1 92.12 97 ASN B N 1
ATOM 5084 C CA . ASN B 1 97 ? 6.355 103.312 55.625 1 92.12 97 ASN B CA 1
ATOM 5085 C C . ASN B 1 97 ? 6.219 103.938 54.219 1 92.12 97 ASN B C 1
ATOM 5087 O O . ASN B 1 97 ? 6.441 103.25 53.219 1 92.12 97 ASN B O 1
ATOM 5091 N N . VAL B 1 98 ? 5.773 105.062 54.188 1 95.56 98 VAL B N 1
ATOM 5092 C CA . VAL B 1 98 ? 5.777 105.875 53 1 95.56 98 VAL B CA 1
ATOM 5093 C C . VAL B 1 98 ? 6.543 107.188 53.25 1 95.56 98 VAL B C 1
ATOM 5095 O O . VAL B 1 98 ? 6.32 107.875 54.25 1 95.56 98 VAL B O 1
ATOM 5098 N N . TYR B 1 99 ? 7.387 107.562 52.406 1 95 99 TYR B N 1
ATOM 5099 C CA . TYR B 1 99 ? 8.273 108.688 52.656 1 95 99 TYR B CA 1
ATOM 5100 C C . TYR B 1 99 ? 8.68 109.375 51.375 1 95 99 TYR B C 1
ATOM 5102 O O . TYR B 1 99 ? 8.508 108.812 50.281 1 95 99 TYR B O 1
ATOM 5110 N N . VAL B 1 100 ? 9.195 110.625 51.562 1 96 100 VAL B N 1
ATOM 5111 C CA . VAL B 1 100 ? 9.688 111.375 50.469 1 96 100 VAL B CA 1
ATOM 5112 C C . VAL B 1 100 ? 11.07 111.938 50.781 1 96 100 VAL B C 1
ATOM 5114 O O . VAL B 1 100 ? 11.336 112.375 51.906 1 96 100 VAL B O 1
ATOM 5117 N N . GLY B 1 101 ? 11.922 111.75 49.844 1 95.31 101 GLY B N 1
ATOM 5118 C CA . GLY B 1 101 ? 13.25 112.375 49.906 1 95.31 101 GLY B CA 1
ATOM 5119 C C . GLY B 1 101 ? 13.422 113.5 48.938 1 95.31 101 GLY B C 1
ATOM 5120 O O . GLY B 1 101 ? 13.016 113.375 47.75 1 95.31 101 GLY B O 1
ATOM 5121 N N . TYR B 1 102 ? 13.984 114.625 49.5 1 93.62 102 TYR B N 1
ATOM 5122 C CA . TYR B 1 102 ? 14.148 115.812 48.688 1 93.62 102 TYR B CA 1
ATOM 5123 C C . TYR B 1 102 ? 15.602 115.938 48.25 1 93.62 102 TYR B C 1
ATOM 5125 O O . TYR B 1 102 ? 16.5 115.375 48.844 1 93.62 102 TYR B O 1
ATOM 5133 N N . ALA B 1 103 ? 15.82 116.75 47.281 1 89.12 103 ALA B N 1
ATOM 5134 C CA . ALA B 1 103 ? 17.141 116.938 46.688 1 89.12 103 ALA B CA 1
ATOM 5135 C C . ALA B 1 103 ? 18.078 117.625 47.688 1 89.12 103 ALA B C 1
ATOM 5137 O O . ALA B 1 103 ? 19.297 117.5 47.594 1 89.12 103 ALA B O 1
ATOM 5138 N N . ASP B 1 104 ? 17.516 118.438 48.625 1 88.81 104 ASP B N 1
ATOM 5139 C CA . ASP B 1 104 ? 18.312 119.125 49.594 1 88.81 104 ASP B CA 1
ATOM 5140 C C . ASP B 1 104 ? 18.719 118.25 50.75 1 88.81 104 ASP B C 1
ATOM 5142 O O . ASP B 1 104 ? 19.109 118.688 51.812 1 88.81 104 ASP B O 1
ATOM 5146 N N . LYS B 1 105 ? 18.438 116.875 50.719 1 91.25 105 LYS B N 1
ATOM 5147 C CA . LYS B 1 105 ? 18.875 115.812 51.625 1 91.25 105 LYS B CA 1
ATOM 5148 C C . LYS B 1 105 ? 17.984 115.75 52.844 1 91.25 105 LYS B C 1
ATOM 5150 O O . LYS B 1 105 ? 18.375 115.25 53.875 1 91.25 105 LYS B O 1
ATOM 5155 N N . THR B 1 106 ? 16.859 116.375 52.812 1 92.62 106 THR B N 1
ATOM 5156 C CA . THR B 1 106 ? 15.852 116.188 53.844 1 92.62 106 THR B CA 1
ATOM 5157 C C . THR B 1 106 ? 14.797 115.188 53.438 1 92.62 106 THR B C 1
ATOM 5159 O O . THR B 1 106 ? 14.648 114.875 52.25 1 92.62 106 THR B O 1
ATOM 5162 N N . ALA B 1 107 ? 14.188 114.625 54.406 1 94.5 107 ALA B N 1
ATOM 5163 C CA . ALA B 1 107 ? 13.164 113.562 54.125 1 94.5 107 ALA B CA 1
ATOM 5164 C C . ALA B 1 107 ? 12.016 113.688 55.125 1 94.5 107 ALA B C 1
ATOM 5166 O O . ALA B 1 107 ? 12.188 114.188 56.25 1 94.5 107 ALA B O 1
ATOM 5167 N N . LYS B 1 108 ? 10.859 113.438 54.781 1 95.38 108 LYS B N 1
ATOM 5168 C CA . LYS B 1 108 ? 9.68 113.25 55.656 1 95.38 108 LYS B CA 1
ATOM 5169 C C . LYS B 1 108 ? 9.102 111.875 55.562 1 95.38 108 LYS B C 1
ATOM 5171 O O . LYS B 1 108 ? 9.094 111.25 54.469 1 95.38 108 LYS B O 1
ATOM 5176 N N . PHE B 1 109 ? 8.703 111.375 56.688 1 94 109 PHE B N 1
ATOM 5177 C CA . PHE B 1 109 ? 8.219 110 56.781 1 94 109 PHE B CA 1
ATOM 5178 C C . PHE B 1 109 ? 6.816 109.938 57.375 1 94 109 PHE B C 1
ATOM 5180 O O . PHE B 1 109 ? 6.48 110.75 58.25 1 94 109 PHE B O 1
ATOM 5187 N N . SER B 1 110 ? 6.074 109 56.906 1 94.38 110 SER B N 1
ATOM 5188 C CA . SER B 1 110 ? 4.797 108.75 57.562 1 94.38 110 SER B CA 1
ATOM 5189 C C . SER B 1 110 ? 5.004 108.25 58.969 1 94.38 110 SER B C 1
ATOM 5191 O O . SER B 1 110 ? 4.211 108.562 59.875 1 94.38 110 SER B O 1
ATOM 5193 N N . ASP B 1 111 ? 6 107.438 59.156 1 91.62 111 ASP B N 1
ATOM 5194 C CA . ASP B 1 111 ? 6.434 106.938 60.469 1 91.62 111 ASP B CA 1
ATOM 5195 C C . ASP B 1 111 ? 7.934 107.188 60.688 1 91.62 111 ASP B C 1
ATOM 5197 O O . ASP B 1 111 ? 8.75 106.375 60.188 1 91.62 111 ASP B O 1
ATOM 5201 N N . PRO B 1 112 ? 8.297 108.125 61.375 1 89.5 112 PRO B N 1
ATOM 5202 C CA . PRO B 1 112 ? 9.711 108.5 61.562 1 89.5 112 PRO B CA 1
ATOM 5203 C C . PRO B 1 112 ? 10.406 107.625 62.594 1 89.5 112 PRO B C 1
ATOM 5205 O O . PRO B 1 112 ? 11.594 107.812 62.875 1 89.5 112 PRO B O 1
ATOM 5208 N N . THR B 1 113 ? 9.719 106.688 63.125 1 87.12 113 THR B N 1
ATOM 5209 C CA . THR B 1 113 ? 10.289 105.875 64.188 1 87.12 113 THR B CA 1
ATOM 5210 C C . THR B 1 113 ? 11.555 105.125 63.719 1 87.12 113 THR B C 1
ATOM 5212 O O . THR B 1 113 ? 11.547 104.438 62.688 1 87.12 113 THR B O 1
ATOM 5215 N N . GLY B 1 114 ? 12.703 105.312 64.375 1 81.94 114 GLY B N 1
ATOM 5216 C CA . GLY B 1 114 ? 13.945 104.625 64.062 1 81.94 114 GLY B CA 1
ATOM 5217 C C . GLY B 1 114 ? 14.789 105.25 63 1 81.94 114 GLY B C 1
ATOM 5218 O O . GLY B 1 114 ? 15.867 104.75 62.656 1 81.94 114 GLY B O 1
ATOM 5219 N N . ILE B 1 115 ? 14.352 106.375 62.438 1 86.38 115 ILE B N 1
ATOM 5220 C CA . ILE B 1 115 ? 15.086 107.062 61.406 1 86.38 115 ILE B CA 1
ATOM 5221 C C . ILE B 1 115 ? 16.031 108.062 62 1 86.38 115 ILE B C 1
ATOM 5223 O O . ILE B 1 115 ? 15.594 108.938 62.781 1 86.38 115 ILE B O 1
ATOM 5227 N N . PRO B 1 116 ? 17.234 108 61.719 1 84.62 116 PRO B N 1
ATOM 5228 C CA . PRO B 1 116 ? 18.203 109 62.281 1 84.62 116 PRO B CA 1
ATOM 5229 C C . PRO B 1 116 ? 17.969 110.438 61.781 1 84.62 116 PRO B C 1
ATOM 5231 O O . PRO B 1 116 ? 17.531 110.625 60.656 1 84.62 116 PRO B O 1
ATOM 5234 N N . PRO B 1 117 ? 18.25 111.438 62.656 1 83.5 117 PRO B N 1
ATOM 5235 C CA . PRO B 1 117 ? 18.031 112.812 62.281 1 83.5 117 PRO B CA 1
ATOM 5236 C C . PRO B 1 117 ? 18.891 113.25 61.094 1 83.5 117 PRO B C 1
ATOM 5238 O O . PRO B 1 117 ? 18.516 114.188 60.375 1 83.5 117 PRO B O 1
ATOM 5241 N N . ASP B 1 118 ? 20.047 112.562 60.906 1 85.75 118 ASP B N 1
ATOM 5242 C CA . ASP B 1 118 ? 20.953 112.938 59.812 1 85.75 118 ASP B CA 1
ATOM 5243 C C . ASP B 1 118 ? 20.719 112 58.594 1 85.75 118 ASP B C 1
ATOM 5245 O O . ASP B 1 118 ? 21.609 111.812 57.781 1 85.75 118 ASP B O 1
ATOM 5249 N N . TYR B 1 119 ? 19.453 111.5 58.5 1 89.12 119 TYR B N 1
ATOM 5250 C CA . TYR B 1 119 ? 19.125 110.625 57.406 1 89.12 119 TYR B CA 1
ATOM 5251 C C . TYR B 1 119 ? 19.219 111.312 56.062 1 89.12 119 TYR B C 1
ATOM 5253 O O . TYR B 1 119 ? 18.531 112.312 55.844 1 89.12 119 TYR B O 1
ATOM 5261 N N . ASP B 1 120 ? 20.125 110.812 55.125 1 91.5 120 ASP B N 1
ATOM 5262 C CA . ASP B 1 120 ? 20.25 111.312 53.75 1 91.5 120 ASP B CA 1
ATOM 5263 C C . ASP B 1 120 ? 19.562 110.375 52.75 1 91.5 120 ASP B C 1
ATOM 5265 O O . ASP B 1 120 ? 20.078 109.312 52.438 1 91.5 120 ASP B O 1
ATOM 5269 N N . PRO B 1 121 ? 18.375 110.812 52.25 1 92.62 121 PRO B N 1
ATOM 5270 C CA . PRO B 1 121 ? 17.641 109.938 51.312 1 92.62 121 PRO B CA 1
ATOM 5271 C C . PRO B 1 121 ? 18.344 109.812 49.938 1 92.62 121 PRO B C 1
ATOM 5273 O O . PRO B 1 121 ? 18.156 108.875 49.219 1 92.62 121 PRO B O 1
ATOM 5276 N N . THR B 1 122 ? 19.156 110.75 49.531 1 92.19 122 THR B N 1
ATOM 5277 C CA . THR B 1 122 ? 19.719 110.812 48.188 1 92.19 122 THR B CA 1
ATOM 5278 C C . THR B 1 122 ? 20.766 109.75 47.969 1 92.19 122 THR B C 1
ATOM 5280 O O . THR B 1 122 ? 21.094 109.438 46.812 1 92.19 122 THR B O 1
ATOM 5283 N N . GLY B 1 123 ? 21.281 109.125 48.938 1 88.69 123 GLY B N 1
ATOM 5284 C CA . GLY B 1 123 ? 22.266 108.062 48.812 1 88.69 123 GLY B CA 1
ATOM 5285 C C . GLY B 1 123 ? 21.641 106.688 48.875 1 88.69 123 GLY B C 1
ATOM 5286 O O . GLY B 1 123 ? 22.328 105.688 48.688 1 88.69 123 GLY B O 1
ATOM 5287 N N . ARG B 1 124 ? 20.438 106.562 49.094 1 87.75 124 ARG B N 1
ATOM 5288 C CA . ARG B 1 124 ? 19.75 105.312 49.25 1 87.75 124 ARG B CA 1
ATOM 5289 C C . ARG B 1 124 ? 19.391 104.688 47.875 1 87.75 124 ARG B C 1
ATOM 5291 O O . ARG B 1 124 ? 19.094 105.438 46.938 1 87.75 124 ARG B O 1
ATOM 5298 N N . PRO B 1 125 ? 19.281 103.438 47.781 1 85.88 125 PRO B N 1
ATOM 5299 C CA . PRO B 1 125 ? 19.016 102.75 46.5 1 85.88 125 PRO B CA 1
ATOM 5300 C C . PRO B 1 125 ? 17.672 103.188 45.906 1 85.88 125 PRO B C 1
ATOM 5302 O O . PRO B 1 125 ? 17.562 103.375 44.688 1 85.88 125 PRO B O 1
ATOM 5305 N N . TRP B 1 126 ? 16.672 103.312 46.719 1 90.81 126 TRP B N 1
ATOM 5306 C CA . TRP B 1 126 ? 15.344 103.625 46.188 1 90.81 126 TRP B CA 1
ATOM 5307 C C . TRP B 1 126 ? 15.359 105 45.562 1 90.81 126 TRP B C 1
ATOM 5309 O O . TRP B 1 126 ? 14.719 105.25 44.531 1 90.81 126 TRP B O 1
ATOM 5319 N N . TYR B 1 127 ? 16.078 105.938 46.125 1 92.94 127 TYR B N 1
ATOM 5320 C CA . TYR B 1 127 ? 16.156 107.312 45.594 1 92.94 127 TYR B CA 1
ATOM 5321 C C . TYR B 1 127 ? 16.969 107.312 44.281 1 92.94 127 TYR B C 1
ATOM 5323 O O . TYR B 1 127 ? 16.531 107.875 43.281 1 92.94 127 TYR B O 1
ATOM 5331 N N . LYS B 1 128 ? 18.078 106.562 44.25 1 92.56 128 LYS B N 1
ATOM 5332 C CA . LYS B 1 128 ? 18.984 106.562 43.094 1 92.56 128 LYS B CA 1
ATOM 5333 C C . LYS B 1 128 ? 18.312 105.875 41.906 1 92.56 128 LYS B C 1
ATOM 5335 O O . LYS B 1 128 ? 18.391 106.375 40.781 1 92.56 128 LYS B O 1
ATOM 5340 N N . GLN B 1 129 ? 17.703 104.938 42.219 1 91.19 129 GLN B N 1
ATOM 5341 C CA . GLN B 1 129 ? 17.094 104.125 41.156 1 91.19 129 GLN B CA 1
ATOM 5342 C C . GLN B 1 129 ? 15.945 104.875 40.5 1 91.19 129 GLN B C 1
ATOM 5344 O O . GLN B 1 129 ? 15.836 104.938 39.281 1 91.19 129 GLN B O 1
ATOM 5349 N N . ALA B 1 130 ? 15.078 105.375 41.281 1 94.06 130 ALA B N 1
ATOM 5350 C CA . ALA B 1 130 ? 13.93 106.125 40.781 1 94.06 130 ALA B CA 1
ATOM 5351 C C . ALA B 1 130 ? 14.383 107.375 40.062 1 94.06 130 ALA B C 1
ATOM 5353 O O . ALA B 1 130 ? 13.844 107.75 39 1 94.06 130 ALA B O 1
ATOM 5354 N N . ALA B 1 131 ? 15.43 108.062 40.688 1 94.06 131 ALA B N 1
ATOM 5355 C CA . ALA B 1 131 ? 15.953 109.25 40.062 1 94.06 131 ALA B CA 1
ATOM 5356 C C . ALA B 1 131 ? 16.609 109 38.719 1 94.06 131 ALA B C 1
ATOM 5358 O O . ALA B 1 131 ? 16.453 109.75 37.781 1 94.06 131 ALA B O 1
ATOM 5359 N N . GLN B 1 132 ? 17.344 107.938 38.625 1 92.75 132 GLN B N 1
ATOM 5360 C CA . GLN B 1 132 ? 18.031 107.562 37.406 1 92.75 132 GLN B CA 1
ATOM 5361 C C . GLN B 1 132 ? 17.062 107.125 36.344 1 92.75 132 GLN B C 1
ATOM 5363 O O . GLN B 1 132 ? 17.234 107.438 35.156 1 92.75 132 GLN B O 1
ATOM 5368 N N . ALA B 1 133 ? 16.031 106.375 36.719 1 91.12 133 ALA B N 1
ATOM 5369 C CA . ALA B 1 133 ? 15.062 105.812 35.75 1 91.12 133 ALA B CA 1
ATOM 5370 C C . ALA B 1 133 ? 14.109 106.938 35.25 1 91.12 133 ALA B C 1
ATOM 5372 O O . ALA B 1 133 ? 13.625 106.812 34.094 1 91.12 133 ALA B O 1
ATOM 5373 N N . GLY B 1 134 ? 13.781 107.75 36.062 1 90.25 134 GLY B N 1
ATOM 5374 C CA . GLY B 1 134 ? 12.852 108.812 35.688 1 90.25 134 GLY B CA 1
ATOM 5375 C C . GLY B 1 134 ? 11.406 108.375 35.656 1 90.25 134 GLY B C 1
ATOM 5376 O O . GLY B 1 134 ? 10.531 109.062 35.125 1 90.25 134 GLY B O 1
ATOM 5377 N N . LYS B 1 135 ? 11.203 107.125 36.062 1 92.19 135 LYS B N 1
ATOM 5378 C CA . LYS B 1 135 ? 9.883 106.5 36.156 1 92.19 135 LYS B CA 1
ATOM 5379 C C . LYS B 1 135 ? 9.773 105.688 37.438 1 92.19 135 LYS B C 1
ATOM 5381 O O . LYS B 1 135 ? 10.781 105.438 38.094 1 92.19 135 LYS B O 1
ATOM 5386 N N . PRO B 1 136 ? 8.555 105.375 37.906 1 93.75 136 PRO B N 1
ATOM 5387 C CA . PRO B 1 136 ? 8.414 104.562 39.094 1 93.75 136 PRO B CA 1
ATOM 5388 C C . PRO B 1 136 ? 9.156 103.25 38.969 1 93.75 136 PRO B C 1
ATOM 5390 O O . PRO B 1 136 ? 9.172 102.625 37.906 1 93.75 136 PRO B O 1
ATOM 5393 N N . VAL B 1 137 ? 9.758 102.75 39.938 1 92.62 137 VAL B N 1
ATOM 5394 C CA . VAL B 1 137 ? 10.539 101.5 39.938 1 92.62 137 VAL B CA 1
ATOM 5395 C C . VAL B 1 137 ? 10.234 100.688 41.188 1 92.62 137 VAL B C 1
ATOM 5397 O O . VAL B 1 137 ? 9.781 101.25 42.219 1 92.62 137 VAL B O 1
ATOM 5400 N N . VAL B 1 138 ? 10.445 99.5 41.062 1 92.12 138 VAL B N 1
ATOM 5401 C CA . VAL B 1 138 ? 10.398 98.562 42.188 1 92.12 138 VAL B CA 1
ATOM 5402 C C . VAL B 1 138 ? 11.812 98.062 42.5 1 92.12 138 VAL B C 1
ATOM 5404 O O . VAL B 1 138 ? 12.523 97.625 41.594 1 92.12 138 VAL B O 1
ATOM 5407 N N . THR B 1 139 ? 12.203 98.25 43.719 1 87.5 139 THR B N 1
ATOM 5408 C CA . THR B 1 139 ? 13.555 97.812 44.094 1 87.5 139 THR B CA 1
ATOM 5409 C C . THR B 1 139 ? 13.602 96.312 44.312 1 87.5 139 THR B C 1
ATOM 5411 O O . THR B 1 139 ? 12.562 95.688 44.562 1 87.5 139 THR B O 1
ATOM 5414 N N . PRO B 1 140 ? 14.727 95.688 44.188 1 82 140 PRO B N 1
ATOM 5415 C CA . PRO B 1 140 ? 14.867 94.375 44.75 1 82 140 PRO B CA 1
ATOM 5416 C C . PRO B 1 140 ? 14.594 94.312 46.25 1 82 140 PRO B C 1
ATOM 5418 O O . PRO B 1 140 ? 14.641 95.312 46.938 1 82 140 PRO B O 1
ATOM 5421 N N . PRO B 1 141 ? 14.258 93.062 46.688 1 82.31 141 PRO B N 1
ATOM 5422 C CA . PRO B 1 141 ? 14.039 92.938 48.125 1 82.31 141 PRO B CA 1
ATOM 5423 C C . PRO B 1 141 ? 15.281 93.312 48.938 1 82.31 141 PRO B C 1
ATOM 5425 O O . PRO B 1 141 ? 16.406 93 48.562 1 82.31 141 PRO B O 1
ATOM 5428 N N . TYR B 1 142 ? 15.102 94.125 49.969 1 77.31 142 TYR B N 1
ATOM 5429 C CA . TYR B 1 142 ? 16.188 94.5 50.844 1 77.31 142 TYR B CA 1
ATOM 5430 C C . TYR B 1 142 ? 15.688 94.625 52.281 1 77.31 142 TYR B C 1
ATOM 5432 O O . TYR B 1 142 ? 14.477 94.625 52.531 1 77.31 142 TYR B O 1
ATOM 5440 N N . VAL B 1 143 ? 16.531 94.5 53.312 1 76.5 143 VAL B N 1
ATOM 5441 C CA . VAL B 1 143 ? 16.203 94.625 54.719 1 76.5 143 VAL B CA 1
ATOM 5442 C C . VAL B 1 143 ? 15.984 96.062 55.125 1 76.5 143 VAL B C 1
ATOM 5444 O O . VAL B 1 143 ? 16.875 96.875 54.938 1 76.5 143 VAL B O 1
ATOM 5447 N N . ASP B 1 144 ? 14.852 96.312 55.594 1 73.69 144 ASP B N 1
ATOM 5448 C CA . ASP B 1 144 ? 14.477 97.625 56.031 1 73.69 144 ASP B CA 1
ATOM 5449 C C . ASP B 1 144 ? 15.312 98.062 57.25 1 73.69 144 ASP B C 1
ATOM 5451 O O . ASP B 1 144 ? 15.508 97.25 58.188 1 73.69 144 ASP B O 1
ATOM 5455 N N . VAL B 1 145 ? 15.883 99.188 57.312 1 67.56 145 VAL B N 1
ATOM 5456 C CA . VAL B 1 145 ? 16.781 99.625 58.344 1 67.56 145 VAL B CA 1
ATOM 5457 C C . VAL B 1 145 ? 15.992 99.875 59.625 1 67.56 145 VAL B C 1
ATOM 5459 O O . VAL B 1 145 ? 16.516 99.625 60.75 1 67.56 145 VAL B O 1
ATOM 5462 N N . GLY B 1 146 ? 14.742 100.188 59.5 1 68 146 GLY B N 1
ATOM 5463 C CA . GLY B 1 146 ? 13.922 100.5 60.656 1 68 146 GLY B CA 1
ATOM 5464 C C . GLY B 1 146 ? 13.367 99.25 61.312 1 68 146 GLY B C 1
ATOM 5465 O O . GLY B 1 146 ? 13.562 99 62.5 1 68 146 GLY B O 1
ATOM 5466 N N . THR B 1 147 ? 12.836 98.375 60.5 1 71.56 147 THR B N 1
ATOM 5467 C CA . THR B 1 147 ? 12.086 97.25 61 1 71.56 147 THR B CA 1
ATOM 5468 C C . THR B 1 147 ? 12.93 96 60.938 1 71.56 147 THR B C 1
ATOM 5470 O O . THR B 1 147 ? 12.641 95 61.625 1 71.56 147 THR B O 1
ATOM 5473 N N . GLY B 1 148 ? 13.977 95.875 60.094 1 70.56 148 GLY B N 1
ATOM 5474 C CA . GLY B 1 148 ? 14.773 94.688 59.875 1 70.56 148 GLY B CA 1
ATOM 5475 C C . GLY B 1 148 ? 14.078 93.688 59.031 1 70.56 148 GLY B C 1
ATOM 5476 O O . GLY B 1 148 ? 14.57 92.562 58.875 1 70.56 148 GLY B O 1
ATOM 5477 N N . LYS B 1 149 ? 12.969 94 58.531 1 75.44 149 LYS B N 1
ATOM 5478 C CA . LYS B 1 149 ? 12.211 93.062 57.75 1 75.44 149 LYS B CA 1
ATOM 5479 C C . LYS B 1 149 ? 12.5 93.188 56.25 1 75.44 149 LYS B C 1
ATOM 5481 O O . LYS B 1 149 ? 12.93 94.25 55.812 1 75.44 149 LYS B O 1
ATOM 5486 N N . LEU B 1 150 ? 12.32 92.125 55.531 1 77.25 150 LEU B N 1
ATOM 5487 C CA . LEU B 1 150 ? 12.508 92.125 54.094 1 77.25 150 LEU B CA 1
ATOM 5488 C C . LEU B 1 150 ? 11.359 92.875 53.406 1 77.25 150 LEU B C 1
ATOM 5490 O O . LEU B 1 150 ? 10.195 92.5 53.562 1 77.25 150 LEU B O 1
ATOM 5494 N N . VAL B 1 151 ? 11.695 94 52.781 1 86 151 VAL B N 1
ATOM 5495 C CA . VAL B 1 151 ? 10.648 94.812 52.125 1 86 151 VAL B CA 1
ATOM 5496 C C . VAL B 1 151 ? 11.062 95.125 50.719 1 86 151 VAL B C 1
ATOM 5498 O O . VAL B 1 151 ? 12.227 94.938 50.344 1 86 151 VAL B O 1
ATOM 5501 N N . VAL B 1 152 ? 10.109 95.438 49.875 1 89.81 152 VAL B N 1
ATOM 5502 C CA . VAL B 1 152 ? 10.289 96 48.562 1 89.81 152 VAL B CA 1
ATOM 5503 C C . VAL B 1 152 ? 9.805 97.438 48.531 1 89.81 152 VAL B C 1
ATOM 5505 O O . VAL B 1 152 ? 8.781 97.75 49.156 1 89.81 152 VAL B O 1
ATOM 5508 N N . ALA B 1 153 ? 10.609 98.188 47.938 1 92.69 153 ALA B N 1
ATOM 5509 C CA . ALA B 1 153 ? 10.242 99.625 47.875 1 92.69 153 ALA B CA 1
ATOM 5510 C C . ALA B 1 153 ? 9.672 99.938 46.531 1 92.69 153 ALA B C 1
ATOM 5512 O O . ALA B 1 153 ? 10.172 99.5 45.5 1 92.69 153 ALA B O 1
ATOM 5513 N N . PHE B 1 154 ? 8.641 100.625 46.5 1 95.56 154 PHE B N 1
ATOM 5514 C CA . PHE B 1 154 ? 8.078 101.25 45.312 1 95.56 154 PHE B CA 1
ATOM 5515 C C . PHE B 1 154 ? 8.422 102.75 45.312 1 95.56 154 PHE B C 1
ATOM 5517 O O . PHE B 1 154 ? 7.988 103.5 46.188 1 95.56 154 PHE B O 1
ATOM 5524 N N . ALA B 1 155 ? 9.203 103.125 44.344 1 96.06 155 ALA B N 1
ATOM 5525 C CA . ALA B 1 155 ? 9.711 104.5 44.344 1 96.06 155 ALA B CA 1
ATOM 5526 C C . ALA B 1 155 ? 9.32 105.188 43.062 1 96.06 155 ALA B C 1
ATOM 5528 O O . ALA B 1 155 ? 9.328 104.625 41.969 1 96.06 155 ALA B O 1
ATOM 5529 N N . ALA B 1 156 ? 8.938 106.438 43.125 1 96 156 ALA B N 1
ATOM 5530 C CA . ALA B 1 156 ? 8.562 107.25 42 1 96 156 ALA B CA 1
ATOM 5531 C C . ALA B 1 156 ? 9.227 108.625 42.062 1 96 156 ALA B C 1
ATOM 5533 O O . ALA B 1 156 ? 9.156 109.25 43.094 1 96 156 ALA B O 1
ATOM 5534 N N . PRO B 1 157 ? 9.773 109 41 1 95.44 157 PRO B N 1
ATOM 5535 C CA . PRO B 1 157 ? 10.352 110.375 41 1 95.44 157 PRO B CA 1
ATOM 5536 C C . PRO B 1 157 ? 9.297 111.438 40.812 1 95.44 157 PRO B C 1
ATOM 5538 O O . PRO B 1 157 ? 8.32 111.25 40.094 1 95.44 157 PRO B O 1
ATOM 5541 N N . ILE B 1 158 ? 9.5 112.562 41.562 1 95.06 158 ILE B N 1
ATOM 5542 C CA . ILE B 1 158 ? 8.625 113.688 41.438 1 95.06 158 ILE B CA 1
ATOM 5543 C C . ILE B 1 158 ? 9.25 114.688 40.469 1 95.06 158 ILE B C 1
ATOM 5545 O O . ILE B 1 158 ? 10.078 115.562 40.875 1 95.06 158 ILE B O 1
ATOM 5549 N N . MET B 1 159 ? 8.727 114.688 39.25 1 92.19 159 MET B N 1
ATOM 5550 C CA . MET B 1 159 ? 9.25 115.562 38.219 1 92.19 159 MET B CA 1
ATOM 5551 C C . MET B 1 159 ? 8.328 116.75 38.031 1 92.19 159 MET B C 1
ATOM 5553 O O . MET B 1 159 ? 7.141 116.562 37.75 1 92.19 159 MET B O 1
ATOM 5557 N N . ARG B 1 160 ? 8.805 118 38.219 1 88.5 160 ARG B N 1
ATOM 5558 C CA . ARG B 1 160 ? 8.078 119.188 37.938 1 88.5 160 ARG B CA 1
ATOM 5559 C C . ARG B 1 160 ? 8.891 120.125 37.031 1 88.5 160 ARG B C 1
ATOM 5561 O O . ARG B 1 160 ? 10.055 120.438 37.312 1 88.5 160 ARG B O 1
ATOM 5568 N N . ASP B 1 161 ? 8.383 120.625 35.906 1 86 161 ASP B N 1
ATOM 5569 C CA . ASP B 1 161 ? 9.023 121.5 34.938 1 86 161 ASP B CA 1
ATOM 5570 C C . ASP B 1 161 ? 10.391 121 34.531 1 86 161 ASP B C 1
ATOM 5572 O O . ASP B 1 161 ? 11.367 121.75 34.438 1 86 161 ASP B O 1
ATOM 5576 N N . GLY B 1 162 ? 10.555 119.562 34.406 1 85.88 162 GLY B N 1
ATOM 5577 C CA . GLY B 1 162 ? 11.758 118.938 33.938 1 85.88 162 GLY B CA 1
ATOM 5578 C C . GLY B 1 162 ? 12.805 118.75 35 1 85.88 162 GLY B C 1
ATOM 5579 O O . GLY B 1 162 ? 13.875 118.188 34.75 1 85.88 162 GLY B O 1
ATOM 5580 N N . ALA B 1 163 ? 12.594 119.25 36.219 1 88.56 163 ALA B N 1
ATOM 5581 C CA . ALA B 1 163 ? 13.547 119.125 37.312 1 88.56 163 ALA B CA 1
ATOM 5582 C C . ALA B 1 163 ? 13.039 118.125 38.375 1 88.56 163 ALA B C 1
ATOM 5584 O O . ALA B 1 163 ? 11.836 118.062 38.656 1 88.56 163 ALA B O 1
ATOM 5585 N N . LEU B 1 164 ? 13.938 117.375 38.938 1 93.38 164 LEU B N 1
ATOM 5586 C CA . LEU B 1 164 ? 13.617 116.438 40.031 1 93.38 164 LEU B CA 1
ATOM 5587 C C . LEU B 1 164 ? 13.469 117.188 41.344 1 93.38 164 LEU B C 1
ATOM 5589 O O . LEU B 1 164 ? 14.422 117.812 41.844 1 93.38 164 LEU B O 1
ATOM 5593 N N . LYS B 1 165 ? 12.297 117.188 41.906 1 92.81 165 LYS B N 1
ATOM 5594 C CA . LYS B 1 165 ? 12.016 117.875 43.156 1 92.81 165 LYS B CA 1
ATOM 5595 C C . LYS B 1 165 ? 12.203 116.938 44.344 1 92.81 165 LYS B C 1
ATOM 5597 O O . LYS B 1 165 ? 12.422 117.375 45.469 1 92.81 165 LYS B O 1
ATOM 5602 N N . GLY B 1 166 ? 12.148 115.625 44.062 1 94.56 166 GLY B N 1
ATOM 5603 C CA . GLY B 1 166 ? 12.281 114.562 45.094 1 94.56 166 GLY B CA 1
ATOM 5604 C C . GLY B 1 166 ? 11.82 113.188 44.625 1 94.56 166 GLY B C 1
ATOM 5605 O O . GLY B 1 166 ? 11.516 113 43.438 1 94.56 166 GLY B O 1
ATOM 5606 N N . VAL B 1 167 ? 11.867 112.25 45.531 1 96.31 167 VAL B N 1
ATOM 5607 C CA . VAL B 1 167 ? 11.398 110.875 45.25 1 96.31 167 VAL B CA 1
ATOM 5608 C C . VAL B 1 167 ? 10.5 110.375 46.406 1 96.31 167 VAL B C 1
ATOM 5610 O O . VAL B 1 167 ? 10.852 110.562 47.562 1 96.31 167 VAL B O 1
ATOM 5613 N N . VAL B 1 168 ? 9.359 109.938 46.031 1 96.56 168 VAL B N 1
ATOM 5614 C CA . VAL B 1 168 ? 8.461 109.312 47.031 1 96.56 168 VAL B CA 1
ATOM 5615 C C . VAL B 1 168 ? 8.586 107.812 46.969 1 96.56 168 VAL B C 1
ATOM 5617 O O . VAL B 1 168 ? 8.734 107.188 45.875 1 96.56 168 VAL B O 1
ATOM 5620 N N . SER B 1 169 ? 8.539 107.188 48.094 1 95.94 169 SER B N 1
ATOM 5621 C CA . SER B 1 169 ? 8.703 105.75 48.125 1 95.94 169 SER B CA 1
ATOM 5622 C C . SER B 1 169 ? 7.867 105.125 49.25 1 95.94 169 SER B C 1
ATOM 5624 O O . SER B 1 169 ? 7.492 105.812 50.188 1 95.94 169 SER B O 1
ATOM 5626 N N . GLY B 1 170 ? 7.449 103.938 49.094 1 94.94 170 GLY B N 1
ATOM 5627 C CA . GLY B 1 170 ? 6.758 103.125 50.062 1 94.94 170 GLY B CA 1
ATOM 5628 C C . GLY B 1 170 ? 7.32 101.688 50.188 1 94.94 170 GLY B C 1
ATOM 5629 O O . GLY B 1 170 ? 7.676 101.062 49.188 1 94.94 170 GLY B O 1
ATOM 5630 N N . ASP B 1 171 ? 7.496 101.312 51.406 1 93.81 171 ASP B N 1
ATOM 5631 C CA . ASP B 1 171 ? 7.969 99.938 51.656 1 93.81 171 ASP B CA 1
ATOM 5632 C C . ASP B 1 171 ? 6.805 99 51.969 1 93.81 171 ASP B C 1
ATOM 5634 O O . ASP B 1 171 ? 5.914 99.375 52.75 1 93.81 171 ASP B O 1
ATOM 5638 N N . VAL B 1 172 ? 6.824 97.938 51.281 1 91 172 VAL B N 1
ATOM 5639 C CA . VAL B 1 172 ? 5.754 97 51.531 1 91 172 VAL B CA 1
ATOM 5640 C C . VAL B 1 172 ? 6.348 95.625 51.781 1 91 172 VAL B C 1
ATOM 5642 O O . VAL B 1 172 ? 7.375 95.25 51.188 1 91 172 VAL B O 1
ATOM 5645 N N . ALA B 1 173 ? 5.645 94.812 52.688 1 87.31 173 ALA B N 1
ATOM 5646 C CA . ALA B 1 173 ? 6.012 93.438 52.938 1 87.31 173 ALA B CA 1
ATOM 5647 C C . ALA B 1 173 ? 5.602 92.562 51.781 1 87.31 173 ALA B C 1
ATOM 5649 O O . ALA B 1 173 ? 4.625 92.812 51.094 1 87.31 173 ALA B O 1
ATOM 5650 N N . MET B 1 174 ? 6.258 91.5 51.531 1 85.56 174 MET B N 1
ATOM 5651 C CA . MET B 1 174 ? 6.078 90.625 50.375 1 85.56 174 MET B CA 1
ATOM 5652 C C . MET B 1 174 ? 5.105 89.5 50.688 1 85.56 174 MET B C 1
ATOM 5654 O O . MET B 1 174 ? 4.996 88.5 49.938 1 85.56 174 MET B O 1
ATOM 5658 N N . ASP B 1 175 ? 4.379 89.5 51.656 1 83.94 175 ASP B N 1
ATOM 5659 C CA . ASP B 1 175 ? 3.549 88.438 52.156 1 83.94 175 ASP B CA 1
ATOM 5660 C C . ASP B 1 175 ? 2.512 88 51.125 1 83.94 175 ASP B C 1
ATOM 5662 O O . ASP B 1 175 ? 2.295 86.812 50.906 1 83.94 175 ASP B O 1
ATOM 5666 N N . SER B 1 176 ? 1.905 88.938 50.5 1 84.5 176 SER B N 1
ATOM 5667 C CA . SER B 1 176 ? 0.878 88.625 49.5 1 84.5 176 SER B CA 1
ATOM 5668 C C . SER B 1 176 ? 1.479 87.938 48.281 1 84.5 176 SER B C 1
ATOM 5670 O O . SER B 1 176 ? 0.884 87 47.75 1 84.5 176 SER B O 1
ATOM 5672 N N . VAL B 1 177 ? 2.576 88.375 47.906 1 88.81 177 VAL B N 1
ATOM 5673 C CA . VAL B 1 177 ? 3.266 87.75 46.75 1 88.81 177 VAL B CA 1
ATOM 5674 C C . VAL B 1 177 ? 3.744 86.375 47.125 1 88.81 177 VAL B C 1
ATOM 5676 O O . VAL B 1 177 ? 3.631 85.438 46.312 1 88.81 177 VAL B O 1
ATOM 5679 N N . ILE B 1 178 ? 4.293 86.188 48.25 1 88.75 178 ILE B N 1
ATOM 5680 C CA . ILE B 1 178 ? 4.742 84.938 48.719 1 88.75 178 ILE B CA 1
ATOM 5681 C C . ILE B 1 178 ? 3.559 83.938 48.812 1 88.75 178 ILE B C 1
ATOM 5683 O O . ILE B 1 178 ? 3.672 82.75 48.438 1 88.75 178 ILE B O 1
ATOM 5687 N N . ALA B 1 179 ? 2.477 84.375 49.25 1 87.44 179 ALA B N 1
ATOM 5688 C CA . ALA B 1 179 ? 1.277 83.562 49.344 1 87.44 179 ALA B CA 1
ATOM 5689 C C . ALA B 1 179 ? 0.823 83.125 47.938 1 87.44 179 ALA B C 1
ATOM 5691 O O . ALA B 1 179 ? 0.381 82 47.75 1 87.44 179 ALA B O 1
ATOM 5692 N N . ASN B 1 180 ? 0.882 84.062 47.062 1 89.69 180 ASN B N 1
ATOM 5693 C CA . ASN B 1 180 ? 0.55 83.75 45.688 1 89.69 180 ASN B CA 1
ATOM 5694 C C . ASN B 1 180 ? 1.466 82.625 45.125 1 89.69 180 ASN B C 1
ATOM 5696 O O . ASN B 1 180 ? 0.994 81.688 44.531 1 89.69 180 ASN B O 1
ATOM 5700 N N . VAL B 1 181 ? 2.711 82.75 45.25 1 91.88 181 VAL B N 1
ATOM 5701 C CA . VAL B 1 181 ? 3.695 81.812 44.75 1 91.88 181 VAL B CA 1
ATOM 5702 C C . VAL B 1 181 ? 3.523 80.438 45.438 1 91.88 181 VAL B C 1
ATOM 5704 O O . VAL B 1 181 ? 3.652 79.438 44.812 1 91.88 181 VAL B O 1
ATOM 5707 N N . LYS B 1 182 ? 3.246 80.5 46.719 1 89.94 182 LYS B N 1
ATOM 5708 C CA . LYS B 1 182 ? 3.055 79.25 47.5 1 89.94 182 LYS B CA 1
ATOM 5709 C C . LYS B 1 182 ? 1.821 78.5 47.031 1 89.94 182 LYS B C 1
ATOM 5711 O O . LYS B 1 182 ? 1.737 77.25 47.188 1 89.94 182 LYS B O 1
ATOM 5716 N N . ALA B 1 183 ? 0.943 79.188 46.438 1 88.19 183 ALA B N 1
ATOM 5717 C CA . ALA B 1 183 ? -0.301 78.562 45.969 1 88.19 183 ALA B CA 1
ATOM 5718 C C . ALA B 1 183 ? -0.086 77.812 44.688 1 88.19 183 ALA B C 1
ATOM 5720 O O . ALA B 1 183 ? -0.946 77.062 44.25 1 88.19 183 ALA B O 1
ATOM 5721 N N . ILE B 1 184 ? 1.036 77.938 44.062 1 90.94 184 ILE B N 1
ATOM 5722 C CA . ILE B 1 184 ? 1.344 77.25 42.812 1 90.94 184 ILE B CA 1
ATOM 5723 C C . ILE B 1 184 ? 1.661 75.812 43.125 1 90.94 184 ILE B C 1
ATOM 5725 O O . ILE B 1 184 ? 2.811 75.438 43.406 1 90.94 184 ILE B O 1
ATOM 5729 N N . HIS B 1 185 ? 0.678 74.938 42.938 1 87.69 185 HIS B N 1
ATOM 5730 C CA . HIS B 1 185 ? 0.844 73.562 43.156 1 87.69 185 HIS B CA 1
ATOM 5731 C C . HIS B 1 185 ? -0.094 72.75 42.25 1 87.69 185 HIS B C 1
ATOM 5733 O O . HIS B 1 185 ? -0.976 72 42.75 1 87.69 185 HIS B O 1
ATOM 5739 N N . PRO B 1 186 ? 0.163 72.75 40.969 1 84.38 186 PRO B N 1
ATOM 5740 C CA . PRO B 1 186 ? -0.703 72 40.031 1 84.38 186 PRO B CA 1
ATOM 5741 C C . PRO B 1 186 ? -0.677 70.5 40.281 1 84.38 186 PRO B C 1
ATOM 5743 O O . PRO B 1 186 ? -1.66 69.812 40.031 1 84.38 186 PRO B O 1
ATOM 5746 N N . THR B 1 187 ? 0.403 70.062 40.719 1 85.69 187 THR B N 1
ATOM 5747 C CA . THR B 1 187 ? 0.525 68.688 41.125 1 85.69 187 THR B CA 1
ATOM 5748 C C . THR B 1 187 ? 1.16 68.562 42.5 1 85.69 187 THR B C 1
ATOM 5750 O O . THR B 1 187 ? 1.754 69.5 43 1 85.69 187 THR B O 1
ATOM 5753 N N . PRO B 1 188 ? 1.045 67.375 43.188 1 82.88 188 PRO B N 1
ATOM 5754 C CA . PRO B 1 188 ? 1.572 67.25 44.531 1 82.88 188 PRO B CA 1
ATOM 5755 C C . PRO B 1 188 ? 3.066 67.562 44.625 1 82.88 188 PRO B C 1
ATOM 5757 O O . PRO B 1 188 ? 3.521 68.188 45.594 1 82.88 188 PRO B O 1
ATOM 5760 N N . GLY B 1 189 ? 3.811 67.25 43.656 1 85.5 189 GLY B N 1
ATOM 5761 C CA . GLY B 1 189 ? 5.246 67.438 43.719 1 85.5 189 GLY B CA 1
ATOM 5762 C C . GLY B 1 189 ? 5.68 68.75 43 1 85.5 189 GLY B C 1
ATOM 5763 O O . GLY B 1 189 ? 6.875 68.938 42.781 1 85.5 189 GLY B O 1
ATOM 5764 N N . SER B 1 190 ? 4.766 69.562 42.656 1 89.81 190 SER B N 1
ATOM 5765 C CA . SER B 1 190 ? 5.074 70.812 41.938 1 89.81 190 SER B CA 1
ATOM 5766 C C . SER B 1 190 ? 5.25 72 42.906 1 89.81 190 SER B C 1
ATOM 5768 O O . SER B 1 190 ? 4.863 71.875 44.062 1 89.81 190 SER B O 1
ATOM 5770 N N . PHE B 1 191 ? 5.938 73.062 42.5 1 91.62 191 PHE B N 1
ATOM 5771 C CA . PHE B 1 191 ? 6.062 74.25 43.312 1 91.62 191 PHE B CA 1
ATOM 5772 C C . PHE B 1 191 ? 6.312 75.5 42.406 1 91.62 191 PHE B C 1
ATOM 5774 O O . PHE B 1 191 ? 6.648 75.312 41.219 1 91.62 191 PHE B O 1
ATOM 5781 N N . GLY B 1 192 ? 6.094 76.688 42.938 1 92.81 192 GLY B N 1
ATOM 5782 C CA . GLY B 1 192 ? 6.367 77.938 42.25 1 92.81 192 GLY B CA 1
ATOM 5783 C C . GLY B 1 192 ? 7.453 78.75 42.906 1 92.81 192 GLY B C 1
ATOM 5784 O O . GLY B 1 192 ? 7.777 78.5 44.094 1 92.81 192 GLY B O 1
ATOM 5785 N N . MET B 1 193 ? 8.016 79.562 42.156 1 94.12 193 MET B N 1
ATOM 5786 C CA . MET B 1 193 ? 8.984 80.5 42.719 1 94.12 193 MET B CA 1
ATOM 5787 C C . MET B 1 193 ? 9.039 81.812 41.938 1 94.12 193 MET B C 1
ATOM 5789 O O . MET B 1 193 ? 8.594 81.812 40.781 1 94.12 193 MET B O 1
ATOM 5793 N N . LEU B 1 194 ? 9.508 82.812 42.625 1 94.06 194 LEU B N 1
ATOM 5794 C CA . LEU B 1 194 ? 9.758 84.062 42 1 94.06 194 LEU B CA 1
ATOM 5795 C C . LEU B 1 194 ? 11.25 84.438 42.031 1 94.06 194 LEU B C 1
ATOM 5797 O O . LEU B 1 194 ? 11.883 84.375 43.094 1 94.06 194 LEU B O 1
ATOM 5801 N N . VAL B 1 195 ? 11.734 84.75 40.844 1 93.19 195 VAL B N 1
ATOM 5802 C CA . VAL B 1 195 ? 13.172 85 40.719 1 93.19 195 VAL B CA 1
ATOM 5803 C C . VAL B 1 195 ? 13.391 86.375 40.062 1 93.19 195 VAL B C 1
ATOM 5805 O O . VAL B 1 195 ? 12.633 86.812 39.219 1 93.19 195 VAL B O 1
ATOM 5808 N N . ASP B 1 196 ? 14.375 87 40.594 1 89.81 196 ASP B N 1
ATOM 5809 C CA . ASP B 1 196 ? 14.711 88.312 40 1 89.81 196 ASP B CA 1
ATOM 5810 C C . ASP B 1 196 ? 15.719 88.125 38.844 1 89.81 196 ASP B C 1
ATOM 5812 O O . ASP B 1 196 ? 16.297 87.062 38.688 1 89.81 196 ASP B O 1
ATOM 5816 N N . ARG B 1 197 ? 15.914 89.062 38.062 1 86.19 197 ARG B N 1
ATOM 5817 C CA . ARG B 1 197 ? 16.75 89 36.844 1 86.19 197 ARG B CA 1
ATOM 5818 C C . ARG B 1 197 ? 18.219 88.812 37.219 1 86.19 197 ARG B C 1
ATOM 5820 O O . ARG B 1 197 ? 19.016 88.375 36.375 1 86.19 197 ARG B O 1
ATOM 5827 N N . SER B 1 198 ? 18.562 89.125 38.469 1 86 198 SER B N 1
ATOM 5828 C CA . SER B 1 198 ? 19.922 88.875 38.938 1 86 198 SER B CA 1
ATOM 5829 C C . SER B 1 198 ? 20.125 87.438 39.344 1 86 198 SER B C 1
ATOM 5831 O O . SER B 1 198 ? 21.25 87 39.594 1 86 198 SER B O 1
ATOM 5833 N N . GLY B 1 199 ? 19.047 86.688 39.438 1 88.75 199 GLY B N 1
ATOM 5834 C CA . GLY B 1 199 ? 19.141 85.25 39.688 1 88.75 199 GLY B CA 1
ATOM 5835 C C . GLY B 1 199 ? 18.844 84.875 41.125 1 88.75 199 GLY B C 1
ATOM 5836 O O . GLY B 1 199 ? 19.078 83.75 41.562 1 88.75 199 GLY B O 1
ATOM 5837 N N . HIS B 1 200 ? 18.406 85.812 41.938 1 90.5 200 HIS B N 1
ATOM 5838 C CA . HIS B 1 200 ? 18.078 85.562 43.344 1 90.5 200 HIS B CA 1
ATOM 5839 C C . HIS B 1 200 ? 16.594 85.25 43.5 1 90.5 200 HIS B C 1
ATOM 5841 O O . HIS B 1 200 ? 15.75 85.875 42.844 1 90.5 200 HIS B O 1
ATOM 5847 N N . ILE B 1 201 ? 16.297 84.375 44.406 1 92.12 201 ILE B N 1
ATOM 5848 C CA . ILE B 1 201 ? 14.922 84 44.688 1 92.12 201 ILE B CA 1
ATOM 5849 C C . ILE B 1 201 ? 14.242 85.062 45.562 1 92.12 201 ILE B C 1
ATOM 5851 O O . ILE B 1 201 ? 14.703 85.375 46.656 1 92.12 201 ILE B O 1
ATOM 5855 N N . VAL B 1 202 ? 13.281 85.562 44.969 1 89.94 202 VAL B N 1
ATOM 5856 C CA . VAL B 1 202 ? 12.531 86.562 45.656 1 89.94 202 VAL B CA 1
ATOM 5857 C C . VAL B 1 202 ? 11.492 85.938 46.594 1 89.94 202 VAL B C 1
ATOM 5859 O O . VAL B 1 202 ? 11.305 86.375 47.719 1 89.94 202 VAL B O 1
ATOM 5862 N N . ALA B 1 203 ? 10.789 84.938 46.062 1 90.56 203 ALA B N 1
ATOM 5863 C CA . ALA B 1 203 ? 9.773 84.188 46.812 1 90.56 203 ALA B CA 1
ATOM 5864 C C . ALA B 1 203 ? 9.773 82.75 46.469 1 90.56 203 ALA B C 1
ATOM 5866 O O . ALA B 1 203 ? 9.953 82.375 45.312 1 90.56 203 ALA B O 1
ATOM 5867 N N . HIS B 1 204 ? 9.664 82 47.406 1 89.88 204 HIS B N 1
ATOM 5868 C CA . HIS B 1 204 ? 9.594 80.5 47.281 1 89.88 204 HIS B CA 1
ATOM 5869 C C . HIS B 1 204 ? 8.766 79.938 48.406 1 89.88 204 HIS B C 1
ATOM 5871 O O . HIS B 1 204 ? 8.578 80.562 49.469 1 89.88 204 HIS B O 1
ATOM 5877 N N . ALA B 1 205 ? 8.227 78.75 48.156 1 81.5 205 ALA B N 1
ATOM 5878 C CA . ALA B 1 205 ? 7.461 78.062 49.188 1 81.5 205 ALA B CA 1
ATOM 5879 C C . ALA B 1 205 ? 8.32 77.812 50.438 1 81.5 205 ALA B C 1
ATOM 5881 O O . ALA B 1 205 ? 7.832 77.875 51.562 1 81.5 205 ALA B O 1
ATOM 5882 N N . ASP B 1 206 ? 9.57 77.562 50.219 1 84.88 206 ASP B N 1
ATOM 5883 C CA . ASP B 1 206 ? 10.539 77.438 51.281 1 84.88 206 ASP B CA 1
ATOM 5884 C C . ASP B 1 206 ? 11.211 78.75 51.625 1 84.88 206 ASP B C 1
ATOM 5886 O O . ASP B 1 206 ? 12.039 79.25 50.844 1 84.88 206 ASP B O 1
ATOM 5890 N N . SER B 1 207 ? 10.922 79.25 52.75 1 81.5 207 SER B N 1
ATOM 5891 C CA . SER B 1 207 ? 11.383 80.562 53.156 1 81.5 207 SER B CA 1
ATOM 5892 C C . SER B 1 207 ? 12.906 80.562 53.25 1 81.5 207 SER B C 1
ATOM 5894 O O . SER B 1 207 ? 13.516 81.625 53.156 1 81.5 207 SER B O 1
ATOM 5896 N N . LYS B 1 208 ? 13.594 79.438 53.438 1 86.5 208 LYS B N 1
ATOM 5897 C CA . LYS B 1 208 ? 15.047 79.375 53.562 1 86.5 208 LYS B CA 1
ATOM 5898 C C . LYS B 1 208 ? 15.734 79.688 52.219 1 86.5 208 LYS B C 1
ATOM 5900 O O . LYS B 1 208 ? 16.922 80 52.219 1 86.5 208 LYS B O 1
ATOM 5905 N N . LEU B 1 209 ? 14.945 79.688 51.219 1 88.25 209 LEU B N 1
ATOM 5906 C CA . LEU B 1 209 ? 15.539 79.875 49.875 1 88.25 209 LEU B CA 1
ATOM 5907 C C . LEU B 1 209 ? 15.406 81.375 49.438 1 88.25 209 LEU B C 1
ATOM 5909 O O . LEU B 1 209 ? 15.961 81.75 48.406 1 88.25 209 LEU B O 1
ATOM 5913 N N . THR B 1 210 ? 14.867 82.125 50.25 1 84.44 210 THR B N 1
ATOM 5914 C CA . THR B 1 210 ? 14.672 83.5 49.875 1 84.44 210 THR B CA 1
ATOM 5915 C C . THR B 1 210 ? 16.016 84.25 49.812 1 84.44 210 THR B C 1
ATOM 5917 O O . THR B 1 210 ? 16.859 84.062 50.688 1 84.44 210 THR B O 1
ATOM 5920 N N . LEU B 1 211 ? 16.234 84.875 48.75 1 87.44 211 LEU B N 1
ATOM 5921 C CA . LEU B 1 211 ? 17.391 85.688 48.438 1 87.44 211 LEU B CA 1
ATOM 5922 C C . LEU B 1 211 ? 18.594 84.875 48.031 1 87.44 211 LEU B C 1
ATOM 5924 O O . LEU B 1 211 ? 19.656 85.375 47.75 1 87.44 211 LEU B O 1
ATOM 5928 N N . LYS B 1 212 ? 18.438 83.625 48.031 1 90.12 212 LYS B N 1
ATOM 5929 C CA . LYS B 1 212 ? 19.5 82.75 47.562 1 90.12 212 LYS B CA 1
ATOM 5930 C C . LYS B 1 212 ? 19.516 82.625 46.031 1 90.12 212 LYS B C 1
ATOM 5932 O O . LYS B 1 212 ? 18.484 82.812 45.406 1 90.12 212 LYS B O 1
ATOM 5937 N N . PRO B 1 213 ? 20.656 82.438 45.5 1 91.62 213 PRO B N 1
ATOM 5938 C CA . PRO B 1 213 ? 20.703 82.25 44.031 1 91.62 213 PRO B CA 1
ATOM 5939 C C . PRO B 1 213 ? 19.953 81 43.594 1 91.62 213 PRO B C 1
ATOM 5941 O O . PRO B 1 213 ? 19.906 80 44.312 1 91.62 213 PRO B O 1
ATOM 5944 N N . VAL B 1 214 ? 19.344 81.062 42.438 1 90.88 214 VAL B N 1
ATOM 5945 C CA . VAL B 1 214 ? 18.562 79.938 41.906 1 90.88 214 VAL B CA 1
ATOM 5946 C C . VAL B 1 214 ? 19.453 78.75 41.719 1 90.88 214 VAL B C 1
ATOM 5948 O O . VAL B 1 214 ? 18.969 77.625 41.75 1 90.88 214 VAL B O 1
ATOM 5951 N N . THR B 1 215 ? 20.734 78.875 41.531 1 90.69 215 THR B N 1
ATOM 5952 C CA . THR B 1 215 ? 21.688 77.812 41.375 1 90.69 215 THR B CA 1
ATOM 5953 C C . THR B 1 215 ? 21.766 76.938 42.625 1 90.69 215 THR B C 1
ATOM 5955 O O . THR B 1 215 ? 22.234 75.812 42.594 1 90.69 215 THR B O 1
ATOM 5958 N N . ASP B 1 216 ? 21.312 77.438 43.781 1 89.25 216 ASP B N 1
ATOM 5959 C CA . ASP B 1 216 ? 21.25 76.688 45.031 1 89.25 216 ASP B CA 1
ATOM 5960 C C . ASP B 1 216 ? 20.125 75.688 44.969 1 89.25 216 ASP B C 1
ATOM 5962 O O . ASP B 1 216 ? 20.156 74.688 45.719 1 89.25 216 ASP B O 1
ATOM 5966 N N . LEU B 1 217 ? 19.188 76 44.219 1 88.25 217 LEU B N 1
ATOM 5967 C CA . LEU B 1 217 ? 18.078 75.062 44.062 1 88.25 217 LEU B CA 1
ATOM 5968 C C . LEU B 1 217 ? 18.469 73.938 43.094 1 88.25 217 LEU B C 1
ATOM 5970 O O . LEU B 1 217 ? 18.109 72.812 43.344 1 88.25 217 LEU B O 1
ATOM 5974 N N . SER B 1 218 ? 19.094 74.312 42.062 1 88.06 218 SER B N 1
ATOM 5975 C CA . SER B 1 218 ? 19.547 73.312 41.094 1 88.06 218 SER B CA 1
ATOM 5976 C C . SER B 1 218 ? 20.719 73.875 40.281 1 88.06 218 SER B C 1
ATOM 5978 O O . SER B 1 218 ? 20.703 75 39.812 1 88.06 218 SER B O 1
ATOM 5980 N N . ASP B 1 219 ? 21.703 73 40.031 1 84.25 219 ASP B N 1
ATOM 5981 C CA . ASP B 1 219 ? 22.875 73.375 39.25 1 84.25 219 ASP B CA 1
ATOM 5982 C C . ASP B 1 219 ? 22.531 73.562 37.781 1 84.25 219 ASP B C 1
ATOM 5984 O O . ASP B 1 219 ? 23.266 74.188 37.031 1 84.25 219 ASP B O 1
ATOM 5988 N N . ASP B 1 220 ? 21.359 73 37.5 1 83.19 220 ASP B N 1
ATOM 5989 C CA . ASP B 1 220 ? 20.953 73.062 36.094 1 83.19 220 ASP B CA 1
ATOM 5990 C C . ASP B 1 220 ? 20.234 74.312 35.75 1 83.19 220 ASP B C 1
ATOM 5992 O O . ASP B 1 220 ? 19.938 74.562 34.562 1 83.19 220 ASP B O 1
ATOM 5996 N N . LEU B 1 221 ? 19.953 75.062 36.75 1 85.06 221 LEU B N 1
ATOM 5997 C CA . LEU B 1 221 ? 19.125 76.25 36.531 1 85.06 221 LEU B CA 1
ATOM 5998 C C . LEU B 1 221 ? 19.984 77.5 36.438 1 85.06 221 LEU B C 1
ATOM 6000 O O . LEU B 1 221 ? 20.938 77.625 37.219 1 85.06 221 LEU B O 1
ATOM 6004 N N . SER B 1 222 ? 19.875 78.188 35.344 1 86.25 222 SER B N 1
ATOM 6005 C CA . SER B 1 222 ? 20.5 79.438 35.188 1 86.25 222 SER B CA 1
ATOM 6006 C C . SER B 1 222 ? 19.469 80.562 34.906 1 86.25 222 SER B C 1
ATOM 6008 O O . SER B 1 222 ? 18.422 80.25 34.312 1 86.25 222 SER B O 1
ATOM 6010 N N . ILE B 1 223 ? 19.797 81.688 35.406 1 87.06 223 ILE B N 1
ATOM 6011 C CA . ILE B 1 223 ? 18.891 82.812 35.156 1 87.06 223 ILE B CA 1
ATOM 6012 C C . ILE B 1 223 ? 18.75 83.062 33.656 1 87.06 223 ILE B C 1
ATOM 6014 O O . ILE B 1 223 ? 17.672 83.438 33.188 1 87.06 223 ILE B O 1
ATOM 6018 N N . ASP B 1 224 ? 19.766 82.688 32.969 1 86.75 224 ASP B N 1
ATOM 6019 C CA . ASP B 1 224 ? 19.719 82.875 31.516 1 86.75 224 ASP B CA 1
ATOM 6020 C C . ASP B 1 224 ? 18.719 81.938 30.891 1 86.75 224 ASP B C 1
ATOM 6022 O O . ASP B 1 224 ? 17.984 82.25 29.969 1 86.75 224 ASP B O 1
ATOM 6026 N N . ALA B 1 225 ? 18.766 80.812 31.391 1 85.75 225 ALA B N 1
ATOM 6027 C CA . ALA B 1 225 ? 17.844 79.812 30.875 1 85.75 225 ALA B CA 1
ATOM 6028 C C . ALA B 1 225 ? 16.406 80.188 31.219 1 85.75 225 ALA B C 1
ATOM 6030 O O . ALA B 1 225 ? 15.508 80.062 30.375 1 85.75 225 ALA B O 1
ATOM 6031 N N . LEU B 1 226 ? 16.188 80.562 32.312 1 87.94 226 LEU B N 1
ATOM 6032 C CA . LEU B 1 226 ? 14.852 81 32.75 1 87.94 226 LEU B CA 1
ATOM 6033 C C . LEU B 1 226 ? 14.359 82.188 32 1 87.94 226 LEU B C 1
ATOM 6035 O O . LEU B 1 226 ? 13.195 82.25 31.594 1 87.94 226 LEU B O 1
ATOM 6039 N N . ALA B 1 227 ? 15.25 83.125 31.797 1 87.25 227 ALA B N 1
ATOM 6040 C CA . ALA B 1 227 ? 14.898 84.312 31.062 1 87.25 227 ALA B CA 1
ATOM 6041 C C . ALA B 1 227 ? 14.57 84 29.609 1 87.25 227 ALA B C 1
ATOM 6043 O O . ALA B 1 227 ? 13.617 84.562 29.031 1 87.25 227 ALA B O 1
ATOM 6044 N N . ALA B 1 228 ? 15.328 83.125 29.094 1 85 228 ALA B N 1
ATOM 6045 C CA . ALA B 1 228 ? 15.086 82.688 27.719 1 85 228 ALA B CA 1
ATOM 6046 C C . ALA B 1 228 ? 13.734 82 27.578 1 85 228 ALA B C 1
ATOM 6048 O O . ALA B 1 228 ? 13.016 82.188 26.609 1 85 228 ALA B O 1
ATOM 6049 N N . ALA B 1 229 ? 13.43 81.25 28.531 1 81.25 229 ALA B N 1
ATOM 6050 C CA . ALA B 1 229 ? 12.164 80.5 28.547 1 81.25 229 ALA B CA 1
ATOM 6051 C C . ALA B 1 229 ? 10.984 81.438 28.703 1 81.25 229 ALA B C 1
ATOM 6053 O O . ALA B 1 229 ? 9.891 81.188 28.203 1 81.25 229 ALA B O 1
ATOM 6054 N N . SER B 1 230 ? 11.188 82.438 29.375 1 83.94 230 SER B N 1
ATOM 6055 C CA . SER B 1 230 ? 10.125 83.438 29.641 1 83.94 230 SER B CA 1
ATOM 6056 C C . SER B 1 230 ? 9.828 84.25 28.406 1 83.94 230 SER B C 1
ATOM 6058 O O . SER B 1 230 ? 8.727 84.812 28.281 1 83.94 230 SER B O 1
ATOM 6060 N N . ALA B 1 231 ? 10.797 84.312 27.531 1 80.94 231 ALA B N 1
ATOM 6061 C CA . ALA B 1 231 ? 10.656 85.125 26.344 1 80.94 231 ALA B CA 1
ATOM 6062 C C . ALA B 1 231 ? 9.781 84.438 25.297 1 80.94 231 ALA B C 1
ATOM 6064 O O . ALA B 1 231 ? 9.141 85.125 24.484 1 80.94 231 ALA B O 1
ATOM 6065 N N . ASP B 1 232 ? 9.781 83.125 25.359 1 79.25 232 ASP B N 1
ATOM 6066 C CA . ASP B 1 232 ? 9.016 82.375 24.359 1 79.25 232 ASP B CA 1
ATOM 6067 C C . ASP B 1 232 ? 7.891 81.625 25.031 1 79.25 232 ASP B C 1
ATOM 6069 O O . ASP B 1 232 ? 8.156 80.625 25.766 1 79.25 232 ASP B O 1
ATOM 6073 N N . GLU B 1 233 ? 6.73 82 24.734 1 73.88 233 GLU B N 1
ATOM 6074 C CA . GLU B 1 233 ? 5.57 81.312 25.328 1 73.88 233 GLU B CA 1
ATOM 6075 C C . GLU B 1 233 ? 5.422 79.875 24.828 1 73.88 233 GLU B C 1
ATOM 6077 O O . GLU B 1 233 ? 4.801 79.062 25.5 1 73.88 233 GLU B O 1
ATOM 6082 N N . ASN B 1 234 ? 6.043 79.688 23.734 1 77.31 234 ASN B N 1
ATOM 6083 C CA . ASN B 1 234 ? 5.883 78.312 23.125 1 77.31 234 ASN B CA 1
ATOM 6084 C C . ASN B 1 234 ? 7.125 77.5 23.328 1 77.31 234 ASN B C 1
ATOM 6086 O O . ASN B 1 234 ? 7.203 76.375 22.797 1 77.31 234 ASN B O 1
ATOM 6090 N N . ALA B 1 235 ? 8.031 78 24.125 1 82.19 235 ALA B N 1
ATOM 6091 C CA . ALA B 1 235 ? 9.258 77.25 24.359 1 82.19 235 ALA B CA 1
ATOM 6092 C C . ALA B 1 235 ? 8.977 76 25.203 1 82.19 235 ALA B C 1
ATOM 6094 O O . ALA B 1 235 ? 8.062 76 26.031 1 82.19 235 ALA B O 1
ATOM 6095 N N . ALA B 1 236 ? 9.742 75 24.953 1 86.56 236 ALA B N 1
ATOM 6096 C CA . ALA B 1 236 ? 9.641 73.75 25.75 1 86.56 236 ALA B CA 1
ATOM 6097 C C . ALA B 1 236 ? 10.055 74 27.203 1 86.56 236 ALA B C 1
ATOM 6099 O O . ALA B 1 236 ? 10.93 74.875 27.469 1 86.56 236 ALA B O 1
ATOM 6100 N N . PRO B 1 237 ? 9.281 73.25 28.031 1 89 237 PRO B N 1
ATOM 6101 C CA . PRO B 1 237 ? 9.68 73.438 29.438 1 89 237 PRO B CA 1
ATOM 6102 C C . PRO B 1 237 ? 11.125 73 29.688 1 89 237 PRO B C 1
ATOM 6104 O O . PRO B 1 237 ? 11.641 72.125 29 1 89 237 PRO B O 1
ATOM 6107 N N . ILE B 1 238 ? 11.766 73.625 30.594 1 89.38 238 ILE B N 1
ATOM 6108 C CA . ILE B 1 238 ? 13.148 73.375 30.938 1 89.38 238 ILE B CA 1
ATOM 6109 C C . ILE B 1 238 ? 13.203 72.188 31.891 1 89.38 238 ILE B C 1
ATOM 6111 O O . ILE B 1 238 ? 12.477 72.125 32.875 1 89.38 238 ILE B O 1
ATOM 6115 N N . ASP B 1 239 ? 14.062 71.312 31.562 1 90.06 239 ASP B N 1
ATOM 6116 C CA . ASP B 1 239 ? 14.328 70.125 32.438 1 90.06 239 ASP B CA 1
ATOM 6117 C C . ASP B 1 239 ? 15.391 70.5 33.5 1 90.06 239 ASP B C 1
ATOM 6119 O O . ASP B 1 239 ? 16.484 70.938 33.125 1 90.06 239 ASP B O 1
ATOM 6123 N N . ALA B 1 240 ? 15 70.375 34.719 1 89.94 240 ALA B N 1
ATOM 6124 C CA . ALA B 1 240 ? 15.969 70.625 35.781 1 89.94 240 ALA B CA 1
ATOM 6125 C C . ALA B 1 240 ? 15.789 69.625 36.938 1 89.94 240 ALA B C 1
ATOM 6127 O O . ALA B 1 240 ? 14.719 69.062 37.094 1 89.94 240 ALA B O 1
ATOM 6128 N N . HIS B 1 241 ? 16.859 69.375 37.625 1 92 241 HIS B N 1
ATOM 6129 C CA . HIS B 1 241 ? 16.812 68.5 38.812 1 92 241 HIS B CA 1
ATOM 6130 C C . HIS B 1 241 ? 16.828 69.312 40.094 1 92 241 HIS B C 1
ATOM 6132 O O . HIS B 1 241 ? 17.734 70.125 40.312 1 92 241 HIS B O 1
ATOM 6138 N N . VAL B 1 242 ? 15.75 69.188 40.781 1 89.38 242 VAL B N 1
ATOM 6139 C CA . VAL B 1 242 ? 15.656 69.875 42.094 1 89.38 242 VAL B CA 1
ATOM 6140 C C . VAL B 1 242 ? 15.578 68.875 43.219 1 89.38 242 VAL B C 1
ATOM 6142 O O . VAL B 1 242 ? 14.664 68 43.219 1 89.38 242 VAL B O 1
ATOM 6145 N N . ALA B 1 243 ? 16.609 68.875 44.156 1 83.88 243 ALA B N 1
ATOM 6146 C CA . ALA B 1 243 ? 16.656 68 45.281 1 83.88 243 ALA B CA 1
ATOM 6147 C C . ALA B 1 243 ? 16.578 66.5 44.812 1 83.88 243 ALA B C 1
ATOM 6149 O O . ALA B 1 243 ? 15.852 65.688 45.406 1 83.88 243 ALA B O 1
ATOM 6150 N N . GLY B 1 244 ? 17.125 66.188 43.656 1 83.94 244 GLY B N 1
ATOM 6151 C CA . GLY B 1 244 ? 17.219 64.812 43.156 1 83.94 244 GLY B CA 1
ATOM 6152 C C . GLY B 1 244 ? 16.031 64.438 42.281 1 83.94 244 GLY B C 1
ATOM 6153 O O . GLY B 1 244 ? 16.031 63.344 41.688 1 83.94 244 GLY B O 1
ATOM 6154 N N . ALA B 1 245 ? 15.039 65.188 42.219 1 89.94 245 ALA B N 1
ATOM 6155 C CA . ALA B 1 245 ? 13.859 64.875 41.438 1 89.94 245 ALA B CA 1
ATOM 6156 C C . ALA B 1 245 ? 13.844 65.625 40.125 1 89.94 245 ALA B C 1
ATOM 6158 O O . ALA B 1 245 ? 14.195 66.812 40.094 1 89.94 245 ALA B O 1
ATOM 6159 N N . ALA B 1 246 ? 13.531 65 39.031 1 91.62 246 ALA B N 1
ATOM 6160 C CA . ALA B 1 246 ? 13.422 65.625 37.719 1 91.62 246 ALA B CA 1
ATOM 6161 C C . ALA B 1 246 ? 12.188 66.562 37.688 1 91.62 246 ALA B C 1
ATOM 6163 O O . ALA B 1 246 ? 11.086 66.125 38.062 1 91.62 246 ALA B O 1
ATOM 6164 N N . LYS B 1 247 ? 12.391 67.812 37.344 1 92.5 247 LYS B N 1
ATOM 6165 C CA . LYS B 1 247 ? 11.312 68.812 37.25 1 92.5 247 LYS B CA 1
ATOM 6166 C C . LYS B 1 247 ? 11.234 69.438 35.875 1 92.5 247 LYS B C 1
ATOM 6168 O O . LYS B 1 247 ? 12.25 69.5 35.188 1 92.5 247 LYS B O 1
ATOM 6173 N N . LEU B 1 248 ? 9.992 69.812 35.469 1 92.25 248 LEU B N 1
ATOM 6174 C CA . LEU B 1 248 ? 9.742 70.625 34.281 1 92.25 248 LEU B CA 1
ATOM 6175 C C . LEU B 1 248 ? 9.336 72.062 34.656 1 92.25 248 LEU B C 1
ATOM 6177 O O . LEU B 1 248 ? 8.391 72.25 35.406 1 92.25 248 LEU B O 1
ATOM 6181 N N . MET B 1 249 ? 10.117 72.938 34.094 1 92.19 249 MET B N 1
ATOM 6182 C CA . MET B 1 249 ? 9.898 74.312 34.562 1 92.19 249 MET B CA 1
ATOM 6183 C C . MET B 1 249 ? 9.586 75.188 33.406 1 92.19 249 MET B C 1
ATOM 6185 O O . MET B 1 249 ? 10.062 75 32.281 1 92.19 249 MET B O 1
ATOM 6189 N N . ARG B 1 250 ? 8.828 76.188 33.656 1 93.38 250 ARG B N 1
ATOM 6190 C CA . ARG B 1 250 ? 8.523 77.312 32.75 1 93.38 250 ARG B CA 1
ATOM 6191 C C . ARG B 1 250 ? 8.547 78.625 33.531 1 93.38 250 ARG B C 1
ATOM 6193 O O . ARG B 1 250 ? 8.234 78.688 34.719 1 93.38 250 ARG B O 1
ATOM 6200 N N . ALA B 1 251 ? 8.992 79.625 32.875 1 93.19 251 ALA B N 1
ATOM 6201 C CA . ALA B 1 251 ? 9.109 80.938 33.5 1 93.19 251 ALA B CA 1
ATOM 6202 C C . ALA B 1 251 ? 8.406 82 32.688 1 93.19 251 ALA B C 1
ATOM 6204 O O . ALA B 1 251 ? 8.297 81.938 31.453 1 93.19 251 ALA B O 1
ATOM 6205 N N . ARG B 1 252 ? 7.914 82.938 33.344 1 91.75 252 ARG B N 1
ATOM 6206 C CA . ARG B 1 252 ? 7.289 84.125 32.719 1 91.75 252 ARG B CA 1
ATOM 6207 C C . ARG B 1 252 ? 7.672 85.375 33.438 1 91.75 252 ARG B C 1
ATOM 6209 O O . ARG B 1 252 ? 7.758 85.438 34.688 1 91.75 252 ARG B O 1
ATOM 6216 N N . ALA B 1 253 ? 7.809 86.438 32.719 1 92.25 253 ALA B N 1
ATOM 6217 C CA . ALA B 1 253 ? 8.195 87.75 33.281 1 92.25 253 ALA B CA 1
ATOM 6218 C C . ALA B 1 253 ? 6.988 88.438 33.875 1 92.25 253 ALA B C 1
ATOM 6220 O O . ALA B 1 253 ? 5.898 88.438 33.281 1 92.25 253 ALA B O 1
ATOM 6221 N N . VAL B 1 254 ? 7.188 89.062 34.969 1 91.81 254 VAL B N 1
ATOM 6222 C CA . VAL B 1 254 ? 6.156 89.875 35.594 1 91.81 254 VAL B CA 1
ATOM 6223 C C . VAL B 1 254 ? 6.246 91.312 35.094 1 91.81 254 VAL B C 1
ATOM 6225 O O . VAL B 1 254 ? 7.242 92 35.312 1 91.81 254 VAL B O 1
ATOM 6228 N N . PRO B 1 255 ? 5.273 91.75 34.5 1 88.88 255 PRO B N 1
ATOM 6229 C CA . PRO B 1 255 ? 5.316 93.125 34 1 88.88 255 PRO B CA 1
ATOM 6230 C C . PRO B 1 255 ? 5.547 94.188 35.094 1 88.88 255 PRO B C 1
ATOM 6232 O O . PRO B 1 255 ? 4.988 94.062 36.188 1 88.88 255 PRO B O 1
ATOM 6235 N N . GLY B 1 256 ? 6.383 95.188 34.844 1 85.06 256 GLY B N 1
ATOM 6236 C CA . GLY B 1 256 ? 6.648 96.312 35.75 1 85.06 256 GLY B CA 1
ATOM 6237 C C . GLY B 1 256 ? 7.781 96 36.719 1 85.06 256 GLY B C 1
ATOM 6238 O O . GLY B 1 256 ? 8.164 96.875 37.531 1 85.06 256 GLY B O 1
ATOM 6239 N N . THR B 1 257 ? 8.227 94.75 36.656 1 89.62 257 THR B N 1
ATOM 6240 C CA . THR B 1 257 ? 9.32 94.375 37.531 1 89.62 257 THR B CA 1
ATOM 6241 C C . THR B 1 257 ? 10.391 93.562 36.781 1 89.62 257 THR B C 1
ATOM 6243 O O . THR B 1 257 ? 10.258 93.375 35.562 1 89.62 257 THR B O 1
ATOM 6246 N N . ASP B 1 258 ? 11.422 93.25 37.438 1 88.69 258 ASP B N 1
ATOM 6247 C CA . ASP B 1 258 ? 12.461 92.375 36.875 1 88.69 258 ASP B CA 1
ATOM 6248 C C . ASP B 1 258 ? 12.312 90.938 37.438 1 88.69 258 ASP B C 1
ATOM 6250 O O . ASP B 1 258 ? 13.297 90.188 37.5 1 88.69 258 ASP B O 1
ATOM 6254 N N . TRP B 1 259 ? 11.125 90.625 37.875 1 92 259 TRP B N 1
ATOM 6255 C CA . TRP B 1 259 ? 10.891 89.312 38.438 1 92 259 TRP B CA 1
ATOM 6256 C C . TRP B 1 259 ? 10.422 88.312 37.375 1 92 259 TRP B C 1
ATOM 6258 O O . TRP B 1 259 ? 9.812 88.75 36.375 1 92 259 TRP B O 1
ATOM 6268 N N . LEU B 1 260 ? 10.758 87.125 37.625 1 93.56 260 LEU B N 1
ATOM 6269 C CA . LEU B 1 260 ? 10.258 86 36.844 1 93.56 260 LEU B CA 1
ATOM 6270 C C . LEU B 1 260 ? 9.469 85 37.719 1 93.56 260 LEU B C 1
ATOM 6272 O O . LEU B 1 260 ? 9.945 84.625 38.781 1 93.56 260 LEU B O 1
ATOM 6276 N N . THR B 1 261 ? 8.289 84.75 37.281 1 93.75 261 THR B N 1
ATOM 6277 C CA . THR B 1 261 ? 7.527 83.688 37.938 1 93.75 261 THR B CA 1
ATOM 6278 C C . THR B 1 261 ? 7.832 82.312 37.312 1 93.75 261 THR B C 1
ATOM 6280 O O . THR B 1 261 ? 7.793 82.188 36.094 1 93.75 261 THR B O 1
ATOM 6283 N N . VAL B 1 262 ? 8.172 81.312 38.094 1 93.88 262 VAL B N 1
ATOM 6284 C CA . VAL B 1 262 ? 8.547 80 37.625 1 93.88 262 VAL B CA 1
ATOM 6285 C C . VAL B 1 262 ? 7.648 78.938 38.25 1 93.88 262 VAL B C 1
ATOM 6287 O O . VAL B 1 262 ? 7.352 79 39.469 1 93.88 262 VAL B O 1
ATOM 6290 N N . VAL B 1 263 ? 7.18 78.062 37.469 1 93.25 263 VAL B N 1
ATOM 6291 C CA . VAL B 1 263 ? 6.465 76.875 37.938 1 93.25 263 VAL B CA 1
ATOM 6292 C C . VAL B 1 263 ? 7.266 75.625 37.625 1 93.25 263 VAL B C 1
ATOM 6294 O O . VAL B 1 263 ? 7.766 75.438 36.5 1 93.25 263 VAL B O 1
ATOM 6297 N N . ALA B 1 264 ? 7.496 74.812 38.594 1 92.75 264 ALA B N 1
ATOM 6298 C CA . ALA B 1 264 ? 8.211 73.5 38.438 1 92.75 264 ALA B CA 1
ATOM 6299 C C . ALA B 1 264 ? 7.277 72.312 38.656 1 92.75 264 ALA B C 1
ATOM 6301 O O . ALA B 1 264 ? 6.691 72.188 39.75 1 92.75 264 ALA B O 1
ATOM 6302 N N . LEU B 1 265 ? 7.156 71.5 37.625 1 90.75 265 LEU B N 1
ATOM 6303 C CA . LEU B 1 265 ? 6.34 70.312 37.656 1 90.75 265 LEU B CA 1
ATOM 6304 C C . LEU B 1 265 ? 7.211 69.062 37.844 1 90.75 265 LEU B C 1
ATOM 6306 O O . LEU B 1 265 ? 8.258 68.938 37.188 1 90.75 265 LEU B O 1
ATOM 6310 N N . ASP B 1 266 ? 6.727 68.125 38.719 1 90.62 266 ASP B N 1
ATOM 6311 C CA . ASP B 1 266 ? 7.441 66.875 38.875 1 90.62 266 ASP B CA 1
ATOM 6312 C C . ASP B 1 266 ? 7.207 65.938 37.719 1 90.62 266 ASP B C 1
ATOM 6314 O O . ASP B 1 266 ? 6.062 65.625 37.375 1 90.62 266 ASP B O 1
ATOM 6318 N N . LYS B 1 267 ? 8.289 65.625 37.156 1 88.81 267 LYS B N 1
ATOM 6319 C CA . LYS B 1 267 ? 8.195 64.75 35.969 1 88.81 267 LYS B CA 1
ATOM 6320 C C . LYS B 1 267 ? 7.539 63.438 36.344 1 88.81 267 LYS B C 1
ATOM 6322 O O . LYS B 1 267 ? 6.777 62.875 35.531 1 88.81 267 LYS B O 1
ATOM 6327 N N . SER B 1 268 ? 7.824 62.844 37.469 1 86.94 268 SER B N 1
ATOM 6328 C CA . SER B 1 268 ? 7.262 61.562 37.906 1 86.94 268 SER B CA 1
ATOM 6329 C C . SER B 1 268 ? 5.746 61.656 38.062 1 86.94 268 SER B C 1
ATOM 6331 O O . SER B 1 268 ? 5.035 60.688 37.75 1 86.94 268 SER B O 1
ATOM 6333 N N . ASP B 1 269 ? 5.234 62.812 38.406 1 82.06 269 ASP B N 1
ATOM 6334 C CA . ASP B 1 269 ? 3.797 63.031 38.594 1 82.06 269 ASP B CA 1
ATOM 6335 C C . ASP B 1 269 ? 3.078 63.031 37.25 1 82.06 269 ASP B C 1
ATOM 6337 O O . ASP B 1 269 ? 1.986 62.469 37.125 1 82.06 269 ASP B O 1
ATOM 6341 N N . VAL B 1 270 ? 3.76 63.531 36.281 1 79.56 270 VAL B N 1
ATOM 6342 C CA . VAL B 1 270 ? 3.053 63.75 35 1 79.56 270 VAL B CA 1
ATOM 6343 C C . VAL B 1 270 ? 3.275 62.562 34.094 1 79.56 270 VAL B C 1
ATOM 6345 O O . VAL B 1 270 ? 2.578 62.406 33.062 1 79.56 270 VAL B O 1
ATOM 6348 N N . THR B 1 271 ? 4.238 61.688 34.375 1 79.62 271 THR B N 1
ATOM 6349 C CA . THR B 1 271 ? 4.484 60.531 33.531 1 79.62 271 THR B CA 1
ATOM 6350 C C . THR B 1 271 ? 3.969 59.25 34.188 1 79.62 271 THR B C 1
ATOM 6352 O O . THR B 1 271 ? 4.109 58.156 33.656 1 79.62 271 THR B O 1
ATOM 6355 N N . ALA B 1 272 ? 3.48 59.344 35.375 1 76.56 272 ALA B N 1
ATOM 6356 C CA . ALA B 1 272 ? 2.98 58.188 36.094 1 76.56 272 ALA B CA 1
ATOM 6357 C C . ALA B 1 272 ? 1.958 57.406 35.281 1 76.56 272 ALA B C 1
ATOM 6359 O O . ALA B 1 272 ? 1.967 56.188 35.25 1 76.56 272 ALA B O 1
ATOM 6360 N N . GLY B 1 273 ? 1.129 58.094 34.562 1 73.69 273 GLY B N 1
ATOM 6361 C CA . GLY B 1 273 ? 0.144 57.469 33.688 1 73.69 273 GLY B CA 1
ATOM 6362 C C . GLY B 1 273 ? 0.765 56.656 32.594 1 73.69 273 GLY B C 1
ATOM 6363 O O . GLY B 1 273 ? 0.301 55.531 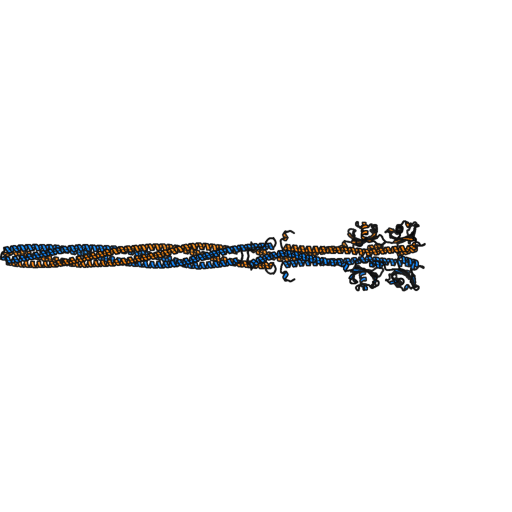32.281 1 73.69 273 GLY B O 1
ATOM 6364 N N . MET B 1 274 ? 1.878 57.031 32.031 1 79.56 274 MET B N 1
ATOM 6365 C CA . MET B 1 274 ? 2.564 56.344 30.922 1 79.56 274 MET B CA 1
ATOM 6366 C C . MET B 1 274 ? 3.229 55.062 31.391 1 79.56 274 MET B C 1
ATOM 6368 O O . MET B 1 274 ? 3.18 54.062 30.688 1 79.56 274 MET B O 1
ATOM 6372 N N . HIS B 1 275 ? 3.846 55.062 32.562 1 79.88 275 HIS B N 1
ATOM 6373 C CA . HIS B 1 275 ? 4.477 53.875 33.125 1 79.88 275 HIS B CA 1
ATOM 6374 C C . HIS B 1 275 ? 3.439 52.812 33.438 1 79.88 275 HIS B C 1
ATOM 6376 O O . HIS B 1 275 ? 3.676 51.625 33.188 1 79.88 275 HIS B O 1
ATOM 6382 N N . SER B 1 276 ? 2.285 53.219 33.906 1 78.31 276 SER B N 1
ATOM 6383 C CA . SER B 1 276 ? 1.209 52.281 34.188 1 78.31 276 SER B CA 1
ATOM 6384 C C . SER B 1 276 ? 0.666 51.656 32.906 1 78.31 276 SER B C 1
ATOM 6386 O O . SER B 1 276 ? 0.363 50.469 32.875 1 78.31 276 SER B O 1
ATOM 6388 N N . LEU B 1 277 ? 0.649 52.438 31.859 1 77.81 277 LEU B N 1
ATOM 6389 C CA . LEU B 1 277 ? 0.222 51.938 30.562 1 77.81 277 LEU B CA 1
ATOM 6390 C C . LEU B 1 277 ? 1.178 50.875 30.047 1 77.81 277 LEU B C 1
ATOM 6392 O O . LEU B 1 277 ? 0.741 49.844 29.531 1 77.81 277 LEU B O 1
ATOM 6396 N N . LEU B 1 278 ? 2.467 51.031 30.234 1 79.56 278 LEU B N 1
ATOM 6397 C CA . LEU B 1 278 ? 3.477 50.094 29.766 1 79.56 278 LEU B CA 1
ATOM 6398 C C . LEU B 1 278 ? 3.396 48.781 30.547 1 79.56 278 LEU B C 1
ATOM 6400 O O . LEU B 1 278 ? 3.504 47.719 29.969 1 79.56 278 LEU B O 1
ATOM 6404 N N . LEU B 1 279 ? 3.119 48.844 31.875 1 80.62 279 LEU B N 1
ATOM 6405 C CA . LEU B 1 279 ? 3.066 47.656 32.719 1 80.62 279 LEU B CA 1
ATOM 6406 C C . LEU B 1 279 ? 1.835 46.812 32.375 1 80.62 279 LEU B C 1
ATOM 6408 O O . LEU B 1 279 ? 1.917 45.594 32.281 1 80.62 279 LEU B O 1
ATOM 6412 N N . VAL B 1 280 ? 0.72 47.469 32.188 1 79.5 280 VAL B N 1
ATOM 6413 C CA . VAL B 1 280 ? -0.504 46.781 31.812 1 79.5 280 VAL B CA 1
ATOM 6414 C C . VAL B 1 280 ? -0.353 46.156 30.422 1 79.5 280 VAL B C 1
ATOM 6416 O O . VAL B 1 280 ? -0.782 45 30.203 1 79.5 280 VAL B O 1
ATOM 6419 N N . SER B 1 281 ? 0.343 46.906 29.547 1 82.31 281 SER B N 1
ATOM 6420 C CA . SER B 1 281 ? 0.547 46.406 28.203 1 82.31 281 SER B CA 1
ATOM 6421 C C . SER B 1 281 ? 1.44 45.156 28.203 1 82.31 281 SER B C 1
ATOM 6423 O O . SER B 1 281 ? 1.174 44.188 27.469 1 82.31 281 SER B O 1
ATOM 6425 N N . ILE B 1 282 ? 2.518 45.062 29.031 1 81.69 282 ILE B N 1
ATOM 6426 C CA . ILE B 1 282 ? 3.428 43.938 29.109 1 81.69 282 ILE B CA 1
ATOM 6427 C C . ILE B 1 282 ? 2.707 42.75 29.719 1 81.69 282 ILE B C 1
ATOM 6429 O O . ILE B 1 282 ? 2.836 41.625 29.234 1 81.69 282 ILE B O 1
ATOM 6433 N N . GLY B 1 283 ? 1.925 43.031 30.828 1 81.81 283 GLY B N 1
ATOM 6434 C CA . GLY B 1 283 ? 1.146 41.969 31.438 1 81.81 283 GLY B CA 1
ATOM 6435 C C . GLY B 1 283 ? 0.156 41.344 30.469 1 81.81 283 GLY B C 1
ATOM 6436 O O . GLY B 1 283 ? 0.047 40.094 30.406 1 81.81 283 GLY B O 1
ATOM 6437 N N . THR B 1 284 ? -0.506 42.156 29.734 1 82.38 284 THR B N 1
ATOM 6438 C CA . THR B 1 284 ? -1.479 41.656 28.766 1 82.38 284 THR B CA 1
ATOM 6439 C C . THR B 1 284 ? -0.786 40.875 27.641 1 82.38 284 THR B C 1
ATOM 6441 O O . THR B 1 284 ? -1.301 39.875 27.172 1 82.38 284 THR B O 1
ATOM 6444 N N . LEU B 1 285 ? 0.439 41.312 27.25 1 81.38 285 LEU B N 1
ATOM 6445 C CA . LEU B 1 285 ? 1.226 40.625 26.219 1 81.38 285 LEU B CA 1
ATOM 6446 C C . LEU B 1 285 ? 1.559 39.219 26.641 1 81.38 285 LEU B C 1
ATOM 6448 O O . LEU B 1 285 ? 1.365 38.281 25.875 1 81.38 285 LEU B O 1
ATOM 6452 N N . VAL B 1 286 ? 2.014 39.031 27.859 1 83.06 286 VAL B N 1
ATOM 6453 C CA . VAL B 1 286 ? 2.432 37.719 28.344 1 83.06 286 VAL B CA 1
ATOM 6454 C C . VAL B 1 286 ? 1.217 36.812 28.469 1 83.06 286 VAL B C 1
ATOM 6456 O O . VAL B 1 286 ? 1.267 35.656 28.062 1 83.06 286 VAL B O 1
ATOM 6459 N N . ALA B 1 287 ? 0.116 37.406 29 1 85.06 287 ALA B N 1
ATOM 6460 C CA . ALA B 1 287 ? -1.098 36.625 29.188 1 85.06 287 ALA B CA 1
ATOM 6461 C C . ALA B 1 287 ? -1.655 36.156 27.844 1 85.06 287 ALA B C 1
ATOM 6463 O O . ALA B 1 287 ? -1.984 34.969 27.656 1 85.06 287 ALA B O 1
ATOM 6464 N N . LEU B 1 288 ? -1.698 37.031 26.875 1 85.31 288 LEU B N 1
ATOM 6465 C CA . LEU B 1 288 ? -2.275 36.719 25.578 1 85.31 288 LEU B CA 1
ATOM 6466 C C . LEU B 1 288 ? -1.357 35.781 24.797 1 85.31 288 LEU B C 1
ATOM 6468 O O . LEU B 1 288 ? -1.83 34.906 24.062 1 85.31 288 LEU B O 1
ATOM 6472 N N . ALA B 1 289 ? -0.052 35.938 24.906 1 82.31 289 ALA B N 1
ATOM 6473 C CA . ALA B 1 289 ? 0.902 35.062 24.266 1 82.31 289 ALA B CA 1
ATOM 6474 C C . ALA B 1 289 ? 0.764 33.625 24.797 1 82.31 289 ALA B C 1
ATOM 6476 O O . ALA B 1 289 ? 0.815 32.656 24.031 1 82.31 289 ALA B O 1
ATOM 6477 N N . ALA B 1 290 ? 0.575 33.469 26.078 1 85.31 290 ALA B N 1
ATOM 6478 C CA . ALA B 1 290 ? 0.411 32.156 26.703 1 85.31 290 ALA B CA 1
ATOM 6479 C C . ALA B 1 290 ? -0.871 31.5 26.219 1 85.31 290 ALA B C 1
ATOM 6481 O O . ALA B 1 290 ? -0.87 30.297 25.891 1 85.31 290 ALA B O 1
ATOM 6482 N N . VAL B 1 291 ? -1.977 32.25 26.188 1 84.75 291 VAL B N 1
ATOM 6483 C CA . VAL B 1 291 ? -3.254 31.719 25.719 1 84.75 291 VAL B CA 1
ATOM 6484 C C . VAL B 1 291 ? -3.135 31.281 24.266 1 84.75 291 VAL B C 1
ATOM 6486 O O . VAL B 1 291 ? -3.629 30.219 23.891 1 84.75 291 VAL B O 1
ATOM 6489 N N . ALA B 1 292 ? -2.439 32.125 23.484 1 83.5 292 ALA B N 1
ATOM 6490 C CA . ALA B 1 292 ? -2.225 31.797 22.078 1 83.5 292 ALA B CA 1
ATOM 6491 C C . ALA B 1 292 ? -1.43 30.516 21.938 1 83.5 292 ALA B C 1
ATOM 6493 O O . ALA B 1 292 ? -1.778 29.641 21.125 1 83.5 292 ALA B O 1
ATOM 6494 N N . ALA B 1 293 ? -0.387 30.359 22.688 1 81.81 293 ALA B N 1
ATOM 6495 C CA . ALA B 1 293 ? 0.451 29.156 22.656 1 81.81 293 ALA B CA 1
ATOM 6496 C C . ALA B 1 293 ? -0.357 27.922 23.016 1 81.81 293 ALA B C 1
ATOM 6498 O O . ALA B 1 293 ? -0.207 26.875 22.391 1 81.81 293 ALA B O 1
ATOM 6499 N N . LEU B 1 294 ? -1.22 28.031 23.953 1 84.88 294 LEU B N 1
ATOM 6500 C CA . LEU B 1 294 ? -2.025 26.906 24.406 1 84.88 294 LEU B CA 1
ATOM 6501 C C . LEU B 1 294 ? -3.035 26.5 23.344 1 84.88 294 LEU B C 1
ATOM 6503 O O . LEU B 1 294 ? -3.18 25.312 23.047 1 84.88 294 LEU B O 1
ATOM 6507 N N . ILE B 1 295 ? -3.674 27.438 22.688 1 83.44 295 ILE B N 1
ATOM 6508 C CA . ILE B 1 295 ? -4.719 27.156 21.719 1 83.44 295 ILE B CA 1
ATOM 6509 C C . ILE B 1 295 ? -4.094 26.562 20.453 1 83.44 295 ILE B C 1
ATOM 6511 O O . ILE B 1 295 ? -4.535 25.531 19.953 1 83.44 295 ILE B O 1
ATOM 6515 N N . VAL B 1 296 ? -3.051 27.234 19.953 1 81.25 296 VAL B N 1
ATOM 6516 C CA . VAL B 1 296 ? -2.4 26.781 18.734 1 81.25 296 VAL B CA 1
ATOM 6517 C C . VAL B 1 296 ? -1.731 25.438 18.969 1 81.25 296 VAL B C 1
ATOM 6519 O O . VAL B 1 296 ? -1.765 24.547 18.109 1 81.25 296 VAL B O 1
ATOM 6522 N N . GLY B 1 297 ? -1.158 25.234 20.125 1 81.75 297 GLY B N 1
ATOM 6523 C CA . GLY B 1 297 ? -0.552 23.953 20.484 1 81.75 297 GLY B CA 1
ATOM 6524 C C . GLY B 1 297 ? -1.546 22.812 20.516 1 81.75 297 GLY B C 1
ATOM 6525 O O . GLY B 1 297 ? -1.257 21.719 20.047 1 81.75 297 GLY B O 1
ATOM 6526 N N . ALA B 1 298 ? -2.695 23.047 21.031 1 82.88 298 ALA B N 1
ATOM 6527 C CA . ALA B 1 298 ? -3.729 22.031 21.141 1 82.88 298 ALA B CA 1
ATOM 6528 C C . ALA B 1 298 ? -4.25 21.641 19.75 1 82.88 298 ALA B C 1
ATOM 6530 O O . ALA B 1 298 ? -4.402 20.453 19.453 1 82.88 298 ALA B O 1
ATOM 6531 N N . ILE B 1 299 ? -4.492 22.594 18.906 1 80 299 ILE B N 1
ATOM 6532 C CA . ILE B 1 299 ? -5.043 22.359 17.578 1 80 299 ILE B CA 1
ATOM 6533 C C . ILE B 1 299 ? -4.023 21.594 16.719 1 80 299 ILE B C 1
ATOM 6535 O O . ILE B 1 299 ? -4.359 20.594 16.078 1 80 299 ILE B O 1
ATOM 6539 N N . THR B 1 300 ? -2.789 22.078 16.766 1 80.19 300 THR B N 1
ATOM 6540 C CA . THR B 1 300 ? -1.747 21.438 15.977 1 80.19 300 THR B CA 1
ATOM 6541 C C . THR B 1 300 ? -1.415 20.062 16.547 1 80.19 300 THR B C 1
ATOM 6543 O O . THR B 1 300 ? -1.1 19.125 15.805 1 80.19 300 THR B O 1
ATOM 6546 N N . GLY B 1 301 ? -1.558 19.875 17.828 1 81.19 301 GLY B N 1
ATOM 6547 C CA . GLY B 1 301 ? -1.3 18.578 18.453 1 81.19 301 GLY B CA 1
ATOM 6548 C C . GLY B 1 301 ? -2.244 17.484 17.984 1 81.19 301 GLY B C 1
ATOM 6549 O O . GLY B 1 301 ? -1.808 16.391 17.656 1 81.19 301 GLY B O 1
ATOM 6550 N N . VAL B 1 302 ? -3.475 17.734 17.938 1 78.31 302 VAL B N 1
ATOM 6551 C CA . VAL B 1 302 ? -4.488 16.766 17.531 1 78.31 302 VAL B CA 1
ATOM 6552 C C . VAL B 1 302 ? -4.305 16.422 16.062 1 78.31 302 VAL B C 1
ATOM 6554 O O . VAL B 1 302 ? -4.355 15.242 15.688 1 78.31 302 VAL B O 1
ATOM 6557 N N . ALA B 1 303 ? -4.086 17.391 15.219 1 75.75 303 ALA B N 1
ATOM 6558 C CA . ALA B 1 303 ? -3.928 17.172 13.781 1 75.75 303 ALA B CA 1
ATOM 6559 C C . ALA B 1 303 ? -2.686 16.344 13.484 1 75.75 303 ALA B C 1
ATOM 6561 O O . ALA B 1 303 ? -2.73 15.414 12.672 1 75.75 303 ALA B O 1
ATOM 6562 N N . PHE B 1 304 ? -1.673 16.562 14.18 1 79.94 304 PHE B N 1
ATOM 6563 C CA . PHE B 1 304 ? -0.404 15.922 13.844 1 79.94 304 PHE B CA 1
ATOM 6564 C C . PHE B 1 304 ? -0.318 14.531 14.453 1 79.94 304 PHE B C 1
ATOM 6566 O O . PHE B 1 304 ? 0.463 13.695 14 1 79.94 304 PHE B O 1
ATOM 6573 N N . ARG B 1 305 ? -1.117 14.227 15.406 1 85.69 305 ARG B N 1
ATOM 6574 C CA . ARG B 1 305 ? -1.225 12.859 15.906 1 85.69 305 ARG B CA 1
ATOM 6575 C C . ARG B 1 305 ? -1.821 11.938 14.844 1 85.69 305 ARG B C 1
ATOM 6577 O O . ARG B 1 305 ? -1.398 10.789 14.711 1 85.69 305 ARG B O 1
ATOM 6584 N N . GLY B 1 306 ? -2.748 12.453 14.203 1 79.88 306 GLY B N 1
ATOM 6585 C CA . GLY B 1 306 ? -3.328 11.688 13.117 1 79.88 306 GLY B CA 1
ATOM 6586 C C . GLY B 1 306 ? -2.334 11.367 12.016 1 79.88 306 GLY B C 1
ATOM 6587 O O . GLY B 1 306 ? -2.303 10.25 11.5 1 79.88 306 GLY B O 1
ATOM 6588 N N . LEU B 1 307 ? -1.503 12.258 11.68 1 81.62 307 LEU B N 1
ATOM 6589 C CA . LEU B 1 307 ? -0.49 12.07 10.648 1 81.62 307 LEU B CA 1
ATOM 6590 C C . LEU B 1 307 ? 0.555 11.047 11.086 1 81.62 307 LEU B C 1
ATOM 6592 O O . LEU B 1 307 ? 1.03 10.25 10.281 1 81.62 307 LEU B O 1
ATOM 6596 N N . ALA B 1 308 ? 0.808 11.102 12.344 1 82.12 308 ALA B N 1
ATOM 6597 C CA . ALA B 1 308 ? 1.768 10.141 12.883 1 82.12 308 ALA B CA 1
ATOM 6598 C C . ALA B 1 308 ? 1.232 8.719 12.781 1 82.12 308 ALA B C 1
ATOM 6600 O O . ALA B 1 308 ? 1.98 7.789 12.477 1 82.12 308 ALA B O 1
ATOM 6601 N N . ARG B 1 309 ? -0.03 8.453 12.953 1 88.81 309 ARG B N 1
ATOM 6602 C CA . ARG B 1 309 ? -0.655 7.137 12.836 1 88.81 309 ARG B CA 1
ATOM 6603 C C . ARG B 1 309 ? -0.559 6.613 11.406 1 88.81 309 ARG B C 1
ATOM 6605 O O . ARG B 1 309 ? -0.318 5.426 11.188 1 88.81 309 ARG B O 1
ATOM 6612 N N . ILE B 1 310 ? -0.766 7.496 10.539 1 84.88 310 ILE B N 1
ATOM 6613 C CA . ILE B 1 310 ? -0.68 7.125 9.133 1 84.88 310 ILE B CA 1
ATOM 6614 C C . ILE B 1 310 ? 0.748 6.699 8.805 1 84.88 310 ILE B C 1
ATOM 6616 O O . ILE B 1 310 ? 0.961 5.66 8.164 1 84.88 310 ILE B O 1
ATOM 6620 N N . ARG B 1 311 ? 1.648 7.602 9.242 1 83 311 ARG B N 1
ATOM 6621 C CA . ARG B 1 311 ? 3.059 7.285 9.031 1 83 311 ARG B CA 1
ATOM 6622 C C . ARG B 1 311 ? 3.412 5.934 9.641 1 83 311 ARG B C 1
ATOM 6624 O O . ARG B 1 311 ? 4.039 5.098 8.984 1 83 311 ARG B O 1
ATOM 6631 N N . ASP B 1 312 ? 2.963 5.711 10.875 1 83.81 312 ASP B N 1
ATOM 6632 C CA . ASP B 1 312 ? 3.277 4.473 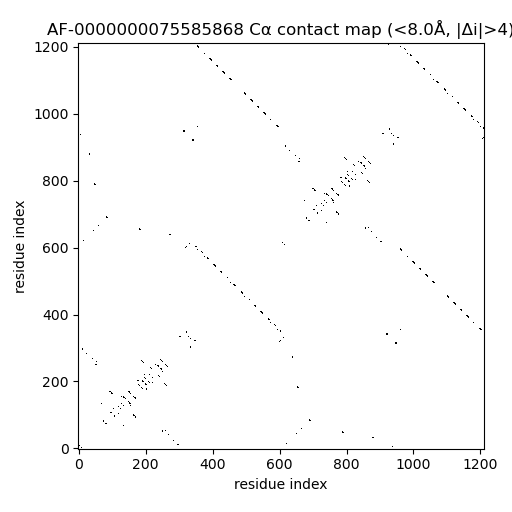11.578 1 83.81 312 ASP B CA 1
ATOM 6633 C C . ASP B 1 312 ? 2.65 3.268 10.875 1 83.81 312 ASP B C 1
ATOM 6635 O O . ASP B 1 312 ? 3.266 2.203 10.789 1 83.81 312 ASP B O 1
ATOM 6639 N N . ALA B 1 313 ? 1.455 3.371 10.43 1 83.19 313 ALA B N 1
ATOM 6640 C CA . ALA B 1 313 ? 0.773 2.297 9.711 1 83.19 313 ALA B CA 1
ATOM 6641 C C . ALA B 1 313 ? 1.509 1.945 8.422 1 83.19 313 ALA B C 1
ATOM 6643 O O . ALA B 1 313 ? 1.703 0.768 8.109 1 83.19 313 ALA B O 1
ATOM 6644 N N . MET B 1 314 ? 1.966 2.859 7.703 1 83.62 314 MET B N 1
ATOM 6645 C CA . MET B 1 314 ? 2.699 2.643 6.461 1 83.62 314 MET B CA 1
ATOM 6646 C C . MET B 1 314 ? 4.059 2.01 6.734 1 83.62 314 MET B C 1
ATOM 6648 O O . MET B 1 314 ? 4.496 1.121 6 1 83.62 314 MET B O 1
ATOM 6652 N N . GLU B 1 315 ? 4.641 2.535 7.797 1 81.31 315 GLU B N 1
ATOM 6653 C CA . GLU B 1 315 ? 5.934 1.975 8.188 1 81.31 315 GLU B CA 1
ATOM 6654 C C . GLU B 1 315 ? 5.793 0.515 8.609 1 81.31 315 GLU B C 1
ATOM 6656 O O . GLU B 1 315 ? 6.652 -0.312 8.297 1 81.31 315 GLU B O 1
ATOM 6661 N N . SER B 1 316 ? 4.742 0.257 9.305 1 82.38 316 SER B N 1
ATOM 6662 C CA . SER B 1 316 ? 4.492 -1.108 9.75 1 82.38 316 SER B CA 1
ATOM 6663 C C . SER B 1 316 ? 4.305 -2.055 8.57 1 82.38 316 SER B C 1
ATOM 6665 O O . SER B 1 316 ? 4.762 -3.197 8.602 1 82.38 316 SER B O 1
ATOM 6667 N N . ILE B 1 317 ? 3.668 -1.68 7.578 1 78.81 317 ILE B N 1
ATOM 6668 C CA . ILE B 1 317 ? 3.436 -2.512 6.402 1 78.81 317 ILE B CA 1
ATOM 6669 C C . ILE B 1 317 ? 4.699 -2.566 5.551 1 78.81 317 ILE B C 1
ATOM 6671 O O . ILE B 1 317 ? 5.07 -3.629 5.043 1 78.81 317 ILE B O 1
ATOM 6675 N N . GLY B 1 318 ? 5.383 -1.391 5.34 1 73.31 318 GLY B N 1
ATOM 6676 C CA . GLY B 1 318 ? 6.57 -1.312 4.504 1 73.31 318 GLY B CA 1
ATOM 6677 C C . GLY B 1 318 ? 7.766 -2.033 5.102 1 73.31 318 GLY B C 1
ATOM 6678 O O . GLY B 1 318 ? 8.477 -2.75 4.395 1 73.31 318 GLY B O 1
ATOM 6679 N N . SER B 1 319 ? 8.164 -1.76 6.328 1 68.25 319 SER B N 1
ATOM 6680 C CA . SER B 1 319 ? 9.391 -2.281 6.918 1 68.25 319 SER B CA 1
ATOM 6681 C C . SER B 1 319 ? 9.094 -3.365 7.949 1 68.25 319 SER B C 1
ATOM 6683 O O . SER B 1 319 ? 9.984 -4.121 8.344 1 68.25 319 SER B O 1
ATOM 6685 N N . GLY B 1 320 ? 7.867 -3.543 8.398 1 63.38 320 GLY B N 1
ATOM 6686 C CA . GLY B 1 320 ? 7.621 -4.387 9.555 1 63.38 320 GLY B CA 1
ATOM 6687 C C . GLY B 1 320 ? 6.867 -5.66 9.211 1 63.38 320 GLY B C 1
ATOM 6688 O O . GLY B 1 320 ? 7.285 -6.422 8.336 1 63.38 320 GLY B O 1
ATOM 6689 N N . THR B 1 321 ? 5.75 -5.883 9.992 1 67.19 321 THR B N 1
ATOM 6690 C CA . THR B 1 321 ? 4.953 -7.098 10.102 1 67.19 321 THR B CA 1
ATOM 6691 C C . THR B 1 321 ? 4.098 -7.301 8.859 1 67.19 321 THR B C 1
ATOM 6693 O O . THR B 1 321 ? 3.576 -8.398 8.625 1 67.19 321 THR B O 1
ATOM 6696 N N . GLY B 1 322 ? 4.094 -6.211 7.918 1 78.69 322 GLY B N 1
ATOM 6697 C CA . GLY B 1 322 ? 3.303 -6.32 6.703 1 78.69 322 GLY B CA 1
ATOM 6698 C C . GLY B 1 322 ? 1.83 -6.57 6.973 1 78.69 322 GLY B C 1
ATOM 6699 O O . GLY B 1 322 ? 1.186 -7.34 6.258 1 78.69 322 GLY B O 1
ATOM 6700 N N . ASP B 1 323 ? 1.301 -6.121 8.047 1 82.5 323 ASP B N 1
ATOM 6701 C CA . ASP B 1 323 ? -0.08 -6.375 8.445 1 82.5 323 ASP B CA 1
ATOM 6702 C C . ASP B 1 323 ? -1.058 -5.578 7.59 1 82.5 323 ASP B C 1
ATOM 6704 O O . ASP B 1 323 ? -1.273 -4.387 7.828 1 82.5 323 ASP B O 1
ATOM 6708 N N . LEU B 1 324 ? -1.696 -6.293 6.641 1 87.19 324 LEU B N 1
ATOM 6709 C CA . LEU B 1 324 ? -2.631 -5.641 5.73 1 87.19 324 LEU B CA 1
ATOM 6710 C C . LEU B 1 324 ? -4.039 -5.629 6.312 1 87.19 324 LEU B C 1
ATOM 6712 O O . LEU B 1 324 ? -4.992 -5.23 5.637 1 87.19 324 LEU B O 1
ATOM 6716 N N . THR B 1 325 ? -4.176 -6.051 7.609 1 87.19 325 THR B N 1
ATOM 6717 C CA . THR B 1 325 ? -5.484 -6.051 8.25 1 87.19 325 THR B CA 1
ATOM 6718 C C . THR B 1 325 ? -5.703 -4.762 9.031 1 87.19 325 THR B C 1
ATOM 6720 O O . THR B 1 325 ? -6.812 -4.488 9.492 1 87.19 325 THR B O 1
ATOM 6723 N N . GLN B 1 326 ? -4.691 -3.932 9.18 1 85.12 326 GLN B N 1
ATOM 6724 C CA . GLN B 1 326 ? -4.77 -2.688 9.938 1 85.12 326 GLN B CA 1
ATOM 6725 C C . GLN B 1 326 ? -5.598 -1.641 9.195 1 85.12 326 GLN B C 1
ATOM 6727 O O . GLN B 1 326 ? -5.527 -1.539 7.973 1 85.12 326 GLN B O 1
ATOM 6732 N N . ARG B 1 327 ? -6.402 -0.972 9.984 1 89.62 327 ARG B N 1
ATOM 6733 C CA . ARG B 1 327 ? -7.211 0.121 9.453 1 89.62 327 ARG B CA 1
ATOM 6734 C C . ARG B 1 327 ? -7.027 1.39 10.281 1 89.62 327 ARG B C 1
ATOM 6736 O O . ARG B 1 327 ? -6.785 1.322 11.484 1 89.62 327 ARG B O 1
ATOM 6743 N N . LEU B 1 328 ? -7.055 2.561 9.648 1 87.38 328 LEU B N 1
ATOM 6744 C CA . LEU B 1 328 ? -6.957 3.854 10.32 1 87.38 328 LEU B CA 1
ATOM 6745 C C . LEU B 1 328 ? -8.336 4.465 10.516 1 87.38 328 LEU B C 1
ATOM 6747 O O . LEU B 1 328 ? -9.211 4.324 9.664 1 87.38 328 LEU B O 1
ATOM 6751 N N . PRO B 1 329 ? -8.57 5.047 11.719 1 86.12 329 PRO B N 1
ATOM 6752 C CA . PRO B 1 329 ? -9.836 5.758 11.883 1 86.12 329 PRO B CA 1
ATOM 6753 C C . PRO B 1 329 ? -10.039 6.859 10.844 1 86.12 329 PRO B C 1
ATOM 6755 O O . PRO B 1 329 ? -9.172 7.719 10.68 1 86.12 329 PRO B O 1
ATOM 6758 N N . ASP B 1 330 ? -11.07 6.762 10.164 1 82.69 330 ASP B N 1
ATOM 6759 C CA . ASP B 1 330 ? -11.289 7.699 9.062 1 82.69 330 ASP B CA 1
ATOM 6760 C C . ASP B 1 330 ? -12.57 8.508 9.273 1 82.69 330 ASP B C 1
ATOM 6762 O O . ASP B 1 330 ? -13.156 9 8.305 1 82.69 330 ASP B O 1
ATOM 6766 N N . SER B 1 331 ? -12.82 8.68 10.648 1 80.5 331 SER B N 1
ATOM 6767 C CA . SER B 1 331 ? -14.023 9.453 10.977 1 80.5 331 SER B CA 1
ATOM 6768 C C . SER B 1 331 ? -13.75 10.953 10.906 1 80.5 331 SER B C 1
ATOM 6770 O O . SER B 1 331 ? -12.711 11.422 11.375 1 80.5 331 SER B O 1
ATOM 6772 N N . GLY B 1 332 ? -14.227 11.695 9.836 1 76.69 332 GLY B N 1
ATOM 6773 C CA . GLY B 1 332 ? -14.055 13.133 9.719 1 76.69 332 GLY B CA 1
ATOM 6774 C C . GLY B 1 332 ? -13.93 13.594 8.273 1 76.69 332 GLY B C 1
ATOM 6775 O O . GLY B 1 332 ? -14.023 12.789 7.348 1 76.69 332 GLY B O 1
ATOM 6776 N N . ARG B 1 333 ? -13.906 14.766 8.117 1 82.75 333 ARG B N 1
ATOM 6777 C CA . ARG B 1 333 ? -13.875 15.297 6.758 1 82.75 333 ARG B CA 1
ATOM 6778 C C . ARG B 1 333 ? -12.594 16.094 6.512 1 82.75 333 ARG B C 1
ATOM 6780 O O . ARG B 1 333 ? -12.461 16.75 5.484 1 82.75 333 ARG B O 1
ATOM 6787 N N . ASP B 1 334 ? -11.562 16.031 7.477 1 78.75 334 ASP B N 1
ATOM 6788 C CA . ASP B 1 334 ? -10.344 16.812 7.328 1 78.75 334 ASP B CA 1
ATOM 6789 C C . ASP B 1 334 ? -9.312 16.078 6.48 1 78.75 334 ASP B C 1
ATOM 6791 O O . ASP B 1 334 ? -9.602 15 5.949 1 78.75 334 ASP B O 1
ATOM 6795 N N . GLU B 1 335 ? -8.188 16.688 6.25 1 81.12 335 GLU B N 1
ATOM 6796 C CA . GLU B 1 335 ? -7.137 16.141 5.398 1 81.12 335 GLU B CA 1
ATOM 6797 C C . GLU B 1 335 ? -6.625 14.805 5.938 1 81.12 335 GLU B C 1
ATOM 6799 O O . GLU B 1 335 ? -6.352 13.883 5.168 1 81.12 335 GLU B O 1
ATOM 6804 N N . VAL B 1 336 ? -6.582 14.68 7.258 1 81.38 336 VAL B N 1
ATOM 6805 C CA . VAL B 1 336 ? -6.086 13.461 7.879 1 81.38 336 VAL B CA 1
ATOM 6806 C C . VAL B 1 336 ? -7.082 12.328 7.66 1 81.38 336 VAL B C 1
ATOM 6808 O O . VAL B 1 336 ? -6.688 11.203 7.328 1 81.38 336 VAL B O 1
ATOM 6811 N N . ALA B 1 337 ? -8.344 12.57 7.82 1 83.62 337 ALA B N 1
ATOM 6812 C CA . ALA B 1 337 ? -9.383 11.57 7.586 1 83.62 337 ALA B CA 1
ATOM 6813 C C . ALA B 1 337 ? -9.406 11.133 6.121 1 83.62 337 ALA B C 1
ATOM 6815 O O . ALA B 1 337 ? -9.617 9.961 5.824 1 83.62 337 ALA B O 1
ATOM 6816 N N . GLN B 1 338 ? -9.18 12.031 5.27 1 83.56 338 GLN B N 1
ATOM 6817 C CA . GLN B 1 338 ? -9.156 11.711 3.846 1 83.56 338 GLN B CA 1
ATOM 6818 C C . GLN B 1 338 ? -7.984 10.789 3.51 1 83.56 338 GLN B C 1
ATOM 6820 O O . GLN B 1 338 ? -8.141 9.828 2.748 1 83.56 338 GLN B O 1
ATOM 6825 N N . ILE B 1 339 ? -6.891 11.062 4.039 1 85.19 339 ILE B N 1
ATOM 6826 C CA . ILE B 1 339 ? -5.723 10.219 3.82 1 85.19 339 ILE B CA 1
ATOM 6827 C C . ILE B 1 339 ? -5.957 8.836 4.43 1 85.19 339 ILE B C 1
ATOM 6829 O O . ILE B 1 339 ? -5.605 7.82 3.832 1 85.19 339 ILE B O 1
ATOM 6833 N N . ALA B 1 340 ? -6.539 8.859 5.594 1 87.38 340 ALA B N 1
ATOM 6834 C CA . ALA B 1 340 ? -6.848 7.594 6.25 1 87.38 340 ALA B CA 1
ATOM 6835 C C . ALA B 1 340 ? -7.785 6.746 5.395 1 87.38 340 ALA B C 1
ATOM 6837 O O . ALA B 1 340 ? -7.59 5.535 5.266 1 87.38 340 ALA B O 1
ATOM 6838 N N . ARG B 1 341 ? -8.742 7.316 4.797 1 87.25 341 ARG B N 1
ATOM 6839 C CA . ARG B 1 341 ? -9.664 6.598 3.926 1 87.25 341 ARG B CA 1
ATOM 6840 C C . ARG B 1 341 ? -8.945 6.043 2.701 1 87.25 341 ARG B C 1
ATOM 6842 O O . ARG B 1 341 ? -9.188 4.902 2.299 1 87.25 341 ARG B O 1
ATOM 6849 N N . SER B 1 342 ? -8.164 6.891 2.1 1 86 342 SER B N 1
ATOM 6850 C CA . SER B 1 342 ? -7.391 6.445 0.944 1 86 342 SER B CA 1
ATOM 6851 C C . SER B 1 342 ? -6.445 5.309 1.315 1 86 342 SER B C 1
ATOM 6853 O O . SER B 1 342 ? -6.277 4.355 0.55 1 86 342 SER B O 1
ATOM 6855 N N . PHE B 1 343 ? -5.879 5.402 2.422 1 88.19 343 PHE B N 1
ATOM 6856 C CA . PHE B 1 343 ? -5.031 4.34 2.947 1 88.19 343 PHE B CA 1
ATOM 6857 C C . PHE B 1 343 ? -5.828 3.053 3.131 1 88.19 343 PHE B C 1
ATOM 6859 O O . PHE B 1 343 ? -5.398 1.983 2.693 1 88.19 343 PHE B O 1
ATOM 6866 N N . ASN B 1 344 ? -6.93 3.164 3.809 1 88.25 344 ASN B N 1
ATOM 6867 C CA . ASN B 1 344 ? -7.77 1.995 4.043 1 88.25 344 ASN B CA 1
ATOM 6868 C C . ASN B 1 344 ? -8.203 1.344 2.734 1 88.25 344 ASN B C 1
ATOM 6870 O O . ASN B 1 344 ? -8.227 0.117 2.621 1 88.25 344 ASN B O 1
ATOM 6874 N N . ALA B 1 345 ? -8.516 2.17 1.796 1 85.69 345 ALA B N 1
ATOM 6875 C CA . ALA B 1 345 ? -8.898 1.653 0.486 1 85.69 345 ALA B CA 1
ATOM 6876 C C . ALA B 1 345 ? -7.73 0.945 -0.193 1 85.69 345 ALA B C 1
ATOM 6878 O O . ALA B 1 345 ? -7.898 -0.131 -0.771 1 85.69 345 ALA B O 1
ATOM 6879 N N . PHE B 1 346 ? -6.652 1.504 -0.121 1 86.81 346 PHE B N 1
ATOM 6880 C CA . PHE B 1 346 ? -5.426 0.946 -0.683 1 86.81 346 PHE B CA 1
ATOM 6881 C C . PHE B 1 346 ? -5.094 -0.393 -0.036 1 86.81 346 PHE B C 1
ATOM 6883 O O . PHE B 1 346 ? -4.891 -1.391 -0.731 1 86.81 346 PHE B O 1
ATOM 6890 N N . VAL B 1 347 ? -5.074 -0.404 1.244 1 86.94 347 VAL B N 1
ATOM 6891 C CA . VAL B 1 347 ? -4.707 -1.602 1.992 1 86.94 347 VAL B CA 1
ATOM 6892 C C . VAL B 1 347 ? -5.754 -2.691 1.766 1 86.94 347 VAL B C 1
ATOM 6894 O O . VAL B 1 347 ? -5.418 -3.875 1.677 1 86.94 347 VAL B O 1
ATOM 6897 N N . SER B 1 348 ? -6.992 -2.295 1.671 1 87.19 348 SER B N 1
ATOM 6898 C CA . SER B 1 348 ? -8.055 -3.258 1.396 1 87.19 348 SER B CA 1
ATOM 6899 C C . SER B 1 348 ? -7.859 -3.92 0.036 1 87.19 348 SER B C 1
ATOM 6901 O O . SER B 1 348 ? -8.023 -5.133 -0.098 1 87.19 348 SER B O 1
ATOM 6903 N N . LYS B 1 349 ? -7.566 -3.186 -0.888 1 85.31 349 LYS B N 1
ATOM 6904 C CA . LYS B 1 349 ? -7.301 -3.715 -2.223 1 85.31 349 LYS B CA 1
ATOM 6905 C C . LYS B 1 349 ? -6.109 -4.668 -2.209 1 85.31 349 LYS B C 1
ATOM 6907 O O . LYS B 1 349 ? -6.164 -5.75 -2.795 1 85.31 349 LYS B O 1
ATOM 6912 N N . LEU B 1 350 ? -5.141 -4.359 -1.6 1 86.44 350 LEU B N 1
ATOM 6913 C CA . LEU B 1 350 ? -3.959 -5.207 -1.488 1 86.44 350 LEU B CA 1
ATOM 6914 C C . LEU B 1 350 ? -4.285 -6.5 -0.751 1 86.44 350 LEU B C 1
ATOM 6916 O O . LEU B 1 350 ? -3.809 -7.574 -1.132 1 86.44 350 LEU B O 1
ATOM 6920 N N . GLN B 1 351 ? -4.988 -6.23 0.306 1 88.5 351 GLN B N 1
ATOM 6921 C CA . GLN B 1 351 ? -5.395 -7.402 1.074 1 88.5 351 GLN B CA 1
ATOM 6922 C C . GLN B 1 351 ? -6.152 -8.398 0.2 1 88.5 351 GLN B C 1
ATOM 6924 O O . GLN B 1 351 ? -5.902 -9.602 0.266 1 88.5 351 GLN B O 1
ATOM 6929 N N . GLU B 1 352 ? -6.992 -7.992 -0.633 1 87.06 352 GLU B N 1
ATOM 6930 C CA . GLU B 1 352 ? -7.77 -8.836 -1.531 1 87.06 352 GLU B CA 1
ATOM 6931 C C . GLU B 1 352 ? -6.871 -9.531 -2.551 1 87.06 352 GLU B C 1
ATOM 6933 O O . GLU B 1 352 ? -6.996 -10.734 -2.781 1 87.06 352 GLU B O 1
ATOM 6938 N N . VAL B 1 353 ? -6.031 -8.836 -3.111 1 85.75 353 VAL B N 1
ATOM 6939 C CA . VAL B 1 353 ? -5.117 -9.383 -4.109 1 85.75 353 VAL B CA 1
ATOM 6940 C C . VAL B 1 353 ? -4.215 -10.438 -3.469 1 85.75 353 VAL B C 1
ATOM 6942 O O . VAL B 1 353 ? -3.994 -11.5 -4.043 1 85.75 353 VAL B O 1
ATOM 6945 N N . MET B 1 354 ? -3.746 -10.172 -2.334 1 87.25 354 MET B N 1
ATOM 6946 C CA . MET B 1 354 ? -2.877 -11.109 -1.638 1 87.25 354 MET B CA 1
ATOM 6947 C C . MET B 1 354 ? -3.633 -12.383 -1.274 1 87.25 354 MET B C 1
ATOM 6949 O O . MET B 1 354 ? -3.062 -13.477 -1.288 1 87.25 354 MET B O 1
ATOM 6953 N N . ARG B 1 355 ? -4.863 -12.234 -0.974 1 90.75 355 ARG B N 1
ATOM 6954 C CA . ARG B 1 355 ? -5.688 -13.414 -0.703 1 90.75 355 ARG B CA 1
ATOM 6955 C C . ARG B 1 355 ? -5.82 -14.281 -1.946 1 90.75 355 ARG B C 1
ATOM 6957 O O . ARG B 1 355 ? -5.715 -15.508 -1.864 1 90.75 355 ARG B O 1
ATOM 6964 N N . VAL B 1 356 ? -6.031 -13.688 -3.035 1 87 356 VAL B N 1
ATOM 6965 C CA . VAL B 1 356 ? -6.145 -14.414 -4.301 1 87 356 VAL B CA 1
ATOM 6966 C C . VAL B 1 356 ? -4.832 -15.133 -4.605 1 87 356 VAL B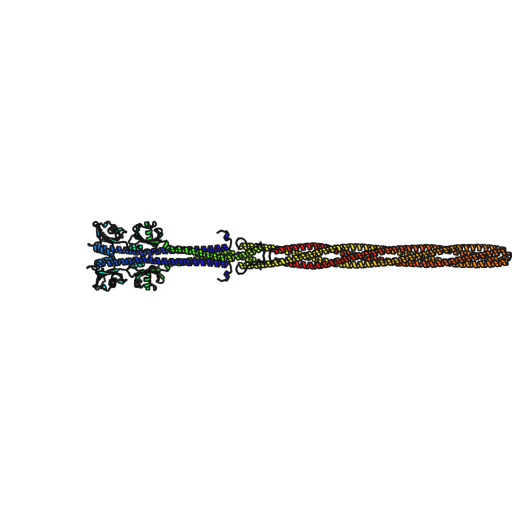 C 1
ATOM 6968 O O . VAL B 1 356 ? -4.836 -16.297 -5.004 1 87 356 VAL B O 1
ATOM 6971 N N . ILE B 1 357 ? -3.809 -14.516 -4.375 1 85.19 357 ILE B N 1
ATOM 6972 C CA . ILE B 1 357 ? -2.496 -15.094 -4.645 1 85.19 357 ILE B CA 1
ATOM 6973 C C . ILE B 1 357 ? -2.24 -16.266 -3.697 1 85.19 357 ILE B C 1
ATOM 6975 O O . ILE B 1 357 ? -1.697 -17.281 -4.102 1 85.19 357 ILE B O 1
ATOM 6979 N N . ARG B 1 358 ? -2.615 -16.062 -2.49 1 86.94 358 ARG B N 1
ATOM 6980 C CA . ARG B 1 358 ? -2.471 -17.156 -1.532 1 86.94 358 ARG B CA 1
ATOM 6981 C C . ARG B 1 358 ? -3.256 -18.375 -1.979 1 86.94 358 ARG B C 1
ATOM 6983 O O . ARG B 1 358 ? -2.73 -19.5 -1.979 1 86.94 358 ARG B O 1
ATOM 6990 N N . ASP B 1 359 ? -4.449 -18.188 -2.371 1 87.94 359 ASP B N 1
ATOM 6991 C CA . ASP B 1 359 ? -5.301 -19.281 -2.84 1 87.94 359 ASP B CA 1
ATOM 6992 C C . ASP B 1 359 ? -4.727 -19.922 -4.098 1 87.94 359 ASP B C 1
ATOM 6994 O O . ASP B 1 359 ? -4.719 -21.156 -4.223 1 87.94 359 ASP B O 1
ATOM 6998 N N . ALA B 1 360 ? -4.281 -19.109 -4.949 1 84.19 360 ALA B N 1
ATOM 6999 C CA . ALA B 1 360 ? -3.67 -19.609 -6.176 1 84.19 360 ALA B CA 1
ATOM 7000 C C . ALA B 1 360 ? -2.412 -20.422 -5.875 1 84.19 360 ALA B C 1
ATOM 7002 O O . ALA B 1 360 ? -2.172 -21.469 -6.492 1 84.19 360 ALA B O 1
ATOM 7003 N N . SER B 1 361 ? -1.622 -20 -4.977 1 86.25 361 SER B N 1
ATOM 7004 C CA . SER B 1 361 ? -0.412 -20.703 -4.578 1 86.25 361 SER B CA 1
ATOM 7005 C C . SER B 1 361 ? -0.739 -22.078 -4.023 1 86.25 361 SER B C 1
ATOM 7007 O O . SER B 1 361 ? -0.059 -23.062 -4.34 1 86.25 361 SER B O 1
ATOM 7009 N N . GLU B 1 362 ? -1.761 -22.188 -3.248 1 87.44 362 GLU B N 1
ATOM 7010 C CA . GLU B 1 362 ? -2.189 -23.469 -2.697 1 87.44 362 GLU B CA 1
ATOM 7011 C C . GLU B 1 362 ? -2.686 -24.406 -3.795 1 87.44 362 GLU B C 1
ATOM 7013 O O . GLU B 1 362 ? -2.395 -25.609 -3.777 1 87.44 362 GLU B O 1
ATOM 7018 N N . SER B 1 363 ? -3.348 -23.828 -4.676 1 87.56 363 SER B N 1
ATOM 7019 C CA . SER B 1 363 ? -3.854 -24.625 -5.797 1 87.56 363 SER B CA 1
ATOM 7020 C C . SER B 1 363 ? -2.713 -25.156 -6.656 1 87.56 363 SER B C 1
ATOM 7022 O O . SER B 1 363 ? -2.734 -26.312 -7.078 1 87.56 363 SER B O 1
ATOM 7024 N N . VAL B 1 364 ? -1.757 -24.391 -6.941 1 86.69 364 VAL B N 1
ATOM 7025 C CA . VAL B 1 364 ? -0.591 -24.797 -7.715 1 86.69 364 VAL B CA 1
ATOM 7026 C C . VAL B 1 364 ? 0.161 -25.891 -6.969 1 86.69 364 VAL B C 1
ATOM 7028 O O . VAL B 1 364 ? 0.593 -26.891 -7.574 1 86.69 364 VAL B O 1
ATOM 7031 N N . ARG B 1 365 ? 0.276 -25.719 -5.707 1 87.06 365 ARG B N 1
ATOM 7032 C CA . ARG B 1 365 ? 0.941 -26.734 -4.891 1 87.06 365 ARG B CA 1
ATOM 7033 C C . ARG B 1 365 ? 0.213 -28.078 -4.98 1 87.06 365 ARG B C 1
ATOM 7035 O O . ARG B 1 365 ? 0.842 -29.125 -5.164 1 87.06 365 ARG B O 1
ATOM 7042 N N . HIS B 1 366 ? -1.07 -28.062 -4.895 1 88.31 366 HIS B N 1
ATOM 7043 C CA . HIS B 1 366 ? -1.883 -29.281 -4.988 1 88.31 366 HIS B CA 1
ATOM 7044 C C . HIS B 1 366 ? -1.767 -29.906 -6.367 1 88.31 366 HIS B C 1
ATOM 7046 O O . HIS B 1 366 ? -1.555 -31.125 -6.484 1 88.31 366 HIS B O 1
ATOM 7052 N N . ALA B 1 367 ? -1.852 -29.078 -7.324 1 85 367 ALA B N 1
ATOM 7053 C CA . ALA B 1 367 ? -1.754 -29.578 -8.695 1 85 367 ALA B CA 1
ATOM 7054 C C . ALA B 1 367 ? -0.377 -30.172 -8.961 1 85 367 ALA B C 1
ATOM 7056 O O . ALA B 1 367 ? -0.266 -31.234 -9.594 1 85 367 ALA B O 1
ATOM 7057 N N . ALA B 1 368 ? 0.655 -29.562 -8.547 1 86.06 368 ALA B N 1
ATOM 7058 C CA . ALA B 1 368 ? 2.014 -30.094 -8.688 1 86.06 368 ALA B CA 1
ATOM 7059 C C . ALA B 1 368 ? 2.158 -31.438 -7.996 1 86.06 368 ALA B C 1
ATOM 7061 O O . ALA B 1 368 ? 2.814 -32.344 -8.516 1 86.06 368 ALA B O 1
ATOM 7062 N N . GLY B 1 369 ? 1.552 -31.547 -6.844 1 87.38 369 GLY B N 1
ATOM 7063 C CA . GLY B 1 369 ? 1.55 -32.812 -6.141 1 87.38 369 GLY B CA 1
ATOM 7064 C C . GLY B 1 369 ? 0.85 -33.906 -6.914 1 87.38 369 GLY B C 1
ATOM 7065 O O . GLY B 1 369 ? 1.342 -35.031 -6.977 1 87.38 369 GLY B O 1
ATOM 7066 N N . GLU B 1 370 ? -0.238 -33.594 -7.473 1 87 370 GLU B N 1
ATOM 7067 C CA . GLU B 1 370 ? -0.987 -34.562 -8.266 1 87 370 GLU B CA 1
ATOM 7068 C C . GLU B 1 370 ? -0.191 -35 -9.492 1 87 370 GLU B C 1
ATOM 7070 O O . GLU B 1 370 ? -0.166 -36.188 -9.828 1 87 370 GLU B O 1
ATOM 7075 N N . ILE B 1 371 ? 0.422 -34.094 -10.094 1 84.5 371 ILE B N 1
ATOM 7076 C CA . ILE B 1 371 ? 1.226 -34.406 -11.273 1 84.5 371 ILE B CA 1
ATOM 7077 C C . ILE B 1 371 ? 2.418 -35.281 -10.883 1 84.5 371 ILE B C 1
ATOM 7079 O O . ILE B 1 371 ? 2.742 -36.25 -11.578 1 84.5 371 ILE B O 1
ATOM 7083 N N . ALA B 1 372 ? 3.021 -34.906 -9.805 1 86.81 372 ALA B N 1
ATOM 7084 C CA . ALA B 1 372 ? 4.145 -35.719 -9.312 1 86.81 372 ALA B CA 1
ATOM 7085 C C . ALA B 1 372 ? 3.709 -37.125 -9.031 1 86.81 372 ALA B C 1
ATOM 7087 O O . ALA B 1 372 ? 4.402 -38.094 -9.398 1 86.81 372 ALA B O 1
ATOM 7088 N N . SER B 1 373 ? 2.59 -37.312 -8.414 1 89.94 373 SER B N 1
ATOM 7089 C CA . SER B 1 373 ? 2.055 -38.625 -8.109 1 89.94 373 SER B CA 1
ATOM 7090 C C . SER B 1 373 ? 1.718 -39.375 -9.391 1 89.94 373 SER B C 1
ATOM 7092 O O . SER B 1 373 ? 2.051 -40.562 -9.523 1 89.94 373 SER B O 1
ATOM 7094 N N . GLY B 1 374 ? 1.055 -38.656 -10.242 1 86.75 374 GLY B N 1
ATOM 7095 C CA . GLY B 1 374 ? 0.759 -39.281 -11.531 1 86.75 374 GLY B CA 1
ATOM 7096 C C . GLY B 1 374 ? 2.002 -39.688 -12.289 1 86.75 374 GLY B C 1
ATOM 7097 O O . GLY B 1 374 ? 2.02 -40.75 -12.922 1 86.75 374 GLY B O 1
ATOM 7098 N N . ASN B 1 375 ? 2.994 -38.969 -12.242 1 87.56 375 ASN B N 1
ATOM 7099 C CA . ASN B 1 375 ? 4.266 -39.25 -12.891 1 87.56 375 ASN B CA 1
ATOM 7100 C C . ASN B 1 375 ? 4.934 -40.5 -12.273 1 87.56 375 ASN B C 1
ATOM 7102 O O . ASN B 1 375 ? 5.547 -41.281 -12.984 1 87.56 375 ASN B O 1
ATOM 7106 N N . HIS B 1 376 ? 4.848 -40.625 -11.023 1 89.88 376 HIS B N 1
ATOM 7107 C CA . HIS B 1 376 ? 5.383 -41.812 -10.344 1 89.88 376 HIS B CA 1
ATOM 7108 C C . HIS B 1 376 ? 4.664 -43.062 -10.797 1 89.88 376 HIS B C 1
ATOM 7110 O O . HIS B 1 376 ? 5.301 -44.094 -11.062 1 89.88 376 HIS B O 1
ATOM 7116 N N . ASP B 1 377 ? 3.412 -42.938 -10.898 1 89.44 377 ASP B N 1
ATOM 7117 C CA . ASP B 1 377 ? 2.613 -44.062 -11.375 1 89.44 377 ASP B CA 1
ATOM 7118 C C . ASP B 1 377 ? 2.984 -44.438 -12.812 1 89.44 377 ASP B C 1
ATOM 7120 O O . ASP B 1 377 ? 3.139 -45.625 -13.133 1 89.44 377 ASP B O 1
ATOM 7124 N N . LEU B 1 378 ? 3.127 -43.406 -13.555 1 88.19 378 LEU B N 1
ATOM 7125 C CA . LEU B 1 378 ? 3.488 -43.625 -14.953 1 88.19 378 LEU B CA 1
ATOM 7126 C C . LEU B 1 378 ? 4.863 -44.281 -15.062 1 88.19 378 LEU B C 1
ATOM 7128 O O . LEU B 1 378 ? 5.066 -45.188 -15.898 1 88.19 378 LEU B O 1
ATOM 7132 N N . SER B 1 379 ? 5.789 -43.844 -14.258 1 91.12 379 SER B N 1
ATOM 7133 C CA . SER B 1 379 ? 7.129 -44.438 -14.25 1 91.12 379 SER B CA 1
ATOM 7134 C C . SER B 1 379 ? 7.086 -45.906 -13.922 1 91.12 379 SER B C 1
ATOM 7136 O O . SER B 1 379 ? 7.695 -46.719 -14.625 1 91.12 379 SER B O 1
ATOM 7138 N N . ARG B 1 380 ? 6.348 -46.281 -12.922 1 90.75 380 ARG B N 1
ATOM 7139 C CA . ARG B 1 380 ? 6.215 -47.656 -12.516 1 90.75 380 ARG B CA 1
ATOM 7140 C C . ARG B 1 380 ? 5.578 -48.5 -13.625 1 90.75 380 ARG B C 1
ATOM 7142 O O . ARG B 1 380 ? 6.031 -49.594 -13.914 1 90.75 380 ARG B O 1
ATOM 7149 N N . ARG B 1 381 ? 4.598 -47.906 -14.18 1 87.62 381 ARG B N 1
ATOM 7150 C CA . ARG B 1 381 ? 3.898 -48.594 -15.258 1 87.62 381 ARG B CA 1
ATOM 7151 C C . ARG B 1 381 ? 4.801 -48.75 -16.484 1 87.62 381 ARG B C 1
ATOM 7153 O O . ARG B 1 381 ? 4.758 -49.781 -17.156 1 87.62 381 ARG B O 1
ATOM 7160 N N . THR B 1 382 ? 5.527 -47.781 -16.766 1 88.94 382 THR B N 1
ATOM 7161 C CA . THR B 1 382 ? 6.461 -47.844 -17.891 1 88.94 382 THR B CA 1
ATOM 7162 C C . THR B 1 382 ? 7.508 -48.938 -17.672 1 88.94 382 THR B C 1
ATOM 7164 O O . THR B 1 382 ? 7.828 -49.688 -18.578 1 88.94 382 THR B O 1
ATOM 7167 N N . GLU B 1 383 ? 8 -49.125 -16.453 1 91.25 383 GLU B N 1
ATOM 7168 C CA . GLU B 1 383 ? 8.969 -50.156 -16.109 1 91.25 383 GLU B CA 1
ATOM 7169 C C . GLU B 1 383 ? 8.352 -51.562 -16.266 1 91.25 383 GLU B C 1
ATOM 7171 O O . GLU B 1 383 ? 8.977 -52.438 -16.828 1 91.25 383 GLU B O 1
ATOM 7176 N N . SER B 1 384 ? 7.148 -51.625 -15.805 1 90.94 384 SER B N 1
ATOM 7177 C CA . SER B 1 384 ? 6.445 -52.875 -15.914 1 90.94 384 SER B CA 1
ATOM 7178 C C . SER B 1 384 ? 6.191 -53.25 -17.375 1 90.94 384 SER B C 1
ATOM 7180 O O . SER B 1 384 ? 6.312 -54.406 -17.766 1 90.94 384 SER B O 1
ATOM 7182 N N . ALA B 1 385 ? 5.859 -52.25 -18.125 1 90 385 ALA B N 1
ATOM 7183 C CA . ALA B 1 385 ? 5.625 -52.5 -19.547 1 90 385 ALA B CA 1
ATOM 7184 C C . ALA B 1 385 ? 6.902 -52.938 -20.25 1 90 385 ALA B C 1
ATOM 7186 O O . ALA B 1 385 ? 6.867 -53.844 -21.094 1 90 385 ALA B O 1
ATOM 7187 N N . ALA B 1 386 ? 8.008 -52.344 -19.906 1 91.12 386 ALA B N 1
ATOM 7188 C CA . ALA B 1 386 ? 9.289 -52.75 -20.469 1 91.12 386 ALA B CA 1
ATOM 7189 C C . ALA B 1 386 ? 9.594 -54.219 -20.188 1 91.12 386 ALA B C 1
ATOM 7191 O O . ALA B 1 386 ? 10 -54.938 -21.078 1 91.12 386 ALA B O 1
ATOM 7192 N N . ALA B 1 387 ? 9.328 -54.594 -18.953 1 91.94 387 ALA B N 1
ATOM 7193 C CA . ALA B 1 387 ? 9.562 -56 -18.547 1 91.94 387 ALA B CA 1
ATOM 7194 C C . ALA B 1 387 ? 8.656 -56.938 -19.312 1 91.94 387 ALA B C 1
ATOM 7196 O O . ALA B 1 387 ? 9.102 -58 -19.797 1 91.94 387 ALA B O 1
ATOM 7197 N N . SER B 1 388 ? 7.406 -56.562 -19.406 1 91.06 388 SER B N 1
ATOM 7198 C CA . SER B 1 388 ? 6.438 -57.375 -20.125 1 91.06 388 SER B CA 1
ATOM 7199 C C . SER B 1 388 ? 6.812 -57.5 -21.609 1 91.06 388 SER B C 1
ATOM 7201 O O . SER B 1 388 ? 6.68 -58.594 -22.188 1 91.06 388 SER B O 1
ATOM 7203 N N . LEU B 1 389 ? 7.305 -56.5 -22.188 1 93 389 LEU B N 1
ATOM 7204 C CA . LEU B 1 389 ? 7.711 -56.5 -23.594 1 93 389 LEU B CA 1
ATOM 7205 C C . LEU B 1 389 ? 8.93 -57.406 -23.797 1 93 389 LEU B C 1
ATOM 7207 O O . LEU B 1 389 ? 9.031 -58.094 -24.797 1 93 389 LEU B O 1
ATOM 7211 N N . GLN B 1 390 ? 9.883 -57.406 -22.844 1 92.12 390 GLN B N 1
ATOM 7212 C CA . GLN B 1 390 ? 11.047 -58.281 -22.906 1 92.12 390 GLN B CA 1
ATOM 7213 C C . GLN B 1 390 ? 10.641 -59.75 -22.859 1 92.12 390 GLN B C 1
ATOM 7215 O O . GLN B 1 390 ? 11.148 -60.562 -23.625 1 92.12 390 GLN B O 1
ATOM 7220 N N . GLN B 1 391 ? 9.719 -59.938 -21.984 1 90.06 391 GLN B N 1
ATOM 7221 C CA . GLN B 1 391 ? 9.219 -61.312 -21.875 1 90.06 391 GLN B CA 1
ATOM 7222 C C . GLN B 1 391 ? 8.5 -61.75 -23.141 1 90.06 391 GLN B C 1
ATOM 7224 O O . GLN B 1 391 ? 8.664 -62.875 -23.609 1 90.06 391 GLN B O 1
ATOM 7229 N N . THR B 1 392 ? 7.742 -60.875 -23.672 1 91 392 THR B N 1
ATOM 7230 C CA . THR B 1 392 ? 7.027 -61.188 -24.906 1 91 392 THR B CA 1
ATOM 7231 C C . THR B 1 392 ? 8.008 -61.438 -26.047 1 91 392 THR B C 1
ATOM 7233 O O . THR B 1 392 ? 7.84 -62.406 -26.797 1 91 392 THR B O 1
ATOM 7236 N N . ALA B 1 393 ? 9 -60.625 -26.156 1 93.12 393 ALA B N 1
ATOM 7237 C CA . ALA B 1 393 ? 10.008 -60.812 -27.203 1 93.12 393 ALA B CA 1
ATOM 7238 C C . ALA B 1 393 ? 10.688 -62.156 -27.078 1 93.12 393 ALA B C 1
ATOM 7240 O O . ALA B 1 393 ? 10.891 -62.844 -28.078 1 93.12 393 ALA B O 1
ATOM 7241 N N . ALA B 1 394 ? 10.992 -62.531 -25.859 1 93.38 394 ALA B N 1
ATOM 7242 C CA . ALA B 1 394 ? 11.633 -63.844 -25.625 1 93.38 394 ALA B CA 1
ATOM 7243 C C . ALA B 1 394 ? 10.703 -65 -26 1 93.38 394 ALA B C 1
ATOM 7245 O O . ALA B 1 394 ? 11.133 -65.938 -26.641 1 93.38 394 ALA B O 1
ATOM 7246 N N . SER B 1 395 ? 9.477 -64.812 -25.609 1 93.62 395 SER B N 1
ATOM 7247 C CA . SER B 1 395 ? 8.492 -65.875 -25.922 1 93.62 395 SER B CA 1
ATOM 7248 C C . SER B 1 395 ? 8.289 -66 -27.422 1 93.62 395 SER B C 1
ATOM 7250 O O . SER B 1 395 ? 8.18 -67.125 -27.938 1 93.62 395 SER B O 1
ATOM 7252 N N . ILE B 1 396 ? 8.273 -64.938 -28.094 1 94.44 396 ILE B N 1
ATOM 7253 C CA . ILE B 1 396 ? 8.07 -64.938 -29.547 1 94.44 396 ILE B CA 1
ATOM 7254 C C . ILE B 1 396 ? 9.281 -65.562 -30.234 1 94.44 396 ILE B C 1
ATOM 7256 O O . ILE B 1 396 ? 9.133 -66.25 -31.234 1 94.44 396 ILE B O 1
ATOM 7260 N N . GLU B 1 397 ? 10.453 -65.375 -29.75 1 93.5 397 GLU B N 1
ATOM 7261 C CA . GLU B 1 397 ? 11.648 -66 -30.266 1 93.5 397 GLU B CA 1
ATOM 7262 C C . GLU B 1 397 ? 11.562 -67.5 -30.125 1 93.5 397 GLU B C 1
ATOM 7264 O O . GLU B 1 397 ? 11.906 -68.25 -31.047 1 93.5 397 GLU B O 1
ATOM 7269 N N . GLU B 1 398 ? 11.102 -67.875 -28.984 1 93.62 398 GLU B N 1
ATOM 7270 C CA . GLU B 1 398 ? 10.945 -69.312 -28.734 1 93.62 398 GLU B CA 1
ATOM 7271 C C . GLU B 1 398 ? 9.906 -69.938 -29.672 1 93.62 398 GLU B C 1
ATOM 7273 O O . GLU B 1 398 ? 10.133 -71 -30.234 1 93.62 398 GLU B O 1
ATOM 7278 N N . ILE B 1 399 ? 8.844 -69.25 -29.844 1 94.06 399 ILE B N 1
ATOM 7279 C CA . ILE B 1 399 ? 7.789 -69.688 -30.719 1 94.06 399 ILE B CA 1
ATOM 7280 C C . ILE B 1 399 ? 8.312 -69.812 -32.156 1 94.06 399 ILE B C 1
ATOM 7282 O O . ILE B 1 399 ? 8.055 -70.75 -32.875 1 94.06 399 ILE B O 1
ATOM 7286 N N . THR B 1 400 ? 9.031 -68.812 -32.562 1 94.5 400 THR B N 1
ATOM 7287 C CA . THR B 1 400 ? 9.617 -68.75 -33.875 1 94.5 400 THR B CA 1
ATOM 7288 C C . THR B 1 400 ? 10.5 -70 -34.125 1 94.5 400 THR B C 1
ATOM 7290 O O . THR B 1 400 ? 10.406 -70.625 -35.156 1 94.5 400 THR B O 1
ATOM 7293 N N . SER B 1 401 ? 11.289 -70.312 -33.188 1 95.12 401 SER B N 1
ATOM 7294 C CA . SER B 1 401 ? 12.195 -71.438 -33.281 1 95.12 401 SER B CA 1
ATOM 7295 C C . SER B 1 401 ? 11.43 -72.75 -33.406 1 95.12 401 SER B C 1
ATOM 7297 O O . SER B 1 401 ? 11.758 -73.562 -34.219 1 95.12 401 SER B O 1
ATOM 7299 N N . THR B 1 402 ? 10.445 -72.812 -32.594 1 94.06 402 THR B N 1
ATOM 7300 C CA . THR B 1 402 ? 9.688 -74.062 -32.562 1 94.06 402 THR B CA 1
ATOM 7301 C C . THR B 1 402 ? 8.875 -74.188 -33.844 1 94.06 402 THR B C 1
ATOM 7303 O O . THR B 1 402 ? 8.664 -75.312 -34.312 1 94.06 402 THR B O 1
ATOM 7306 N N . VAL B 1 403 ? 8.383 -73.188 -34.406 1 94.81 403 VAL B N 1
ATOM 7307 C CA . VAL B 1 403 ? 7.648 -73.188 -35.656 1 94.81 403 VAL B CA 1
ATOM 7308 C C . VAL B 1 403 ? 8.578 -73.625 -36.781 1 94.81 403 VAL B C 1
ATOM 7310 O O . VAL B 1 403 ? 8.203 -74.438 -37.625 1 94.81 403 VAL B O 1
ATOM 7313 N N . THR B 1 404 ? 9.797 -73.125 -36.781 1 94.25 404 THR B N 1
ATOM 7314 C CA . THR B 1 404 ? 10.789 -73.5 -37.781 1 94.25 404 THR B CA 1
ATOM 7315 C C . THR B 1 404 ? 11.125 -75 -37.656 1 94.25 404 THR B C 1
ATOM 7317 O O . THR B 1 404 ? 11.25 -75.688 -38.688 1 94.25 404 THR B O 1
ATOM 7320 N N . GLN B 1 405 ? 11.195 -75.438 -36.5 1 92.56 405 GLN B N 1
ATOM 7321 C CA . GLN B 1 405 ? 11.461 -76.812 -36.25 1 92.56 405 GLN B CA 1
ATOM 7322 C C . GLN B 1 405 ? 10.328 -77.688 -36.75 1 92.56 405 GLN B C 1
ATOM 7324 O O . GLN B 1 405 ? 10.57 -78.75 -37.375 1 92.56 405 GLN B O 1
ATOM 7329 N N . SER B 1 406 ? 9.133 -77.25 -36.531 1 93.25 406 SER B N 1
ATOM 7330 C CA . SER B 1 406 ? 7.965 -78 -36.969 1 93.25 406 SER B CA 1
ATOM 7331 C C . SER B 1 406 ? 7.91 -78.062 -38.5 1 93.25 406 SER B C 1
ATOM 7333 O O . SER B 1 406 ? 7.621 -79.125 -39.062 1 93.25 406 SER B O 1
ATOM 7335 N N . ALA B 1 407 ? 8.211 -77 -39.094 1 92.62 407 ALA B N 1
ATOM 7336 C CA . ALA B 1 407 ? 8.242 -76.938 -40.562 1 92.62 407 ALA B CA 1
ATOM 7337 C C . ALA B 1 407 ? 9.312 -77.875 -41.125 1 92.62 407 ALA B C 1
ATOM 7339 O O . ALA B 1 407 ? 9.07 -78.562 -42.094 1 92.62 407 ALA B O 1
ATOM 7340 N N . GLY B 1 408 ? 10.477 -77.875 -40.531 1 93.44 408 GLY B N 1
ATOM 7341 C CA . GLY B 1 408 ? 11.539 -78.812 -40.938 1 93.44 408 GLY B CA 1
ATOM 7342 C C . GLY B 1 408 ? 11.195 -80.25 -40.719 1 93.44 408 GLY B C 1
ATOM 7343 O O . GLY B 1 408 ? 11.453 -81.062 -41.625 1 93.44 408 GLY B O 1
ATOM 7344 N N . ALA B 1 409 ? 10.602 -80.438 -39.625 1 93.06 409 ALA B N 1
ATOM 7345 C CA . ALA B 1 409 ? 10.164 -81.812 -39.312 1 93.06 409 ALA B CA 1
ATOM 7346 C C . ALA B 1 409 ? 9.117 -82.25 -40.312 1 93.06 409 ALA B C 1
ATOM 7348 O O . ALA B 1 409 ? 9.156 -83.438 -40.781 1 93.06 409 ALA B O 1
ATOM 7349 N N . ALA B 1 410 ? 8.25 -81.438 -40.688 1 93.38 410 ALA B N 1
ATOM 7350 C CA . ALA B 1 410 ? 7.207 -81.812 -41.656 1 93.38 410 ALA B CA 1
ATOM 7351 C C . ALA B 1 410 ? 7.809 -82.125 -43.031 1 93.38 410 ALA B C 1
ATOM 7353 O O . ALA B 1 410 ? 7.398 -83.062 -43.688 1 93.38 410 ALA B O 1
ATOM 7354 N N . ARG B 1 411 ? 8.82 -81.375 -43.438 1 93.44 411 ARG B N 1
ATOM 7355 C CA . ARG B 1 411 ? 9.484 -81.625 -44.688 1 93.44 411 ARG B CA 1
ATOM 7356 C C . ARG B 1 411 ? 10.211 -82.938 -44.688 1 93.44 411 ARG B C 1
ATOM 7358 O O . ARG B 1 411 ? 10.133 -83.688 -45.688 1 93.44 411 ARG B O 1
ATOM 7365 N N . GLN B 1 412 ? 10.812 -83.25 -43.656 1 92.75 412 GLN B N 1
ATOM 7366 C CA . GLN B 1 412 ? 11.523 -84.5 -43.531 1 92.75 412 GLN B CA 1
ATOM 7367 C C . GLN B 1 412 ? 10.562 -85.688 -43.562 1 92.75 412 GLN B C 1
ATOM 7369 O O . GLN B 1 412 ? 10.812 -86.688 -44.25 1 92.75 412 GLN B O 1
ATOM 7374 N N . ALA B 1 413 ? 9.5 -85.438 -42.812 1 91.88 413 ALA B N 1
ATOM 7375 C CA . ALA B 1 413 ? 8.484 -86.5 -42.812 1 91.88 413 ALA B CA 1
ATOM 7376 C C . ALA B 1 413 ? 7.91 -86.688 -44.219 1 91.88 413 ALA B C 1
ATOM 7378 O O . ALA B 1 413 ? 7.684 -87.812 -44.625 1 91.88 413 ALA B O 1
ATOM 7379 N N . ASN B 1 414 ? 7.684 -85.688 -44.938 1 91.38 414 ASN B N 1
ATOM 7380 C CA . ASN B 1 414 ? 7.195 -85.75 -46.312 1 91.38 414 ASN B CA 1
ATOM 7381 C C . ASN B 1 414 ? 8.164 -86.5 -47.188 1 91.38 414 ASN B C 1
ATOM 7383 O O . ASN B 1 414 ? 7.746 -87.375 -48 1 91.38 414 ASN B O 1
ATOM 7387 N N . ASP B 1 415 ? 9.445 -86.312 -47.062 1 92.56 415 ASP B N 1
ATOM 7388 C CA . ASP B 1 415 ? 10.469 -87 -47.844 1 92.56 415 ASP B CA 1
ATOM 7389 C C . ASP B 1 415 ? 10.484 -88.5 -47.531 1 92.56 415 ASP B C 1
ATOM 7391 O O . ASP B 1 415 ? 10.539 -89.375 -48.438 1 92.56 415 ASP B O 1
ATOM 7395 N N . ILE B 1 416 ? 10.383 -88.75 -46.281 1 89.12 416 ILE B N 1
ATOM 7396 C CA . ILE B 1 416 ? 10.391 -90.125 -45.812 1 89.12 416 ILE B CA 1
ATOM 7397 C C . ILE B 1 416 ? 9.148 -90.875 -46.344 1 89.12 416 ILE B C 1
ATOM 7399 O O . ILE B 1 416 ? 9.234 -92 -46.844 1 89.12 416 ILE B O 1
ATOM 7403 N N . ALA B 1 417 ? 8.039 -90.188 -46.281 1 87.5 417 ALA B N 1
ATOM 7404 C CA . ALA B 1 417 ? 6.781 -90.75 -46.75 1 87.5 417 ALA B CA 1
ATOM 7405 C C . ALA B 1 417 ? 6.809 -91 -48.25 1 87.5 417 ALA B C 1
ATOM 7407 O O . ALA B 1 417 ? 6.41 -92.062 -48.75 1 87.5 417 ALA B O 1
ATOM 7408 N N . THR B 1 418 ? 7.32 -90.125 -49 1 87.81 418 THR B N 1
ATOM 7409 C CA . THR B 1 418 ? 7.418 -90.25 -50.469 1 87.81 418 THR B CA 1
ATOM 7410 C C . THR B 1 418 ? 8.32 -91.438 -50.844 1 87.81 418 THR B C 1
ATOM 7412 O O . THR B 1 418 ? 7.996 -92.188 -51.75 1 87.81 418 THR B O 1
ATOM 7415 N N . ASN B 1 419 ? 9.383 -91.562 -50.156 1 88.69 419 ASN B N 1
ATOM 7416 C CA . ASN B 1 419 ? 10.289 -92.688 -50.406 1 88.69 419 ASN B CA 1
ATOM 7417 C C . ASN B 1 419 ? 9.625 -94 -50.062 1 88.69 419 ASN B C 1
ATOM 7419 O O . ASN B 1 419 ? 9.758 -95 -50.812 1 88.69 419 ASN B O 1
ATOM 7423 N N . ALA B 1 420 ? 8.914 -94 -48.938 1 85.44 420 ALA B N 1
ATOM 7424 C CA . ALA B 1 420 ? 8.203 -95.188 -48.531 1 85.44 420 ALA B CA 1
ATOM 7425 C C . ALA B 1 420 ? 7.172 -95.562 -49.594 1 85.44 420 ALA B C 1
ATOM 7427 O O . ALA B 1 420 ? 7.031 -96.75 -49.906 1 85.44 420 ALA B O 1
ATOM 7428 N N . ALA B 1 421 ? 6.469 -94.625 -50.156 1 85.56 421 ALA B N 1
ATOM 7429 C CA . ALA B 1 421 ? 5.48 -94.875 -51.188 1 85.56 421 ALA B CA 1
ATOM 7430 C C . ALA B 1 421 ? 6.145 -95.438 -52.438 1 85.56 421 ALA B C 1
ATOM 7432 O O . ALA B 1 421 ? 5.609 -96.375 -53.062 1 85.56 421 ALA B O 1
ATOM 7433 N N . SER B 1 422 ? 7.305 -95.062 -52.781 1 89.31 422 SER B N 1
ATOM 7434 C CA . SER B 1 422 ? 8.047 -95.562 -53.906 1 89.31 422 SER B CA 1
ATOM 7435 C C . SER B 1 422 ? 8.492 -97 -53.719 1 89.31 422 SER B C 1
ATOM 7437 O O . SER B 1 422 ? 8.367 -97.812 -54.625 1 89.31 422 SER B O 1
ATOM 7439 N N . VAL B 1 423 ? 8.914 -97.188 -52.562 1 84.31 423 VAL B N 1
ATOM 7440 C CA . VAL B 1 423 ? 9.367 -98.562 -52.219 1 84.31 423 VAL B CA 1
ATOM 7441 C C . VAL B 1 423 ? 8.188 -99.5 -52.25 1 84.31 423 VAL B C 1
ATOM 7443 O O . VAL B 1 423 ? 8.281 -100.625 -52.781 1 84.31 423 VAL B O 1
ATOM 7446 N N . ALA B 1 424 ? 7.09 -99.062 -51.719 1 84.62 424 ALA B N 1
ATOM 7447 C CA . ALA B 1 424 ? 5.883 -99.875 -51.719 1 84.62 424 ALA B CA 1
ATOM 7448 C C . ALA B 1 424 ? 5.387 -100.125 -53.125 1 84.62 424 ALA B C 1
ATOM 7450 O O . ALA B 1 424 ? 4.973 -101.25 -53.438 1 84.62 424 ALA B O 1
ATOM 7451 N N . SER B 1 425 ? 5.445 -99.25 -54 1 88.81 425 SER B N 1
ATOM 7452 C CA . SER B 1 425 ? 5.039 -99.375 -55.375 1 88.81 425 SER B CA 1
ATOM 7453 C C . SER B 1 425 ? 5.914 -100.375 -56.125 1 88.81 425 SER B C 1
ATOM 7455 O O . SER B 1 425 ? 5.406 -101.25 -56.844 1 88.81 425 SER B O 1
ATOM 7457 N N . ARG B 1 426 ? 7.164 -100.375 -55.906 1 85.44 426 ARG B N 1
ATOM 7458 C CA . ARG B 1 426 ? 8.086 -101.375 -56.469 1 85.44 426 ARG B CA 1
ATOM 7459 C C . ARG B 1 426 ? 7.805 -102.75 -55.938 1 85.44 426 ARG B C 1
ATOM 7461 O O . ARG B 1 426 ? 7.844 -103.75 -56.719 1 85.44 426 ARG B O 1
ATOM 7468 N N . GLY B 1 427 ? 7.527 -102.625 -54.625 1 83.19 427 GLY B N 1
ATOM 7469 C CA . GLY B 1 427 ? 7.141 -103.875 -54.031 1 83.19 427 GLY B CA 1
ATOM 7470 C C . GLY B 1 427 ? 5.891 -104.5 -54.656 1 83.19 427 GLY B C 1
ATOM 7471 O O . GLY B 1 427 ? 5.824 -105.688 -54.875 1 83.19 427 GLY B O 1
ATOM 7472 N N . GLY B 1 428 ? 4.938 -103.688 -54.938 1 83.62 428 GLY B N 1
ATOM 7473 C CA . GLY B 1 428 ? 3.729 -104.125 -55.625 1 83.62 428 GLY B CA 1
ATOM 7474 C C . GLY B 1 428 ? 4.004 -104.75 -57 1 83.62 428 GLY B C 1
ATOM 7475 O O . GLY B 1 428 ? 3.406 -105.75 -57.344 1 83.62 428 GLY B O 1
ATOM 7476 N N . THR B 1 429 ? 4.957 -104.312 -57.75 1 87.88 429 THR B N 1
ATOM 7477 C CA . THR B 1 429 ? 5.332 -104.875 -59.062 1 87.88 429 THR B CA 1
ATOM 7478 C C . THR B 1 429 ? 5.996 -106.188 -58.938 1 87.88 429 THR B C 1
ATOM 7480 O O . THR B 1 429 ? 5.699 -107.125 -59.688 1 87.88 429 THR B O 1
ATOM 7483 N N . VAL B 1 430 ? 6.824 -106.25 -57.906 1 84.62 430 VAL B N 1
ATOM 7484 C CA . VAL B 1 430 ? 7.516 -107.5 -57.656 1 84.62 430 VAL B CA 1
ATOM 7485 C C . VAL B 1 430 ? 6.5 -108.625 -57.312 1 84.62 430 VAL B C 1
ATOM 7487 O O . VAL B 1 430 ? 6.598 -109.75 -57.812 1 84.62 430 VAL B O 1
ATOM 7490 N N . VAL B 1 431 ? 5.523 -108.25 -56.531 1 85.69 431 VAL B N 1
ATOM 7491 C CA . VAL B 1 431 ? 4.477 -109.188 -56.125 1 85.69 431 VAL B CA 1
ATOM 7492 C C . VAL B 1 431 ? 3.67 -109.625 -57.344 1 85.69 431 VAL B C 1
ATOM 7494 O O . VAL B 1 431 ? 3.326 -110.75 -57.5 1 85.69 431 VAL B O 1
ATOM 7497 N N . SER B 1 432 ? 3.438 -108.75 -58.281 1 86.5 432 SER B N 1
ATOM 7498 C CA . SER B 1 432 ? 2.717 -109.062 -59.5 1 86.5 432 SER B CA 1
ATOM 7499 C C . SER B 1 432 ? 3.498 -110.062 -60.344 1 86.5 432 SER B C 1
ATOM 7501 O O . SER B 1 432 ? 2.918 -111 -60.906 1 86.5 432 SER B O 1
ATOM 7503 N N . ASP B 1 433 ? 4.746 -109.938 -60.406 1 87.5 433 ASP B N 1
ATOM 7504 C CA . ASP B 1 433 ? 5.602 -110.875 -61.125 1 87.5 433 ASP B CA 1
ATOM 7505 C C . ASP B 1 433 ? 5.582 -112.25 -60.531 1 87.5 433 ASP B C 1
ATOM 7507 O O . ASP B 1 433 ? 5.574 -113.25 -61.25 1 87.5 433 ASP B O 1
ATOM 7511 N N . VAL B 1 434 ? 5.52 -112.25 -59.25 1 87.12 434 VAL B N 1
ATOM 7512 C CA . VAL B 1 434 ? 5.484 -113.5 -58.531 1 87.12 434 VAL B CA 1
ATOM 7513 C C . VAL B 1 434 ? 4.172 -114.25 -58.844 1 87.12 434 VAL B C 1
ATOM 7515 O O . VAL B 1 434 ? 4.16 -115.438 -59.031 1 87.12 434 VAL B O 1
ATOM 7518 N N . VAL B 1 435 ? 3.096 -113.562 -58.906 1 84.69 435 VAL B N 1
ATOM 7519 C CA . VAL B 1 435 ? 1.796 -114.125 -59.219 1 84.69 435 VAL B CA 1
ATOM 7520 C C . VAL B 1 435 ? 1.83 -114.75 -60.625 1 84.69 435 VAL B C 1
ATOM 7522 O O . VAL B 1 435 ? 1.329 -115.875 -60.812 1 84.69 435 VAL B O 1
ATOM 7525 N N . SER B 1 436 ? 2.48 -114.125 -61.5 1 87.56 436 SER B N 1
ATOM 7526 C CA . SER B 1 436 ? 2.607 -114.688 -62.875 1 87.56 436 SER B CA 1
ATOM 7527 C C . SER B 1 436 ? 3.438 -115.938 -62.906 1 87.56 436 SER B C 1
ATOM 7529 O O . SER B 1 436 ? 3.08 -116.938 -63.562 1 87.56 436 SER B O 1
ATOM 7531 N N . THR B 1 437 ? 4.449 -115.875 -62.094 1 84.19 437 THR B N 1
ATOM 7532 C CA . THR B 1 437 ? 5.312 -117 -62.031 1 84.19 437 THR B CA 1
ATOM 7533 C C . THR B 1 437 ? 4.555 -118.188 -61.438 1 84.19 437 THR B C 1
ATOM 7535 O O . THR B 1 437 ? 4.699 -119.312 -61.906 1 84.19 437 THR B O 1
ATOM 7538 N N . MET B 1 438 ? 3.721 -117.938 -60.531 1 85.38 438 MET B N 1
ATOM 7539 C CA . MET B 1 438 ? 2.914 -119 -59.875 1 85.38 438 MET B CA 1
ATOM 7540 C C . MET B 1 438 ? 1.907 -119.562 -60.875 1 85.38 438 MET B C 1
ATOM 7542 O O . MET B 1 438 ? 1.687 -120.812 -60.875 1 85.38 438 MET B O 1
ATOM 7546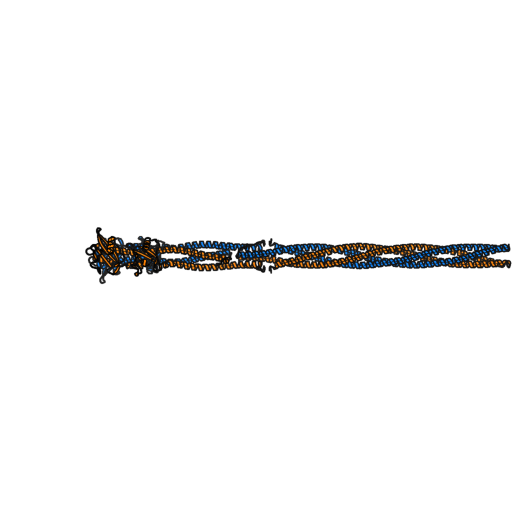 N N . HIS B 1 439 ? 1.46 -118.812 -61.75 1 85.44 439 HIS B N 1
ATOM 7547 C CA . HIS B 1 439 ? 0.548 -119.312 -62.781 1 85.44 439 HIS B CA 1
ATOM 7548 C C . HIS B 1 439 ? 1.279 -120.188 -63.781 1 85.44 439 HIS B C 1
ATOM 7550 O O . HIS B 1 439 ? 0.733 -121.188 -64.25 1 85.44 439 HIS B O 1
ATOM 7556 N N . GLU B 1 440 ? 2.434 -119.875 -64.062 1 86.75 440 GLU B N 1
ATOM 7557 C CA . GLU B 1 440 ? 3.242 -120.688 -65 1 86.75 440 GLU B CA 1
ATOM 7558 C C . GLU B 1 440 ? 3.521 -122.062 -64.375 1 86.75 440 GLU B C 1
ATOM 7560 O O . GLU B 1 440 ? 3.439 -123.062 -65.062 1 86.75 440 GLU B O 1
ATOM 7565 N N . ILE B 1 441 ? 3.691 -122 -63.156 1 87.38 441 ILE B N 1
ATOM 7566 C CA . ILE B 1 441 ? 3.955 -123.25 -62.438 1 87.38 441 ILE B CA 1
ATOM 7567 C C . ILE B 1 441 ? 2.693 -124.062 -62.406 1 87.38 441 ILE B C 1
ATOM 7569 O O . ILE B 1 441 ? 2.76 -125.312 -62.625 1 87.38 441 ILE B O 1
ATOM 7573 N N . GLU B 1 442 ? 1.686 -123.438 -62.188 1 85.75 442 GLU B N 1
ATOM 7574 C CA . GLU B 1 442 ? 0.401 -124.125 -62.219 1 85.75 442 GLU B CA 1
ATOM 7575 C C . GLU B 1 442 ? 0.138 -124.75 -63.562 1 85.75 442 GLU B C 1
ATOM 7577 O O . GLU B 1 442 ? -0.29 -125.938 -63.656 1 85.75 442 GLU B O 1
ATOM 7582 N N . GLY B 1 443 ? 0.446 -124.125 -64.625 1 88.25 443 GLY B N 1
ATOM 7583 C CA . GLY B 1 443 ? 0.282 -124.625 -66 1 88.25 443 GLY B CA 1
ATOM 7584 C C . GLY B 1 443 ? 1.185 -125.812 -66.312 1 88.25 443 GLY B C 1
ATOM 7585 O O . GLY B 1 443 ? 0.735 -126.812 -66.812 1 88.25 443 GLY B O 1
ATOM 7586 N N . ALA B 1 444 ? 2.326 -125.625 -65.875 1 89.12 444 ALA B N 1
ATOM 7587 C CA . ALA B 1 444 ? 3.285 -126.688 -66.062 1 89.12 444 ALA B CA 1
ATOM 7588 C C . ALA B 1 444 ? 2.865 -127.938 -65.312 1 89.12 444 ALA B C 1
ATOM 7590 O O . ALA B 1 444 ? 2.955 -129 -65.812 1 89.12 444 ALA B O 1
ATOM 7591 N N . SER B 1 445 ? 2.396 -127.688 -64.125 1 89.88 445 SER B N 1
ATOM 7592 C CA . SER B 1 445 ? 1.939 -128.75 -63.312 1 89.88 445 SER B CA 1
ATOM 7593 C C . SER B 1 445 ? 0.74 -129.5 -63.938 1 89.88 445 SER B C 1
ATOM 7595 O O . SER B 1 445 ? 0.646 -130.75 -63.875 1 89.88 445 SER B O 1
ATOM 7597 N N . GLY B 1 446 ? -0.028 -128.75 -64.5 1 88.38 446 GLY B N 1
ATOM 7598 C CA . GLY B 1 446 ? -1.15 -129.375 -65.25 1 88.38 446 GLY B CA 1
ATOM 7599 C C . GLY B 1 446 ? -0.726 -130.25 -66.375 1 88.38 446 GLY B C 1
ATOM 7600 O O . GLY B 1 446 ? -1.241 -131.375 -66.562 1 88.38 446 GLY B O 1
ATOM 7601 N N . LYS B 1 447 ? 0.164 -129.875 -67.125 1 93.06 447 LYS B N 1
ATOM 7602 C CA . LYS B 1 447 ? 0.681 -130.625 -68.25 1 93.06 447 LYS B CA 1
ATOM 7603 C C . LYS B 1 447 ? 1.369 -131.875 -67.812 1 93.06 447 LYS B C 1
ATOM 7605 O O . LYS B 1 447 ? 1.219 -132.875 -68.438 1 93.06 447 LYS B O 1
ATOM 7610 N N . ILE B 1 448 ? 1.96 -131.625 -66.75 1 92.88 448 ILE B N 1
ATOM 7611 C CA . ILE B 1 448 ? 2.639 -132.875 -66.188 1 92.88 448 ILE B CA 1
ATOM 7612 C C . ILE B 1 448 ? 1.606 -133.875 -65.75 1 92.88 448 ILE B C 1
ATOM 7614 O O . ILE B 1 448 ? 1.779 -135 -66 1 92.88 448 ILE B O 1
ATOM 7618 N N . ALA B 1 449 ? 0.635 -133.375 -65.188 1 90.25 449 ALA B N 1
ATOM 7619 C CA . ALA B 1 449 ? -0.44 -134.25 -64.75 1 90.25 449 ALA B CA 1
ATOM 7620 C C . ALA B 1 449 ? -1.027 -135 -65.938 1 90.25 449 ALA B C 1
ATOM 7622 O O . ALA B 1 449 ? -1.286 -136.25 -65.875 1 90.25 449 ALA B O 1
ATOM 7623 N N . ASP B 1 450 ? -1.096 -134.5 -67 1 92.69 450 ASP B N 1
ATOM 7624 C CA . ASP B 1 450 ? -1.634 -135.125 -68.188 1 92.69 450 ASP B CA 1
ATOM 7625 C C . ASP B 1 450 ? -0.679 -136.125 -68.75 1 92.69 450 ASP B C 1
ATOM 7627 O O . ASP B 1 450 ? -1.103 -137.25 -69.125 1 92.69 450 ASP B O 1
ATOM 7631 N N . ILE B 1 451 ? 0.447 -135.75 -68.75 1 95.38 451 ILE B N 1
ATOM 7632 C CA . ILE B 1 451 ? 1.439 -136.75 -69.375 1 95.38 451 ILE B CA 1
ATOM 7633 C C . ILE B 1 451 ? 1.607 -137.875 -68.5 1 95.38 451 ILE B C 1
ATOM 7635 O O . ILE B 1 451 ? 1.783 -139 -69 1 95.38 451 ILE B O 1
ATOM 7639 N N . ILE B 1 452 ? 1.495 -137.625 -67.25 1 94.88 452 ILE B N 1
ATOM 7640 C CA . ILE B 1 452 ? 1.6 -138.75 -66.312 1 94.88 452 ILE B CA 1
ATOM 7641 C C . ILE B 1 452 ? 0.402 -139.625 -66.5 1 94.88 452 ILE B C 1
ATOM 7643 O O . ILE B 1 452 ? 0.53 -140.875 -66.312 1 94.88 452 ILE B O 1
ATOM 7647 N N . GLY B 1 453 ? -0.622 -139.25 -66.812 1 92 453 GLY B N 1
ATOM 7648 C CA . GLY B 1 453 ? -1.768 -140.125 -67.188 1 92 453 GLY B CA 1
ATOM 7649 C C . GLY B 1 453 ? -1.512 -141 -68.375 1 92 453 GLY B C 1
ATOM 7650 O O . GLY B 1 453 ? -1.897 -142.125 -68.375 1 92 453 GLY B O 1
ATOM 7651 N N . VAL B 1 454 ? -0.862 -140.5 -69.312 1 93.62 454 VAL B N 1
ATOM 7652 C CA . VAL B 1 454 ? -0.496 -141.25 -70.5 1 93.62 454 VAL B CA 1
ATOM 7653 C C . VAL B 1 454 ? 0.49 -142.375 -70.125 1 93.62 454 VAL B C 1
ATOM 7655 O O . VAL B 1 454 ? 0.343 -143.5 -70.562 1 93.62 454 VAL B O 1
ATOM 7658 N N . ILE B 1 455 ? 1.309 -142 -69.25 1 94.5 455 ILE B N 1
ATOM 7659 C CA . ILE B 1 455 ? 2.312 -142.875 -68.812 1 94.5 455 ILE B CA 1
ATOM 7660 C C . ILE B 1 455 ? 1.645 -144 -68.062 1 94.5 455 ILE B C 1
ATOM 7662 O O . ILE B 1 455 ? 1.974 -145.25 -68.25 1 94.5 455 ILE B O 1
ATOM 7666 N N . ASP B 1 456 ? 0.82 -143.75 -67.25 1 92.88 456 ASP B N 1
ATOM 7667 C CA . ASP B 1 456 ? 0.055 -144.75 -66.5 1 92.88 456 ASP B CA 1
ATOM 7668 C C . ASP B 1 456 ? -0.739 -145.625 -67.438 1 92.88 456 ASP B C 1
ATOM 7670 O O . ASP B 1 456 ? -0.799 -146.75 -67.25 1 92.88 456 ASP B O 1
ATOM 7674 N N . GLY B 1 457 ? -1.248 -145.125 -68.438 1 93.31 457 GLY B N 1
ATOM 7675 C CA . GLY B 1 457 ? -1.944 -145.875 -69.5 1 93.31 457 GLY B CA 1
ATOM 7676 C C . GLY B 1 457 ? -1.029 -146.875 -70.25 1 93.31 457 GLY B C 1
ATOM 7677 O O . GLY B 1 457 ? -1.389 -148 -70.5 1 93.31 457 GLY B O 1
ATOM 7678 N N . ILE B 1 458 ? -0.025 -146.25 -70.5 1 94 458 ILE B N 1
ATOM 7679 C CA . ILE B 1 458 ? 0.971 -147 -71.188 1 94 458 ILE B CA 1
ATOM 7680 C C . ILE B 1 458 ? 1.431 -148.25 -70.312 1 94 458 ILE B C 1
ATOM 7682 O O . ILE B 1 458 ? 1.569 -149.375 -70.812 1 94 458 ILE B O 1
ATOM 7686 N N . ALA B 1 459 ? 1.656 -147.875 -69.125 1 95 459 ALA B N 1
ATOM 7687 C CA . ALA B 1 459 ? 2.062 -149 -68.188 1 95 459 ALA B CA 1
ATOM 7688 C C . ALA B 1 459 ? 0.987 -150 -68.062 1 95 459 ALA B C 1
ATOM 7690 O O . ALA B 1 459 ? 1.295 -151.25 -68 1 95 459 ALA B O 1
ATOM 7691 N N . PHE B 1 460 ? -0.15 -149.75 -68.125 1 92.12 460 PHE B N 1
ATOM 7692 C CA . PHE B 1 460 ? -1.271 -150.625 -68.062 1 92.12 460 PHE B CA 1
ATOM 7693 C C . PHE B 1 460 ? -1.349 -151.5 -69.312 1 92.12 460 PHE B C 1
ATOM 7695 O O . PHE B 1 460 ? -1.493 -152.75 -69.25 1 92.12 460 PHE B O 1
ATOM 7702 N N . GLN B 1 461 ? -1.228 -150.875 -70.375 1 94.19 461 GLN B N 1
ATOM 7703 C CA . GLN B 1 461 ? -1.287 -151.625 -71.625 1 94.19 461 GLN B CA 1
ATOM 7704 C C . GLN B 1 461 ? -0.119 -152.625 -71.812 1 94.19 461 GLN B C 1
ATOM 7706 O O . GLN B 1 461 ? -0.293 -153.75 -72.25 1 94.19 461 GLN B O 1
ATOM 7711 N N . THR B 1 462 ? 0.93 -152 -71.312 1 92.5 462 THR B N 1
ATOM 7712 C CA . THR B 1 462 ? 2.115 -152.875 -71.312 1 92.5 462 THR B CA 1
ATOM 7713 C C . THR B 1 462 ? 1.95 -154 -70.375 1 92.5 462 THR B C 1
ATOM 7715 O O . THR B 1 462 ? 2.354 -155.125 -70.75 1 92.5 462 THR B O 1
ATOM 7718 N N . ASN B 1 463 ? 1.396 -153.875 -69.375 1 92.25 463 ASN B N 1
ATOM 7719 C CA . ASN B 1 463 ? 1.119 -154.875 -68.375 1 92.25 463 ASN B CA 1
ATOM 7720 C C . ASN B 1 463 ? 0.162 -156 -69 1 92.25 463 ASN B C 1
ATOM 7722 O O . ASN B 1 463 ? 0.359 -157.125 -68.812 1 92.25 463 ASN B O 1
ATOM 7726 N N . ILE B 1 464 ? -0.694 -155.625 -69.688 1 92.12 464 ILE B N 1
ATOM 7727 C CA . ILE B 1 464 ? -1.674 -156.5 -70.312 1 92.12 464 ILE B CA 1
ATOM 7728 C C . ILE B 1 464 ? -1.02 -157.375 -71.438 1 92.12 464 ILE B C 1
ATOM 7730 O O . ILE B 1 464 ? -1.254 -158.5 -71.562 1 92.12 464 ILE B O 1
ATOM 7734 N N . LEU B 1 465 ? -0.336 -156.625 -72.125 1 90.81 465 LEU B N 1
ATOM 7735 C CA . LEU B 1 465 ? 0.362 -157.25 -73.25 1 90.81 465 LEU B CA 1
ATOM 7736 C C . LEU B 1 465 ? 1.341 -158.25 -72.75 1 90.81 465 LEU B C 1
ATOM 7738 O O . LEU B 1 465 ? 1.464 -159.375 -73.312 1 90.81 465 LEU B O 1
ATOM 7742 N N . ALA B 1 466 ? 1.906 -158 -71.625 1 90.25 466 ALA B N 1
ATOM 7743 C CA . ALA B 1 466 ? 2.842 -158.875 -71 1 90.25 466 ALA B CA 1
ATOM 7744 C C . ALA B 1 466 ? 2.109 -160.125 -70.375 1 90.25 466 ALA B C 1
ATOM 7746 O O . ALA B 1 466 ? 2.6 -161.25 -70.438 1 90.25 466 ALA B O 1
ATOM 7747 N N . LEU B 1 467 ? 0.946 -160 -70 1 89.44 467 LEU B N 1
ATOM 7748 C CA . LEU B 1 467 ? 0.126 -161 -69.5 1 89.44 467 LEU B CA 1
ATOM 7749 C C . LEU B 1 467 ? -0.334 -162 -70.625 1 89.44 467 LEU B C 1
ATOM 7751 O O . LEU B 1 467 ? -0.278 -163.25 -70.438 1 89.44 467 LEU B O 1
ATOM 7755 N N . ASN B 1 468 ? -0.648 -161.5 -71.562 1 87.62 468 ASN B N 1
ATOM 7756 C CA . ASN B 1 468 ? -1.081 -162.25 -72.75 1 87.62 468 ASN B CA 1
ATOM 7757 C C . ASN B 1 468 ? 0.072 -163.125 -73.312 1 87.62 468 ASN B C 1
ATOM 7759 O O . ASN B 1 468 ? -0.113 -164.25 -73.75 1 87.62 468 ASN B O 1
ATOM 7763 N N . ALA B 1 469 ? 1.112 -162.375 -73.25 1 85.06 469 ALA B N 1
ATOM 7764 C CA . ALA B 1 469 ? 2.311 -163 -73.75 1 85.06 469 ALA B CA 1
ATOM 7765 C C . ALA B 1 469 ? 2.729 -164.125 -72.812 1 85.06 469 ALA B C 1
ATOM 7767 O O . ALA B 1 469 ? 3.199 -165.25 -73.312 1 85.06 469 ALA B O 1
ATOM 7768 N N . ALA B 1 470 ? 2.486 -164.125 -71.625 1 86.75 470 ALA B N 1
ATOM 7769 C CA . ALA B 1 470 ? 2.789 -165.125 -70.688 1 86.75 470 ALA B CA 1
ATOM 7770 C C . ALA B 1 470 ? 1.842 -166.25 -70.812 1 86.75 470 ALA B C 1
ATOM 7772 O O . ALA B 1 470 ? 2.26 -167.5 -70.688 1 86.75 470 ALA B O 1
ATOM 7773 N N . VAL B 1 471 ? 0.711 -166.125 -71.188 1 85.06 471 VAL B N 1
ATOM 7774 C CA . VAL B 1 471 ? -0.282 -167.125 -71.375 1 85.06 471 VAL B CA 1
ATOM 7775 C C . VAL B 1 471 ? 0.034 -168 -72.688 1 85.06 471 VAL B C 1
ATOM 7777 O O . VAL B 1 471 ? -0.023 -169.125 -72.688 1 85.06 471 VAL B O 1
ATOM 7780 N N . GLU B 1 472 ? 0.326 -167.25 -73.562 1 81 472 GLU B N 1
ATOM 7781 C CA . GLU B 1 472 ? 0.648 -167.875 -74.875 1 81 472 GLU B CA 1
ATOM 7782 C C . GLU B 1 472 ? 1.93 -168.625 -74.75 1 81 472 GLU B C 1
ATOM 7784 O O . GLU B 1 472 ? 2.039 -169.75 -75.375 1 81 472 GLU B O 1
ATOM 7789 N N . ALA B 1 473 ? 2.863 -168.125 -74 1 84.31 473 ALA B N 1
ATOM 7790 C CA . ALA B 1 473 ? 4.113 -168.875 -73.75 1 84.31 473 ALA B CA 1
ATOM 7791 C C . ALA B 1 473 ? 3.873 -170.125 -73 1 84.31 473 ALA B C 1
ATOM 7793 O O . ALA B 1 473 ? 4.523 -171.125 -73.25 1 84.31 473 ALA B O 1
ATOM 7794 N N . ALA B 1 474 ? 2.973 -170.25 -72.25 1 82.38 474 ALA B N 1
ATOM 7795 C CA . ALA B 1 474 ? 2.611 -171.375 -71.438 1 82.38 474 ALA B CA 1
ATOM 7796 C C . ALA B 1 474 ? 1.931 -172.5 -72.375 1 82.38 474 ALA B C 1
ATOM 7798 O O . ALA B 1 474 ? 2.152 -173.625 -72.188 1 82.38 474 ALA B O 1
ATOM 7799 N N . ARG B 1 475 ? 1.243 -172.125 -73.25 1 80.38 475 ARG B N 1
ATOM 7800 C CA . ARG B 1 475 ? 0.497 -173 -74.125 1 80.38 475 ARG B CA 1
ATOM 7801 C C . ARG B 1 475 ? 1.432 -173.625 -75.125 1 80.38 475 ARG B C 1
ATOM 7803 O O . ARG B 1 475 ? 1.133 -174.75 -75.625 1 80.38 475 ARG B O 1
ATOM 7810 N N . ALA B 1 476 ? 2.477 -173 -75.312 1 80.56 476 ALA B N 1
ATOM 7811 C CA . ALA B 1 476 ? 3.422 -173.5 -76.312 1 80.56 476 ALA B CA 1
ATOM 7812 C C . ALA B 1 476 ? 4.348 -174.5 -75.688 1 80.56 476 ALA B C 1
ATOM 7814 O O . ALA B 1 476 ? 5.207 -175.125 -76.375 1 80.56 476 ALA B O 1
ATOM 7815 N N . GLY B 1 477 ? 4.289 -174.875 -74.438 1 77.69 477 GLY B N 1
ATOM 7816 C CA . GLY B 1 477 ? 4.961 -176 -73.688 1 77.69 477 GLY B CA 1
ATOM 7817 C C . GLY B 1 477 ? 6.445 -175.75 -73.5 1 77.69 477 GLY B C 1
ATOM 7818 O O . GLY B 1 477 ? 6.852 -174.625 -73 1 77.69 477 GLY B O 1
ATOM 7819 N N . GLU B 1 478 ? 7.328 -176.625 -74.062 1 75.75 478 GLU B N 1
ATOM 7820 C CA . GLU B 1 478 ? 8.773 -176.625 -73.875 1 75.75 478 GLU B CA 1
ATOM 7821 C C . GLU B 1 478 ? 9.43 -175.5 -74.75 1 75.75 478 GLU B C 1
ATOM 7823 O O . GLU B 1 478 ? 10.477 -175 -74.438 1 75.75 478 GLU B O 1
ATOM 7828 N N . GLU B 1 479 ? 8.844 -175.125 -75.812 1 74.31 479 GLU B N 1
ATOM 7829 C CA . GLU B 1 479 ? 9.391 -174.125 -76.75 1 74.31 479 GLU B CA 1
ATOM 7830 C C . GLU B 1 479 ? 9.125 -172.75 -76.312 1 74.31 479 GLU B C 1
ATOM 7832 O O . GLU B 1 479 ? 9.75 -171.75 -76.812 1 74.31 479 GLU B O 1
ATOM 7837 N N . GLY B 1 480 ? 8.289 -172.625 -75.25 1 77.94 480 GLY B N 1
ATOM 7838 C CA . GLY B 1 480 ? 7.887 -171.375 -74.812 1 77.94 480 GLY B CA 1
ATOM 7839 C C . GLY B 1 480 ? 8.531 -170.875 -73.562 1 77.94 480 GLY B C 1
ATOM 7840 O O . GLY B 1 480 ? 8.242 -169.75 -73 1 77.94 480 GLY B O 1
ATOM 7841 N N . ARG B 1 481 ? 9.406 -171.625 -73.062 1 84.38 481 ARG B N 1
ATOM 7842 C CA . ARG B 1 481 ? 9.977 -171.375 -71.75 1 84.38 481 ARG B CA 1
ATOM 7843 C C . ARG B 1 481 ? 10.773 -170 -71.75 1 84.38 481 ARG B C 1
ATOM 7845 O O . ARG B 1 481 ? 10.688 -169.25 -70.812 1 84.38 481 ARG B O 1
ATOM 7852 N N . GLY B 1 482 ? 11.453 -169.75 -72.75 1 81.06 482 GLY B N 1
ATOM 7853 C CA . GLY B 1 482 ? 12.219 -168.5 -72.875 1 81.06 482 GLY B CA 1
ATOM 7854 C C . GLY B 1 482 ? 11.352 -167.25 -72.938 1 81.06 482 GLY B C 1
ATOM 7855 O O . GLY B 1 482 ? 11.633 -166.25 -72.312 1 81.06 482 GLY B O 1
ATOM 7856 N N . PHE B 1 483 ? 10.203 -167.375 -73.625 1 83 483 PHE B N 1
ATOM 7857 C CA . PHE B 1 483 ? 9.281 -166.25 -73.812 1 83 483 PHE B CA 1
ATOM 7858 C C . PHE B 1 483 ? 8.5 -166 -72.5 1 83 483 PHE B C 1
ATOM 7860 O O . PHE B 1 483 ? 8.156 -164.75 -72.25 1 83 483 PHE B O 1
ATOM 7867 N N . ALA B 1 484 ? 8.328 -167 -71.75 1 85.69 484 ALA B N 1
ATOM 7868 C CA . ALA B 1 484 ? 7.625 -166.75 -70.5 1 85.69 484 ALA B CA 1
ATOM 7869 C C . ALA B 1 484 ? 8.445 -166 -69.5 1 85.69 484 ALA B C 1
ATOM 7871 O O . ALA B 1 484 ? 7.887 -165.125 -68.812 1 85.69 484 ALA B O 1
ATOM 7872 N N . VAL B 1 485 ? 9.742 -166 -69.625 1 87.88 485 VAL B N 1
ATOM 7873 C CA . VAL B 1 485 ? 10.633 -165.25 -68.75 1 87.88 485 VAL B CA 1
ATOM 7874 C C . VAL B 1 485 ? 10.656 -163.75 -69.188 1 87.88 485 VAL B C 1
ATOM 7876 O O . VAL B 1 485 ? 10.562 -162.875 -68.375 1 87.88 485 VAL B O 1
ATOM 7879 N N . VAL B 1 486 ? 10.625 -163.625 -70.438 1 88.44 486 VAL B N 1
ATOM 7880 C CA . VAL B 1 486 ? 10.625 -162.25 -70.938 1 88.44 486 VAL B CA 1
ATOM 7881 C C . VAL B 1 486 ? 9.289 -161.625 -70.625 1 88.44 486 VAL B C 1
ATOM 7883 O O . VAL B 1 486 ? 9.258 -160.375 -70.188 1 88.44 486 VAL B O 1
ATOM 7886 N N . ALA B 1 487 ? 8.203 -162.25 -70.75 1 86.75 487 ALA B N 1
ATOM 7887 C CA . ALA B 1 487 ? 6.879 -161.75 -70.5 1 86.75 487 ALA B CA 1
ATOM 7888 C C . ALA B 1 487 ? 6.73 -161.375 -69 1 86.75 487 ALA B C 1
ATOM 7890 O O . ALA B 1 487 ? 6.129 -160.375 -68.688 1 86.75 487 ALA B O 1
ATOM 7891 N N . GLY B 1 488 ? 7.371 -162.125 -68.125 1 87.88 488 GLY B N 1
ATOM 7892 C CA . GLY B 1 488 ? 7.344 -161.875 -66.75 1 87.88 488 GLY B CA 1
ATOM 7893 C C . GLY B 1 488 ? 8.133 -160.625 -66.312 1 87.88 488 GLY B C 1
ATOM 7894 O O . GLY B 1 488 ? 7.699 -159.875 -65.5 1 87.88 488 GLY B O 1
ATOM 7895 N N . GLU B 1 489 ? 9.195 -160.5 -67.062 1 92.19 489 GLU B N 1
ATOM 7896 C CA . GLU B 1 489 ? 10.023 -159.375 -66.75 1 92.19 489 GLU B CA 1
ATOM 7897 C C . GLU B 1 489 ? 9.367 -158 -67.25 1 92.19 489 GLU B C 1
ATOM 7899 O O . GLU B 1 489 ? 9.391 -157 -66.562 1 92.19 489 GLU B O 1
ATOM 7904 N N . VAL B 1 490 ? 8.766 -158 -68.375 1 92.19 490 VAL B N 1
ATOM 7905 C CA . VAL B 1 490 ? 8.07 -156.875 -68.938 1 92.19 490 VAL B CA 1
ATOM 7906 C C . VAL B 1 490 ? 6.867 -156.5 -68.062 1 92.19 490 VAL B C 1
ATOM 7908 O O . VAL B 1 490 ? 6.57 -155.375 -67.875 1 92.19 490 VAL B O 1
ATOM 7911 N N . ARG B 1 491 ? 6.281 -157.625 -67.562 1 93.62 491 ARG B N 1
ATOM 7912 C CA . ARG B 1 491 ? 5.152 -157.375 -66.688 1 93.62 491 ARG B CA 1
ATOM 7913 C C . ARG B 1 491 ? 5.602 -156.625 -65.375 1 93.62 491 ARG B C 1
ATOM 7915 O O . ARG B 1 491 ? 4.961 -155.75 -64.938 1 93.62 491 ARG B O 1
ATOM 7922 N N . SER B 1 492 ? 6.699 -157 -64.875 1 93.31 492 SER B N 1
ATOM 7923 C CA . SER B 1 492 ? 7.242 -156.375 -63.656 1 93.31 492 SER B CA 1
ATOM 7924 C C . SER B 1 492 ? 7.66 -155 -63.906 1 93.31 492 SER B C 1
ATOM 7926 O O . SER B 1 492 ? 7.414 -154.125 -63.062 1 93.31 492 SER B O 1
ATOM 7928 N N . LEU B 1 493 ? 8.133 -154.625 -65 1 93.75 493 LEU B N 1
ATOM 7929 C CA . LEU B 1 493 ? 8.547 -153.375 -65.375 1 93.75 493 LEU B CA 1
ATOM 7930 C C . LEU B 1 493 ? 7.34 -152.375 -65.562 1 93.75 493 LEU B C 1
ATOM 7932 O O . LEU B 1 493 ? 7.355 -151.25 -65.188 1 93.75 493 LEU B O 1
ATOM 7936 N N . ALA B 1 494 ? 6.352 -153 -66.125 1 93.81 494 ALA B N 1
ATOM 7937 C CA . ALA B 1 494 ? 5.117 -152.125 -66.312 1 93.81 494 ALA B CA 1
ATOM 7938 C C . ALA B 1 494 ? 4.477 -151.875 -65 1 93.81 494 ALA B C 1
ATOM 7940 O O . ALA B 1 494 ? 3.98 -150.75 -64.812 1 93.81 494 ALA B O 1
ATOM 7941 N N . GLN B 1 495 ? 4.609 -152.75 -64.125 1 93.44 495 GLN B N 1
ATOM 7942 C CA . GLN B 1 495 ? 4.051 -152.5 -62.781 1 93.44 495 GLN B CA 1
ATOM 7943 C C . GLN B 1 495 ? 4.863 -151.5 -62.031 1 93.44 495 GLN B C 1
ATOM 7945 O O . GLN B 1 495 ? 4.297 -150.625 -61.344 1 93.44 495 GLN B O 1
ATOM 7950 N N . ARG B 1 496 ? 6.012 -151.5 -62.25 1 93.25 496 ARG B N 1
ATOM 7951 C CA . ARG B 1 496 ? 6.867 -150.5 -61.625 1 93.25 496 ARG B CA 1
ATOM 7952 C C . ARG B 1 496 ? 6.645 -149.125 -62.25 1 93.25 496 ARG B C 1
ATOM 7954 O O . ARG B 1 496 ? 6.676 -148.125 -61.531 1 93.25 496 ARG B O 1
ATOM 7961 N N . SER B 1 497 ? 6.434 -149 -63.406 1 93.81 497 SER B N 1
ATOM 7962 C CA . SER B 1 497 ? 6.156 -147.75 -64.062 1 93.81 497 SER B CA 1
ATOM 7963 C C . SER B 1 497 ? 4.812 -147.125 -63.656 1 93.81 497 SER B C 1
ATOM 7965 O O . SER B 1 497 ? 4.684 -146 -63.469 1 93.81 497 SER B O 1
ATOM 7967 N N . ALA B 1 498 ? 3.938 -148 -63.531 1 93.12 498 ALA B N 1
ATOM 7968 C CA . ALA B 1 498 ? 2.623 -147.625 -63.062 1 93.12 498 ALA B CA 1
ATOM 7969 C C . ALA B 1 498 ? 2.705 -147 -61.625 1 93.12 498 ALA B C 1
ATOM 7971 O O . ALA B 1 498 ? 2.057 -146 -61.312 1 93.12 498 ALA B O 1
ATOM 7972 N N . GLN B 1 499 ? 3.529 -147.75 -60.875 1 94.69 499 GLN B N 1
ATOM 7973 C CA . GLN B 1 499 ? 3.701 -147.25 -59.5 1 94.69 499 GLN B CA 1
ATOM 7974 C C . GLN B 1 499 ? 4.422 -145.875 -59.469 1 94.69 499 GLN B C 1
ATOM 7976 O O . GLN B 1 499 ? 4.059 -145 -58.688 1 94.69 499 GLN B O 1
ATOM 7981 N N . ALA B 1 500 ? 5.262 -145.75 -60.25 1 93.75 500 ALA B N 1
ATOM 7982 C CA . ALA B 1 500 ? 5.98 -144.375 -60.375 1 93.75 500 ALA B CA 1
ATOM 7983 C C . ALA B 1 500 ? 5.062 -143.375 -60.875 1 93.75 500 ALA B C 1
ATOM 7985 O O . ALA B 1 500 ? 5.102 -142.25 -60.344 1 93.75 500 ALA B O 1
ATOM 7986 N N . ALA B 1 501 ? 4.277 -143.625 -61.75 1 92.75 501 ALA B N 1
ATOM 7987 C CA . ALA B 1 501 ? 3.32 -142.625 -62.281 1 92.75 501 ALA B CA 1
ATOM 7988 C C . ALA B 1 501 ? 2.348 -142.125 -61.188 1 92.75 501 ALA B C 1
ATOM 7990 O O . ALA B 1 501 ? 2.016 -141 -61.094 1 92.75 501 ALA B O 1
ATOM 7991 N N . LYS B 1 502 ? 2.031 -143.25 -60.438 1 94.12 502 LYS B N 1
ATOM 7992 C CA . LYS B 1 502 ? 1.118 -142.875 -59.344 1 94.12 502 LYS B CA 1
ATOM 7993 C C . LYS B 1 502 ? 1.786 -142 -58.312 1 94.12 502 LYS B C 1
ATOM 7995 O O . LYS B 1 502 ? 1.156 -141 -57.781 1 94.12 502 LYS B O 1
ATOM 8000 N N . GLU B 1 503 ? 2.973 -142.125 -58.125 1 94.19 503 GLU B N 1
ATOM 8001 C CA . GLU B 1 503 ? 3.713 -141.25 -57.188 1 94.19 503 GLU B CA 1
ATOM 8002 C C . GLU B 1 503 ? 3.887 -139.875 -57.719 1 94.19 503 GLU B C 1
ATOM 8004 O O . GLU B 1 503 ? 3.734 -138.875 -57 1 94.19 503 GLU B O 1
ATOM 8009 N N . ILE B 1 504 ? 4.082 -139.625 -58.844 1 94.12 504 ILE B N 1
ATOM 8010 C CA . ILE B 1 504 ? 4.25 -138.375 -59.469 1 94.12 504 ILE B CA 1
ATOM 8011 C C . ILE B 1 504 ? 2.922 -137.625 -59.438 1 94.12 504 ILE B C 1
ATOM 8013 O O . ILE B 1 504 ? 2.889 -136.375 -59.219 1 94.12 504 ILE B O 1
ATOM 8017 N N . LYS B 1 505 ? 1.938 -138.5 -59.812 1 92.25 505 LYS B N 1
ATOM 8018 C CA . LYS B 1 505 ? 0.618 -137.875 -59.781 1 92.25 505 LYS B CA 1
ATOM 8019 C C . LYS B 1 505 ? 0.318 -137.25 -58.438 1 92.25 505 LYS B C 1
ATOM 8021 O O . LYS B 1 505 ? -0.206 -136.125 -58.344 1 92.25 505 LYS B O 1
ATOM 8026 N N . ALA B 1 506 ? 0.758 -137.875 -57.344 1 93.19 506 ALA B N 1
ATOM 8027 C CA . ALA B 1 506 ? 0.533 -137.375 -56 1 93.19 506 ALA B CA 1
ATOM 8028 C C . ALA B 1 506 ? 1.373 -136.125 -55.75 1 93.19 506 ALA B C 1
ATOM 8030 O O . ALA B 1 506 ? 0.893 -135.125 -55.156 1 93.19 506 ALA B O 1
ATOM 8031 N N . LEU B 1 507 ? 2.449 -136 -56.219 1 91.38 507 LEU B N 1
ATOM 8032 C CA . LEU B 1 507 ? 3.352 -134.875 -56.031 1 91.38 507 LEU B CA 1
ATOM 8033 C C . LEU B 1 507 ? 2.877 -133.625 -56.844 1 91.38 507 LEU B C 1
ATOM 8035 O O . LEU B 1 507 ? 2.957 -132.5 -56.344 1 91.38 507 LEU B O 1
ATOM 8039 N N . ILE B 1 508 ? 2.355 -134 -57.969 1 90.94 508 ILE B N 1
ATOM 8040 C CA . ILE B 1 508 ? 1.859 -132.875 -58.812 1 90.94 508 ILE B CA 1
ATOM 8041 C C . ILE B 1 508 ? 0.618 -132.25 -58.188 1 90.94 508 ILE B C 1
ATOM 8043 O O . ILE B 1 508 ? 0.464 -131 -58.188 1 90.94 508 ILE B O 1
ATOM 8047 N N . ASP B 1 509 ? -0.162 -133.125 -57.656 1 89.5 509 ASP B N 1
ATOM 8048 C CA . ASP B 1 509 ? -1.354 -132.625 -56.969 1 89.5 509 ASP B CA 1
ATOM 8049 C C . ASP B 1 509 ? -0.981 -131.75 -55.781 1 89.5 509 ASP B C 1
ATOM 8051 O O . ASP B 1 509 ? -1.587 -130.75 -55.562 1 89.5 509 ASP B O 1
ATOM 8055 N N . SER B 1 510 ? 0.035 -132.25 -55.156 1 87.12 510 SER B N 1
ATOM 8056 C CA . SER B 1 510 ? 0.509 -131.375 -54 1 87.12 510 SER B CA 1
ATOM 8057 C C . SER B 1 510 ? 1.139 -130.125 -54.438 1 87.12 510 SER B C 1
ATOM 8059 O O . SER B 1 510 ? 0.934 -129.125 -53.812 1 87.12 510 SER B O 1
ATOM 8061 N N . SER B 1 511 ? 1.764 -130.125 -55.531 1 85.69 511 SER B N 1
ATOM 8062 C CA . SER B 1 511 ? 2.404 -128.875 -56.062 1 85.69 511 SER B CA 1
ATOM 8063 C C . SER B 1 511 ? 1.369 -127.875 -56.531 1 85.69 511 SER B C 1
ATOM 8065 O O . SER B 1 511 ? 1.499 -126.688 -56.281 1 85.69 511 SER B O 1
ATOM 8067 N N . VAL B 1 512 ? 0.417 -128.5 -57.188 1 85.5 512 VAL B N 1
ATOM 8068 C CA . VAL B 1 512 ? -0.642 -127.562 -57.688 1 85.5 512 VAL B CA 1
ATOM 8069 C C . VAL B 1 512 ? -1.353 -126.938 -56.5 1 85.5 512 VAL B C 1
ATOM 8071 O O . VAL B 1 512 ? -1.673 -125.75 -56.562 1 85.5 512 VAL B O 1
ATOM 8074 N N . THR B 1 513 ? -1.467 -127.625 -55.406 1 88.06 513 THR B N 1
ATOM 8075 C CA . THR B 1 513 ? -2.104 -127.062 -54.219 1 88.06 513 THR B CA 1
ATOM 8076 C C . THR B 1 513 ? -1.221 -126 -53.562 1 88.06 513 THR B C 1
ATOM 8078 O O . THR B 1 513 ? -1.707 -124.938 -53.188 1 88.06 513 THR B O 1
ATOM 8081 N N . SER B 1 514 ? 0.006 -126.25 -53.594 1 83.44 514 SER B N 1
ATOM 8082 C CA . SER B 1 514 ? 0.95 -125.25 -53.031 1 83.44 514 SER B CA 1
ATOM 8083 C C . SER B 1 514 ? 1.029 -124 -53.844 1 83.44 514 SER B C 1
ATOM 8085 O O . SER B 1 514 ? 1.084 -122.875 -53.281 1 83.44 514 SER B O 1
ATOM 8087 N N . VAL B 1 515 ? 0.968 -124.062 -55.094 1 84.19 515 VAL B N 1
ATOM 8088 C CA . VAL B 1 515 ? 1.02 -122.875 -55.969 1 84.19 515 VAL B CA 1
ATOM 8089 C C . VAL B 1 515 ? -0.237 -122.062 -55.812 1 84.19 515 VAL B C 1
ATOM 8091 O O . VAL B 1 515 ? -0.159 -120.812 -55.75 1 84.19 515 VAL B O 1
ATOM 8094 N N . SER B 1 516 ? -1.279 -122.875 -55.688 1 86.31 516 SER B N 1
ATOM 8095 C CA . SER B 1 516 ? -2.541 -122.125 -55.531 1 86.31 516 SER B CA 1
ATOM 8096 C C . SER B 1 516 ? -2.566 -121.375 -54.219 1 86.31 516 SER B C 1
ATOM 8098 O O . SER B 1 516 ? -2.961 -120.188 -54.219 1 86.31 516 SER B O 1
ATOM 8100 N N . THR B 1 517 ? -2.037 -121.938 -53.219 1 85.31 517 THR B N 1
ATOM 8101 C CA . THR B 1 517 ? -1.978 -121.312 -51.906 1 85.31 517 THR B CA 1
ATOM 8102 C C . THR B 1 517 ? -0.981 -120.125 -51.938 1 85.31 517 THR B C 1
ATOM 8104 O O . THR B 1 517 ? -1.271 -119.062 -51.438 1 85.31 517 THR B O 1
ATOM 8107 N N . GLY B 1 518 ? 0.046 -120.25 -52.562 1 80.12 518 GLY B N 1
ATOM 8108 C CA . GLY B 1 518 ? 1.05 -119.188 -52.688 1 80.12 518 GLY B CA 1
ATOM 8109 C C . GLY B 1 518 ? 0.574 -118 -53.5 1 80.12 518 GLY B C 1
ATOM 8110 O O . GLY B 1 518 ? 0.81 -116.875 -53.125 1 80.12 518 GLY B O 1
ATOM 8111 N N . ALA B 1 519 ? -0.08 -118.375 -54.562 1 82.31 519 ALA B N 1
ATOM 8112 C CA . ALA B 1 519 ? -0.603 -117.312 -55.406 1 82.31 519 ALA B CA 1
ATOM 8113 C C . ALA B 1 519 ? -1.576 -116.438 -54.625 1 82.31 519 ALA B C 1
ATOM 8115 O O . ALA B 1 519 ? -1.551 -115.188 -54.781 1 82.31 519 ALA B O 1
ATOM 8116 N N . THR B 1 520 ? -2.322 -117.062 -53.781 1 87.38 520 THR B N 1
ATOM 8117 C CA . THR B 1 520 ? -3.285 -116.312 -52.969 1 87.38 520 THR B CA 1
ATOM 8118 C C . THR B 1 520 ? -2.57 -115.438 -51.969 1 87.38 520 THR B C 1
ATOM 8120 O O . THR B 1 520 ? -2.939 -114.312 -51.781 1 87.38 520 THR B O 1
ATOM 8123 N N . LEU B 1 521 ? -1.545 -115.875 -51.438 1 83.94 521 LEU B N 1
ATOM 8124 C CA . LEU B 1 521 ? -0.785 -115.125 -50.438 1 83.94 521 LEU B CA 1
ATOM 8125 C C . LEU B 1 521 ? -0.051 -114 -51.094 1 83.94 521 LEU B C 1
ATOM 8127 O O . LEU B 1 521 ? -0.02 -112.875 -50.531 1 83.94 521 LEU B O 1
ATOM 8131 N N . VAL B 1 522 ? 0.413 -114.125 -52.188 1 82.62 522 VAL B N 1
ATOM 8132 C CA . VAL B 1 522 ? 1.133 -113.062 -52.875 1 82.62 522 VAL B CA 1
ATOM 8133 C C . VAL B 1 522 ? 0.158 -112 -53.312 1 82.62 522 VAL B C 1
ATOM 8135 O O . VAL B 1 522 ? 0.491 -110.812 -53.25 1 82.62 522 VAL B O 1
ATOM 8138 N N . GLN B 1 523 ? -0.967 -112.5 -53.719 1 83.38 523 GLN B N 1
ATOM 8139 C CA . GLN B 1 523 ? -1.985 -111.5 -54.062 1 83.38 523 GLN B CA 1
ATOM 8140 C C . GLN B 1 523 ? -2.354 -110.625 -52.875 1 83.38 523 GLN B C 1
ATOM 8142 O O . GLN B 1 523 ? -2.543 -109.438 -53 1 83.38 523 GLN B O 1
ATOM 8147 N N . GLN B 1 524 ? -2.354 -111.25 -51.719 1 83.81 524 GLN B N 1
ATOM 8148 C CA . GLN B 1 524 ? -2.635 -110.5 -50.5 1 83.81 524 GLN B CA 1
ATOM 8149 C C . GLN B 1 524 ? -1.505 -109.5 -50.188 1 83.81 524 GLN B C 1
ATOM 8151 O O . GLN B 1 524 ? -1.754 -108.375 -49.75 1 83.81 524 GLN B O 1
ATOM 8156 N N . ALA B 1 525 ? -0.318 -109.812 -50.406 1 81.25 525 ALA B N 1
ATOM 8157 C CA . ALA B 1 525 ? 0.83 -108.938 -50.188 1 81.25 525 ALA B CA 1
ATOM 8158 C C . ALA B 1 525 ? 0.791 -107.75 -51.156 1 81.25 525 ALA B C 1
ATOM 8160 O O . ALA B 1 525 ? 1.107 -106.625 -50.75 1 81.25 525 ALA B O 1
ATOM 8161 N N . GLY B 1 526 ? 0.369 -108.125 -52.344 1 82.94 526 GLY B N 1
ATOM 8162 C CA . GLY B 1 526 ? 0.218 -107.062 -53.312 1 82.94 526 GLY B CA 1
ATOM 8163 C C . GLY B 1 526 ? -0.825 -106 -52.906 1 82.94 526 GLY B C 1
ATOM 8164 O O . GLY B 1 526 ? -0.609 -104.812 -53.031 1 82.94 526 GLY B O 1
ATOM 8165 N N . GLN B 1 527 ? -1.889 -106.5 -52.312 1 86.06 527 GLN B N 1
ATOM 8166 C CA . GLN B 1 527 ? -2.924 -105.562 -51.844 1 86.06 527 GLN B CA 1
ATOM 8167 C C . GLN B 1 527 ? -2.42 -104.75 -50.656 1 86.06 527 GLN B C 1
ATOM 8169 O O . GLN B 1 527 ? -2.723 -103.562 -50.562 1 86.06 527 GLN B O 1
ATOM 8174 N N . THR B 1 528 ? -1.652 -105.312 -49.875 1 83.19 528 THR B N 1
ATOM 8175 C CA . THR B 1 528 ? -1.069 -104.625 -48.75 1 83.19 528 THR B CA 1
ATOM 8176 C C . THR B 1 528 ? -0.149 -103.5 -49.219 1 83.19 528 THR B C 1
ATOM 8178 O O . THR B 1 528 ? -0.185 -102.375 -48.688 1 83.19 528 THR B O 1
ATOM 8181 N N . MET B 1 529 ? 0.613 -103.75 -50.219 1 85.5 529 MET B N 1
ATOM 8182 C CA . MET B 1 529 ? 1.507 -102.75 -50.75 1 85.5 529 MET B CA 1
ATOM 8183 C C . MET B 1 529 ? 0.714 -101.625 -51.344 1 85.5 529 MET B C 1
ATOM 8185 O O . MET B 1 529 ? 1.08 -100.438 -51.156 1 85.5 529 MET B O 1
ATOM 8189 N N . SER B 1 530 ? -0.366 -102 -51.938 1 87.25 530 SER B N 1
ATOM 8190 C CA . SER B 1 530 ? -1.219 -100.938 -52.5 1 87.25 530 SER B CA 1
ATOM 8191 C C . SER B 1 530 ? -1.831 -100.062 -51.406 1 87.25 530 SER B C 1
ATOM 8193 O O . SER B 1 530 ? -1.919 -98.875 -51.562 1 87.25 530 SER B O 1
ATOM 8195 N N . ASP B 1 531 ? -2.18 -100.688 -50.312 1 86.12 531 ASP B N 1
ATOM 8196 C CA . ASP B 1 531 ? -2.74 -99.938 -49.156 1 86.12 531 ASP B CA 1
ATOM 8197 C C . ASP B 1 531 ? -1.7 -99 -48.531 1 86.12 531 ASP B C 1
ATOM 8199 O O . ASP B 1 531 ? -2.025 -97.938 -48.125 1 86.12 531 ASP B O 1
ATOM 8203 N N . ILE B 1 532 ? -0.523 -99.438 -48.562 1 84 532 ILE B N 1
ATOM 8204 C CA . ILE B 1 532 ? 0.554 -98.688 -47.969 1 84 532 ILE B CA 1
ATOM 8205 C C . ILE B 1 532 ? 0.794 -97.438 -48.812 1 84 532 ILE B C 1
ATOM 8207 O O . ILE B 1 532 ? 0.982 -96.312 -48.281 1 84 532 ILE B O 1
ATOM 8211 N N . VAL B 1 533 ? 0.813 -97.625 -50.125 1 85.31 533 VAL B N 1
ATOM 8212 C CA . VAL B 1 533 ? 0.985 -96.438 -51.031 1 85.31 533 VAL B CA 1
ATOM 8213 C C . VAL B 1 533 ? -0.122 -95.438 -50.781 1 85.31 533 VAL B C 1
ATOM 8215 O O . VAL B 1 533 ? 0.141 -94.25 -50.688 1 85.31 533 VAL B O 1
ATOM 8218 N N . GLY B 1 534 ? -1.359 -95.938 -50.562 1 86.31 534 GLY B N 1
ATOM 8219 C CA . GLY B 1 534 ? -2.465 -95 -50.25 1 86.31 534 GLY B CA 1
ATOM 8220 C C . GLY B 1 534 ? -2.307 -94.312 -48.938 1 86.31 534 GLY B C 1
ATOM 8221 O O . GLY B 1 534 ? -2.545 -93.125 -48.812 1 86.31 534 GLY B O 1
ATOM 8222 N N . THR B 1 535 ? -1.897 -94.938 -47.938 1 84.75 535 THR B N 1
ATOM 8223 C CA . THR B 1 535 ? -1.714 -94.438 -46.594 1 84.75 535 THR B CA 1
ATOM 8224 C C . THR B 1 535 ? -0.617 -93.375 -46.594 1 84.75 535 THR B C 1
ATOM 8226 O O . THR B 1 535 ? -0.768 -92.312 -45.969 1 84.75 535 THR B O 1
ATOM 8229 N N . VAL B 1 536 ? 0.442 -93.562 -47.281 1 84.75 536 VAL B N 1
ATOM 8230 C CA . VAL B 1 536 ? 1.571 -92.688 -47.344 1 84.75 536 VAL B CA 1
ATOM 8231 C C . VAL B 1 536 ? 1.154 -91.375 -48.062 1 84.75 536 VAL B C 1
ATOM 8233 O O . VAL B 1 536 ? 1.594 -90.312 -47.688 1 84.75 536 VAL B O 1
ATOM 8236 N N . SER B 1 537 ? 0.337 -91.625 -49.031 1 87.56 537 SER B N 1
ATOM 8237 C CA . SER B 1 537 ? -0.186 -90.438 -49.719 1 87.56 537 SER B CA 1
ATOM 8238 C C . SER B 1 537 ? -0.952 -89.562 -48.75 1 87.56 537 SER B C 1
ATOM 8240 O O . SER B 1 537 ? -0.845 -88.312 -48.812 1 87.56 537 SER B O 1
ATOM 8242 N N . ASN B 1 538 ? -1.614 -90.125 -47.812 1 89.31 538 ASN B N 1
ATOM 8243 C CA . ASN B 1 538 ? -2.33 -89.312 -46.812 1 89.31 538 ASN B CA 1
ATOM 8244 C C . ASN B 1 538 ? -1.367 -88.625 -45.875 1 89.31 538 ASN B C 1
ATOM 8246 O O . ASN B 1 538 ? -1.596 -87.438 -45.531 1 89.31 538 ASN B O 1
ATOM 8250 N N . VAL B 1 539 ? -0.299 -89.188 -45.531 1 88.94 539 VAL B N 1
ATOM 8251 C CA . VAL B 1 539 ? 0.701 -88.562 -44.688 1 88.94 539 VAL B CA 1
ATOM 8252 C C . VAL B 1 539 ? 1.313 -87.375 -45.375 1 88.94 539 VAL B C 1
ATOM 8254 O O . VAL B 1 539 ? 1.495 -86.312 -44.781 1 88.94 539 VAL B O 1
ATOM 8257 N N . THR B 1 540 ? 1.543 -87.5 -46.625 1 90.56 540 THR B N 1
ATOM 8258 C CA . THR B 1 540 ? 2.113 -86.375 -47.406 1 90.56 540 THR B CA 1
ATOM 8259 C C . THR B 1 540 ? 1.163 -85.188 -47.406 1 90.56 540 THR B C 1
ATOM 8261 O O . THR B 1 540 ? 1.603 -84.062 -47.344 1 90.56 540 THR B O 1
ATOM 8264 N N . THR B 1 541 ? -0.14 -85.5 -47.438 1 92.19 541 THR B N 1
ATOM 8265 C CA . THR B 1 541 ? -1.133 -84.438 -47.438 1 92.19 541 THR B CA 1
ATOM 8266 C C . THR B 1 541 ? -1.137 -83.688 -46.094 1 92.19 541 THR B C 1
ATOM 8268 O O . THR B 1 541 ? -1.186 -82.5 -46.031 1 92.19 541 THR B O 1
ATOM 8271 N N . ILE B 1 542 ? -0.994 -84.438 -45.062 1 93 542 ILE B N 1
ATOM 8272 C CA . ILE B 1 542 ? -0.998 -83.875 -43.719 1 93 542 ILE B CA 1
ATOM 8273 C C . ILE B 1 542 ? 0.265 -83.062 -43.5 1 93 542 ILE B C 1
ATOM 8275 O O . ILE B 1 542 ? 0.212 -81.938 -42.906 1 93 542 ILE B O 1
ATOM 8279 N N . MET B 1 543 ? 1.349 -83.5 -44.031 1 93.12 543 MET B N 1
ATOM 8280 C CA . MET B 1 543 ? 2.6 -82.75 -43.875 1 93.12 543 MET B CA 1
ATOM 8281 C C . MET B 1 543 ? 2.539 -81.438 -44.625 1 93.12 543 MET B C 1
ATOM 8283 O O . MET B 1 543 ? 3.088 -80.438 -44.188 1 93.12 543 MET B O 1
ATOM 8287 N N . ARG B 1 544 ? 1.786 -81.375 -45.688 1 92.31 544 ARG B N 1
ATOM 8288 C CA . ARG B 1 544 ? 1.584 -80.125 -46.406 1 92.31 544 ARG B CA 1
ATOM 8289 C C . ARG B 1 544 ? 0.729 -79.188 -45.594 1 92.31 544 ARG B C 1
ATOM 8291 O O . ARG B 1 544 ? 0.997 -77.938 -45.594 1 92.31 544 ARG B O 1
ATOM 8298 N N . GLU B 1 545 ? -0.15 -79.812 -44.906 1 92.75 545 GLU B N 1
ATOM 8299 C CA . GLU B 1 545 ? -0.99 -79 -44.062 1 92.75 545 GLU B CA 1
ATOM 8300 C C . GLU B 1 545 ? -0.18 -78.375 -42.906 1 92.75 545 GLU B C 1
ATOM 8302 O O . GLU B 1 545 ? -0.345 -77.188 -42.594 1 92.75 545 GLU B O 1
ATOM 8307 N N . ILE B 1 546 ? 0.67 -79.062 -42.375 1 93.12 546 ILE B N 1
ATOM 8308 C CA . ILE B 1 546 ? 1.509 -78.625 -41.25 1 93.12 546 ILE B CA 1
ATOM 8309 C C . ILE B 1 546 ? 2.477 -77.562 -41.781 1 93.12 546 ILE B C 1
ATOM 8311 O O . ILE B 1 546 ? 2.699 -76.5 -41.125 1 93.12 546 ILE B O 1
ATOM 8315 N N . SER B 1 547 ? 3.006 -77.75 -42.875 1 93.44 547 SER B N 1
ATOM 8316 C CA . SER B 1 547 ? 3.898 -76.812 -43.5 1 93.44 547 SER B CA 1
ATOM 8317 C C . SER B 1 547 ? 3.172 -75.438 -43.75 1 93.44 547 SER B C 1
ATOM 8319 O O . SER B 1 547 ? 3.705 -74.375 -43.469 1 93.44 547 SER B O 1
ATOM 8321 N N . ASN B 1 548 ? 1.922 -75.562 -44.25 1 93.62 548 ASN B N 1
ATOM 8322 C CA . ASN B 1 548 ? 1.121 -74.375 -44.469 1 93.62 548 ASN B CA 1
ATOM 8323 C C . ASN B 1 548 ? 0.798 -73.688 -43.156 1 93.62 548 ASN B C 1
ATOM 8325 O O . ASN B 1 548 ? 0.836 -72.438 -43.125 1 93.62 548 ASN B O 1
ATOM 8329 N N . ALA B 1 549 ? 0.512 -74.438 -42.188 1 93.69 549 ALA B N 1
ATOM 8330 C CA . ALA B 1 549 ? 0.236 -73.812 -40.875 1 93.69 549 ALA B CA 1
ATOM 8331 C C . ALA B 1 549 ? 1.466 -73.125 -40.344 1 93.69 549 ALA B C 1
ATOM 8333 O O . ALA B 1 549 ? 1.355 -72.062 -39.781 1 93.69 549 ALA B O 1
ATOM 8334 N N . ALA B 1 550 ? 2.594 -73.688 -40.469 1 93.44 550 ALA B N 1
ATOM 8335 C CA . ALA B 1 550 ? 3.838 -73.062 -40 1 93.44 550 ALA B CA 1
ATOM 8336 C C . ALA B 1 550 ? 4.121 -71.75 -40.719 1 93.44 550 ALA B C 1
ATOM 8338 O O . ALA B 1 550 ? 4.598 -70.812 -40.125 1 93.44 550 ALA B O 1
ATOM 8339 N N . ASP B 1 551 ? 3.74 -71.812 -41.969 1 94.06 551 ASP B N 1
ATOM 8340 C CA . ASP B 1 551 ? 3.9 -70.562 -42.75 1 94.06 551 ASP B CA 1
ATOM 8341 C C . ASP B 1 551 ? 2.973 -69.438 -42.219 1 94.06 551 ASP B C 1
ATOM 8343 O O . ASP B 1 551 ? 3.381 -68.312 -42.094 1 94.06 551 ASP B O 1
ATOM 8347 N N . GLU B 1 552 ? 1.787 -69.875 -41.938 1 93.81 552 GLU B N 1
ATOM 8348 C CA . GLU B 1 552 ? 0.835 -68.875 -41.375 1 93.81 552 GLU B CA 1
ATOM 8349 C C . GLU B 1 552 ? 1.285 -68.438 -40 1 93.81 552 GLU B C 1
ATOM 8351 O O . GLU B 1 552 ? 1.167 -67.25 -39.688 1 93.81 552 GLU B O 1
ATOM 8356 N N . GLN B 1 553 ? 1.809 -69.25 -39.25 1 94.19 553 GLN B N 1
ATOM 8357 C CA . GLN B 1 553 ? 2.324 -68.938 -37.938 1 94.19 553 GLN B CA 1
ATOM 8358 C C . GLN B 1 553 ? 3.482 -67.938 -38.031 1 94.19 553 GLN B C 1
ATOM 8360 O O . GLN B 1 553 ? 3.551 -66.938 -37.281 1 94.19 553 GLN B O 1
ATOM 8365 N N . THR B 1 554 ? 4.301 -68.188 -38.938 1 94.31 554 THR B N 1
ATOM 8366 C CA . THR B 1 554 ? 5.441 -67.312 -39.156 1 94.31 554 THR B CA 1
ATOM 8367 C C . THR B 1 554 ? 4.98 -65.875 -39.5 1 94.31 554 THR B C 1
ATOM 8369 O O . THR B 1 554 ? 5.539 -64.938 -39 1 94.31 554 THR B O 1
ATOM 8372 N N . ARG B 1 555 ? 3.91 -65.688 -40.312 1 94.06 555 ARG B N 1
ATOM 8373 C CA . ARG B 1 555 ? 3.354 -64.375 -40.656 1 94.06 555 ARG B CA 1
ATOM 8374 C C . ARG B 1 555 ? 2.756 -63.719 -39.406 1 94.06 555 ARG B C 1
ATOM 8376 O O . ARG B 1 555 ? 2.943 -62.531 -39.188 1 94.06 555 ARG B O 1
ATOM 8383 N N . GLY B 1 556 ? 2.043 -64.625 -38.688 1 92.56 556 GLY B N 1
ATOM 8384 C CA . GLY B 1 556 ? 1.505 -64.062 -37.438 1 92.56 556 GLY B CA 1
ATOM 8385 C C . GLY B 1 556 ? 2.578 -63.594 -36.5 1 92.56 556 GLY B C 1
ATOM 8386 O O . GLY B 1 556 ? 2.438 -62.562 -35.875 1 92.56 556 GLY B O 1
ATOM 8387 N N . ILE B 1 557 ? 3.631 -64.312 -36.344 1 94.44 557 ILE B N 1
ATOM 8388 C CA . ILE B 1 557 ? 4.754 -63.969 -35.469 1 94.44 557 ILE B CA 1
ATOM 8389 C C . ILE B 1 557 ? 5.375 -62.625 -35.906 1 94.44 557 ILE B C 1
ATOM 8391 O O . ILE B 1 557 ? 5.73 -61.781 -35.094 1 94.44 557 ILE B O 1
ATOM 8395 N N . GLN B 1 558 ? 5.438 -62.406 -37.188 1 94 558 GLN B N 1
ATOM 8396 C CA . GLN B 1 558 ? 5.984 -61.156 -37.719 1 94 558 GLN B CA 1
ATOM 8397 C C . GLN B 1 558 ? 5.098 -59.969 -37.344 1 94 558 GLN B C 1
ATOM 8399 O O . GLN B 1 558 ? 5.602 -58.875 -37.031 1 94 558 GLN B O 1
ATOM 8404 N N . GLU B 1 559 ? 3.832 -60.219 -37.375 1 93.81 559 GLU B N 1
ATOM 8405 C CA . GLU B 1 559 ? 2.902 -59.156 -37 1 93.81 559 GLU B CA 1
ATOM 8406 C C . GLU B 1 559 ? 3.051 -58.812 -35.5 1 93.81 559 GLU B C 1
ATOM 8408 O O . GLU B 1 559 ? 3.047 -57.625 -35.125 1 93.81 559 GLU B O 1
ATOM 8413 N N . VAL B 1 560 ? 3.238 -59.75 -34.688 1 93 560 VAL B N 1
ATOM 8414 C CA . VAL B 1 560 ? 3.422 -59.531 -33.25 1 93 560 VAL B CA 1
ATOM 8415 C C . VAL B 1 560 ? 4.742 -58.812 -33 1 93 560 VAL B C 1
ATOM 8417 O O . VAL B 1 560 ? 4.812 -57.906 -32.156 1 93 560 VAL B O 1
ATOM 8420 N N . ASN B 1 561 ? 5.719 -59.188 -33.719 1 93.44 561 ASN B N 1
ATOM 8421 C CA . ASN B 1 561 ? 7.02 -58.531 -33.594 1 93.44 561 ASN B CA 1
ATOM 8422 C C . ASN B 1 561 ? 6.941 -57.031 -33.938 1 93.44 561 ASN B C 1
ATOM 8424 O O . ASN B 1 561 ? 7.562 -56.219 -33.281 1 93.44 561 ASN B O 1
ATOM 8428 N N . ARG B 1 562 ? 6.195 -56.719 -34.906 1 93.56 562 ARG B N 1
ATOM 8429 C CA . ARG B 1 562 ? 6.004 -55.312 -35.281 1 93.56 562 ARG B CA 1
ATOM 8430 C C . ARG B 1 562 ? 5.27 -54.562 -34.188 1 93.56 562 ARG B C 1
ATOM 8432 O O . ARG B 1 562 ? 5.645 -53.438 -33.844 1 93.56 562 ARG B O 1
ATOM 8439 N N . ALA B 1 563 ? 4.281 -55.219 -33.688 1 91.38 563 ALA B N 1
ATOM 8440 C CA . ALA B 1 563 ? 3.516 -54.594 -32.625 1 91.38 563 ALA B CA 1
ATOM 8441 C C . ALA B 1 563 ? 4.383 -54.406 -31.375 1 91.38 563 ALA B C 1
ATOM 8443 O O . ALA B 1 563 ? 4.316 -53.344 -30.734 1 91.38 563 ALA B O 1
ATOM 8444 N N . VAL B 1 564 ? 5.191 -55.312 -31 1 91.25 564 VAL B N 1
ATOM 8445 C CA . VAL B 1 564 ? 6.086 -55.25 -29.844 1 91.25 564 VAL B CA 1
ATOM 8446 C C . VAL B 1 564 ? 7.109 -54.125 -30.047 1 91.25 564 VAL B C 1
ATOM 8448 O O . VAL B 1 564 ? 7.418 -53.375 -29.109 1 91.25 564 VAL B O 1
ATOM 8451 N N . ALA B 1 565 ? 7.574 -54 -31.234 1 91.12 565 ALA B N 1
ATOM 8452 C CA . ALA B 1 565 ? 8.516 -52.906 -31.547 1 91.12 565 ALA B CA 1
ATOM 8453 C C . ALA B 1 565 ? 7.867 -51.531 -31.359 1 91.12 565 ALA B C 1
ATOM 8455 O O . ALA B 1 565 ? 8.477 -50.625 -30.797 1 91.12 565 ALA B O 1
ATOM 8456 N N . GLN B 1 566 ? 6.676 -51.438 -31.812 1 90.31 566 GLN B N 1
ATOM 8457 C CA . GLN B 1 566 ? 5.938 -50.188 -31.656 1 90.31 566 GLN B CA 1
ATOM 8458 C C . GLN B 1 566 ? 5.68 -49.875 -30.172 1 90.31 566 GLN B C 1
ATOM 8460 O O . GLN B 1 566 ? 5.832 -48.75 -29.75 1 90.31 566 GLN B O 1
ATOM 8465 N N . LEU B 1 567 ? 5.344 -50.812 -29.438 1 90.62 567 LEU B N 1
ATOM 8466 C CA . LEU B 1 567 ? 5.094 -50.656 -28 1 90.62 567 LEU B CA 1
ATOM 8467 C C . LEU B 1 567 ? 6.383 -50.312 -27.266 1 90.62 567 LEU B C 1
ATOM 8469 O O . LEU B 1 567 ? 6.359 -49.562 -26.297 1 90.62 567 LEU B O 1
ATOM 8473 N N . ASP B 1 568 ? 7.43 -50.938 -27.672 1 92.75 568 ASP B N 1
ATOM 8474 C CA . ASP B 1 568 ? 8.727 -50.594 -27.094 1 92.75 568 ASP B CA 1
ATOM 8475 C C . ASP B 1 568 ? 9.07 -49.125 -27.312 1 92.75 568 ASP B C 1
ATOM 8477 O O . ASP B 1 568 ? 9.586 -48.469 -26.406 1 92.75 568 ASP B O 1
ATOM 8481 N N . GLU B 1 569 ? 8.805 -48.625 -28.516 1 90.88 569 GLU B N 1
ATOM 8482 C CA . GLU B 1 569 ? 9.008 -47.219 -28.797 1 90.88 569 GLU B CA 1
ATOM 8483 C C . GLU B 1 569 ? 8.148 -46.344 -27.891 1 90.88 569 GLU B C 1
ATOM 8485 O O . GLU B 1 569 ? 8.609 -45.344 -27.359 1 90.88 569 GLU B O 1
ATOM 8490 N N . MET B 1 570 ? 6.973 -46.719 -27.672 1 86.25 570 MET B N 1
ATOM 8491 C CA . MET B 1 570 ? 6.051 -46 -26.812 1 86.25 570 MET B CA 1
ATOM 8492 C C . MET B 1 570 ? 6.559 -45.969 -25.375 1 86.25 570 MET B C 1
ATOM 8494 O O . MET B 1 570 ? 6.523 -44.938 -24.703 1 86.25 570 MET B O 1
ATOM 8498 N N . VAL B 1 571 ? 7.043 -47.094 -24.906 1 90.75 571 VAL B N 1
ATOM 8499 C CA . VAL B 1 571 ? 7.559 -47.219 -23.547 1 90.75 571 VAL B CA 1
ATOM 8500 C C . VAL B 1 571 ? 8.766 -46.281 -23.359 1 90.75 571 VAL B C 1
ATOM 8502 O O . VAL B 1 571 ? 8.898 -45.625 -22.328 1 90.75 571 VAL B O 1
ATOM 8505 N N . GLN B 1 572 ? 9.586 -46.188 -24.375 1 90.94 572 GLN B N 1
ATOM 8506 C CA . GLN B 1 572 ? 10.742 -45.312 -24.328 1 90.94 572 GLN B CA 1
ATOM 8507 C C . GLN B 1 572 ? 10.312 -43.844 -24.281 1 90.94 572 GLN B C 1
ATOM 8509 O O . GLN B 1 572 ? 10.859 -43.062 -23.516 1 90.94 572 GLN B O 1
ATOM 8514 N N . GLN B 1 573 ? 9.352 -43.562 -25.062 1 90 573 GLN B N 1
ATOM 8515 C CA . GLN B 1 573 ? 8.852 -42.188 -25.094 1 90 573 GLN B CA 1
ATOM 8516 C C . GLN B 1 573 ? 8.141 -41.812 -23.797 1 90 573 GLN B C 1
ATOM 8518 O O . GLN B 1 573 ? 8.242 -40.688 -23.328 1 90 573 GLN B O 1
ATOM 8523 N N . ASN B 1 574 ? 7.465 -42.75 -23.25 1 88.5 574 ASN B N 1
ATOM 8524 C CA . ASN B 1 574 ? 6.824 -42.531 -21.953 1 88.5 574 ASN B CA 1
ATOM 8525 C C . ASN B 1 574 ? 7.855 -42.281 -20.859 1 88.5 574 ASN B C 1
ATOM 8527 O O . ASN B 1 574 ? 7.645 -41.469 -19.969 1 88.5 574 ASN B O 1
ATOM 8531 N N . ALA B 1 575 ? 8.898 -43 -20.938 1 89.62 575 ALA B N 1
ATOM 8532 C CA . ALA B 1 575 ? 9.977 -42.781 -19.969 1 89.62 575 ALA B CA 1
ATOM 8533 C C . ALA B 1 575 ? 10.523 -41.375 -20.047 1 89.62 575 ALA B C 1
ATOM 8535 O O . ALA B 1 575 ? 10.773 -40.719 -19.031 1 89.62 575 ALA B O 1
ATOM 8536 N N . ALA B 1 576 ? 10.641 -40.812 -21.281 1 90 576 ALA B N 1
ATOM 8537 C CA . ALA B 1 576 ? 11.078 -39.438 -21.484 1 90 576 ALA B CA 1
ATOM 8538 C C . ALA B 1 576 ? 10.055 -38.469 -20.938 1 90 576 ALA B C 1
ATOM 8540 O O . ALA B 1 576 ? 10.422 -37.469 -20.297 1 90 576 ALA B O 1
ATOM 8541 N N . LEU B 1 577 ? 8.844 -38.75 -21.188 1 87.44 577 LEU B N 1
ATOM 8542 C CA . LEU B 1 577 ? 7.766 -37.906 -20.703 1 87.44 577 LEU B CA 1
ATOM 8543 C C . LEU B 1 577 ? 7.746 -37.875 -19.172 1 87.44 577 LEU B C 1
ATOM 8545 O O . LEU B 1 577 ? 7.465 -36.844 -18.578 1 87.44 577 LEU B O 1
ATOM 8549 N N . VAL B 1 578 ? 8.016 -39 -18.516 1 88.69 578 VAL B N 1
ATOM 8550 C CA . VAL B 1 578 ? 8.078 -39.094 -17.062 1 88.69 578 VAL B CA 1
ATOM 8551 C C . VAL B 1 578 ? 9.156 -38.156 -16.547 1 88.69 578 VAL B C 1
ATOM 8553 O O . VAL B 1 578 ? 8.93 -37.406 -15.586 1 88.69 578 VAL B O 1
ATOM 8556 N N . GLU B 1 579 ? 10.273 -38.094 -17.219 1 89.62 579 GLU B N 1
ATOM 8557 C CA . GLU B 1 579 ? 11.367 -37.219 -16.797 1 89.62 579 GLU B CA 1
ATOM 8558 C C . GLU B 1 579 ? 10.992 -35.75 -16.984 1 89.62 579 GLU B C 1
ATOM 8560 O O . GLU B 1 579 ? 11.227 -34.938 -16.078 1 89.62 579 GLU B O 1
ATOM 8565 N N . GLN B 1 580 ? 10.422 -35.469 -18.078 1 86.69 580 GLN B N 1
ATOM 8566 C CA . GLN B 1 580 ? 10.023 -34.094 -18.391 1 86.69 580 GLN B CA 1
ATOM 8567 C C . GLN B 1 580 ? 8.953 -33.594 -17.422 1 86.69 580 GLN B C 1
ATOM 8569 O O . GLN B 1 580 ? 9.023 -32.469 -16.906 1 86.69 580 GLN B O 1
ATOM 8574 N N . SER B 1 581 ? 7.961 -34.406 -17.141 1 85.75 581 SER B N 1
ATOM 8575 C CA . SER B 1 581 ? 6.863 -34.062 -16.25 1 85.75 581 SER B CA 1
ATOM 8576 C C . SER B 1 581 ? 7.34 -33.938 -14.805 1 85.75 581 SER B C 1
ATOM 8578 O O . SER B 1 581 ? 6.852 -33.062 -14.055 1 85.75 581 SER B O 1
ATOM 8580 N N . ALA B 1 582 ? 8.258 -34.781 -14.438 1 86.69 582 ALA B N 1
ATOM 8581 C CA . ALA B 1 582 ? 8.844 -34.688 -13.109 1 86.69 582 ALA B CA 1
ATOM 8582 C C . ALA B 1 582 ? 9.555 -33.344 -12.922 1 86.69 582 ALA B C 1
ATOM 8584 O O . ALA B 1 582 ? 9.414 -32.688 -11.883 1 86.69 582 ALA B O 1
ATOM 8585 N N . ALA B 1 583 ? 10.242 -32.938 -13.938 1 87.25 583 ALA B N 1
ATOM 8586 C CA . ALA B 1 583 ? 10.938 -31.641 -13.898 1 87.25 583 ALA B CA 1
ATOM 8587 C C . ALA B 1 583 ? 9.938 -30.484 -13.828 1 87.25 583 ALA B C 1
ATOM 8589 O O . ALA B 1 583 ? 10.125 -29.547 -13.055 1 87.25 583 ALA B O 1
ATOM 8590 N N . ALA B 1 584 ? 8.945 -30.625 -14.625 1 84.5 584 ALA B N 1
ATOM 8591 C CA . ALA B 1 584 ? 7.914 -29.594 -14.633 1 84.5 584 ALA B CA 1
ATOM 8592 C C . ALA B 1 584 ? 7.203 -29.5 -13.289 1 84.5 584 ALA B C 1
ATOM 8594 O O . ALA B 1 584 ? 6.941 -28.406 -12.781 1 84.5 584 ALA B O 1
ATOM 8595 N N . ALA B 1 585 ? 6.902 -30.656 -12.672 1 86.31 585 ALA B N 1
ATOM 8596 C CA . ALA B 1 585 ? 6.25 -30.703 -11.367 1 86.31 585 ALA B CA 1
ATOM 8597 C C . ALA B 1 585 ? 7.145 -30.094 -10.289 1 86.31 585 ALA B C 1
ATOM 8599 O O . ALA B 1 585 ? 6.668 -29.359 -9.414 1 86.31 585 ALA B O 1
ATOM 8600 N N . SER B 1 586 ? 8.383 -30.328 -10.352 1 88.25 586 SER B N 1
ATOM 8601 C CA . SER B 1 586 ? 9.336 -29.766 -9.398 1 88.25 586 SER B CA 1
ATOM 8602 C C . SER B 1 586 ? 9.422 -28.25 -9.531 1 88.25 586 SER B C 1
ATOM 8604 O O . SER B 1 586 ? 9.453 -27.531 -8.531 1 88.25 586 SER B O 1
ATOM 8606 N N . ALA B 1 587 ? 9.438 -27.828 -10.742 1 86.56 587 ALA B N 1
ATOM 8607 C CA . ALA B 1 587 ? 9.461 -26.391 -10.992 1 86.56 587 ALA B CA 1
ATOM 8608 C C . ALA B 1 587 ? 8.203 -25.719 -10.445 1 86.56 587 ALA B C 1
ATOM 8610 O O . ALA B 1 587 ? 8.273 -24.656 -9.828 1 86.56 587 ALA B O 1
ATOM 8611 N N . LEU B 1 588 ? 7.102 -26.375 -10.648 1 87.62 588 LEU B N 1
ATOM 8612 C CA . LEU B 1 588 ? 5.828 -25.859 -10.156 1 87.62 588 LEU B CA 1
ATOM 8613 C C . LEU B 1 588 ? 5.816 -25.812 -8.633 1 87.62 588 LEU B C 1
ATOM 8615 O O . LEU B 1 588 ? 5.309 -24.859 -8.039 1 87.62 588 LEU B O 1
ATOM 8619 N N . GLN B 1 589 ? 6.379 -26.766 -7.992 1 88.19 589 GLN B N 1
ATOM 8620 C CA . GLN B 1 589 ? 6.469 -26.766 -6.535 1 88.19 589 GLN B CA 1
ATOM 8621 C C . GLN B 1 589 ? 7.34 -25.625 -6.027 1 88.19 589 GLN B C 1
ATOM 8623 O O . GLN B 1 589 ? 6.996 -24.969 -5.047 1 88.19 589 GLN B O 1
ATOM 8628 N N . THR B 1 590 ? 8.367 -25.406 -6.699 1 88.44 590 THR B N 1
ATOM 8629 C CA . THR B 1 590 ? 9.266 -24.312 -6.332 1 88.44 590 THR B CA 1
ATOM 8630 C C . THR B 1 590 ? 8.57 -22.969 -6.484 1 88.44 590 THR B C 1
ATOM 8632 O O . THR B 1 590 ? 8.68 -22.109 -5.613 1 88.44 590 THR B O 1
ATOM 8635 N N . GLN B 1 591 ? 7.887 -22.906 -7.578 1 86.31 591 GLN B N 1
ATOM 8636 C CA . GLN B 1 591 ? 7.156 -21.672 -7.824 1 86.31 591 GLN B CA 1
ATOM 8637 C C . GLN B 1 591 ? 6.07 -21.453 -6.773 1 86.31 591 GLN B C 1
ATOM 8639 O O . GLN B 1 591 ? 5.848 -20.328 -6.324 1 86.31 591 GLN B O 1
ATOM 8644 N N . ALA B 1 592 ? 5.375 -22.5 -6.402 1 87.31 592 ALA B N 1
ATOM 8645 C CA . ALA B 1 592 ? 4.348 -22.406 -5.371 1 87.31 592 ALA B CA 1
ATOM 8646 C C . ALA B 1 592 ? 4.941 -21.953 -4.043 1 87.31 592 ALA B C 1
ATOM 8648 O O . ALA B 1 592 ? 4.344 -21.125 -3.338 1 87.31 592 ALA B O 1
ATOM 8649 N N . VAL B 1 593 ? 6.059 -22.406 -3.729 1 88.25 593 VAL B N 1
ATOM 8650 C CA . VAL B 1 593 ? 6.734 -22.016 -2.494 1 88.25 593 VAL B CA 1
ATOM 8651 C C . VAL B 1 593 ? 7.145 -20.547 -2.561 1 88.25 593 VAL B C 1
ATOM 8653 O O . VAL B 1 593 ? 6.957 -19.812 -1.598 1 88.25 593 VAL B O 1
ATOM 8656 N N . GLU B 1 594 ? 7.602 -20.156 -3.67 1 86.44 594 GLU B N 1
ATOM 8657 C CA . GLU B 1 594 ? 8 -18.75 -3.854 1 86.44 594 GLU B CA 1
ATOM 8658 C C . GLU B 1 594 ? 6.805 -17.812 -3.717 1 86.44 594 GLU B C 1
ATOM 8660 O O . GLU B 1 594 ? 6.906 -16.766 -3.096 1 86.44 594 GLU B O 1
ATOM 8665 N N . LEU B 1 595 ? 5.738 -18.219 -4.324 1 86.38 595 LEU B N 1
ATOM 8666 C CA . LEU B 1 595 ? 4.508 -17.453 -4.211 1 86.38 595 LEU B CA 1
ATOM 8667 C C . LEU B 1 595 ? 4.039 -17.391 -2.76 1 86.38 595 LEU B C 1
ATOM 8669 O O . LEU B 1 595 ? 3.684 -16.312 -2.264 1 86.38 595 LEU B O 1
ATOM 8673 N N . ALA B 1 596 ? 4.086 -18.516 -2.113 1 86.56 596 ALA B N 1
ATOM 8674 C CA . ALA B 1 596 ? 3.686 -18.578 -0.71 1 86.56 596 ALA B CA 1
ATOM 8675 C C . ALA B 1 596 ? 4.586 -17.719 0.159 1 86.56 596 ALA B C 1
ATOM 8677 O O . ALA B 1 596 ? 4.105 -17.016 1.061 1 86.56 596 ALA B O 1
ATOM 8678 N N . ASP B 1 597 ? 5.797 -17.656 -0.121 1 87.06 597 ASP B N 1
ATOM 8679 C CA . ASP B 1 597 ? 6.758 -16.844 0.62 1 87.06 597 ASP B CA 1
ATOM 8680 C C . ASP B 1 597 ? 6.504 -15.359 0.393 1 87.06 597 ASP B C 1
ATOM 8682 O O . ASP B 1 597 ? 6.59 -14.562 1.328 1 87.06 597 ASP B O 1
ATOM 8686 N N . ALA B 1 598 ? 6.246 -15.055 -0.818 1 81.31 598 ALA B N 1
ATOM 8687 C CA . ALA B 1 598 ? 5.977 -13.656 -1.16 1 81.31 598 ALA B CA 1
ATOM 8688 C C . ALA B 1 598 ? 4.723 -13.156 -0.448 1 81.31 598 ALA B C 1
ATOM 8690 O O . ALA B 1 598 ? 4.723 -12.047 0.103 1 81.31 598 ALA B O 1
ATOM 8691 N N . VAL B 1 599 ? 3.719 -13.953 -0.395 1 85.06 599 VAL B N 1
ATOM 8692 C CA . VAL B 1 599 ? 2.463 -13.594 0.254 1 85.06 599 VAL B CA 1
ATOM 8693 C C . VAL B 1 599 ? 2.623 -13.672 1.771 1 85.06 599 VAL B C 1
ATOM 8695 O O . VAL B 1 599 ? 1.992 -12.914 2.508 1 85.06 599 VAL B O 1
ATOM 8698 N N . GLY B 1 600 ? 3.398 -14.656 2.197 1 85.94 600 GLY B N 1
ATOM 8699 C CA . GLY B 1 600 ? 3.607 -14.875 3.621 1 85.94 600 GLY B CA 1
ATOM 8700 C C . GLY B 1 600 ? 4.223 -13.68 4.324 1 85.94 600 GLY B C 1
ATOM 8701 O O . GLY B 1 600 ? 4.145 -13.562 5.547 1 85.94 600 GLY B O 1
ATOM 8702 N N . GLN B 1 601 ? 4.746 -12.719 3.572 1 81.31 601 GLN B N 1
ATOM 8703 C CA . GLN B 1 601 ? 5.309 -11.492 4.137 1 81.31 601 GLN B CA 1
ATOM 8704 C C . GLN B 1 601 ? 4.207 -10.555 4.617 1 81.31 601 GLN B C 1
ATOM 8706 O O . GLN B 1 601 ? 4.473 -9.609 5.367 1 81.31 601 GLN B O 1
ATOM 8711 N N . PHE B 1 602 ? 3.062 -10.883 4.148 1 84.56 602 PHE B N 1
ATOM 8712 C CA . PHE B 1 602 ? 1.931 -10.031 4.508 1 84.56 602 PHE B CA 1
ATOM 8713 C C . PHE B 1 602 ? 0.914 -10.805 5.336 1 84.56 602 PHE B C 1
ATOM 8715 O O . PHE B 1 602 ? 0.682 -11.992 5.094 1 84.56 602 PHE B O 1
ATOM 8722 N N . LYS B 1 603 ? 0.451 -10.375 6.324 1 87.12 603 LYS B N 1
ATOM 8723 C CA . LYS B 1 603 ? -0.676 -10.938 7.059 1 87.12 603 LYS B CA 1
ATOM 8724 C C . LYS B 1 603 ? -2.004 -10.531 6.426 1 87.12 603 LYS B C 1
ATOM 8726 O O . LYS B 1 603 ? -2.357 -9.352 6.422 1 87.12 603 LYS B O 1
ATOM 8731 N N . VAL B 1 604 ? -2.842 -11.43 5.855 1 82.19 604 VAL B N 1
ATOM 8732 C CA . VAL B 1 604 ? -4.062 -11.102 5.125 1 82.19 604 VAL B CA 1
ATOM 8733 C C . VAL B 1 604 ? -5.266 -11.742 5.824 1 82.19 604 VAL B C 1
ATOM 8735 O O . VAL B 1 604 ? -6.375 -11.742 5.281 1 82.19 604 VAL B O 1
ATOM 8738 N N . ALA B 1 605 ? -5.469 -12.297 7.051 1 72.69 605 ALA B N 1
ATOM 8739 C CA . ALA B 1 605 ? -6.453 -13.047 7.82 1 72.69 605 ALA B CA 1
ATOM 8740 C C . ALA B 1 605 ? -6.906 -14.297 7.059 1 72.69 605 ALA B C 1
ATOM 8742 O O . ALA B 1 605 ? -6.938 -14.297 5.828 1 72.69 605 ALA B O 1
#

Foldseek 3Di:
DDPVQCPDPLSVVLVVLLCCLLVVLVVVLVVVLVVVVVVLQVVVLVVQLVLQVVLLVVVLVLLVVLLVLQVVLLVLQPDPDSLVSFLVSCVVSVFPKKKKAFPVQDIDIVDCQQPDPNHGPCPDPLFVVQVVVQAWAKDAWDQDNRPRDTWIKTKHFRDDPNDTGIMMITTHDCVVSQVSQQVQPPDPPKGKWKAFLVQATCHTNDPVRHRPGCCVQFVQDDSVVQVVQQVDSPDRFDWTAGPRFTWTKGWHQRPRHRMIMMMIHGPCRSCVVSVVSSVVSVVVSVVVSVVSSVVSSVVSVVVVVLVVVVVVVVCCLVVHLVALPDAGDLPDDDPSSVVRVVSNVVSVVVLVVLVVLLVVLVVLQVVLVVLLVVLVVLLVVLVVLLVVLVVVVVVLVVVLVVLVVLLVVLVVLLVVLVVLLVVLVVLLVVLVVLLVVLVVLLVVLVVLLVVLVVQLVVLVVQLVVLVVQLVVLVVVPPVSPVSNVVSVVSNVVSVVSNVVSVVSNVVSVVSSVVSVVVSVVSVVSSVVSVVSSVVSVVSSVVSVVSNVVSVVVNVVSVVVVVVSVVSNVVSVVSNVVSVVSNVVSVVSNVVSVVSNVVSSSHDSD/DDPVQCPDPLSVVLVVLLCCLLVVLVVVLVVVLVVVVVVLQVVVLVVQLVLQVVLLVVVLVLLVVLLVLQVVLLVLQLDPDSLVSFLVSCVVSVFPKKKKAFPVQDIDIVDCQQPDPNHGPCPDPLFVVQVVVQAWAKDAWDQDNRPRATWIKTKHFRDDPNDTGIMMITTHHCVVSQVSQQPQPPDPVKGKWKAFLVQATCHTVDPVRHRPGCCVQFVQDDSVVQVVQQVDSNDRFDWTAGPNFTWTKGWHQRPRGRMIMMMIHGPCRSCVVSVVSSVVSVVVSVVVSVVSSVVSSVVSVVVVVLVVVVVVVVCCLVVHLVALPDAGDLPDDDPSSVVRVVSNVVSVVVLVVLVVLLVVLVVLQVVLVVLLVVLVVLLVVLVVLVVVLVVVVVVLVVVLVVLVVLLVVLVVLLVVLVVLLVVLVVVLVVLVVLLVVLVVLLVVLVVLLVVLVVQLVVLVVQLVVLVVQLVVLVVVPPVSPVSNVVSVVSNVVSVVSNVVSVVSNVVSVVSSVVSVVVSVVSVVSSVVSVVSSVVSVVSSVVSVVSNVVSVVVNVVSVVVVVVSVVSNVVSVVSNVVSVVSNVVSVVSNVVSVVSNVVSSSHDSD

Nearest PDB structures (foldseek):
  5ltx-assembly2_B  TM=8.423E-01  e=1.100E-14  Pseudomonas aeruginosa
  5lt9-assembly1_A  TM=8.307E-01  e=8.735E-14  Pseudomonas aeruginosa
  5lt9-assembly2_B  TM=8.164E-01  e=2.137E-13  Pseudomonas aeruginosa
  5lto-assembly2_B  TM=8.355E-01  e=1.341E-12  Pseudomonas aeruginosa
  3ja6-assembly1_I  TM=5.428E-01  e=1.892E-09  Escherichia coli